Protein AF-0000000072475816 (afdb_homodimer)

Foldseek 3Di:
DPPPLPPDFDFDPPPDDCLCVVPLQHDAAETETEDDDADQADDQWEWQWKDFQRYIYHHDDDQPCVVVLLVVLLLLLVLLLLLLVVLQLALDPVSVLLSLLLNLLSLVLNVLLLVCCQTTNRNHPVVVVLSVLLSVLSVQQSVLSVCCQPDLVSVCSNLVSSLCSLLVSLVVLCVSLVSYVLLNVLSNQLSVLSVVLSVLSVVLSPDHPVVNSVSSVVSSVSNVVSVLCSQACNVCVVVVHSMHRDGPPVSVVVSLLSSLLSLLVLQLCLLPVLVLQDDDDDLLVLLSVLSVLLSVLLNVLLVCQLLADRWNALCRPHSVSVVLLSVLSSLQSSLSNSLSSLSSQLSQFRWFFLDQPDWTQRDPPPDDPDDDPVCVVCVVVCVVPVPPVRSTGNSLSSLLSNQVSSLSNLVSSLSRNVSIDHPDDPQFWPDDSCVLSVLSNVLSVVSNCLSVVRDGSSVNSVVNSVSSVVSSVSNVVGSHTPVVVPPPDDDDPVVVVVVVVVVVVVVCVCPPVVVVVVVVVVVVVPPPPPDD/DPPPLPPDFDFDPPPDDCLCVVPLQHDAAETETEDDDADQADDQWEWQWKDFQRYIYHHDDDQPCVVVLLVVLLLLLVLLLLLLVVLQLALDPVSVLLSLLLNLLSLVLNVLLLVCCQTTNRNHPVVVVLSVLLSVLSVQQSVLSVCCQPDLVSVCSNLVSSLCSLLVSLVVLCVSLVSYVLLNVLSNQLSVLSVVLSVLSVVLSPDHPVVNSVSSVVSSVSNVVSVLCSQACVVCVVVVHSMHRDGPPVSVVVSLLSSLLSLLVLQLCLLPVLVLQDDDDDLLVLLSVLSVLLSVLLNVLLVCQLLADRWNALCRPHSVLVVLLSVLSSLQSSLSNSLSSLSSVLSQFRWFFLDQPDWTQRDPPPDDPDDDPVCVPCVVVCVPPVPPVRSTGNSLSSLLSNQVSSLSNLVSSLSRNVSIDHPDPDQQWPDDSCVLSVLSNVLSVVSNCLSVVRDGSSVNSVVNSVSSVVSSVSNVVGSHTPVVVPPPDDDDPVVVVVVVVVVVVVVCVCPPVVVVVVVVVVVVVPPPPPDD

Secondary structure (DSSP, 8-state):
----------EE---STTHHHHHTT----EEEEPPPP--SS------SEEEETTEEEEE-S---THHHHHHHHHHHHHHHHHHHHHHHHT-SHHHHHHHHHHHHHHHHHHHHHHHHHHHH----HHHHHHHHHHHHHHHHHHHHGGGTTT-HHHHHHHHHHHHHHHHHHHHHHHHHHTT-GGGHHHHHHHHHHHHHHHHHHHHHHHS-HHHHHHHHHHHHHHHHHHHHHHHSHHHHHHHT-SEEE---HHHHHHHHHHHHHHHHTHHHHHHHHT-TT-SSS-HHHHHHHHHHHHHHHHHHHHHHTT--SSEE-HHHH-HHHHHHHHHHHHHHHHHHHHHHHHHHHHHHBSS-B-STT-EEEB---------SGGGTTHHHHHHHH------EEEHHHHHHHHHHHHHHHHHHHHHHHHTSEE-S-TTSBSS-HHHHSTTHHHHHHHHHHGGGG--BHHHHHHHHHHHHHHHHHHHHHHTSBHHHHHTTS---HHHHHHHHHHHHHHHHHHHSHHHHHHHHHHHHHTS-----/----------EE---STTHHHHHTT----EEEEPPPP--SS------SEEEETTEEEEE-S---THHHHHHHHHHHHHHHHHHHHHHHHT-SHHHHHHHHHHHHHHHHHHHHHHHHHHHH----HHHHHHHHHHHHHHHHHHHHGGGTTT-HHHHHHHHHHHHHHHHHHHHHHHHHHTT-GGGHHHHHHHHHHHHHHHHHHHHHHHS-HHHHHHHHHHHHHHHHHHHHHHHSHHHHHHHT-SEEE---HHHHHHHHHHHHHHHHTHHHHHHHHT-TT-SSS-HHHHHHHHHHHHHHHHHHHHHHTT--SSEE-HHHH-HHHHHHHHHHHHHHHHHHHHHHHHHHHHHHBSS-B--TT-EEEB---------SGGGTTHHHHHHHH------EEEHHHHHHHHHHHHHHHHHHHHHHHHTSEE---TTSSSS-HHHHSTTHHHHHHHHHHGGGG--BHHHHHHHHHHHHHHHHHHHHHHTS-HHHHHTTS---HHHHHHHHHHHHHHHHHHHSHHHHHHHHHHHHHTS-----

pLDDT: mean 78.07, std 21.47, range [21.38, 98.62]

InterPro domains:
  IPR010640 Low temperature requirement A [PF06772] (65-416)
  IPR010640 Low temperature requirement A [PTHR36840] (36-526)

Structure (mmCIF, N/CA/C/O backbone):
data_AF-0000000072475816-model_v1
#
loop_
_entity.id
_entity.type
_entity.pdbx_description
1 polymer 'Uncharacterized protein'
#
loop_
_atom_site.group_PDB
_atom_site.id
_atom_site.type_symbol
_atom_site.label_atom_id
_atom_site.label_alt_id
_atom_site.label_comp_id
_atom_site.label_asym_id
_atom_site.label_entity_id
_atom_site.label_seq_id
_atom_site.pdbx_PDB_ins_code
_atom_site.Cartn_x
_atom_site.Cartn_y
_atom_site.Cartn_z
_atom_site.occupancy
_atom_site.B_iso_or_equiv
_atom_site.auth_seq_id
_atom_site.auth_comp_id
_atom_site.auth_asym_id
_atom_site.auth_atom_id
_atom_site.pdbx_PDB_model_num
ATOM 1 N N . MET A 1 1 ? -29.766 -13.719 -36.469 1 21.38 1 MET A N 1
ATOM 2 C CA . MET A 1 1 ? -29.203 -14.93 -35.875 1 21.38 1 MET A CA 1
ATOM 3 C C . MET A 1 1 ? -29.125 -14.836 -34.375 1 21.38 1 MET A C 1
ATOM 5 O O . MET A 1 1 ? -28.734 -13.797 -33.812 1 21.38 1 MET A O 1
ATOM 9 N N . PRO A 1 2 ? -29.828 -15.609 -33.594 1 24.77 2 PRO A N 1
ATOM 10 C CA . PRO A 1 2 ? -29.844 -15.555 -32.125 1 24.77 2 PRO A CA 1
ATOM 11 C C . PRO A 1 2 ? -28.453 -15.609 -31.516 1 24.77 2 PRO A C 1
ATOM 13 O O . PRO A 1 2 ? -27.578 -16.328 -32 1 24.77 2 PRO A O 1
ATOM 16 N N . ILE A 1 3 ? -27.891 -14.5 -31.047 1 31.73 3 ILE A N 1
ATOM 17 C CA . ILE A 1 3 ? -26.641 -14.43 -30.297 1 31.73 3 ILE A CA 1
ATOM 18 C C . ILE A 1 3 ? -26.562 -15.609 -29.328 1 31.73 3 ILE A C 1
ATOM 20 O O . ILE A 1 3 ? -27.422 -15.766 -28.453 1 31.73 3 ILE A O 1
ATOM 24 N N . ASN A 1 4 ? -26.203 -16.734 -29.766 1 32.12 4 ASN A N 1
ATOM 25 C CA . ASN A 1 4 ? -26 -17.922 -28.938 1 32.12 4 ASN A CA 1
ATOM 26 C C . ASN A 1 4 ? -25.25 -17.578 -27.656 1 32.12 4 ASN A C 1
ATOM 28 O O . ASN A 1 4 ? -24.047 -17.281 -27.688 1 32.12 4 ASN A O 1
ATOM 32 N N . TRP A 1 5 ? -25.906 -17.016 -26.766 1 37.91 5 TRP A N 1
ATOM 33 C CA . TRP A 1 5 ? -25.562 -16.516 -25.438 1 37.91 5 TRP A CA 1
ATOM 34 C C . TRP A 1 5 ? -24.938 -17.609 -24.594 1 37.91 5 TRP A C 1
ATOM 36 O O . TRP A 1 5 ? -24.547 -17.375 -23.438 1 37.91 5 TRP A O 1
ATOM 46 N N . ASP A 1 6 ? -25.141 -18.891 -25 1 37.47 6 ASP A N 1
ATOM 47 C CA . ASP A 1 6 ? -24.766 -19.953 -24.062 1 37.47 6 ASP A CA 1
ATOM 48 C C . ASP A 1 6 ? -23.266 -20.234 -24.125 1 37.47 6 ASP A C 1
ATOM 50 O O . ASP A 1 6 ? -22.812 -20.984 -25 1 37.47 6 ASP A O 1
ATOM 54 N N . TYR A 1 7 ? -22.484 -19.359 -23.906 1 42.66 7 TYR A N 1
ATOM 55 C CA . TYR A 1 7 ? -21.078 -19.75 -23.797 1 42.66 7 TYR A CA 1
ATOM 56 C C . TYR A 1 7 ? -20.875 -20.719 -22.641 1 42.66 7 TYR A C 1
ATOM 58 O O . TYR A 1 7 ? -21.109 -20.375 -21.484 1 42.66 7 TYR A O 1
ATOM 66 N N . GLU A 1 8 ? -20.938 -22 -22.938 1 46.19 8 GLU A N 1
ATOM 67 C CA . GLU A 1 8 ? -20.5 -22.969 -21.922 1 46.19 8 GLU A CA 1
ATOM 68 C C . GLU A 1 8 ? -18.984 -23.016 -21.812 1 46.19 8 GLU A C 1
ATOM 70 O O . GLU A 1 8 ? -18.297 -23.266 -22.812 1 46.19 8 GLU A O 1
ATOM 75 N N . PRO A 1 9 ? -18.469 -22.547 -20.75 1 49.25 9 PRO A N 1
ATOM 76 C CA . PRO A 1 9 ? -17.016 -22.625 -20.625 1 49.25 9 PRO A CA 1
ATOM 77 C C . PRO A 1 9 ? -16.484 -24.047 -20.797 1 49.25 9 PRO A C 1
ATOM 79 O O . PRO A 1 9 ? -17.141 -25 -20.375 1 49.25 9 PRO A O 1
ATOM 82 N N . GLU A 1 10 ? -15.539 -24.266 -21.672 1 47.66 10 GLU A N 1
ATOM 83 C CA . GLU A 1 10 ? -14.922 -25.562 -21.906 1 47.66 10 GLU A CA 1
ATOM 84 C C . GLU A 1 10 ? -14.078 -25.984 -20.703 1 47.66 10 GLU A C 1
ATOM 86 O O . GLU A 1 10 ? -13.312 -25.188 -20.156 1 47.66 10 GLU A O 1
ATOM 91 N N . VAL A 1 11 ? -14.469 -27.094 -20.031 1 50.66 11 VAL A N 1
ATOM 92 C CA . VAL A 1 11 ? -13.703 -27.719 -18.953 1 50.66 11 VAL A CA 1
ATOM 93 C C . VAL A 1 11 ? -12.367 -28.219 -19.484 1 50.66 11 VAL A C 1
ATOM 95 O O . VAL A 1 11 ? -12.32 -28.938 -20.469 1 50.66 11 VAL A O 1
ATOM 98 N N . ILE A 1 12 ? -11.234 -27.578 -19.141 1 48.47 12 ILE A N 1
ATOM 99 C CA . ILE A 1 12 ? -9.891 -28 -19.531 1 48.47 12 ILE A CA 1
ATOM 100 C C . ILE A 1 12 ? -9.367 -29.047 -18.547 1 48.47 12 ILE A C 1
ATOM 102 O O . ILE A 1 12 ? -9.422 -28.844 -17.328 1 48.47 12 ILE A O 1
ATOM 106 N N . ASP A 1 13 ? -9.344 -30.344 -18.688 1 41.03 13 ASP A N 1
ATOM 107 C CA . ASP A 1 13 ? -8.852 -31.422 -17.844 1 41.03 13 ASP A CA 1
ATOM 108 C C . ASP A 1 13 ? -7.391 -31.203 -17.453 1 41.03 13 ASP A C 1
ATOM 110 O O . ASP A 1 13 ? -6.488 -31.844 -18 1 41.03 13 ASP A O 1
ATOM 114 N N . SER A 1 14 ? -6.852 -30.141 -17.438 1 43.16 14 SER A N 1
ATOM 115 C CA . SER A 1 14 ? -5.438 -30.141 -17.078 1 43.16 14 SER A CA 1
ATOM 116 C C . SER A 1 14 ? -5.242 -30.297 -15.57 1 43.16 14 SER A C 1
ATOM 118 O O . SER A 1 14 ? -5.523 -29.375 -14.805 1 43.16 14 SER A O 1
ATOM 120 N N . GLN A 1 15 ? -5.367 -31.484 -14.938 1 40.16 15 GLN A N 1
ATOM 121 C CA . GLN A 1 15 ? -5.418 -31.953 -13.562 1 40.16 15 GLN A CA 1
ATOM 122 C C . GLN A 1 15 ? -4.219 -31.453 -12.766 1 40.16 15 GLN A C 1
ATOM 124 O O . GLN A 1 15 ? -4.332 -31.188 -11.562 1 40.16 15 GLN A O 1
ATOM 129 N N . ARG A 1 16 ? -2.91 -31.547 -13.07 1 41.72 16 ARG A N 1
ATOM 130 C CA . ARG A 1 16 ? -1.861 -31.906 -12.125 1 41.72 16 ARG A CA 1
ATOM 131 C C . ARG A 1 16 ? -1.341 -30.688 -11.383 1 41.72 16 ARG A C 1
ATOM 133 O O . ARG A 1 16 ? -1.101 -30.75 -10.172 1 41.72 16 ARG A O 1
ATOM 140 N N . ASP A 1 17 ? -0.82 -29.641 -11.984 1 41 17 ASP A N 1
ATOM 141 C CA . ASP A 1 17 ? 0.211 -28.75 -11.469 1 41 17 ASP A CA 1
ATOM 142 C C . ASP A 1 17 ? -0.371 -27.766 -10.461 1 41 17 ASP A C 1
ATOM 144 O O . ASP A 1 17 ? 0.282 -27.422 -9.469 1 41 17 ASP A O 1
ATOM 148 N N . ASP A 1 18 ? -1.573 -27.203 -10.625 1 46.81 18 ASP A N 1
ATOM 149 C CA . ASP A 1 18 ? -2.205 -26.156 -9.828 1 46.81 18 ASP A CA 1
ATOM 150 C C . ASP A 1 18 ? -2.918 -26.75 -8.609 1 46.81 18 ASP A C 1
ATOM 152 O O . ASP A 1 18 ? -3.578 -26.031 -7.859 1 46.81 18 ASP A O 1
ATOM 156 N N . ASP A 1 19 ? -2.686 -27.875 -8.453 1 48.22 19 ASP A N 1
ATOM 157 C CA . ASP A 1 19 ? -3.447 -28.594 -7.434 1 48.22 19 ASP A CA 1
ATOM 158 C C . ASP A 1 19 ? -2.949 -28.25 -6.031 1 48.22 19 ASP A C 1
ATOM 160 O O . ASP A 1 19 ? -3.744 -28.141 -5.098 1 48.22 19 ASP A O 1
ATOM 164 N N . SER A 1 20 ? -1.594 -28.047 -5.973 1 47.44 20 SER A N 1
ATOM 165 C CA . SER A 1 20 ? -1.069 -27.859 -4.625 1 47.44 20 SER A CA 1
ATOM 166 C C . SER A 1 20 ? -1.511 -26.516 -4.051 1 47.44 20 SER A C 1
ATOM 168 O O . SER A 1 20 ? -1.736 -26.391 -2.846 1 47.44 20 SER A O 1
ATOM 170 N N . LEU A 1 21 ? -1.735 -25.594 -4.945 1 50.78 21 LEU A N 1
ATOM 171 C CA . LEU A 1 21 ? -2.129 -24.281 -4.457 1 50.78 21 LEU A CA 1
ATOM 172 C C . LEU A 1 21 ? -3.566 -24.297 -3.945 1 50.78 21 LEU A C 1
ATOM 174 O O . LEU A 1 21 ? -3.877 -23.672 -2.932 1 50.78 21 LEU A O 1
ATOM 178 N N . VAL A 1 22 ? -4.34 -25.047 -4.629 1 49.78 22 VAL A N 1
ATOM 179 C CA . VAL A 1 22 ? -5.75 -25.141 -4.262 1 49.78 22 VAL A CA 1
ATOM 180 C C . VAL A 1 22 ? -5.91 -26.016 -3.023 1 49.78 22 VAL A C 1
ATOM 182 O O . VAL A 1 22 ? -6.727 -25.719 -2.146 1 49.78 22 VAL A O 1
ATOM 185 N N . GLN A 1 23 ? -4.98 -26.969 -2.84 1 49.06 23 GLN A N 1
ATOM 186 C CA . GLN A 1 23 ? -5.148 -27.953 -1.774 1 49.06 23 GLN A CA 1
ATOM 187 C C . GLN A 1 23 ? -4.504 -27.469 -0.478 1 49.06 23 GLN A C 1
ATOM 189 O O . GLN A 1 23 ? -4.754 -28.031 0.591 1 49.06 23 GLN A O 1
ATOM 194 N N . LYS A 1 24 ? -3.705 -26.469 -0.652 1 53.28 24 LYS A N 1
ATOM 195 C CA . LYS A 1 24 ? -3.025 -25.938 0.526 1 53.28 24 LYS A CA 1
ATOM 196 C C . LYS A 1 24 ? -4.027 -25.531 1.603 1 53.28 24 LYS A C 1
ATOM 198 O O . LYS A 1 24 ? -3.725 -25.594 2.795 1 53.28 24 LYS A O 1
ATOM 203 N N . HIS A 1 25 ? -5.18 -25.203 1.149 1 48.88 25 HIS A N 1
ATOM 204 C CA . HIS A 1 25 ? -6.145 -24.688 2.115 1 48.88 25 HIS A CA 1
ATOM 205 C C . HIS A 1 25 ? -7.23 -25.719 2.408 1 48.88 25 HIS A C 1
ATOM 207 O O . HIS A 1 25 ? -8.297 -25.375 2.914 1 48.88 25 HIS A O 1
ATOM 213 N N . GLY A 1 26 ? -7.102 -26.906 1.898 1 48.97 26 GLY A N 1
ATOM 214 C CA . GLY A 1 26 ? -8.039 -27.984 2.111 1 48.97 26 GLY A CA 1
ATOM 215 C C . GLY A 1 26 ? -8.297 -28.812 0.861 1 48.97 26 GLY A C 1
ATOM 216 O O . GLY A 1 26 ? -8.242 -28.281 -0.253 1 48.97 26 GLY A O 1
ATOM 217 N N . LYS A 1 27 ? -8.531 -30.047 1.038 1 52.88 27 LYS A N 1
ATOM 218 C CA . LYS A 1 27 ? -8.781 -30.969 -0.071 1 52.88 27 LYS A CA 1
ATOM 219 C C . LYS A 1 27 ? -10.109 -30.656 -0.751 1 52.88 27 LYS A C 1
ATOM 221 O O . LYS A 1 27 ? -11.125 -30.453 -0.08 1 52.88 27 LYS A O 1
ATOM 226 N N . ILE A 1 28 ? -10.148 -30.234 -2.035 1 52.12 28 ILE A N 1
ATOM 227 C CA . ILE A 1 28 ? -11.367 -29.969 -2.799 1 52.12 28 ILE A CA 1
ATOM 228 C C . ILE A 1 28 ? -11.188 -30.469 -4.234 1 52.12 28 ILE A C 1
ATOM 230 O O . ILE A 1 28 ? -10.086 -30.391 -4.789 1 52.12 28 ILE A O 1
ATOM 234 N N . SER A 1 29 ? -12.234 -31.109 -4.785 1 56.09 29 SER A N 1
ATOM 235 C CA . SER A 1 29 ? -12.211 -31.484 -6.199 1 56.09 29 SER A CA 1
ATOM 236 C C . SER A 1 29 ? -12.438 -30.266 -7.09 1 56.09 29 SER A C 1
ATOM 238 O O . SER A 1 29 ? -13.359 -29.484 -6.852 1 56.09 29 SER A O 1
ATOM 240 N N . PHE A 1 30 ? -11.539 -30.016 -7.961 1 60.03 30 PHE A N 1
ATOM 241 C CA . PHE A 1 30 ? -11.727 -28.828 -8.789 1 60.03 30 PHE A CA 1
ATOM 242 C C . PHE A 1 30 ? -11.375 -29.125 -10.242 1 60.03 30 PHE A C 1
ATOM 244 O O . PHE A 1 30 ? -10.703 -30.109 -10.539 1 60.03 30 PHE A O 1
ATOM 251 N N . ARG A 1 31 ? -12.156 -28.422 -11.266 1 62.22 31 ARG A N 1
ATOM 252 C CA . ARG A 1 31 ? -11.898 -28.438 -12.695 1 62.22 31 ARG A CA 1
ATOM 253 C C . ARG A 1 31 ? -11.594 -27.047 -13.227 1 62.22 31 ARG A C 1
ATOM 255 O O . ARG A 1 31 ? -12.094 -26.047 -12.695 1 62.22 31 ARG A O 1
ATOM 262 N N . TYR A 1 32 ? -10.766 -26.922 -14.25 1 60.62 32 TYR A N 1
ATOM 263 C CA . TYR A 1 32 ? -10.414 -25.625 -14.82 1 60.62 32 TYR A CA 1
ATOM 264 C C . TYR A 1 32 ? -11.305 -25.297 -16.016 1 60.62 32 TYR A C 1
ATOM 266 O O . TYR A 1 32 ? -11.68 -26.188 -16.781 1 60.62 32 TYR A O 1
ATOM 274 N N . ILE A 1 33 ? -11.773 -24.078 -16.094 1 62.22 33 ILE A N 1
ATOM 275 C CA . ILE A 1 33 ? -12.57 -23.594 -17.219 1 62.22 33 ILE A CA 1
ATOM 276 C C . ILE A 1 33 ? -11.781 -22.562 -18.016 1 62.22 33 ILE A C 1
ATOM 278 O O . ILE A 1 33 ? -10.922 -21.859 -17.453 1 62.22 33 ILE A O 1
ATOM 282 N N . SER A 1 34 ? -11.984 -22.5 -19.359 1 60.19 34 SER A N 1
ATOM 283 C CA . SER A 1 34 ? -11.297 -21.562 -20.25 1 60.19 34 SER A CA 1
ATOM 284 C C . SER A 1 34 ? -11.891 -20.172 -20.156 1 60.19 34 SER A C 1
ATOM 286 O O . SER A 1 34 ? -13.086 -20.016 -19.875 1 60.19 34 SER A O 1
ATOM 288 N N . ARG A 1 35 ? -11.062 -19.172 -20.359 1 61.53 35 ARG A N 1
ATOM 289 C CA . ARG A 1 35 ? -11.5 -17.781 -20.359 1 61.53 35 ARG A CA 1
ATOM 290 C C . ARG A 1 35 ? -12.07 -17.391 -21.719 1 61.53 35 ARG A C 1
ATOM 292 O O . ARG A 1 35 ? -11.617 -17.891 -22.75 1 61.53 35 ARG A O 1
ATOM 299 N N . PRO A 1 36 ? -13.109 -16.516 -21.641 1 61.41 36 PRO A N 1
ATOM 300 C CA . PRO A 1 36 ? -13.594 -15.969 -22.906 1 61.41 36 PRO A CA 1
ATOM 301 C C . PRO A 1 36 ? -12.539 -15.125 -23.625 1 61.41 36 PRO A C 1
ATOM 303 O O . PRO A 1 36 ? -11.547 -14.719 -23.016 1 61.41 36 PRO A O 1
ATOM 306 N N . PRO A 1 37 ? -12.742 -14.961 -24.906 1 59.66 37 PRO A N 1
ATOM 307 C CA . PRO A 1 37 ? -11.781 -14.141 -25.656 1 59.66 37 PRO A CA 1
ATOM 308 C C . PRO A 1 37 ? -11.633 -12.734 -25.078 1 59.66 37 PRO A C 1
ATOM 310 O O . PRO A 1 37 ? -12.609 -12.148 -24.609 1 59.66 37 PRO A O 1
ATOM 313 N N . GLN A 1 38 ? -10.484 -12.297 -25.078 1 63.88 38 GLN A N 1
ATOM 314 C CA . GLN A 1 38 ? -10.133 -11.031 -24.422 1 63.88 38 GLN A CA 1
ATOM 315 C C . GLN A 1 38 ? -10.406 -9.852 -25.344 1 63.88 38 GLN A C 1
ATOM 317 O O . GLN A 1 38 ? -10.156 -9.93 -26.562 1 63.88 38 GLN A O 1
ATOM 322 N N . ASN A 1 39 ? -11.352 -8.984 -24.969 1 67.56 39 ASN A N 1
ATOM 323 C CA . ASN A 1 39 ? -11.633 -7.695 -25.594 1 67.56 39 ASN A CA 1
ATOM 324 C C . ASN A 1 39 ? -11.375 -6.539 -24.625 1 67.56 39 ASN A C 1
ATOM 326 O O . ASN A 1 39 ? -11.633 -6.656 -23.422 1 67.56 39 ASN A O 1
ATOM 330 N N . PHE A 1 40 ? -10.734 -5.551 -25.203 1 66.81 40 PHE A N 1
ATOM 331 C CA . PHE A 1 40 ? -10.383 -4.41 -24.375 1 66.81 40 PHE A CA 1
ATOM 332 C C . PHE A 1 40 ? -11.625 -3.668 -23.906 1 66.81 40 PHE A C 1
ATOM 334 O O . PHE A 1 40 ? -11.695 -3.209 -22.766 1 66.81 40 PHE A O 1
ATOM 341 N N . TRP A 1 41 ? -12.594 -3.584 -24.688 1 69.12 41 TRP A N 1
ATOM 342 C CA . TRP A 1 41 ? -13.734 -2.707 -24.453 1 69.12 41 TRP A CA 1
ATOM 343 C C . TRP A 1 41 ? -14.781 -3.4 -23.578 1 69.12 41 TRP A C 1
ATOM 345 O O . TRP A 1 41 ? -15.227 -2.848 -22.578 1 69.12 41 TRP A O 1
ATOM 355 N N . PHE A 1 42 ? -15.219 -4.559 -23.984 1 73 42 PHE A N 1
ATOM 356 C CA . PHE A 1 42 ? -16.266 -5.254 -23.234 1 73 42 PHE A CA 1
ATOM 357 C C . PHE A 1 42 ? -16.109 -6.766 -23.375 1 73 42 PHE A C 1
ATOM 359 O O . PHE A 1 42 ? -16 -7.285 -24.484 1 73 42 PHE A O 1
ATOM 366 N N . ILE A 1 43 ? -15.883 -7.328 -22.281 1 73.88 43 ILE A N 1
ATOM 367 C CA . ILE A 1 43 ? -15.875 -8.789 -22.219 1 73.88 43 ILE A CA 1
ATOM 368 C C . ILE A 1 43 ? -17.156 -9.289 -21.562 1 73.88 43 ILE A C 1
ATOM 370 O O . ILE A 1 43 ? -17.547 -8.805 -20.5 1 73.88 43 ILE A O 1
ATOM 374 N N . ARG A 1 44 ? -17.766 -10.141 -22.203 1 72.5 44 ARG A N 1
ATOM 375 C CA . ARG A 1 44 ? -18.984 -10.695 -21.641 1 72.5 44 ARG A CA 1
ATOM 376 C C . ARG A 1 44 ? -18.75 -11.211 -20.234 1 72.5 44 ARG A C 1
ATOM 378 O O . ARG A 1 44 ? -17.797 -11.945 -19.984 1 72.5 44 ARG A O 1
ATOM 385 N N . PRO A 1 45 ? -19.656 -10.766 -19.406 1 72.94 45 PRO A N 1
ATOM 386 C CA . PRO A 1 45 ? -19.5 -11.203 -18.016 1 72.94 45 PRO A CA 1
ATOM 387 C C . PRO A 1 45 ? -19.594 -12.719 -17.859 1 72.94 45 PRO A C 1
ATOM 389 O O . PRO A 1 45 ? -20.406 -13.359 -18.531 1 72.94 45 PRO A O 1
ATOM 392 N N . HIS A 1 46 ? -18.688 -13.195 -17.156 1 71.44 46 HIS A N 1
ATOM 393 C CA . HIS A 1 46 ? -18.656 -14.633 -16.891 1 71.44 46 HIS A CA 1
ATOM 394 C C . HIS A 1 46 ? -18.188 -14.922 -15.469 1 71.44 46 HIS A C 1
ATOM 396 O O . HIS A 1 46 ? -17.484 -14.109 -14.867 1 71.44 46 HIS A O 1
ATOM 402 N N . ALA A 1 47 ? -18.672 -16.016 -14.898 1 68.56 47 ALA A N 1
ATOM 403 C CA . ALA A 1 47 ? -18.266 -16.422 -13.555 1 68.56 47 ALA A CA 1
ATOM 404 C C . ALA A 1 47 ? -16.859 -17 -13.57 1 68.56 47 ALA A C 1
ATOM 406 O O . ALA A 1 47 ? -16.531 -17.828 -14.422 1 68.56 47 ALA A O 1
ATOM 407 N N . LEU A 1 48 ? -16.094 -16.562 -12.727 1 70.44 48 LEU A N 1
ATOM 408 C CA . LEU A 1 48 ? -14.727 -17.078 -12.672 1 70.44 48 LEU A CA 1
ATOM 409 C C . LEU A 1 48 ? -14.68 -18.438 -11.977 1 70.44 48 LEU A C 1
ATOM 411 O O . LEU A 1 48 ? -13.867 -19.297 -12.328 1 70.44 48 LEU A O 1
ATOM 415 N N . ASN A 1 49 ? -15.469 -18.5 -10.891 1 70.56 49 ASN A N 1
ATOM 416 C CA . ASN A 1 49 ? -15.562 -19.75 -10.133 1 70.56 49 ASN A CA 1
ATOM 417 C C . ASN A 1 49 ? -17.016 -20.094 -9.789 1 70.56 49 ASN A C 1
ATOM 419 O O . ASN A 1 49 ? -17.812 -19.203 -9.508 1 70.56 49 ASN A O 1
ATOM 423 N N . TYR A 1 50 ? -17.344 -21.312 -9.961 1 68.69 50 TYR A N 1
ATOM 424 C CA . TYR A 1 50 ? -18.672 -21.734 -9.531 1 68.69 50 TYR A CA 1
ATOM 425 C C . TYR A 1 50 ? -18.672 -23.203 -9.133 1 68.69 50 TYR A C 1
ATOM 427 O O . TYR A 1 50 ? -17.797 -23.969 -9.539 1 68.69 50 TYR A O 1
ATOM 435 N N . PHE A 1 51 ? -19.516 -23.469 -8.188 1 66.25 51 PHE A N 1
ATOM 436 C CA . PHE A 1 51 ? -19.734 -24.859 -7.793 1 66.25 51 PHE A CA 1
ATOM 437 C C . PHE A 1 51 ? -20.828 -25.5 -8.633 1 66.25 51 PHE A C 1
ATOM 439 O O . PHE A 1 51 ? -21.906 -24.906 -8.828 1 66.25 51 PHE A O 1
ATOM 446 N N . LYS A 1 52 ? -20.422 -26.5 -9.266 1 64.5 52 LYS A N 1
ATOM 447 C CA . LYS A 1 52 ? -21.422 -27.312 -9.945 1 64.5 52 LYS A CA 1
ATOM 448 C C . LYS A 1 52 ? -21.438 -28.734 -9.391 1 64.5 52 LYS A C 1
ATOM 450 O O . LYS A 1 52 ? -20.453 -29.469 -9.523 1 64.5 52 LYS A O 1
ATOM 455 N N . ASP A 1 53 ? -22.562 -29.078 -8.758 1 62.78 53 ASP A N 1
ATOM 456 C CA . ASP A 1 53 ? -22.75 -30.422 -8.211 1 62.78 53 ASP A CA 1
ATOM 457 C C . ASP A 1 53 ? -21.609 -30.797 -7.262 1 62.78 53 ASP A C 1
ATOM 459 O O . ASP A 1 53 ? -21.047 -31.891 -7.348 1 62.78 53 ASP A O 1
ATOM 463 N N . GLY A 1 54 ? -21.125 -29.797 -6.504 1 61.03 54 GLY A N 1
ATOM 464 C CA . GLY A 1 54 ? -20.109 -30.047 -5.48 1 61.03 54 GLY A CA 1
ATOM 465 C C . GLY A 1 54 ? -18.688 -29.922 -5.996 1 61.03 54 GLY A C 1
ATOM 466 O O . GLY A 1 54 ? -17.734 -30.047 -5.234 1 61.03 54 GLY A O 1
ATOM 467 N N . VAL A 1 55 ? -18.578 -29.75 -7.359 1 66.12 55 VAL A N 1
ATOM 468 C CA . VAL A 1 55 ? -17.266 -29.625 -7.969 1 66.12 55 VAL A CA 1
ATOM 469 C C . VAL A 1 55 ? -16.953 -28.156 -8.258 1 66.12 55 VAL A C 1
ATOM 471 O O . VAL A 1 55 ? -17.812 -27.422 -8.766 1 66.12 55 VAL A O 1
ATOM 474 N N . LEU A 1 56 ? -15.805 -27.797 -7.895 1 68.25 56 LEU A N 1
ATOM 475 C CA . LEU A 1 56 ? -15.383 -26.422 -8.094 1 68.25 56 LEU A CA 1
ATOM 476 C C . LEU A 1 56 ? -14.828 -26.219 -9.5 1 68.25 56 LEU A C 1
ATOM 478 O O . LEU A 1 56 ? -13.914 -26.922 -9.922 1 68.25 56 LEU A O 1
ATOM 482 N N . HIS A 1 57 ? -15.469 -25.406 -10.258 1 67.62 57 HIS A N 1
ATOM 483 C CA . HIS A 1 57 ? -14.977 -24.984 -11.562 1 67.62 57 HIS A CA 1
ATOM 484 C C . HIS A 1 57 ? -14.234 -23.656 -11.477 1 67.62 57 HIS A C 1
ATOM 486 O O . HIS A 1 57 ? -14.812 -22.641 -11.086 1 67.62 57 HIS A O 1
ATOM 492 N N . ARG A 1 58 ? -12.945 -23.703 -11.781 1 68.56 58 ARG A N 1
ATOM 493 C CA . ARG A 1 58 ? -12.117 -22.516 -11.625 1 68.56 58 ARG A CA 1
ATOM 494 C C . ARG A 1 58 ? -11.461 -22.125 -12.953 1 68.56 58 ARG A C 1
ATOM 496 O O . ARG A 1 58 ? -11.086 -22.984 -13.742 1 68.56 58 ARG A O 1
ATOM 503 N N . THR A 1 59 ? -11.469 -20.875 -13.227 1 64.12 59 THR A N 1
ATOM 504 C CA . THR A 1 59 ? -10.797 -20.359 -14.414 1 64.12 59 THR A CA 1
ATOM 505 C C . THR A 1 59 ? -9.281 -20.375 -14.227 1 64.12 59 THR A C 1
ATOM 507 O O . THR A 1 59 ? -8.781 -19.984 -13.164 1 64.12 59 THR A O 1
ATOM 510 N N . LYS A 1 60 ? -8.57 -20.891 -15.297 1 58.59 60 LYS A N 1
ATOM 511 C CA . LYS A 1 60 ? -7.113 -20.984 -15.266 1 58.59 60 LYS A CA 1
ATOM 512 C C . LYS A 1 60 ? -6.477 -19.625 -15.508 1 58.59 60 LYS A C 1
ATOM 514 O O . LYS A 1 60 ? -7.027 -18.797 -16.234 1 58.59 60 LYS A O 1
ATOM 519 N N . GLY A 1 61 ? -5.48 -19.266 -14.828 1 55.81 61 GLY A N 1
ATOM 520 C CA . GLY A 1 61 ? -4.676 -18.094 -15.156 1 55.81 61 GLY A CA 1
ATOM 521 C C . GLY A 1 61 ? -4.512 -17.141 -13.992 1 55.81 61 GLY A C 1
ATOM 522 O O . GLY A 1 61 ? -5.254 -17.219 -13.008 1 55.81 61 GLY A O 1
ATOM 523 N N . GLU A 1 62 ? -3.285 -16.531 -14.031 1 54.12 62 GLU A N 1
ATOM 524 C CA . GLU A 1 62 ? -2.895 -15.57 -13 1 54.12 62 GLU A CA 1
ATOM 525 C C . GLU A 1 62 ? -3.803 -14.344 -13.008 1 54.12 62 GLU A C 1
ATOM 527 O O . GLU A 1 62 ? -4.152 -13.828 -14.07 1 54.12 62 GLU A O 1
ATOM 532 N N . ARG A 1 63 ? -4.598 -14.227 -11.883 1 56.28 63 ARG A N 1
ATOM 533 C CA . ARG A 1 63 ? -5.438 -13.039 -11.734 1 56.28 63 ARG A CA 1
ATOM 534 C C . ARG A 1 63 ? -4.594 -11.773 -11.672 1 56.28 63 ARG A C 1
ATOM 536 O O . ARG A 1 63 ? -3.629 -11.703 -10.906 1 56.28 63 ARG A O 1
ATOM 543 N N . SER A 1 64 ? -4.555 -10.781 -12.742 1 62.5 64 SER A N 1
ATOM 544 C CA . SER A 1 64 ? -3.828 -9.523 -12.891 1 62.5 64 SER A CA 1
ATOM 545 C C . SER A 1 64 ? -4.441 -8.43 -12.023 1 62.5 64 SER A C 1
ATOM 547 O O . SER A 1 64 ? -3.943 -7.297 -11.992 1 62.5 64 SER A O 1
ATOM 549 N N . SER A 1 65 ? -5.355 -8.789 -11.094 1 70.69 65 SER A N 1
ATOM 550 C CA . SER A 1 65 ? -6.117 -7.734 -10.43 1 70.69 65 SER A CA 1
ATOM 551 C C . SER A 1 65 ? -5.41 -7.25 -9.172 1 70.69 65 SER A C 1
ATOM 553 O O . SER A 1 65 ? -5.781 -6.223 -8.594 1 70.69 65 SER A O 1
ATOM 555 N N . SER A 1 66 ? -4.324 -7.762 -8.828 1 77.81 66 SER A N 1
ATOM 556 C CA . SER A 1 66 ? -3.727 -7.52 -7.523 1 77.81 66 SER A CA 1
ATOM 557 C C . SER A 1 66 ? -3.227 -6.082 -7.402 1 77.81 66 SER A C 1
ATOM 559 O O . SER A 1 66 ? -3.426 -5.438 -6.371 1 77.81 66 SER A O 1
ATOM 561 N N . THR A 1 67 ? -2.719 -5.586 -8.461 1 86.06 67 THR A N 1
ATOM 562 C CA . THR A 1 67 ? -2.166 -4.238 -8.375 1 86.06 67 THR A CA 1
ATOM 563 C C . THR A 1 67 ? -3.281 -3.199 -8.312 1 86.06 67 THR A C 1
ATOM 565 O O . THR A 1 67 ? -3.164 -2.199 -7.598 1 86.06 67 THR A O 1
ATOM 568 N N . LEU A 1 68 ? -4.355 -3.469 -9.023 1 89.19 68 LEU A N 1
ATOM 569 C CA . LEU A 1 68 ? -5.484 -2.547 -8.977 1 89.19 68 LEU A CA 1
ATOM 570 C C . LEU A 1 68 ? -6.105 -2.527 -7.582 1 89.19 68 LEU A C 1
ATOM 572 O O . LEU A 1 68 ? -6.414 -1.458 -7.051 1 89.19 68 LEU A O 1
ATOM 576 N N . GLU A 1 69 ? -6.246 -3.693 -7.082 1 92.38 69 GLU A N 1
ATOM 577 C CA . GLU A 1 69 ? -6.832 -3.797 -5.75 1 92.38 69 GLU A CA 1
ATOM 578 C C . GLU A 1 69 ? -5.941 -3.141 -4.699 1 92.38 69 GLU A C 1
ATOM 580 O O . GLU A 1 69 ? -6.434 -2.516 -3.76 1 92.38 69 GLU A O 1
ATOM 585 N N . LEU A 1 70 ? -4.672 -3.244 -4.891 1 91.5 70 LEU A N 1
ATOM 586 C CA . LEU A 1 70 ? -3.74 -2.566 -4 1 91.5 70 LEU A CA 1
ATOM 587 C C . LEU A 1 70 ? -3.887 -1.053 -4.109 1 91.5 70 LEU A C 1
ATOM 589 O O . LEU A 1 70 ? -3.873 -0.348 -3.098 1 91.5 70 LEU A O 1
ATOM 593 N N . PHE A 1 71 ? -4.027 -0.575 -5.336 1 94.56 71 PHE A N 1
ATOM 594 C CA . PHE A 1 71 ? -4.246 0.845 -5.586 1 94.56 71 PHE A CA 1
ATOM 595 C C . PHE A 1 71 ? -5.496 1.334 -4.867 1 94.56 71 PHE A C 1
ATOM 597 O O . PHE A 1 71 ? -5.477 2.385 -4.219 1 94.56 71 PHE A O 1
ATOM 604 N N . VAL A 1 72 ? -6.492 0.557 -4.883 1 95 72 VAL A N 1
ATOM 605 C CA . VAL A 1 72 ? -7.762 0.913 -4.258 1 95 72 VAL A CA 1
ATOM 606 C C . VAL A 1 72 ? -7.629 0.853 -2.738 1 95 72 VAL A C 1
ATOM 608 O O . VAL A 1 72 ? -8.172 1.7 -2.027 1 95 72 VAL A O 1
ATOM 611 N N . ASP A 1 73 ? -6.891 -0.101 -2.252 1 95.62 73 ASP A N 1
ATOM 612 C CA . ASP A 1 73 ? -6.684 -0.235 -0.812 1 95.62 73 ASP A CA 1
ATOM 613 C C . ASP A 1 73 ? -5.996 1.002 -0.24 1 95.62 73 ASP A C 1
ATOM 615 O O . ASP A 1 73 ? -6.266 1.399 0.896 1 95.62 73 ASP A O 1
ATOM 619 N N . LEU A 1 74 ? -5.113 1.567 -1.01 1 94.19 74 LEU A N 1
ATOM 620 C CA . LEU A 1 74 ? -4.418 2.77 -0.559 1 94.19 74 LEU A CA 1
ATOM 621 C C . LEU A 1 74 ? -5.391 3.936 -0.41 1 94.19 74 LEU A C 1
ATOM 623 O O . LEU A 1 74 ? -5.285 4.719 0.536 1 94.19 74 LEU A O 1
ATOM 627 N N . LEU A 1 75 ? -6.305 4.039 -1.297 1 95.06 75 LEU A N 1
ATOM 628 C CA . LEU A 1 75 ? -7.363 5.031 -1.156 1 95.06 75 LEU A CA 1
ATOM 629 C C . LEU A 1 75 ? -8.195 4.758 0.091 1 95.06 75 LEU A C 1
ATOM 631 O O . LEU A 1 75 ? -8.508 5.68 0.85 1 95.06 75 LEU A O 1
ATOM 635 N N . TYR A 1 76 ? -8.516 3.516 0.306 1 97.12 76 TYR A N 1
ATOM 636 C CA . TYR A 1 76 ? -9.375 3.137 1.417 1 97.12 76 TYR A CA 1
ATOM 637 C C . TYR A 1 76 ? -8.719 3.447 2.754 1 97.12 76 TYR A C 1
ATOM 639 O O . TYR A 1 76 ? -9.375 3.932 3.68 1 97.12 76 TYR A O 1
ATOM 647 N N . VAL A 1 77 ? -7.48 3.184 2.844 1 95.5 77 VAL A N 1
ATOM 648 C CA . VAL A 1 77 ? -6.805 3.482 4.102 1 95.5 77 VAL A CA 1
ATOM 649 C C . VAL A 1 77 ? -6.766 4.992 4.32 1 95.5 77 VAL A C 1
ATOM 651 O O . VAL A 1 77 ? -6.895 5.465 5.453 1 95.5 77 VAL A O 1
ATOM 654 N N . GLY A 1 78 ? -6.629 5.77 3.24 1 95.62 78 GLY A N 1
ATOM 655 C CA . GLY A 1 78 ? -6.738 7.215 3.336 1 95.62 78 GLY A CA 1
ATOM 656 C C . GLY A 1 78 ? -8.102 7.68 3.824 1 95.62 78 GLY A C 1
ATOM 657 O O . GLY A 1 78 ? -8.195 8.625 4.613 1 95.62 78 GLY A O 1
ATOM 658 N N . LEU A 1 79 ? -9.125 7 3.371 1 97.19 79 LEU A N 1
ATOM 659 C CA . LEU A 1 79 ? -10.484 7.312 3.801 1 97.19 79 LEU A CA 1
ATOM 660 C C . LEU A 1 79 ? -10.648 7.086 5.301 1 97.19 79 LEU A C 1
ATOM 662 O O . LEU A 1 79 ? -11.188 7.938 6.008 1 97.19 79 LEU A O 1
ATOM 666 N N . ILE A 1 80 ? -10.133 5.988 5.77 1 97.5 80 ILE A N 1
ATOM 667 C CA . ILE A 1 80 ? -10.273 5.621 7.176 1 97.5 80 ILE A CA 1
ATOM 668 C C . ILE A 1 80 ? -9.43 6.559 8.039 1 97.5 80 ILE A C 1
ATOM 670 O O . ILE A 1 80 ? -9.844 6.934 9.141 1 97.5 80 ILE A O 1
ATOM 674 N N . THR A 1 81 ? -8.312 6.891 7.52 1 95.94 81 THR A N 1
ATOM 675 C CA . THR A 1 81 ? -7.453 7.832 8.227 1 95.94 81 THR A CA 1
ATOM 676 C C . THR A 1 81 ? -8.156 9.18 8.406 1 95.94 81 THR A C 1
ATOM 678 O O . THR A 1 81 ? -8.016 9.82 9.445 1 95.94 81 THR A O 1
ATOM 681 N N . ASN A 1 82 ? -8.836 9.602 7.383 1 95.75 82 ASN A N 1
ATOM 682 C CA . ASN A 1 82 ? -9.633 10.82 7.453 1 95.75 82 ASN A CA 1
ATOM 683 C C . ASN A 1 82 ? -10.664 10.758 8.578 1 95.75 82 ASN A C 1
ATOM 685 O O . ASN A 1 82 ? -10.773 11.68 9.383 1 95.75 82 ASN A O 1
ATOM 689 N N . LEU A 1 83 ? -11.352 9.672 8.664 1 96.56 83 LEU A N 1
ATOM 690 C CA . LEU A 1 83 ? -12.336 9.469 9.719 1 96.56 83 LEU A CA 1
ATOM 691 C C . LEU A 1 83 ? -11.68 9.469 11.086 1 96.56 83 LEU A C 1
ATOM 693 O O . LEU A 1 83 ? -12.203 10.062 12.031 1 96.56 83 LEU A O 1
ATOM 697 N N . ALA A 1 84 ? -10.523 8.805 11.195 1 96.06 84 ALA A N 1
ATOM 698 C CA . ALA A 1 84 ? -9.797 8.719 12.461 1 96.06 84 ALA A CA 1
ATOM 699 C C . ALA A 1 84 ? -9.297 10.094 12.898 1 96.06 84 ALA A C 1
ATOM 701 O O . ALA A 1 84 ? -9.352 10.43 14.086 1 96.06 84 ALA A O 1
ATOM 702 N N . GLY A 1 85 ? -8.828 10.828 11.977 1 93.38 85 GLY A N 1
ATOM 703 C CA . GLY A 1 85 ? -8.375 12.18 12.281 1 93.38 85 GLY A CA 1
ATOM 704 C C . GLY A 1 85 ? -9.477 13.07 12.82 1 93.38 85 GLY A C 1
ATOM 705 O O . GLY A 1 85 ? -9.25 13.836 13.766 1 93.38 85 GLY A O 1
ATOM 706 N N . GLU A 1 86 ? -10.609 12.938 12.234 1 92.44 86 GLU A N 1
ATOM 707 C CA . GLU A 1 86 ? -11.75 13.711 12.711 1 92.44 86 GLU A CA 1
ATOM 708 C C . GLU A 1 86 ? -12.164 13.273 14.109 1 92.44 86 GLU A C 1
ATOM 710 O O . GLU A 1 86 ? -12.492 14.117 14.953 1 92.44 86 GLU A O 1
ATOM 715 N N . ALA A 1 87 ? -12.117 12.039 14.344 1 93.81 87 ALA A N 1
ATOM 716 C CA . ALA A 1 87 ? -12.461 11.523 15.664 1 93.81 87 ALA A CA 1
ATOM 717 C C . ALA A 1 87 ? -11.445 11.977 16.719 1 93.81 87 ALA A C 1
ATOM 719 O O . ALA A 1 87 ? -11.805 12.203 17.875 1 93.81 87 ALA A O 1
ATOM 720 N N . ALA A 1 88 ? -10.227 12.117 16.359 1 91.44 88 ALA A N 1
ATOM 721 C CA . ALA A 1 88 ? -9.141 12.461 17.281 1 91.44 88 ALA A CA 1
ATOM 722 C C . ALA A 1 88 ? -9.242 13.914 17.719 1 91.44 88 ALA A C 1
ATOM 724 O O . ALA A 1 88 ? -8.68 14.297 18.766 1 91.44 88 ALA A O 1
ATOM 725 N N . LYS A 1 89 ? -9.891 14.734 16.938 1 86.5 89 LYS A N 1
ATOM 726 C CA . LYS A 1 89 ? -10.078 16.125 17.328 1 86.5 89 LYS A CA 1
ATOM 727 C C . LYS A 1 89 ? -10.812 16.234 18.672 1 86.5 89 LYS A C 1
ATOM 729 O O . LYS A 1 89 ? -10.469 17.062 19.516 1 86.5 89 LYS A O 1
ATOM 734 N N . GLU A 1 90 ? -11.797 15.43 18.797 1 88.81 90 GLU A N 1
ATOM 735 C CA . GLU A 1 90 ? -12.5 15.242 20.062 1 88.81 90 GLU A CA 1
ATOM 736 C C . GLU A 1 90 ? -12.547 13.766 20.453 1 88.81 90 GLU A C 1
ATOM 738 O O . GLU A 1 90 ? -13.523 13.07 20.156 1 88.81 90 GLU A O 1
ATOM 743 N N . SER A 1 91 ? -11.5 13.391 21.109 1 89.56 91 SER A N 1
ATOM 744 C CA . SER A 1 91 ? -11.328 11.969 21.406 1 89.56 91 SER A CA 1
ATOM 745 C C . SER A 1 91 ? -12.266 11.523 22.531 1 89.56 91 SER A C 1
ATOM 747 O O . SER A 1 91 ? -11.82 11.25 23.641 1 89.56 91 SER A O 1
ATOM 749 N N . THR A 1 92 ? -13.594 11.367 22.219 1 91.38 92 THR A N 1
ATOM 750 C CA . THR A 1 92 ? -14.625 10.93 23.141 1 91.38 92 THR A CA 1
ATOM 751 C C . THR A 1 92 ? -15.258 9.625 22.672 1 91.38 92 THR A C 1
ATOM 753 O O . THR A 1 92 ? -14.945 9.133 21.578 1 91.38 92 THR A O 1
ATOM 756 N N . GLY A 1 93 ? -15.992 9.008 23.516 1 92.88 93 GLY A N 1
ATOM 757 C CA . GLY A 1 93 ? -16.75 7.824 23.141 1 92.88 93 GLY A CA 1
ATOM 758 C C . GLY A 1 93 ? -17.719 8.07 22 1 92.88 93 GLY A C 1
ATOM 759 O O . GLY A 1 93 ? -17.891 7.211 21.125 1 92.88 93 GLY A O 1
ATOM 760 N N . LEU A 1 94 ? -18.297 9.25 22.047 1 92.06 94 LEU A N 1
ATOM 761 C CA . LEU A 1 94 ? -19.219 9.617 20.969 1 92.06 94 LEU A CA 1
ATOM 762 C C . LEU A 1 94 ? -18.5 9.719 19.641 1 92.06 94 LEU A C 1
ATOM 764 O O . LEU A 1 94 ? -19 9.258 18.609 1 92.06 94 LEU A O 1
ATOM 768 N N . SER A 1 95 ? -17.328 10.344 19.688 1 94.94 95 SER A N 1
ATOM 769 C CA . SER A 1 95 ? -16.531 10.438 18.484 1 94.94 95 SER A CA 1
ATOM 770 C C . SER A 1 95 ? -16.125 9.062 17.969 1 94.94 95 SER A C 1
ATOM 772 O O . SER A 1 95 ? -16.047 8.836 16.766 1 94.94 95 SER A O 1
ATOM 774 N N . LEU A 1 96 ? -15.875 8.172 18.875 1 96.06 96 LEU A N 1
ATOM 775 C CA . LEU A 1 96 ? -15.547 6.801 18.516 1 96.06 96 LEU A CA 1
ATOM 776 C C . LEU A 1 96 ? -16.734 6.125 17.828 1 96.06 96 LEU A C 1
ATOM 778 O O . LEU A 1 96 ? -16.562 5.422 16.828 1 96.06 96 LEU A O 1
ATOM 782 N N . LEU A 1 97 ? -17.891 6.344 18.375 1 95.38 97 LEU A N 1
ATOM 783 C CA . LEU A 1 97 ? -19.109 5.785 17.766 1 95.38 97 LEU A CA 1
ATOM 784 C C . LEU A 1 97 ? -19.312 6.324 16.359 1 95.38 97 LEU A C 1
ATOM 786 O O . LEU A 1 97 ? -19.609 5.562 15.438 1 95.38 97 LEU A O 1
ATOM 790 N N . LYS A 1 98 ? -19.141 7.633 16.203 1 95.19 98 LYS A N 1
ATOM 791 C CA . LYS A 1 98 ? -19.25 8.242 14.875 1 95.19 98 LYS A CA 1
ATOM 792 C C . LYS A 1 98 ? -18.234 7.66 13.914 1 95.19 98 LYS A C 1
ATOM 794 O O . LYS A 1 98 ? -18.547 7.383 12.758 1 95.19 98 LYS A O 1
ATOM 799 N N . TYR A 1 99 ? -17.016 7.484 14.445 1 96.88 99 TYR A N 1
ATOM 800 C CA . TYR A 1 99 ? -15.945 6.891 13.656 1 96.88 99 TYR A CA 1
ATOM 801 C C . TYR A 1 99 ? -16.359 5.527 13.109 1 96.88 99 TYR A C 1
ATOM 803 O O . TYR A 1 99 ? -16.219 5.258 11.914 1 96.88 99 TYR A O 1
ATOM 811 N N . PHE A 1 100 ? -16.938 4.734 13.945 1 96.88 100 PHE A N 1
ATOM 812 C CA . PHE A 1 100 ? -17.312 3.377 13.555 1 96.88 100 PHE A CA 1
ATOM 813 C C . PHE A 1 100 ? -18.469 3.398 12.578 1 96.88 100 PHE A C 1
ATOM 815 O O . PHE A 1 100 ? -18.484 2.643 11.602 1 96.88 100 PHE A O 1
ATOM 822 N N . LEU A 1 101 ? -19.406 4.293 12.781 1 96.12 101 LEU A N 1
ATOM 823 C CA . LEU A 1 101 ? -20.594 4.375 11.922 1 96.12 101 LEU A CA 1
ATOM 824 C C . LEU A 1 101 ? -20.203 4.855 10.523 1 96.12 101 LEU A C 1
ATOM 826 O O . LEU A 1 101 ? -20.766 4.398 9.531 1 96.12 101 LEU A O 1
ATOM 830 N N . TYR A 1 102 ? -19.25 5.797 10.469 1 96.94 102 TYR A N 1
ATOM 831 C CA . TYR A 1 102 ? -18.797 6.293 9.172 1 96.94 102 TYR A CA 1
ATOM 832 C C . TYR A 1 102 ? -17.875 5.289 8.492 1 96.94 102 TYR A C 1
ATOM 834 O O . TYR A 1 102 ? -17.766 5.281 7.262 1 96.94 102 TYR A O 1
ATOM 842 N N . PHE A 1 103 ? -17.266 4.449 9.281 1 97.75 103 PHE A N 1
ATOM 843 C CA . PHE A 1 103 ? -16.359 3.439 8.75 1 97.75 103 PHE A CA 1
ATOM 844 C C . PHE A 1 103 ? -17.125 2.316 8.078 1 97.75 103 PHE A C 1
ATOM 846 O O . PHE A 1 103 ? -16.656 1.739 7.09 1 97.75 103 PHE A O 1
ATOM 853 N N . MET A 1 104 ? -18.312 2.006 8.461 1 97.12 104 MET A N 1
ATOM 854 C CA . MET A 1 104 ? -19.078 0.85 8.023 1 97.12 104 MET A CA 1
ATOM 855 C C . MET A 1 104 ? -19.391 0.939 6.535 1 97.12 104 MET A C 1
ATOM 857 O O . MET A 1 104 ? -19.219 -0.032 5.797 1 97.12 104 MET A O 1
ATOM 861 N N . PRO A 1 105 ? -19.812 2.117 6.059 1 96.81 105 PRO A N 1
ATOM 862 C CA . PRO A 1 105 ? -20.062 2.207 4.617 1 96.81 105 PRO A CA 1
ATOM 863 C C . PRO A 1 105 ? -18.797 2.006 3.785 1 96.81 105 PRO A C 1
ATOM 865 O O . PRO A 1 105 ? -18.844 1.404 2.711 1 96.81 105 PRO A O 1
ATOM 868 N N . ILE A 1 106 ? -17.703 2.529 4.281 1 97.38 106 ILE A N 1
ATOM 869 C CA . ILE A 1 106 ? -16.438 2.367 3.578 1 97.38 106 ILE A CA 1
ATOM 870 C C . ILE A 1 106 ? -16.078 0.886 3.502 1 97.38 106 ILE A C 1
ATOM 872 O O . ILE A 1 106 ? -15.711 0.384 2.436 1 97.38 106 ILE A O 1
ATOM 876 N N . TRP A 1 107 ? -16.234 0.219 4.609 1 96.94 107 TRP A N 1
ATOM 877 C CA . TRP A 1 107 ? -15.977 -1.214 4.684 1 96.94 107 TRP A CA 1
ATOM 878 C C . TRP A 1 107 ? -16.891 -1.988 3.744 1 96.94 107 TRP A C 1
ATOM 880 O O . TRP A 1 107 ? -16.453 -2.889 3.029 1 96.94 107 TRP A O 1
ATOM 890 N N . GLN A 1 108 ? -18.141 -1.6 3.709 1 96.81 108 GLN A N 1
ATOM 891 C CA . GLN A 1 108 ? -19.125 -2.291 2.879 1 96.81 108 GLN A CA 1
ATOM 892 C C . GLN A 1 108 ? -18.781 -2.162 1.397 1 96.81 108 GLN A C 1
ATOM 894 O O . GLN A 1 108 ? -18.828 -3.146 0.657 1 96.81 108 GLN A O 1
ATOM 899 N N . VAL A 1 109 ? -18.469 -1.005 1.02 1 97.12 109 VAL A N 1
ATOM 900 C CA . VAL A 1 109 ? -18.156 -0.781 -0.389 1 97.12 109 VAL A CA 1
ATOM 901 C C . VAL A 1 109 ? -16.859 -1.505 -0.756 1 97.12 109 VAL A C 1
ATOM 903 O O . VAL A 1 109 ? -16.734 -2.021 -1.868 1 97.12 109 VAL A O 1
ATOM 906 N N . TRP A 1 110 ? -15.891 -1.521 0.158 1 96.75 110 TRP A N 1
ATOM 907 C CA . TRP A 1 110 ? -14.664 -2.277 -0.075 1 96.75 110 TRP A CA 1
ATOM 908 C C . TRP A 1 110 ? -14.977 -3.752 -0.305 1 96.75 110 TRP A C 1
ATOM 910 O O . TRP A 1 110 ? -14.422 -4.371 -1.221 1 96.75 110 TRP A O 1
ATOM 920 N N . CYS A 1 111 ? -15.852 -4.316 0.504 1 95.31 111 CYS A N 1
ATOM 921 C CA . CYS A 1 111 ? -16.234 -5.719 0.372 1 95.31 111 CYS A CA 1
ATOM 922 C C . CYS A 1 111 ? -16.922 -5.973 -0.966 1 95.31 111 CYS A C 1
ATOM 924 O O . CYS A 1 111 ? -16.719 -7.02 -1.582 1 95.31 111 CYS A O 1
ATOM 926 N N . ASP A 1 112 ? -17.672 -4.98 -1.38 1 94.62 112 ASP A N 1
ATOM 927 C CA . ASP A 1 112 ? -18.375 -5.117 -2.652 1 94.62 112 ASP A CA 1
ATOM 928 C C . ASP A 1 112 ? -17.391 -5.219 -3.814 1 94.62 112 ASP A C 1
ATOM 930 O O . ASP A 1 112 ? -17.547 -6.07 -4.691 1 94.62 112 ASP A O 1
ATOM 934 N N . ILE A 1 113 ? -16.453 -4.363 -3.777 1 93.12 113 ILE A N 1
ATOM 935 C CA . ILE A 1 113 ? -15.461 -4.359 -4.848 1 93.12 113 ILE A CA 1
ATOM 936 C C . ILE A 1 113 ? -14.648 -5.652 -4.805 1 93.12 113 ILE A C 1
ATOM 938 O O . ILE A 1 113 ? -14.422 -6.281 -5.84 1 93.12 113 ILE A O 1
ATOM 942 N N . LYS A 1 114 ? -14.234 -6 -3.615 1 91.69 114 LYS A N 1
ATOM 943 C CA . LYS A 1 114 ? -13.461 -7.223 -3.436 1 91.69 114 LYS A CA 1
ATOM 944 C C . LYS A 1 114 ? -14.211 -8.438 -3.969 1 91.69 114 LYS A C 1
ATOM 946 O O . LYS A 1 114 ? -13.648 -9.242 -4.715 1 91.69 114 LYS A O 1
ATOM 951 N N . ASP A 1 115 ? -15.477 -8.531 -3.643 1 90.25 115 ASP A N 1
ATOM 952 C CA . ASP A 1 115 ? -16.297 -9.656 -4.082 1 90.25 115 ASP A CA 1
ATOM 953 C C . ASP A 1 115 ? -16.531 -9.609 -5.59 1 90.25 115 ASP A C 1
ATOM 955 O O . ASP A 1 115 ? -16.484 -10.641 -6.266 1 90.25 115 ASP A O 1
ATOM 959 N N . GLY A 1 116 ? -16.812 -8.43 -6.082 1 86.81 116 GLY A N 1
ATOM 960 C CA . GLY A 1 116 ? -17 -8.289 -7.52 1 86.81 116 GLY A CA 1
ATOM 961 C C . GLY A 1 116 ? -15.789 -8.742 -8.32 1 86.81 116 GLY A C 1
ATOM 962 O O . GLY A 1 116 ? -15.938 -9.406 -9.344 1 86.81 116 GLY A O 1
ATOM 963 N N . VAL A 1 117 ? -14.68 -8.398 -7.84 1 84.44 117 VAL A N 1
ATOM 964 C CA . VAL A 1 117 ? -13.445 -8.773 -8.516 1 84.44 117 VAL A CA 1
ATOM 965 C C . VAL A 1 117 ? -13.219 -10.273 -8.383 1 84.44 117 VAL A C 1
ATOM 967 O O . VAL A 1 117 ? -12.742 -10.922 -9.32 1 84.44 117 VAL A O 1
ATOM 970 N N . ASN A 1 118 ? -13.586 -10.797 -7.266 1 83.25 118 ASN A N 1
ATOM 971 C CA . ASN A 1 118 ? -13.398 -12.219 -7.023 1 83.25 118 ASN A CA 1
ATOM 972 C C . ASN A 1 118 ? -14.305 -13.07 -7.918 1 83.25 118 ASN A C 1
ATOM 974 O O . ASN A 1 118 ? -13.883 -14.109 -8.422 1 83.25 118 ASN A O 1
ATOM 978 N N . TYR A 1 119 ? -15.453 -12.586 -8.195 1 81.31 119 TYR A N 1
ATOM 979 C CA . TYR A 1 119 ? -16.438 -13.398 -8.906 1 81.31 119 TYR A CA 1
ATOM 980 C C . TYR A 1 119 ? -16.406 -13.109 -10.398 1 81.31 119 TYR A C 1
ATOM 982 O O . TYR A 1 119 ? -16.562 -14.016 -11.219 1 81.31 119 TYR A O 1
ATOM 990 N N . TYR A 1 120 ? -16.109 -11.883 -10.781 1 80.94 120 TYR A N 1
ATOM 991 C CA . TYR A 1 120 ? -16.438 -11.531 -12.164 1 80.94 120 TYR A CA 1
ATOM 992 C C . TYR A 1 120 ? -15.336 -10.688 -12.781 1 80.94 120 TYR A C 1
ATOM 994 O O . TYR A 1 120 ? -15.547 -10.047 -13.82 1 80.94 120 TYR A O 1
ATOM 1002 N N . TYR A 1 121 ? -14.242 -10.641 -12.305 1 77.38 121 TYR A N 1
ATOM 1003 C CA . TYR A 1 121 ? -13.211 -9.734 -12.797 1 77.38 121 TYR A CA 1
ATOM 1004 C C . TYR A 1 121 ? -12.773 -10.125 -14.203 1 77.38 121 TYR A C 1
ATOM 1006 O O . TYR A 1 121 ? -12.484 -11.289 -14.469 1 77.38 121 TYR A O 1
ATOM 1014 N N . ASN A 1 122 ? -12.773 -9.258 -15.195 1 76.12 122 ASN A N 1
ATOM 1015 C CA . ASN A 1 122 ? -12.281 -9.508 -16.547 1 76.12 122 ASN A CA 1
ATOM 1016 C C . ASN A 1 122 ? -11.43 -8.344 -17.062 1 76.12 122 ASN A C 1
ATOM 1018 O O . ASN A 1 122 ? -10.938 -8.383 -18.188 1 76.12 122 ASN A O 1
ATOM 1022 N N . GLU A 1 123 ? -11.133 -7.293 -16.344 1 74.88 123 GLU A N 1
ATOM 1023 C CA . GLU A 1 123 ? -10.273 -6.152 -16.641 1 74.88 123 GLU A CA 1
ATOM 1024 C C . GLU A 1 123 ? -10.75 -5.402 -17.875 1 74.88 123 GLU A C 1
ATOM 1026 O O . GLU A 1 123 ? -9.938 -4.914 -18.672 1 74.88 123 GLU A O 1
ATOM 1031 N N . ASP A 1 124 ? -11.922 -5.492 -18.25 1 81.81 124 ASP A N 1
ATOM 1032 C CA . ASP A 1 124 ? -12.43 -4.727 -19.375 1 81.81 124 ASP A CA 1
ATOM 1033 C C . ASP A 1 124 ? -12.609 -3.254 -19.016 1 81.81 124 ASP A C 1
ATOM 1035 O O . ASP A 1 124 ? -12.445 -2.875 -17.844 1 81.81 124 ASP A O 1
ATOM 1039 N N . PHE A 1 125 ? -12.852 -2.51 -20 1 85.38 125 PHE A N 1
ATOM 1040 C CA . PHE A 1 125 ? -12.93 -1.064 -19.812 1 85.38 125 PHE A CA 1
ATOM 1041 C C . PHE A 1 125 ? -14.109 -0.69 -18.922 1 85.38 125 PHE A C 1
ATOM 1043 O O . PHE A 1 125 ? -14.016 0.233 -18.109 1 85.38 125 PHE A O 1
ATOM 1050 N N . THR A 1 126 ? -15.203 -1.356 -19.031 1 87.38 126 THR A N 1
ATOM 1051 C CA . THR A 1 126 ? -16.391 -1.05 -18.25 1 87.38 126 THR A CA 1
ATOM 1052 C C . THR A 1 126 ? -16.109 -1.229 -16.766 1 87.38 126 THR A C 1
ATOM 1054 O O . THR A 1 126 ? -16.547 -0.419 -15.938 1 87.38 126 THR A O 1
ATOM 1057 N N . GLN A 1 127 ? -15.422 -2.195 -16.438 1 88.62 127 GLN A N 1
ATOM 1058 C CA . GLN A 1 127 ? -15.102 -2.428 -15.023 1 88.62 127 GLN A CA 1
ATOM 1059 C C . GLN A 1 127 ? -14.094 -1.396 -14.516 1 88.62 127 GLN A C 1
ATOM 1061 O O . GLN A 1 127 ? -14.156 -0.982 -13.359 1 88.62 127 GLN A O 1
ATOM 1066 N N . LYS A 1 128 ? -13.211 -1.004 -15.391 1 89.69 128 LYS A N 1
ATOM 1067 C CA . LYS A 1 128 ? -12.273 0.051 -15.023 1 89.69 128 LYS A CA 1
ATOM 1068 C C . LYS A 1 128 ? -13 1.359 -14.734 1 89.69 128 LYS A C 1
ATOM 1070 O O . LYS A 1 128 ? -12.695 2.041 -13.75 1 89.69 128 LYS A O 1
ATOM 1075 N N . LEU A 1 129 ? -13.898 1.607 -15.547 1 92.62 129 LEU A N 1
ATOM 1076 C CA . LEU A 1 129 ? -14.688 2.822 -15.367 1 92.62 129 LEU A CA 1
ATOM 1077 C C . LEU A 1 129 ? -15.531 2.738 -14.094 1 92.62 129 LEU A C 1
ATOM 1079 O O . LEU A 1 129 ? -15.688 3.73 -13.383 1 92.62 129 LEU A O 1
ATOM 1083 N N . TYR A 1 130 ? -16.047 1.592 -13.82 1 94.25 130 TYR A N 1
ATOM 1084 C CA . TYR A 1 130 ? -16.875 1.392 -12.633 1 94.25 130 TYR A CA 1
ATOM 1085 C C . TYR A 1 130 ? -16.047 1.619 -11.367 1 94.25 130 TYR A C 1
ATOM 1087 O O . TYR A 1 130 ? -16.5 2.299 -10.445 1 94.25 130 TYR A O 1
ATOM 1095 N N . VAL A 1 131 ? -14.875 1.048 -11.359 1 94.62 131 VAL A N 1
ATOM 1096 C CA . VAL A 1 131 ? -14.016 1.211 -10.195 1 94.62 131 VAL A CA 1
ATOM 1097 C C . VAL A 1 131 ? -13.672 2.688 -10.008 1 94.62 131 VAL A C 1
ATOM 1099 O O . VAL A 1 131 ? -13.695 3.201 -8.883 1 94.62 131 VAL A O 1
ATOM 1102 N N . PHE A 1 132 ? -13.336 3.365 -11.109 1 96.12 132 PHE A N 1
ATOM 1103 C CA . PHE A 1 132 ? -13.047 4.793 -11.031 1 96.12 132 PHE A CA 1
ATOM 1104 C C . PHE A 1 132 ? -14.242 5.559 -10.492 1 96.12 132 PHE A C 1
ATOM 1106 O O . PHE A 1 132 ? -14.086 6.461 -9.664 1 96.12 132 PHE A O 1
ATOM 1113 N N . PHE A 1 133 ? -15.461 5.207 -10.93 1 97.06 133 PHE A N 1
ATOM 1114 C CA . PHE A 1 133 ? -16.703 5.828 -10.477 1 97.06 133 PHE A CA 1
ATOM 1115 C C . PHE A 1 133 ? -16.875 5.672 -8.969 1 97.06 133 PHE A C 1
ATOM 1117 O O . PHE A 1 133 ? -17.203 6.633 -8.273 1 97.06 133 PHE A O 1
ATOM 1124 N N . ILE A 1 134 ? -16.562 4.539 -8.461 1 97.06 134 ILE A N 1
ATOM 1125 C CA . ILE A 1 134 ? -16.719 4.254 -7.035 1 97.06 134 ILE A CA 1
ATOM 1126 C C . ILE A 1 134 ? -15.688 5.059 -6.242 1 97.06 134 ILE A C 1
ATOM 1128 O O . ILE A 1 134 ? -16 5.602 -5.18 1 97.06 134 ILE A O 1
ATOM 1132 N N . ILE A 1 135 ? -14.461 5.168 -6.781 1 95.94 135 ILE A N 1
ATOM 1133 C CA . ILE A 1 135 ? -13.398 5.918 -6.121 1 95.94 135 ILE A CA 1
ATOM 1134 C C . ILE A 1 135 ? -13.812 7.379 -5.977 1 95.94 135 ILE A C 1
ATOM 1136 O O . ILE A 1 135 ? -13.586 7.992 -4.93 1 95.94 135 ILE A O 1
ATOM 1140 N N . VAL A 1 136 ? -14.398 7.902 -6.949 1 96.44 136 VAL A N 1
ATOM 1141 C CA . VAL A 1 136 ? -14.844 9.297 -6.934 1 96.44 136 VAL A CA 1
ATOM 1142 C C . VAL A 1 136 ? -15.945 9.477 -5.891 1 96.44 136 VAL A C 1
ATOM 1144 O O . VAL A 1 136 ? -15.93 10.438 -5.121 1 96.44 136 VAL A O 1
ATOM 1147 N N . LEU A 1 137 ? -16.875 8.555 -5.828 1 96.69 137 LEU A N 1
ATOM 1148 C CA . LEU A 1 137 ? -17.969 8.617 -4.859 1 96.69 137 LEU A CA 1
ATOM 1149 C C . LEU A 1 137 ? -17.422 8.555 -3.434 1 96.69 137 LEU A C 1
ATOM 1151 O O . LEU A 1 137 ? -17.891 9.281 -2.555 1 96.69 137 LEU A O 1
ATOM 1155 N N . LEU A 1 138 ? -16.469 7.715 -3.268 1 96.62 138 LEU A N 1
ATOM 1156 C CA . LEU A 1 138 ? -15.883 7.551 -1.938 1 96.62 138 LEU A CA 1
ATOM 1157 C C . LEU A 1 138 ? -15.117 8.805 -1.522 1 96.62 138 LEU A C 1
ATOM 1159 O O . LEU A 1 138 ? -15.109 9.172 -0.344 1 96.62 138 LEU A O 1
ATOM 1163 N N . MET A 1 139 ? -14.43 9.398 -2.488 1 95.31 139 MET A N 1
ATOM 1164 C CA . MET A 1 139 ? -13.773 10.672 -2.188 1 95.31 139 MET A CA 1
ATOM 1165 C C . MET A 1 139 ? -14.789 11.719 -1.734 1 95.31 139 MET A C 1
ATOM 1167 O O . MET A 1 139 ? -14.547 12.438 -0.764 1 95.31 139 MET A O 1
ATOM 1171 N N . PHE A 1 140 ? -15.891 11.727 -2.418 1 94 140 PHE A N 1
ATOM 1172 C CA . PHE A 1 140 ? -16.969 12.641 -2.059 1 94 140 PHE A CA 1
ATOM 1173 C C . PHE A 1 140 ? -17.5 12.344 -0.663 1 94 140 PHE A C 1
ATOM 1175 O O . PHE A 1 140 ? -17.672 13.25 0.149 1 94 140 PHE A O 1
ATOM 1182 N N . TYR A 1 141 ? -17.688 11.125 -0.348 1 95.19 141 TYR A N 1
ATOM 1183 C CA . TYR A 1 141 ? -18.172 10.656 0.943 1 95.19 141 TYR A CA 1
ATOM 1184 C C . TYR A 1 141 ? -17.25 11.102 2.07 1 95.19 141 TYR A C 1
ATOM 1186 O O . TYR A 1 141 ? -17.703 11.664 3.068 1 95.19 141 TYR A O 1
ATOM 1194 N N . ALA A 1 142 ? -16 10.906 1.889 1 91.12 142 ALA A N 1
ATOM 1195 C CA . ALA A 1 142 ? -15.023 11.148 2.947 1 91.12 142 ALA A CA 1
ATOM 1196 C C . ALA A 1 142 ? -14.867 12.648 3.213 1 91.12 142 ALA A C 1
ATOM 1198 O O . ALA A 1 142 ? -14.609 13.055 4.348 1 91.12 142 ALA A O 1
ATOM 1199 N N . ASN A 1 143 ? -15.031 13.438 2.215 1 90.75 143 ASN A N 1
ATOM 1200 C CA . ASN A 1 143 ? -14.844 14.875 2.383 1 90.75 143 ASN A CA 1
ATOM 1201 C C . ASN A 1 143 ? -16.109 15.547 2.924 1 90.75 143 ASN A C 1
ATOM 1203 O O . ASN A 1 143 ? -16.062 16.688 3.377 1 90.75 143 ASN A O 1
ATOM 1207 N N . SER A 1 144 ? -17.234 14.82 3.004 1 92.25 144 SER A N 1
ATOM 1208 C CA . SER A 1 144 ? -18.5 15.43 3.424 1 92.25 144 SER A CA 1
ATOM 1209 C C . SER A 1 144 ? -18.969 14.875 4.766 1 92.25 144 SER A C 1
ATOM 1211 O O . SER A 1 144 ? -19.875 15.422 5.387 1 92.25 144 SER A O 1
ATOM 1213 N N . HIS A 1 145 ? -18.359 13.875 5.32 1 91.38 145 HIS A N 1
ATOM 1214 C CA . HIS A 1 145 ? -18.891 13.133 6.457 1 91.38 145 HIS A CA 1
ATOM 1215 C C . HIS A 1 145 ? -18.984 14.016 7.699 1 91.38 145 HIS A C 1
ATOM 1217 O O . HIS A 1 145 ? -19.844 13.805 8.555 1 91.38 145 HIS A O 1
ATOM 1223 N N . SER A 1 146 ? -18.141 14.969 7.836 1 87.75 146 SER A N 1
ATOM 1224 C CA . SER A 1 146 ? -18.109 15.805 9.031 1 87.75 146 SER A CA 1
ATOM 1225 C C . SER A 1 146 ? -19.359 16.672 9.141 1 87.75 146 SER A C 1
ATOM 1227 O O . SER A 1 146 ? -19.719 17.109 10.234 1 87.75 146 SER A O 1
ATOM 1229 N N . LYS A 1 147 ? -20.078 16.844 8.102 1 90.06 147 LYS A N 1
ATOM 1230 C CA . LYS A 1 147 ? -21.25 17.719 8.086 1 90.06 147 LYS A CA 1
ATOM 1231 C C . LYS A 1 147 ? -22.531 16.906 8.273 1 90.06 147 LYS A C 1
ATOM 1233 O O . LYS A 1 147 ? -23.609 17.469 8.391 1 90.06 147 LYS A O 1
ATOM 1238 N N . ALA A 1 148 ? -22.438 15.648 8.391 1 90.44 148 ALA A N 1
ATOM 1239 C CA . ALA A 1 148 ? -23.594 14.766 8.43 1 90.44 148 ALA A CA 1
ATOM 1240 C C . ALA A 1 148 ? -24.484 15.078 9.633 1 90.44 148 ALA A C 1
ATOM 1242 O O . ALA A 1 148 ? -25.703 15.102 9.516 1 90.44 148 ALA A O 1
ATOM 1243 N N . PRO A 1 149 ? -23.891 15.398 10.812 1 90.5 149 PRO A N 1
ATOM 1244 C CA . PRO A 1 149 ? -24.75 15.68 11.961 1 90.5 149 PRO A CA 1
ATOM 1245 C C . PRO A 1 149 ? -25.25 17.125 12 1 90.5 149 PRO A C 1
ATOM 1247 O O . PRO A 1 149 ? -26.141 17.453 12.773 1 90.5 149 PRO A O 1
ATOM 1250 N N . GLU A 1 150 ? -24.75 17.953 11.164 1 89.31 150 GLU A N 1
ATOM 1251 C CA . GLU A 1 150 ? -24.969 19.391 11.289 1 89.31 150 GLU A CA 1
ATOM 1252 C C . GLU A 1 150 ? -26.281 19.797 10.633 1 89.31 150 GLU A C 1
ATOM 1254 O O . GLU A 1 150 ? -26.984 20.703 11.117 1 89.31 150 GLU A O 1
ATOM 1259 N N . SER A 1 151 ? -26.562 19.25 9.477 1 90.75 151 SER A N 1
ATOM 1260 C CA . SER A 1 151 ? -27.75 19.656 8.727 1 90.75 151 SER A CA 1
ATOM 1261 C C . SER A 1 151 ? -28.281 18.531 7.863 1 90.75 151 SER A C 1
ATOM 1263 O O . SER A 1 151 ? -27.625 17.5 7.711 1 90.75 151 SER A O 1
ATOM 1265 N N . LEU A 1 152 ? -29.422 18.75 7.41 1 91.69 152 LEU A N 1
ATOM 1266 C CA . LEU A 1 152 ? -30.031 17.812 6.473 1 91.69 152 LEU A CA 1
ATOM 1267 C C . LEU A 1 152 ? -29.203 17.688 5.199 1 91.69 152 LEU A C 1
ATOM 1269 O O . LEU A 1 152 ? -29.031 16.594 4.664 1 91.69 152 LEU A O 1
ATOM 1273 N N . GLN A 1 153 ? -28.734 18.75 4.789 1 90.81 153 GLN A N 1
ATOM 1274 C CA . GLN A 1 153 ? -27.891 18.75 3.594 1 90.81 153 GLN A CA 1
ATOM 1275 C C . GLN A 1 153 ? -26.594 18 3.83 1 90.81 153 GLN A C 1
ATOM 1277 O O . GLN A 1 153 ? -26.125 17.266 2.955 1 90.81 153 GLN A O 1
ATOM 1282 N N . GLY A 1 154 ? -26.031 18.234 5.004 1 92.25 154 GLY A N 1
ATOM 1283 C CA . GLY A 1 154 ? -24.828 17.516 5.352 1 92.25 154 GLY A CA 1
ATOM 1284 C C . GLY A 1 154 ? -25.031 16 5.391 1 92.25 154 GLY A C 1
ATOM 1285 O O . GLY A 1 154 ? -24.172 15.25 4.938 1 92.25 154 GLY A O 1
ATOM 1286 N N . ALA A 1 155 ? -26.156 15.633 5.91 1 94.56 155 ALA A N 1
ATOM 1287 C CA . ALA A 1 155 ? -26.484 14.211 5.965 1 94.56 155 ALA A CA 1
ATOM 1288 C C . ALA A 1 155 ? -26.656 13.633 4.562 1 94.56 155 ALA A C 1
ATOM 1290 O O . ALA A 1 155 ? -26.156 12.539 4.266 1 94.56 155 ALA A O 1
ATOM 1291 N N . ALA A 1 156 ? -27.328 14.352 3.699 1 95 156 ALA A N 1
ATOM 1292 C CA . ALA A 1 156 ? -27.562 13.906 2.328 1 95 156 ALA A CA 1
ATOM 1293 C C . ALA A 1 156 ? -26.25 13.781 1.562 1 95 156 ALA A C 1
ATOM 1295 O O . ALA A 1 156 ? -26.047 12.828 0.812 1 95 156 ALA A O 1
ATOM 1296 N N . LEU A 1 157 ? -25.344 14.742 1.783 1 93.56 157 LEU A N 1
ATOM 1297 C CA . LEU A 1 157 ? -24.062 14.75 1.087 1 93.56 157 LEU A CA 1
ATOM 1298 C C . LEU A 1 157 ? -23.219 13.555 1.499 1 93.56 157 LEU A C 1
ATOM 1300 O O . LEU A 1 157 ? -22.328 13.125 0.748 1 93.56 157 LEU A O 1
ATOM 1304 N N . THR A 1 158 ? -23.484 13.047 2.645 1 94.75 158 THR A N 1
ATOM 1305 C CA . THR A 1 158 ? -22.703 11.914 3.154 1 94.75 158 THR A CA 1
ATOM 1306 C C . THR A 1 158 ? -23.375 10.594 2.789 1 94.75 158 THR A C 1
ATOM 1308 O O . THR A 1 158 ? -22.719 9.664 2.314 1 94.75 158 THR A O 1
ATOM 1311 N N . ILE A 1 159 ? -24.688 10.484 2.877 1 96.81 159 ILE A N 1
ATOM 1312 C CA . ILE A 1 159 ? -25.406 9.219 2.762 1 96.81 159 ILE A CA 1
ATOM 1313 C C . ILE A 1 159 ? -25.688 8.922 1.293 1 96.81 159 ILE A C 1
ATOM 1315 O O . ILE A 1 159 ? -25.641 7.762 0.867 1 96.81 159 ILE A O 1
ATOM 1319 N N . VAL A 1 160 ? -25.906 9.922 0.481 1 96.88 160 VAL A N 1
ATOM 1320 C CA . VAL A 1 160 ? -26.328 9.727 -0.901 1 96.88 160 VAL A CA 1
ATOM 1321 C C . VAL A 1 160 ? -25.203 9.086 -1.707 1 96.88 160 VAL A C 1
ATOM 1323 O O . VAL A 1 160 ? -25.438 8.148 -2.473 1 96.88 160 VAL A O 1
ATOM 1326 N N . PRO A 1 161 ? -23.984 9.57 -1.565 1 96.81 161 PRO A N 1
ATOM 1327 C CA . PRO A 1 161 ? -22.906 8.867 -2.287 1 96.81 161 PRO A CA 1
ATOM 1328 C C . PRO A 1 161 ? -22.828 7.387 -1.929 1 96.81 161 PRO A C 1
ATOM 1330 O O . PRO A 1 161 ? -22.547 6.555 -2.793 1 96.81 161 PRO A O 1
ATOM 1333 N N . TYR A 1 162 ? -23.062 7.047 -0.697 1 97.31 162 TYR A N 1
ATOM 1334 C CA . TYR A 1 162 ? -23.094 5.645 -0.292 1 97.31 162 TYR A CA 1
ATOM 1335 C C . TYR A 1 162 ? -24.219 4.895 -0.978 1 97.31 162 TYR A C 1
ATOM 1337 O O . TYR A 1 162 ? -24.031 3.797 -1.503 1 97.31 162 TYR A O 1
ATOM 1345 N N . MET A 1 163 ? -25.344 5.52 -1.063 1 97.81 163 MET A N 1
ATOM 1346 C CA . MET A 1 163 ? -26.516 4.918 -1.714 1 97.81 163 MET A CA 1
ATOM 1347 C C . MET A 1 163 ? -26.25 4.688 -3.197 1 97.81 163 MET A C 1
ATOM 1349 O O . MET A 1 163 ? -26.578 3.629 -3.734 1 97.81 163 MET A O 1
ATOM 1353 N N . ILE A 1 164 ? -25.641 5.648 -3.797 1 98 164 ILE A N 1
ATOM 1354 C CA . ILE A 1 164 ? -25.359 5.547 -5.223 1 98 164 ILE A CA 1
ATOM 1355 C C . ILE A 1 164 ? -24.375 4.406 -5.473 1 98 164 ILE A C 1
ATOM 1357 O O . ILE A 1 164 ? -24.516 3.656 -6.445 1 98 164 ILE A O 1
ATOM 1361 N N . ALA A 1 165 ? -23.406 4.27 -4.609 1 97.88 165 ALA A N 1
ATOM 1362 C CA . ALA A 1 165 ? -22.453 3.182 -4.742 1 97.88 165 ALA A CA 1
ATOM 1363 C C . ALA A 1 165 ? -23.141 1.824 -4.625 1 97.88 165 ALA A C 1
ATOM 1365 O O . ALA A 1 165 ? -22.875 0.921 -5.426 1 97.88 165 ALA A O 1
ATOM 1366 N N . ARG A 1 166 ? -24.047 1.727 -3.688 1 97.75 166 ARG A N 1
ATOM 1367 C CA . ARG A 1 166 ? -24.766 0.473 -3.461 1 97.75 166 ARG A CA 1
ATOM 1368 C C . ARG A 1 166 ? -25.719 0.173 -4.605 1 97.75 166 ARG A C 1
ATOM 1370 O O . ARG A 1 166 ? -25.766 -0.95 -5.113 1 97.75 166 ARG A O 1
ATOM 1377 N N . VAL A 1 167 ? -26.422 1.15 -5.051 1 97.62 167 VAL A N 1
ATOM 1378 C CA . VAL A 1 167 ? -27.406 0.979 -6.109 1 97.62 167 VAL A CA 1
ATOM 1379 C C . VAL A 1 167 ? -26.703 0.657 -7.426 1 97.62 167 VAL A C 1
ATOM 1381 O O . VAL A 1 167 ? -27.188 -0.147 -8.219 1 97.62 167 VAL A O 1
ATOM 1384 N N . SER A 1 168 ? -25.609 1.313 -7.617 1 97.44 168 SER A N 1
ATOM 1385 C CA . SER A 1 168 ? -24.859 1.01 -8.828 1 97.44 168 SER A CA 1
ATOM 1386 C C . SER A 1 168 ? -24.406 -0.447 -8.852 1 97.44 168 SER A C 1
ATOM 1388 O O . SER A 1 168 ? -24.406 -1.087 -9.898 1 97.44 168 SER A O 1
ATOM 1390 N N . LEU A 1 169 ? -24.031 -0.979 -7.734 1 95.88 169 LEU A N 1
ATOM 1391 C CA . LEU A 1 169 ? -23.672 -2.389 -7.641 1 95.88 169 LEU A CA 1
ATOM 1392 C C . LEU A 1 169 ? -24.859 -3.281 -7.953 1 95.88 169 LEU A C 1
ATOM 1394 O O . LEU A 1 169 ? -24.75 -4.246 -8.711 1 95.88 169 LEU A O 1
ATOM 1398 N N . ALA A 1 170 ? -25.969 -2.955 -7.371 1 96.25 170 ALA A N 1
ATOM 1399 C CA . ALA A 1 170 ? -27.188 -3.725 -7.609 1 96.25 170 ALA A CA 1
ATOM 1400 C C . ALA A 1 170 ? -27.531 -3.756 -9.094 1 96.25 170 ALA A C 1
ATOM 1402 O O . ALA A 1 170 ? -27.875 -4.809 -9.633 1 96.25 170 ALA A O 1
ATOM 1403 N N . THR A 1 171 ? -27.391 -2.646 -9.695 1 96.06 171 THR A N 1
ATOM 1404 C CA . THR A 1 171 ? -27.688 -2.545 -11.125 1 96.06 171 THR A CA 1
ATOM 1405 C C . THR A 1 171 ? -26.703 -3.367 -11.945 1 96.06 171 THR A C 1
ATOM 1407 O O . THR A 1 171 ? -27.094 -4.023 -12.914 1 96.06 171 THR A O 1
ATOM 1410 N N . LEU A 1 172 ? -25.5 -3.287 -11.531 1 93.19 172 LEU A N 1
ATOM 1411 C CA . LEU A 1 172 ? -24.469 -4.078 -12.203 1 93.19 172 LEU A CA 1
ATOM 1412 C C . LEU A 1 172 ? -24.766 -5.57 -12.078 1 93.19 172 LEU A C 1
ATOM 1414 O O . LEU A 1 172 ? -24.641 -6.316 -13.047 1 93.19 172 LEU A O 1
ATOM 1418 N N . TYR A 1 173 ? -25.156 -6.02 -10.898 1 92.06 173 TYR A N 1
ATOM 1419 C CA . TYR A 1 173 ? -25.469 -7.43 -10.672 1 92.06 173 TYR A CA 1
ATOM 1420 C C . TYR A 1 173 ? -26.688 -7.855 -11.492 1 92.06 173 TYR A C 1
ATOM 1422 O O . TYR A 1 173 ? -26.719 -8.969 -12.023 1 92.06 173 TYR A O 1
ATOM 1430 N N . LEU A 1 174 ? -27.625 -7.008 -11.57 1 92.62 174 LEU A N 1
ATOM 1431 C CA . LEU A 1 174 ? -28.781 -7.309 -12.406 1 92.62 174 LEU A CA 1
ATOM 1432 C C . LEU A 1 174 ? -28.375 -7.441 -13.875 1 92.62 174 LEU A C 1
ATOM 1434 O O . LEU A 1 174 ? -28.844 -8.344 -14.57 1 92.62 174 LEU A O 1
ATOM 1438 N N . PHE A 1 175 ? -27.547 -6.539 -14.219 1 90.94 175 PHE A N 1
ATOM 1439 C CA . PHE A 1 175 ? -27.031 -6.578 -15.586 1 90.94 175 PHE A CA 1
ATOM 1440 C C . PHE A 1 175 ? -26.266 -7.863 -15.836 1 90.94 175 PHE A C 1
ATOM 1442 O O . PHE A 1 175 ? -26.453 -8.523 -16.859 1 90.94 175 PHE A O 1
ATOM 1449 N N . TYR A 1 176 ? -25.359 -8.273 -14.969 1 88.62 176 TYR A N 1
ATOM 1450 C CA . TYR A 1 176 ? -24.547 -9.484 -15.102 1 88.62 176 TYR A CA 1
ATOM 1451 C C . TYR A 1 176 ? -25.422 -10.727 -15.047 1 88.62 176 TYR A C 1
ATOM 1453 O O . TYR A 1 176 ? -25.109 -11.742 -15.672 1 88.62 176 TYR A O 1
ATOM 1461 N N . SER A 1 177 ? -26.516 -10.695 -14.281 1 88.44 177 SER A N 1
ATOM 1462 C CA . SER A 1 177 ? -27.375 -11.852 -14.086 1 88.44 177 SER A CA 1
ATOM 1463 C C . SER A 1 177 ? -28.031 -12.281 -15.398 1 88.44 177 SER A C 1
ATOM 1465 O O . SER A 1 177 ? -28.438 -13.438 -15.555 1 88.44 177 SER A O 1
ATOM 1467 N N . CYS A 1 178 ? -28.047 -11.398 -16.281 1 87.19 178 CYS A N 1
ATOM 1468 C CA . CYS A 1 178 ? -28.625 -11.719 -17.594 1 87.19 178 CYS A CA 1
ATOM 1469 C C . CYS A 1 178 ? -27.703 -12.641 -18.375 1 87.19 178 CYS A C 1
ATOM 1471 O O . CYS A 1 178 ? -28.156 -13.391 -19.25 1 87.19 178 CYS A O 1
ATOM 1473 N N . TRP A 1 179 ? -26.438 -12.617 -18 1 81.06 179 TRP A N 1
ATOM 1474 C CA . TRP A 1 179 ? -25.484 -13.375 -18.781 1 81.06 179 TRP A CA 1
ATOM 1475 C C . TRP A 1 179 ? -24.938 -14.562 -18 1 81.06 179 TRP A C 1
ATOM 1477 O O . TRP A 1 179 ? -24.328 -15.469 -18.562 1 81.06 179 TRP A O 1
ATOM 1487 N N . ILE A 1 180 ? -25.156 -14.586 -16.734 1 80.06 180 ILE A N 1
ATOM 1488 C CA . ILE A 1 180 ? -24.578 -15.625 -15.891 1 80.06 180 ILE A CA 1
ATOM 1489 C C . ILE A 1 180 ? -25.672 -16.438 -15.227 1 80.06 180 ILE A C 1
ATOM 1491 O O . ILE A 1 180 ? -26.094 -16.141 -14.102 1 80.06 180 ILE A O 1
ATOM 1495 N N . PRO A 1 181 ? -26.016 -17.438 -15.836 1 76.5 181 PRO A N 1
ATOM 1496 C CA . PRO A 1 181 ? -27.109 -18.234 -15.281 1 76.5 181 PRO A CA 1
ATOM 1497 C C . PRO A 1 181 ? -26.703 -18.984 -14.016 1 76.5 181 PRO A C 1
ATOM 1499 O O . PRO A 1 181 ? -27.547 -19.281 -13.164 1 76.5 181 PRO A O 1
ATOM 1502 N N . GLN A 1 182 ? -25.5 -19.25 -13.883 1 73.06 182 GLN A N 1
ATOM 1503 C CA . GLN A 1 182 ? -25.016 -20.031 -12.75 1 73.06 182 GLN A CA 1
ATOM 1504 C C . GLN A 1 182 ? -25.266 -19.297 -11.438 1 73.06 182 GLN A C 1
ATOM 1506 O O . GLN A 1 182 ? -25.484 -19.938 -10.398 1 73.06 182 GLN A O 1
ATOM 1511 N N . HIS A 1 183 ? -25.203 -18 -11.492 1 78.19 183 HIS A N 1
ATOM 1512 C CA . HIS A 1 183 ? -25.328 -17.188 -10.281 1 78.19 183 HIS A CA 1
ATOM 1513 C C . HIS A 1 183 ? -26.578 -16.312 -10.336 1 78.19 183 HIS A C 1
ATOM 1515 O O . HIS A 1 183 ? -26.703 -15.359 -9.562 1 78.19 183 HIS A O 1
ATOM 1521 N N . ARG A 1 184 ? -27.5 -16.547 -11.117 1 81.75 184 ARG A N 1
ATOM 1522 C CA . ARG A 1 184 ? -28.578 -15.641 -11.461 1 81.75 184 ARG A CA 1
ATOM 1523 C C . ARG A 1 184 ? -29.453 -15.352 -10.25 1 81.75 184 ARG A C 1
ATOM 1525 O O . ARG A 1 184 ? -29.688 -14.195 -9.898 1 81.75 184 ARG A O 1
ATOM 1532 N N . LEU A 1 185 ? -29.938 -16.359 -9.656 1 82.25 185 LEU A N 1
ATOM 1533 C CA . LEU A 1 185 ? -30.875 -16.172 -8.555 1 82.25 185 LEU A CA 1
ATOM 1534 C C . LEU A 1 185 ? -30.188 -15.445 -7.391 1 82.25 185 LEU A C 1
ATOM 1536 O O . LEU A 1 185 ? -30.781 -14.555 -6.777 1 82.25 185 LEU A O 1
ATOM 1540 N N . GLN A 1 186 ? -29.031 -15.836 -7.098 1 84.81 186 GLN A N 1
ATOM 1541 C CA . GLN A 1 186 ? -28.312 -15.203 -6.004 1 84.81 186 GLN A CA 1
ATOM 1542 C C . GLN A 1 186 ? -28.031 -13.727 -6.301 1 84.81 186 GLN A C 1
ATOM 1544 O O . GLN A 1 186 ? -28.203 -12.875 -5.43 1 84.81 186 GLN A O 1
ATOM 1549 N N . MET A 1 187 ? -27.688 -13.461 -7.5 1 88.38 187 MET A N 1
ATOM 1550 C CA . MET A 1 187 ? -27.406 -12.094 -7.906 1 88.38 187 MET A CA 1
ATOM 1551 C C . MET A 1 187 ? -28.656 -11.227 -7.855 1 88.38 187 MET A C 1
ATOM 1553 O O . MET A 1 187 ? -28.625 -10.094 -7.367 1 88.38 187 MET A O 1
ATOM 1557 N N . ARG A 1 188 ? -29.703 -11.766 -8.305 1 91.62 188 ARG A N 1
ATOM 1558 C CA . ARG A 1 188 ? -30.938 -10.992 -8.352 1 91.62 188 ARG A CA 1
ATOM 1559 C C . ARG A 1 188 ? -31.5 -10.781 -6.949 1 91.62 188 ARG A C 1
ATOM 1561 O O . ARG A 1 188 ? -32.031 -9.703 -6.637 1 91.62 188 ARG A O 1
ATOM 1568 N N . PHE A 1 189 ? -31.438 -11.766 -6.156 1 90.56 189 PHE A N 1
ATOM 1569 C CA . PHE A 1 189 ? -31.891 -11.625 -4.777 1 90.56 189 PHE A CA 1
ATOM 1570 C C . PHE A 1 189 ? -31.062 -10.57 -4.043 1 90.56 189 PHE A C 1
ATOM 1572 O O . PHE A 1 189 ? -31.625 -9.703 -3.363 1 90.56 189 PHE A O 1
ATOM 1579 N N . TYR A 1 190 ? -29.812 -10.68 -4.172 1 91.94 190 TYR A N 1
ATOM 1580 C CA . TYR A 1 190 ? -28.938 -9.727 -3.498 1 91.94 190 TYR A CA 1
ATOM 1581 C C . TYR A 1 190 ? -29.141 -8.32 -4.039 1 91.94 190 TYR A C 1
ATOM 1583 O O . TYR A 1 190 ? -29.172 -7.352 -3.275 1 91.94 190 TYR A O 1
ATOM 1591 N N . ALA A 1 191 ? -29.297 -8.188 -5.32 1 95.5 191 ALA A N 1
ATOM 1592 C CA . ALA A 1 191 ? -29.547 -6.891 -5.934 1 95.5 191 ALA A CA 1
ATOM 1593 C C . ALA A 1 191 ? -30.844 -6.273 -5.391 1 95.5 191 ALA A C 1
ATOM 1595 O O . ALA A 1 191 ? -30.875 -5.09 -5.051 1 95.5 191 ALA A O 1
ATOM 1596 N N . LEU A 1 192 ? -31.812 -7.066 -5.281 1 95.44 192 LEU A N 1
ATOM 1597 C CA . LEU A 1 192 ? -33.094 -6.582 -4.766 1 95.44 192 LEU A CA 1
ATOM 1598 C C . LEU A 1 192 ? -32.969 -6.148 -3.309 1 95.44 192 LEU A C 1
ATOM 1600 O O . LEU A 1 192 ? -33.531 -5.137 -2.904 1 95.44 192 LEU A O 1
ATOM 1604 N N . SER A 1 193 ? -32.281 -6.941 -2.586 1 95.88 193 SER A N 1
ATOM 1605 C CA . SER A 1 193 ? -32.062 -6.586 -1.188 1 95.88 193 SER A CA 1
ATOM 1606 C C . SER A 1 193 ? -31.359 -5.246 -1.064 1 95.88 193 SER A C 1
ATOM 1608 O O . SER A 1 193 ? -31.656 -4.457 -0.165 1 95.88 193 SER A O 1
ATOM 1610 N N . ILE A 1 194 ? -30.422 -4.945 -1.938 1 97.19 194 ILE A N 1
ATOM 1611 C CA . ILE A 1 194 ? -29.672 -3.693 -1.922 1 97.19 194 ILE A CA 1
ATOM 1612 C C . ILE A 1 194 ? -30.609 -2.531 -2.25 1 97.19 194 ILE A C 1
ATOM 1614 O O . ILE A 1 194 ? -30.531 -1.469 -1.631 1 97.19 194 ILE A O 1
ATOM 1618 N N . TYR A 1 195 ? -31.484 -2.76 -3.197 1 97.12 195 TYR A N 1
ATOM 1619 C CA . TYR A 1 195 ? -32.438 -1.718 -3.533 1 97.12 195 TYR A CA 1
ATOM 1620 C C . TYR A 1 195 ? -33.344 -1.385 -2.336 1 97.12 195 TYR A C 1
ATOM 1622 O O . TYR A 1 195 ? -33.562 -0.212 -2.033 1 97.12 195 TYR A O 1
ATOM 1630 N N . VAL A 1 196 ? -33.75 -2.354 -1.643 1 96.94 196 VAL A N 1
ATOM 1631 C CA . VAL A 1 196 ? -34.625 -2.172 -0.498 1 96.94 196 VAL A CA 1
ATOM 1632 C C . VAL A 1 196 ? -33.875 -1.446 0.621 1 96.94 196 VAL A C 1
ATOM 1634 O O . VAL A 1 196 ? -34.375 -0.469 1.18 1 96.94 196 VAL A O 1
ATOM 1637 N N . THR A 1 197 ? -32.688 -1.928 0.936 1 96.81 197 THR A N 1
ATOM 1638 C CA . THR A 1 197 ? -31.938 -1.316 2.02 1 96.81 197 THR A CA 1
ATOM 1639 C C . THR A 1 197 ? -31.531 0.11 1.658 1 96.81 197 THR A C 1
ATOM 1641 O O . THR A 1 197 ? -31.453 0.978 2.531 1 96.81 197 THR A O 1
ATOM 1644 N N . SER A 1 198 ? -31.25 0.363 0.386 1 97.12 198 SER A N 1
ATOM 1645 C CA . SER A 1 198 ? -30.922 1.717 -0.04 1 97.12 198 SER A CA 1
ATOM 1646 C C . SER A 1 198 ? -32.094 2.67 0.152 1 97.12 198 SER A C 1
ATOM 1648 O O . SER A 1 198 ? -31.906 3.842 0.479 1 97.12 198 SER A O 1
ATOM 1650 N N . CYS A 1 199 ? -33.25 2.205 0.014 1 96.75 199 CYS A N 1
ATOM 1651 C CA . CYS A 1 199 ? -34.438 3.014 0.262 1 96.75 199 CYS A CA 1
ATOM 1652 C C . CYS A 1 199 ? -34.594 3.344 1.743 1 96.75 199 CYS A C 1
ATOM 1654 O O . CYS A 1 199 ? -35.031 4.434 2.104 1 96.75 199 CYS A O 1
ATOM 1656 N N . LEU A 1 200 ? -34.219 2.459 2.555 1 96.88 200 LEU A N 1
ATOM 1657 C CA . LEU A 1 200 ? -34.281 2.686 3.994 1 96.88 200 LEU A CA 1
ATOM 1658 C C . LEU A 1 200 ? -33.312 3.777 4.418 1 96.88 200 LEU A C 1
ATOM 1660 O O . LEU A 1 200 ? -33.562 4.496 5.391 1 96.88 200 LEU A O 1
ATOM 1664 N N . TRP A 1 201 ? -32.219 3.916 3.697 1 97.19 201 TRP A N 1
ATOM 1665 C CA . TRP A 1 201 ? -31.219 4.938 4.02 1 97.19 201 TRP A CA 1
ATOM 1666 C C . TRP A 1 201 ? -31.781 6.336 3.799 1 97.19 201 TRP A C 1
ATOM 1668 O O . TRP A 1 201 ? -31.312 7.305 4.391 1 97.19 201 TRP A O 1
ATOM 1678 N N . ILE A 1 202 ? -32.781 6.449 2.945 1 96.62 202 ILE A N 1
ATOM 1679 C CA . ILE A 1 202 ? -33.438 7.738 2.723 1 96.62 202 ILE A CA 1
ATOM 1680 C C . ILE A 1 202 ? -34.062 8.234 4.027 1 96.62 202 ILE A C 1
ATOM 1682 O O . ILE A 1 202 ? -34 9.43 4.324 1 96.62 202 ILE A O 1
ATOM 1686 N N . ILE A 1 203 ? -34.5 7.34 4.859 1 95.31 203 ILE A N 1
ATOM 1687 C CA . ILE A 1 203 ? -35.125 7.676 6.141 1 95.31 203 ILE A CA 1
ATOM 1688 C C . ILE A 1 203 ? -34.062 8.281 7.07 1 95.31 203 ILE A C 1
ATOM 1690 O O . ILE A 1 203 ? -34.344 9.219 7.816 1 95.31 203 ILE A O 1
ATOM 1694 N N . VAL A 1 204 ? -32.875 7.832 7.016 1 95.75 204 VAL A N 1
ATOM 1695 C CA . VAL A 1 204 ? -31.781 8.266 7.902 1 95.75 204 VAL A CA 1
ATOM 1696 C C . VAL A 1 204 ? -31.469 9.742 7.645 1 95.75 204 VAL A C 1
ATOM 1698 O O . VAL A 1 204 ? -31.078 10.461 8.562 1 95.75 204 VAL A O 1
ATOM 1701 N N . ILE A 1 205 ? -31.672 10.234 6.438 1 95.5 205 ILE A N 1
ATOM 1702 C CA . ILE A 1 205 ? -31.359 11.609 6.059 1 95.5 205 ILE A CA 1
ATOM 1703 C C . ILE A 1 205 ? -32.312 12.562 6.789 1 95.5 205 ILE A C 1
ATOM 1705 O O . ILE A 1 205 ? -31.922 13.664 7.168 1 95.5 205 ILE A O 1
ATOM 1709 N N . PHE A 1 206 ? -33.5 12.109 7.125 1 95.25 206 PHE A N 1
ATOM 1710 C CA . PHE A 1 206 ? -34.531 13.039 7.578 1 95.25 206 PHE A CA 1
ATOM 1711 C C . PHE A 1 206 ? -34.781 12.906 9.078 1 95.25 206 PHE A C 1
ATOM 1713 O O . PHE A 1 206 ? -35.531 13.664 9.664 1 95.25 206 PHE A O 1
ATOM 1720 N N . VAL A 1 207 ? -34.156 12.055 9.727 1 94.12 207 VAL A N 1
ATOM 1721 C CA . VAL A 1 207 ? -34.406 11.844 11.148 1 94.12 207 VAL A CA 1
ATOM 1722 C C . VAL A 1 207 ? -33.375 12.586 11.977 1 94.12 207 VAL A C 1
ATOM 1724 O O . VAL A 1 207 ? -32.375 13.078 11.438 1 94.12 207 VAL A O 1
ATOM 1727 N N . GLY A 1 208 ? -33.594 12.695 13.273 1 92.94 208 GLY A N 1
ATOM 1728 C CA . GLY A 1 208 ? -32.688 13.367 14.18 1 92.94 208 GLY A CA 1
ATOM 1729 C C . GLY A 1 208 ? -31.406 12.578 14.438 1 92.94 208 GLY A C 1
ATOM 1730 O O . GLY A 1 208 ? -31.328 11.398 14.07 1 92.94 208 GLY A O 1
ATOM 1731 N N . ASN A 1 209 ? -30.438 13.164 14.992 1 92.62 209 ASN A N 1
ATOM 1732 C CA . ASN A 1 209 ? -29.109 12.594 15.133 1 92.62 209 ASN A CA 1
ATOM 1733 C C . ASN A 1 209 ? -29.125 11.328 15.977 1 92.62 209 ASN A C 1
ATOM 1735 O O . ASN A 1 209 ? -28.453 10.344 15.656 1 92.62 209 ASN A O 1
ATOM 1739 N N . ARG A 1 210 ? -29.859 11.32 17.047 1 93 210 ARG A N 1
ATOM 1740 C CA . ARG A 1 210 ? -29.938 10.125 17.891 1 93 210 ARG A CA 1
ATOM 1741 C C . ARG A 1 210 ? -30.578 8.977 17.125 1 93 210 ARG A C 1
ATOM 1743 O O . ARG A 1 210 ? -30.125 7.832 17.203 1 93 210 ARG A O 1
ATOM 1750 N N . ALA A 1 211 ? -31.594 9.281 16.406 1 94.44 211 ALA A N 1
ATOM 1751 C CA . ALA A 1 211 ? -32.281 8.273 15.602 1 94.44 211 ALA A CA 1
ATOM 1752 C C . ALA A 1 211 ? -31.375 7.793 14.461 1 94.44 211 ALA A C 1
ATOM 1754 O O . ALA A 1 211 ? -31.453 6.633 14.047 1 94.44 211 ALA A O 1
ATOM 1755 N N . LYS A 1 212 ? -30.578 8.711 13.977 1 94.69 212 LYS A N 1
ATOM 1756 C CA . LYS A 1 212 ? -29.656 8.344 12.906 1 94.69 212 LYS A CA 1
ATOM 1757 C C . LYS A 1 212 ? -28.766 7.184 13.328 1 94.69 212 LYS A C 1
ATOM 1759 O O . LYS A 1 212 ? -28.5 6.273 12.531 1 94.69 212 LYS A O 1
ATOM 1764 N N . VAL A 1 213 ? -28.328 7.23 14.523 1 95 213 VAL A N 1
ATOM 1765 C CA . VAL A 1 213 ? -27.422 6.207 15.031 1 95 213 VAL A CA 1
ATOM 1766 C C . VAL A 1 213 ? -28.125 4.855 15.062 1 95 213 VAL A C 1
ATOM 1768 O O . VAL A 1 213 ? -27.641 3.879 14.484 1 95 213 VAL A O 1
ATOM 1771 N N . GLY A 1 214 ? -29.328 4.809 15.633 1 95.25 214 GLY A N 1
ATOM 1772 C CA . GLY A 1 214 ? -30.062 3.562 15.766 1 95.25 214 GLY A CA 1
ATOM 1773 C C . GLY A 1 214 ? -30.5 2.986 14.43 1 95.25 214 GLY A C 1
ATOM 1774 O O . GLY A 1 214 ? -30.344 1.79 14.18 1 95.25 214 GLY A O 1
ATOM 1775 N N . VAL A 1 215 ? -31.047 3.803 13.609 1 96.31 215 VAL A N 1
ATOM 1776 C CA . VAL A 1 215 ? -31.547 3.354 12.32 1 96.31 215 VAL A CA 1
ATOM 1777 C C . VAL A 1 215 ? -30.391 2.883 11.445 1 96.31 215 VAL A C 1
ATOM 1779 O O . VAL A 1 215 ? -30.516 1.89 10.719 1 96.31 215 VAL A O 1
ATOM 1782 N N . SER A 1 216 ? -29.281 3.627 11.5 1 96.69 216 SER A N 1
ATOM 1783 C CA . SER A 1 216 ? -28.125 3.227 10.711 1 96.69 216 SER A CA 1
ATOM 1784 C C . SER A 1 216 ? -27.625 1.848 11.125 1 96.69 216 SER A C 1
ATOM 1786 O O . SER A 1 216 ? -27.312 1.014 10.273 1 96.69 216 SER A O 1
ATOM 1788 N N . ILE A 1 217 ? -27.531 1.567 12.383 1 96.5 217 ILE A N 1
ATOM 1789 C CA . ILE A 1 217 ? -27.078 0.276 12.883 1 96.5 217 ILE A CA 1
ATOM 1790 C C . ILE A 1 217 ? -28.016 -0.824 12.422 1 96.5 217 ILE A C 1
ATOM 1792 O O . ILE A 1 217 ? -27.578 -1.896 12 1 96.5 217 ILE A O 1
ATOM 1796 N N . ALA A 1 218 ? -29.281 -0.517 12.461 1 97 218 ALA A N 1
ATOM 1797 C CA . ALA A 1 218 ? -30.297 -1.485 12.039 1 97 218 ALA A CA 1
ATOM 1798 C C . ALA A 1 218 ? -30.156 -1.795 10.547 1 97 218 ALA A C 1
ATOM 1800 O O . ALA A 1 218 ? -30.25 -2.955 10.141 1 97 218 ALA A O 1
ATOM 1801 N N . ILE A 1 219 ? -29.984 -0.784 9.805 1 97.25 219 ILE A N 1
ATOM 1802 C CA . ILE A 1 219 ? -29.875 -0.974 8.359 1 97.25 219 ILE A CA 1
ATOM 1803 C C . ILE A 1 219 ? -28.609 -1.756 8.039 1 97.25 219 ILE A C 1
ATOM 1805 O O . ILE A 1 219 ? -28.625 -2.658 7.199 1 97.25 219 ILE A O 1
ATOM 1809 N N . PHE A 1 220 ? -27.5 -1.439 8.672 1 96.75 220 PHE A N 1
ATOM 1810 C CA . PHE A 1 220 ? -26.25 -2.176 8.461 1 96.75 220 PHE A CA 1
ATOM 1811 C C . PHE A 1 220 ? -26.438 -3.648 8.812 1 96.75 220 PHE A C 1
ATOM 1813 O O . PHE A 1 220 ? -25.938 -4.527 8.109 1 96.75 220 PHE A O 1
ATOM 1820 N N . ALA A 1 221 ? -27.094 -3.898 9.891 1 96.12 221 ALA A N 1
ATOM 1821 C CA . ALA A 1 221 ? -27.375 -5.277 10.281 1 96.12 221 ALA A CA 1
ATOM 1822 C C . ALA A 1 221 ? -28.203 -5.992 9.219 1 96.12 221 ALA A C 1
ATOM 1824 O O . ALA A 1 221 ? -27.938 -7.148 8.883 1 96.12 221 ALA A O 1
ATOM 1825 N N . LEU A 1 222 ? -29.156 -5.289 8.711 1 96.12 222 LEU A N 1
ATOM 1826 C CA . LEU A 1 222 ? -30.016 -5.859 7.672 1 96.12 222 LEU A CA 1
ATOM 1827 C C . LEU A 1 222 ? -29.219 -6.117 6.395 1 96.12 222 LEU A C 1
ATOM 1829 O O . LEU A 1 222 ? -29.391 -7.156 5.754 1 96.12 222 LEU A O 1
ATOM 1833 N N . GLU A 1 223 ? -28.391 -5.176 6.062 1 96.06 223 GLU A N 1
ATOM 1834 C CA . GLU A 1 223 ? -27.562 -5.32 4.867 1 96.06 223 GLU A CA 1
ATOM 1835 C C . GLU A 1 223 ? -26.641 -6.527 4.98 1 96.06 223 GLU A C 1
ATOM 1837 O O . GLU A 1 223 ? -26.516 -7.32 4.043 1 96.06 223 GLU A O 1
ATOM 1842 N N . ASN A 1 224 ? -26.031 -6.676 6.086 1 94.31 224 ASN A N 1
ATOM 1843 C CA . ASN A 1 224 ? -25.094 -7.785 6.273 1 94.31 224 ASN A CA 1
ATOM 1844 C C . ASN A 1 224 ? -25.828 -9.109 6.441 1 94.31 224 ASN A C 1
ATOM 1846 O O . ASN A 1 224 ? -25.359 -10.148 5.984 1 94.31 224 ASN A O 1
ATOM 1850 N N . ALA A 1 225 ? -26.984 -9.094 7.035 1 93.38 225 ALA A N 1
ATOM 1851 C CA . ALA A 1 225 ? -27.812 -10.297 7.129 1 93.38 225 ALA A CA 1
ATOM 1852 C C . ALA A 1 225 ? -28.25 -10.766 5.742 1 93.38 225 ALA A C 1
ATOM 1854 O O . ALA A 1 225 ? -28.234 -11.969 5.461 1 93.38 225 ALA A O 1
ATOM 1855 N N . SER A 1 226 ? -28.609 -9.812 4.949 1 92.56 226 SER A N 1
ATOM 1856 C CA . SER A 1 226 ? -29.016 -10.141 3.588 1 92.56 226 SER A CA 1
ATOM 1857 C C . SER A 1 226 ? -27.859 -10.727 2.791 1 92.56 226 SER A C 1
ATOM 1859 O O . SER A 1 226 ? -28.047 -11.656 2.004 1 92.56 226 SER A O 1
ATOM 1861 N N . PHE A 1 227 ? -26.703 -10.156 2.977 1 90.75 227 PHE A N 1
ATOM 1862 C CA . PHE A 1 227 ? -25.531 -10.664 2.293 1 90.75 227 PHE A CA 1
ATOM 1863 C C . PHE A 1 227 ? -25.234 -12.094 2.729 1 90.75 227 PHE A C 1
ATOM 1865 O O . PHE A 1 227 ? -25 -12.969 1.892 1 90.75 227 PHE A O 1
ATOM 1872 N N . ILE A 1 228 ? -25.266 -12.375 4.02 1 89.31 228 ILE A N 1
ATOM 1873 C CA . ILE A 1 228 ? -24.984 -13.695 4.566 1 89.31 228 ILE A CA 1
ATOM 1874 C C . ILE A 1 228 ? -26.031 -14.695 4.059 1 89.31 228 ILE A C 1
ATOM 1876 O O . ILE A 1 228 ? -25.688 -15.828 3.705 1 89.31 228 ILE A O 1
ATOM 1880 N N . TYR A 1 229 ? -27.188 -14.266 3.963 1 87.5 229 TYR A N 1
ATOM 1881 C CA . TYR A 1 229 ? -28.25 -15.133 3.482 1 87.5 229 TYR A CA 1
ATOM 1882 C C . TYR A 1 229 ? -28.078 -15.445 2.002 1 87.5 229 TYR A C 1
ATOM 1884 O O . TYR A 1 229 ? -28.25 -16.594 1.578 1 87.5 229 TYR A O 1
ATOM 1892 N N . ALA A 1 230 ? -27.75 -14.453 1.265 1 84.5 230 ALA A N 1
ATOM 1893 C CA . ALA A 1 230 ? -27.625 -14.602 -0.183 1 84.5 230 ALA A CA 1
ATOM 1894 C C . ALA A 1 230 ? -26.469 -15.516 -0.542 1 84.5 230 ALA A C 1
ATOM 1896 O O . ALA A 1 230 ? -26.531 -16.266 -1.521 1 84.5 230 ALA A O 1
ATOM 1897 N N . TYR A 1 231 ? -25.406 -15.523 0.192 1 80.5 231 TYR A N 1
ATOM 1898 C CA . TYR A 1 231 ? -24.219 -16.266 -0.199 1 80.5 231 TYR A CA 1
ATOM 1899 C C . TYR A 1 231 ? -23.938 -17.406 0.769 1 80.5 231 TYR A C 1
ATOM 1901 O O . TYR A 1 231 ? -22.875 -18.016 0.738 1 80.5 231 TYR A O 1
ATOM 1909 N N . SER A 1 232 ? -24.875 -17.703 1.591 1 77.69 232 SER A N 1
ATOM 1910 C CA . SER A 1 232 ? -24.797 -18.859 2.477 1 77.69 232 SER A CA 1
ATOM 1911 C C . SER A 1 232 ? -25.484 -20.078 1.868 1 77.69 232 SER A C 1
ATOM 1913 O O . SER A 1 232 ? -26.25 -19.938 0.915 1 77.69 232 SER A O 1
ATOM 1915 N N . PRO A 1 233 ? -25.094 -21.203 2.379 1 73.44 233 PRO A N 1
ATOM 1916 C CA . PRO A 1 233 ? -25.766 -22.422 1.883 1 73.44 233 PRO A CA 1
ATOM 1917 C C . PRO A 1 233 ? -27.266 -22.422 2.166 1 73.44 233 PRO A C 1
ATOM 1919 O O . PRO A 1 233 ? -28 -23.203 1.572 1 73.44 233 PRO A O 1
ATOM 1922 N N . MET A 1 234 ? -27.734 -21.484 2.906 1 73.31 234 MET A N 1
ATOM 1923 C CA . MET A 1 234 ? -29.141 -21.422 3.244 1 73.31 234 MET A CA 1
ATOM 1924 C C . MET A 1 234 ? -29.984 -21.125 2.006 1 73.31 234 MET A C 1
ATOM 1926 O O . MET A 1 234 ? -31.078 -21.688 1.844 1 73.31 234 MET A O 1
ATOM 1930 N N . ILE A 1 235 ? -29.453 -20.234 1.168 1 71.31 235 ILE A N 1
ATOM 1931 C CA . ILE A 1 235 ? -30.203 -19.891 -0.033 1 71.31 235 ILE A CA 1
ATOM 1932 C C . ILE A 1 235 ? -30.266 -21.094 -0.979 1 71.31 235 ILE A C 1
ATOM 1934 O O . ILE A 1 235 ? -31.25 -21.297 -1.673 1 71.31 235 ILE A O 1
ATOM 1938 N N . LYS A 1 236 ? -29.156 -21.844 -0.975 1 71.44 236 LYS A N 1
ATOM 1939 C CA . LYS A 1 236 ? -29.141 -23.047 -1.801 1 71.44 236 LYS A CA 1
ATOM 1940 C C . LYS A 1 236 ? -30.219 -24.031 -1.358 1 71.44 236 LYS A C 1
ATOM 1942 O O . LYS A 1 236 ? -30.875 -24.656 -2.193 1 71.44 236 LYS A O 1
ATOM 1947 N N . ARG A 1 237 ? -30.344 -24.094 -0.101 1 71.81 237 ARG A N 1
ATOM 1948 C CA . ARG A 1 237 ? -31.344 -25 0.457 1 71.81 237 ARG A CA 1
ATOM 1949 C C . ARG A 1 237 ? -32.75 -24.5 0.177 1 71.81 237 ARG A C 1
ATOM 1951 O O . ARG A 1 237 ? -33.656 -25.281 -0.146 1 71.81 237 ARG A O 1
ATOM 1958 N N . THR A 1 238 ? -32.844 -23.219 0.26 1 71.62 238 THR A N 1
ATOM 1959 C CA . THR A 1 238 ? -34.156 -22.609 0.119 1 71.62 238 THR A CA 1
ATOM 1960 C C . THR A 1 238 ? -34.625 -22.672 -1.332 1 71.62 238 THR A C 1
ATOM 1962 O O . THR A 1 238 ? -35.781 -22.984 -1.601 1 71.62 238 THR A O 1
ATOM 1965 N N . PHE A 1 239 ? -33.656 -22.484 -2.26 1 71.12 239 PHE A N 1
ATOM 1966 C CA . PHE A 1 239 ? -34.062 -22.406 -3.66 1 71.12 239 PHE A CA 1
ATOM 1967 C C . PHE A 1 239 ? -33.562 -23.625 -4.441 1 71.12 239 PHE A C 1
ATOM 1969 O O . PHE A 1 239 ? -33.719 -23.672 -5.664 1 71.12 239 PHE A O 1
ATOM 1976 N N . LYS A 1 240 ? -33 -24.688 -3.758 1 66.06 240 LYS A N 1
ATOM 1977 C CA . LYS A 1 240 ? -32.531 -25.938 -4.355 1 66.06 240 LYS A CA 1
ATOM 1978 C C . LYS A 1 240 ? -31.625 -25.672 -5.543 1 66.06 240 LYS A C 1
ATOM 1980 O O . LYS A 1 240 ? -31.828 -26.219 -6.625 1 66.06 240 LYS A O 1
ATOM 1985 N N . LEU A 1 241 ? -30.688 -24.875 -5.246 1 69.56 241 LEU A N 1
ATOM 1986 C CA . LEU A 1 241 ? -29.812 -24.469 -6.34 1 69.56 241 LEU A CA 1
ATOM 1987 C C . LEU A 1 241 ? -28.75 -25.531 -6.598 1 69.56 241 LEU A C 1
ATOM 1989 O O . LEU A 1 241 ? -28.219 -26.141 -5.656 1 69.56 241 LEU A O 1
ATOM 1993 N N . THR A 1 242 ? -28.469 -25.797 -7.809 1 60.97 242 THR A N 1
ATOM 1994 C CA . THR A 1 242 ? -27.453 -26.766 -8.188 1 60.97 242 THR A CA 1
ATOM 1995 C C . THR A 1 242 ? -26.094 -26.078 -8.367 1 60.97 242 THR A C 1
ATOM 1997 O O . THR A 1 242 ? -25.047 -26.703 -8.227 1 60.97 242 THR A O 1
ATOM 2000 N N . MET A 1 243 ? -26.188 -24.812 -8.711 1 65.94 243 MET A N 1
ATOM 2001 C CA . MET A 1 243 ? -24.953 -24.047 -8.914 1 65.94 243 MET A CA 1
ATOM 2002 C C . MET A 1 243 ? -24.875 -22.875 -7.949 1 65.94 243 MET A C 1
ATOM 2004 O O . MET A 1 243 ? -25.891 -22.297 -7.582 1 65.94 243 MET A O 1
ATOM 2008 N N . SER A 1 244 ? -23.688 -22.812 -7.363 1 68.38 244 SER A N 1
ATOM 2009 C CA . SER A 1 244 ? -23.547 -21.688 -6.434 1 68.38 244 SER A CA 1
ATOM 2010 C C . SER A 1 244 ? -22.219 -20.969 -6.621 1 68.38 244 SER A C 1
ATOM 2012 O O . SER A 1 244 ? -21.328 -21.469 -7.301 1 68.38 244 SER A O 1
ATOM 2014 N N . THR A 1 245 ? -22.234 -19.812 -6.16 1 70.62 245 THR A N 1
ATOM 2015 C CA . THR A 1 245 ? -21.031 -18.969 -6.254 1 70.62 245 THR A CA 1
ATOM 2016 C C . THR A 1 245 ? -19.891 -19.578 -5.453 1 70.62 245 THR A C 1
ATOM 2018 O O . THR A 1 245 ? -20.094 -20.094 -4.355 1 70.62 245 THR A O 1
ATOM 2021 N N . ALA A 1 246 ? -18.734 -19.656 -6.16 1 68.38 246 ALA A N 1
ATOM 2022 C CA . ALA A 1 246 ? -17.547 -20.172 -5.492 1 68.38 246 ALA A CA 1
ATOM 2023 C C . ALA A 1 246 ? -16.484 -19.078 -5.328 1 68.38 246 ALA A C 1
ATOM 2025 O O . ALA A 1 246 ? -16.203 -18.344 -6.27 1 68.38 246 ALA A O 1
ATOM 2026 N N . LEU A 1 247 ? -16.109 -19 -4.152 1 71.25 247 LEU A N 1
ATOM 2027 C CA . LEU A 1 247 ? -15.109 -18.016 -3.77 1 71.25 247 LEU A CA 1
ATOM 2028 C C . LEU A 1 247 ? -13.703 -18.531 -4.078 1 71.25 247 LEU A C 1
ATOM 2030 O O . LEU A 1 247 ? -13.406 -19.719 -3.846 1 71.25 247 LEU A O 1
ATOM 2034 N N . ASN A 1 248 ? -12.93 -17.766 -4.797 1 74.25 248 ASN A N 1
ATOM 2035 C CA . ASN A 1 248 ? -11.5 -18.047 -4.812 1 74.25 248 ASN A CA 1
ATOM 2036 C C . ASN A 1 248 ? -10.852 -17.719 -3.469 1 74.25 248 ASN A C 1
ATOM 2038 O O . ASN A 1 248 ? -10.57 -16.562 -3.17 1 74.25 248 ASN A O 1
ATOM 2042 N N . LEU A 1 249 ? -10.633 -18.781 -2.764 1 76.56 249 LEU A N 1
ATOM 2043 C CA . LEU A 1 249 ? -10.195 -18.656 -1.379 1 76.56 249 LEU A CA 1
ATOM 2044 C C . LEU A 1 249 ? -8.828 -17.984 -1.299 1 76.56 249 LEU A C 1
ATOM 2046 O O . LEU A 1 249 ? -8.602 -17.125 -0.443 1 76.56 249 LEU A O 1
ATOM 2050 N N . GLU A 1 250 ? -7.922 -18.328 -2.131 1 76.62 250 GLU A N 1
ATOM 2051 C CA . GLU A 1 250 ? -6.574 -17.766 -2.117 1 76.62 250 GLU A CA 1
ATOM 2052 C C . GLU A 1 250 ? -6.598 -16.266 -2.348 1 76.62 250 GLU A C 1
ATOM 2054 O O . GLU A 1 250 ? -5.895 -15.516 -1.667 1 76.62 250 GLU A O 1
ATOM 2059 N N . HIS A 1 251 ? -7.422 -15.938 -3.246 1 81.25 251 HIS A N 1
ATOM 2060 C CA . HIS A 1 251 ? -7.539 -14.523 -3.553 1 81.25 251 HIS A CA 1
ATOM 2061 C C . HIS A 1 251 ? -8.156 -13.75 -2.387 1 81.25 251 HIS A C 1
ATOM 2063 O O . HIS A 1 251 ? -7.73 -12.633 -2.082 1 81.25 251 HIS A O 1
ATOM 2069 N N . GLU A 1 252 ? -9.094 -14.344 -1.776 1 85.75 252 GLU A N 1
ATOM 2070 C CA . GLU A 1 252 ? -9.742 -13.695 -0.639 1 85.75 252 GLU A CA 1
ATOM 2071 C C . GLU A 1 252 ? -8.758 -13.477 0.507 1 85.75 252 GLU A C 1
ATOM 2073 O O . GLU A 1 252 ? -8.719 -12.398 1.099 1 85.75 252 GLU A O 1
ATOM 2078 N N . ILE A 1 253 ? -8.008 -14.477 0.762 1 85.69 253 ILE A N 1
ATOM 2079 C CA . ILE A 1 253 ? -7.023 -14.414 1.838 1 85.69 253 ILE A CA 1
ATOM 2080 C C . ILE A 1 253 ? -5.977 -13.344 1.517 1 85.69 253 ILE A C 1
ATOM 2082 O O . ILE A 1 253 ? -5.602 -12.555 2.385 1 85.69 253 ILE A O 1
ATOM 2086 N N . GLU A 1 254 ? -5.574 -13.344 0.337 1 85.44 254 GLU A N 1
ATOM 2087 C CA . GLU A 1 254 ? -4.586 -12.367 -0.101 1 85.44 254 GLU A CA 1
ATOM 2088 C C . GLU A 1 254 ? -5.125 -10.945 0.012 1 85.44 254 GLU A C 1
ATOM 2090 O O . GLU A 1 254 ? -4.391 -10.016 0.372 1 85.44 254 GLU A O 1
ATOM 2095 N N . ARG A 1 255 ? -6.363 -10.711 -0.223 1 91.44 255 ARG A N 1
ATOM 2096 C CA . ARG A 1 255 ? -6.965 -9.383 -0.176 1 91.44 255 ARG A CA 1
ATOM 2097 C C . ARG A 1 255 ? -7.039 -8.859 1.257 1 91.44 255 ARG A C 1
ATOM 2099 O O . ARG A 1 255 ? -6.727 -7.699 1.521 1 91.44 255 ARG A O 1
ATOM 2106 N N . PHE A 1 256 ? -7.438 -9.719 2.072 1 93.06 256 PHE A N 1
ATOM 2107 C CA . PHE A 1 256 ? -7.504 -9.305 3.471 1 93.06 256 PHE A CA 1
ATOM 2108 C C . PHE A 1 256 ? -6.109 -9.039 4.023 1 93.06 256 PHE A C 1
ATOM 2110 O O . PHE A 1 256 ? -5.895 -8.062 4.738 1 93.06 256 PHE A O 1
ATOM 2117 N N . SER A 1 257 ? -5.234 -9.906 3.656 1 92.38 257 SER A N 1
ATOM 2118 C CA . SER A 1 257 ? -3.861 -9.734 4.117 1 92.38 257 SER A CA 1
ATOM 2119 C C . SER A 1 257 ? -3.266 -8.43 3.594 1 92.38 257 SER A C 1
ATOM 2121 O O . SER A 1 257 ? -2.613 -7.699 4.34 1 92.38 257 SER A O 1
ATOM 2123 N N . ALA A 1 258 ? -3.521 -8.164 2.346 1 92.94 258 ALA A N 1
ATOM 2124 C CA . ALA A 1 258 ? -3.018 -6.93 1.754 1 92.94 258 ALA A CA 1
ATOM 2125 C C . ALA A 1 258 ? -3.643 -5.707 2.422 1 92.94 258 ALA A C 1
ATOM 2127 O O . ALA A 1 258 ? -2.947 -4.738 2.729 1 92.94 258 ALA A O 1
ATOM 2128 N N . PHE A 1 259 ? -4.883 -5.77 2.641 1 95.94 259 PHE A N 1
ATOM 2129 C CA . PHE A 1 259 ? -5.59 -4.641 3.23 1 95.94 259 PHE A CA 1
ATOM 2130 C C . PHE A 1 259 ? -5.109 -4.383 4.656 1 95.94 259 PHE A C 1
ATOM 2132 O O . PHE A 1 259 ? -4.867 -3.238 5.035 1 95.94 259 PHE A O 1
ATOM 2139 N N . VAL A 1 260 ? -4.93 -5.391 5.449 1 96.94 260 VAL A N 1
ATOM 2140 C CA . VAL A 1 260 ? -4.445 -5.258 6.816 1 96.94 260 VAL A CA 1
ATOM 2141 C C . VAL A 1 260 ? -3.016 -4.723 6.809 1 96.94 260 VAL A C 1
ATOM 2143 O O . VAL A 1 260 ? -2.66 -3.871 7.629 1 96.94 260 VAL A O 1
ATOM 2146 N N . THR A 1 261 ? -2.262 -5.211 5.863 1 96.06 261 THR A N 1
ATOM 2147 C CA . THR A 1 261 ? -0.879 -4.758 5.758 1 96.06 261 THR A CA 1
ATOM 2148 C C . THR A 1 261 ? -0.825 -3.264 5.445 1 96.06 261 THR A C 1
ATOM 2150 O O . THR A 1 261 ? -0.049 -2.525 6.059 1 96.06 261 THR A O 1
ATOM 2153 N N . VAL A 1 262 ? -1.643 -2.834 4.551 1 96.5 262 VAL A N 1
ATOM 2154 C CA . VAL A 1 262 ? -1.692 -1.417 4.211 1 96.5 262 VAL A CA 1
ATOM 2155 C C . VAL A 1 262 ? -2.184 -0.612 5.41 1 96.5 262 VAL A C 1
ATOM 2157 O O . VAL A 1 262 ? -1.678 0.48 5.68 1 96.5 262 VAL A O 1
ATOM 2160 N N . ALA A 1 263 ? -3.1 -1.164 6.105 1 97.75 263 ALA A N 1
ATOM 2161 C CA . ALA A 1 263 ? -3.609 -0.496 7.301 1 97.75 263 ALA A CA 1
ATOM 2162 C C . ALA A 1 263 ? -2.518 -0.353 8.359 1 97.75 263 ALA A C 1
ATOM 2164 O O . ALA A 1 263 ? -2.348 0.719 8.945 1 97.75 263 ALA A O 1
ATOM 2165 N N . ILE A 1 264 ? -1.775 -1.392 8.602 1 98 264 ILE A N 1
ATOM 2166 C CA . ILE A 1 264 ? -0.689 -1.349 9.578 1 98 264 ILE A CA 1
ATOM 2167 C C . ILE A 1 264 ? 0.391 -0.379 9.102 1 98 264 ILE A C 1
ATOM 2169 O O . ILE A 1 264 ? 1.046 0.277 9.914 1 98 264 ILE A O 1
ATOM 2173 N N . GLY A 1 265 ? 0.496 -0.264 7.816 1 96.62 265 GLY A N 1
ATOM 2174 C CA . GLY A 1 265 ? 1.472 0.638 7.223 1 96.62 265 GLY A CA 1
ATOM 2175 C C . GLY A 1 265 ? 1.222 2.096 7.566 1 96.62 265 GLY A C 1
ATOM 2176 O O . GLY A 1 265 ? 2.107 2.938 7.402 1 96.62 265 GLY A O 1
ATOM 2177 N N . GLU A 1 266 ? 0.056 2.342 8.086 1 96.38 266 GLU A N 1
ATOM 2178 C CA . GLU A 1 266 ? -0.263 3.707 8.492 1 96.38 266 GLU A CA 1
ATOM 2179 C C . GLU A 1 266 ? 0.613 4.156 9.656 1 96.38 266 GLU A C 1
ATOM 2181 O O . GLU A 1 266 ? 0.922 5.344 9.789 1 96.38 266 GLU A O 1
ATOM 2186 N N . TYR A 1 267 ? 1.103 3.201 10.516 1 97.12 267 TYR A N 1
ATOM 2187 C CA . TYR A 1 267 ? 1.979 3.531 11.633 1 97.12 267 TYR A CA 1
ATOM 2188 C C . TYR A 1 267 ? 3.283 4.145 11.141 1 97.12 267 TYR A C 1
ATOM 2190 O O . TYR A 1 267 ? 3.572 5.312 11.422 1 97.12 267 TYR A O 1
ATOM 2198 N N . PRO A 1 268 ? 4.008 3.357 10.359 1 95.69 268 PRO A N 1
ATOM 2199 C CA . PRO A 1 268 ? 5.27 3.938 9.898 1 95.69 268 PRO A CA 1
ATOM 2200 C C . PRO A 1 268 ? 5.07 5.133 8.969 1 95.69 268 PRO A C 1
ATOM 2202 O O . PRO A 1 268 ? 5.891 6.051 8.953 1 95.69 268 PRO A O 1
ATOM 2205 N N . TYR A 1 269 ? 3.992 5.156 8.227 1 94.44 269 TYR A N 1
ATOM 2206 C CA . TYR A 1 269 ? 3.719 6.301 7.367 1 94.44 269 TYR A CA 1
ATOM 2207 C C . TYR A 1 269 ? 3.598 7.582 8.18 1 94.44 269 TYR A C 1
ATOM 2209 O O . TYR A 1 269 ? 4.234 8.586 7.871 1 94.44 269 TYR A O 1
ATOM 2217 N N . LYS A 1 270 ? 2.846 7.551 9.227 1 93.5 270 LYS A N 1
ATOM 2218 C CA . LYS A 1 270 ? 2.611 8.727 10.062 1 93.5 270 LYS A CA 1
ATOM 2219 C C . LYS A 1 270 ? 3.869 9.109 10.844 1 93.5 270 LYS A C 1
ATOM 2221 O O . LYS A 1 270 ? 4.062 10.281 11.18 1 93.5 270 LYS A O 1
ATOM 2226 N N . ALA A 1 271 ? 4.738 8.172 11.07 1 93.56 271 ALA A N 1
ATOM 2227 C CA . ALA A 1 271 ? 5.965 8.406 11.828 1 93.56 271 ALA A CA 1
ATOM 2228 C C . ALA A 1 271 ? 6.961 9.227 11.023 1 93.56 271 ALA A C 1
ATOM 2230 O O . ALA A 1 271 ? 7.848 9.875 11.586 1 93.56 271 ALA A O 1
ATOM 2231 N N . VAL A 1 272 ? 6.773 9.195 9.664 1 92.56 272 VAL A N 1
ATOM 2232 C CA . VAL A 1 272 ? 7.863 9.781 8.891 1 92.56 272 VAL A CA 1
ATOM 2233 C C . VAL A 1 272 ? 7.312 10.859 7.957 1 92.56 272 VAL A C 1
ATOM 2235 O O . VAL A 1 272 ? 8.031 11.781 7.57 1 92.56 272 VAL A O 1
ATOM 2238 N N . ALA A 1 273 ? 6.09 10.781 7.531 1 88.81 273 ALA A N 1
ATOM 2239 C CA . ALA A 1 273 ? 5.574 11.586 6.43 1 88.81 273 ALA A CA 1
ATOM 2240 C C . ALA A 1 273 ? 5.59 13.07 6.785 1 88.81 273 ALA A C 1
ATOM 2242 O O . ALA A 1 273 ? 5.887 13.914 5.934 1 88.81 273 ALA A O 1
ATOM 2243 N N . THR A 1 274 ? 5.266 13.414 8.062 1 78.06 274 THR A N 1
ATOM 2244 C CA . THR A 1 274 ? 5.215 14.82 8.445 1 78.06 274 THR A CA 1
ATOM 2245 C C . THR A 1 274 ? 6.383 15.172 9.367 1 78.06 274 THR A C 1
ATOM 2247 O O . THR A 1 274 ? 6.406 16.25 9.961 1 78.06 274 THR A O 1
ATOM 2250 N N . ALA A 1 275 ? 7.371 14.281 9.516 1 76.12 275 ALA A N 1
ATOM 2251 C CA . ALA A 1 275 ? 8.562 14.453 10.336 1 76.12 275 ALA A CA 1
ATOM 2252 C C . ALA A 1 275 ? 8.195 14.922 11.742 1 76.12 275 ALA A C 1
ATOM 2254 O O . ALA A 1 275 ? 8.758 15.898 12.25 1 76.12 275 ALA A O 1
ATOM 2255 N N . PRO A 1 276 ? 7.367 14.25 12.375 1 77.88 276 PRO A N 1
ATOM 2256 C CA . PRO A 1 276 ? 6.906 14.727 13.68 1 77.88 276 PRO A CA 1
ATOM 2257 C C . PRO A 1 276 ? 7.992 14.648 14.75 1 77.88 276 PRO A C 1
ATOM 2259 O O . PRO A 1 276 ? 7.902 15.32 15.781 1 77.88 276 PRO A O 1
ATOM 2262 N N . ILE A 1 277 ? 9.016 13.875 14.516 1 81.75 277 ILE A N 1
ATOM 2263 C CA . ILE A 1 277 ? 10.016 13.531 15.523 1 81.75 277 ILE A CA 1
ATOM 2264 C C . ILE A 1 277 ? 11.07 14.641 15.602 1 81.75 277 ILE A C 1
ATOM 2266 O O . ILE A 1 277 ? 11.633 14.891 16.672 1 81.75 277 ILE A O 1
ATOM 2270 N N . GLY A 1 278 ? 11.227 15.367 14.562 1 79.69 278 GLY A N 1
ATOM 2271 C CA . GLY A 1 278 ? 12.281 16.375 14.539 1 79.69 278 GLY A CA 1
ATOM 2272 C C . GLY A 1 278 ? 13.672 15.773 14.422 1 79.69 278 GLY A C 1
ATOM 2273 O O . GLY A 1 278 ? 13.828 14.555 14.359 1 79.69 278 GLY A O 1
ATOM 2274 N N . ALA A 1 279 ? 14.68 16.609 14.469 1 83.25 279 ALA A N 1
ATOM 2275 C CA . ALA A 1 279 ? 16.062 16.156 14.25 1 83.25 279 ALA A CA 1
ATOM 2276 C C . ALA A 1 279 ? 16.734 15.828 15.57 1 83.25 279 ALA A C 1
ATOM 2278 O O . ALA A 1 279 ? 16.469 16.453 16.594 1 83.25 279 ALA A O 1
ATOM 2279 N N . GLY A 1 280 ? 17.531 14.695 15.578 1 81.56 280 GLY A N 1
ATOM 2280 C CA . GLY A 1 280 ? 18.375 14.398 16.719 1 81.56 280 GLY A CA 1
ATOM 2281 C C . GLY A 1 280 ? 17.766 13.398 17.688 1 81.56 280 GLY A C 1
ATOM 2282 O O . GLY A 1 280 ? 16.797 12.711 17.328 1 81.56 280 GLY A O 1
ATOM 2283 N N . PHE A 1 281 ? 18.469 13.242 18.797 1 84.5 281 PHE A N 1
ATOM 2284 C CA . PHE A 1 281 ? 18.078 12.289 19.828 1 84.5 281 PHE A CA 1
ATOM 2285 C C . PHE A 1 281 ? 17.188 12.969 20.875 1 84.5 281 PHE A C 1
ATOM 2287 O O . PHE A 1 281 ? 17.672 13.797 21.656 1 84.5 281 PHE A O 1
ATOM 2294 N N . ASN A 1 282 ? 15.938 12.805 20.781 1 87.38 282 ASN A N 1
ATOM 2295 C CA . ASN A 1 282 ? 14.953 13.352 21.703 1 87.38 282 ASN A CA 1
ATOM 2296 C C . ASN A 1 282 ? 13.922 12.305 22.109 1 87.38 282 ASN A C 1
ATOM 2298 O O . ASN A 1 282 ? 13.992 11.156 21.672 1 87.38 282 ASN A O 1
ATOM 2302 N N . ILE A 1 283 ? 13.117 12.672 23 1 89.12 283 ILE A N 1
ATOM 2303 C CA . ILE A 1 283 ? 12.133 11.75 23.562 1 89.12 283 ILE A CA 1
ATOM 2304 C C . ILE A 1 283 ? 11.148 11.32 22.469 1 89.12 283 ILE A C 1
ATOM 2306 O O . ILE A 1 283 ? 10.625 10.211 22.5 1 89.12 283 ILE A O 1
ATOM 2310 N N . ARG A 1 284 ? 10.93 12.148 21.469 1 91.81 284 ARG A N 1
ATOM 2311 C CA . ARG A 1 284 ? 10.023 11.82 20.359 1 91.81 284 ARG A CA 1
ATOM 2312 C C . ARG A 1 284 ? 10.594 10.695 19.516 1 91.81 284 ARG A C 1
ATOM 2314 O O . ARG A 1 284 ? 9.844 9.898 18.953 1 91.81 284 ARG A O 1
ATOM 2321 N N . LEU A 1 285 ? 11.898 10.633 19.469 1 92.06 285 LEU A N 1
ATOM 2322 C CA . LEU A 1 285 ? 12.539 9.547 18.75 1 92.06 285 LEU A CA 1
ATOM 2323 C C . LEU A 1 285 ? 12.219 8.195 19.391 1 92.06 285 LEU A C 1
ATOM 2325 O O . LEU A 1 285 ? 11.914 7.23 18.688 1 92.06 285 LEU A O 1
ATOM 2329 N N . ALA A 1 286 ? 12.305 8.141 20.656 1 93.62 286 ALA A N 1
ATOM 2330 C CA . ALA A 1 286 ? 11.969 6.902 21.359 1 93.62 286 ALA A CA 1
ATOM 2331 C C . ALA A 1 286 ? 10.531 6.484 21.094 1 93.62 286 ALA A C 1
ATOM 2333 O O . ALA A 1 286 ? 10.25 5.309 20.844 1 93.62 286 ALA A O 1
ATOM 2334 N N . ARG A 1 287 ? 9.68 7.465 21.156 1 95.38 287 ARG A N 1
ATOM 2335 C CA . ARG A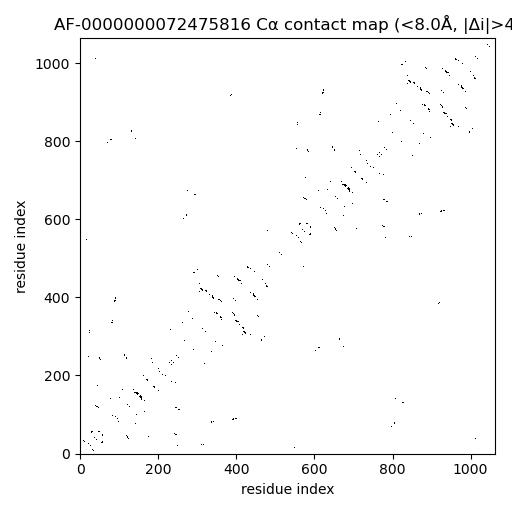 1 287 ? 8.273 7.188 20.891 1 95.38 287 ARG A CA 1
ATOM 2336 C C . ARG A 1 287 ? 8.086 6.695 19.453 1 95.38 287 ARG A C 1
ATOM 2338 O O . ARG A 1 287 ? 7.273 5.797 19.203 1 95.38 287 ARG A O 1
ATOM 2345 N N . GLY A 1 288 ? 8.836 7.312 18.547 1 95.75 288 GLY A N 1
ATOM 2346 C CA . GLY A 1 288 ? 8.797 6.844 17.172 1 95.75 288 GLY A CA 1
ATOM 2347 C C . GLY A 1 288 ? 9.25 5.406 17.016 1 95.75 288 GLY A C 1
ATOM 2348 O O . GLY A 1 288 ? 8.648 4.633 16.266 1 95.75 288 GLY A O 1
ATOM 2349 N N . VAL A 1 289 ? 10.25 5.012 17.703 1 96.62 289 VAL A N 1
ATOM 2350 C CA . VAL A 1 289 ? 10.766 3.65 17.656 1 96.62 289 VAL A CA 1
ATOM 2351 C C . VAL A 1 289 ? 9.734 2.68 18.219 1 96.62 289 VAL A C 1
ATOM 2353 O O . VAL A 1 289 ? 9.523 1.599 17.672 1 96.62 289 VAL A O 1
ATOM 2356 N N . PHE A 1 290 ? 9.094 3.105 19.297 1 97.56 290 PHE A N 1
ATOM 2357 C CA . PHE A 1 290 ? 8.039 2.27 19.875 1 97.56 290 PHE A CA 1
ATOM 2358 C C . PHE A 1 290 ? 6.902 2.076 18.875 1 97.56 290 PHE A C 1
ATOM 2360 O O . PHE A 1 290 ? 6.383 0.967 18.734 1 97.56 290 PHE A O 1
ATOM 2367 N N . MET A 1 291 ? 6.578 3.148 18.266 1 97.12 291 MET A N 1
ATOM 2368 C CA . MET A 1 291 ? 5.504 3.088 17.266 1 97.12 291 MET A CA 1
ATOM 2369 C C . MET A 1 291 ? 5.848 2.109 16.156 1 97.12 291 MET A C 1
ATOM 2371 O O . MET A 1 291 ? 5.004 1.306 15.75 1 97.12 291 MET A O 1
ATOM 2375 N N . LEU A 1 292 ? 7.059 2.139 15.672 1 97.5 292 LEU A N 1
ATOM 2376 C CA . LEU A 1 292 ? 7.492 1.228 14.617 1 97.5 292 LEU A CA 1
ATOM 2377 C C . LEU A 1 292 ? 7.512 -0.213 15.117 1 97.5 292 LEU A C 1
ATOM 2379 O O . LEU A 1 292 ? 7.145 -1.134 14.383 1 97.5 292 LEU A O 1
ATOM 2383 N N . LEU A 1 293 ? 7.938 -0.356 16.312 1 97.81 293 LEU A N 1
ATOM 2384 C CA . LEU A 1 293 ? 7.988 -1.691 16.891 1 97.81 293 LEU A CA 1
ATOM 2385 C C . LEU A 1 293 ? 6.586 -2.279 17.016 1 97.81 293 LEU A C 1
ATOM 2387 O O . LEU A 1 293 ? 6.367 -3.449 16.703 1 97.81 293 LEU A O 1
ATOM 2391 N N . ILE A 1 294 ? 5.688 -1.493 17.484 1 98.31 294 ILE A N 1
ATOM 2392 C CA . ILE A 1 294 ? 4.301 -1.921 17.609 1 98.31 294 ILE A CA 1
ATOM 2393 C C . ILE A 1 294 ? 3.752 -2.346 16.25 1 98.31 294 ILE A C 1
ATOM 2395 O O . ILE A 1 294 ? 3.189 -3.434 16.125 1 98.31 294 ILE A O 1
ATOM 2399 N N . ALA A 1 295 ? 3.955 -1.485 15.289 1 98 295 ALA A N 1
ATOM 2400 C CA . ALA A 1 295 ? 3.482 -1.781 13.938 1 98 295 ALA A CA 1
ATOM 2401 C C . ALA A 1 295 ? 4.094 -3.08 13.414 1 98 295 ALA A C 1
ATOM 2403 O O . ALA A 1 295 ? 3.389 -3.924 12.852 1 98 295 ALA A O 1
ATOM 2404 N N . TYR A 1 296 ? 5.34 -3.258 13.633 1 97.31 296 TYR A N 1
ATOM 2405 C CA . TYR A 1 296 ? 6.078 -4.41 13.125 1 97.31 296 TYR A CA 1
ATOM 2406 C C . TYR A 1 296 ? 5.613 -5.695 13.797 1 97.31 296 TYR A C 1
ATOM 2408 O O . TYR A 1 296 ? 5.465 -6.73 13.141 1 97.31 296 TYR A O 1
ATOM 2416 N N . ILE A 1 297 ? 5.348 -5.609 15.07 1 97.06 297 ILE A N 1
ATOM 2417 C CA . ILE A 1 297 ? 4.898 -6.777 15.82 1 97.06 297 ILE A CA 1
ATOM 2418 C C . ILE A 1 297 ? 3.48 -7.148 15.398 1 97.06 297 ILE A C 1
ATOM 2420 O O . ILE A 1 297 ? 3.184 -8.328 15.172 1 97.06 297 ILE A O 1
ATOM 2424 N N . LEU A 1 298 ? 2.609 -6.191 15.305 1 97.62 298 LEU A N 1
ATOM 2425 C CA . LEU A 1 298 ? 1.251 -6.465 14.844 1 97.62 298 LEU A CA 1
ATOM 2426 C C . LEU A 1 298 ? 1.259 -7.113 13.469 1 97.62 298 LEU A C 1
ATOM 2428 O O . LEU A 1 298 ? 0.468 -8.016 13.195 1 97.62 298 LEU A O 1
ATOM 2432 N N . PHE A 1 299 ? 2.15 -6.637 12.656 1 96.19 299 PHE A N 1
ATOM 2433 C CA . PHE A 1 299 ? 2.291 -7.18 11.312 1 96.19 299 PHE A CA 1
ATOM 2434 C C . PHE A 1 299 ? 2.625 -8.664 11.359 1 96.19 299 PHE A C 1
ATOM 2436 O O . PHE A 1 299 ? 1.991 -9.477 10.68 1 96.19 299 PHE A O 1
ATOM 2443 N N . TRP A 1 300 ? 3.559 -9.031 12.148 1 93.5 300 TRP A N 1
ATOM 2444 C CA . TRP A 1 300 ? 3.996 -10.422 12.195 1 93.5 300 TRP A CA 1
ATOM 2445 C C . TRP A 1 300 ? 2.955 -11.297 12.891 1 93.5 300 TRP A C 1
ATOM 2447 O O . TRP A 1 300 ? 2.742 -12.445 12.5 1 93.5 300 TRP A O 1
ATOM 2457 N N . ILE A 1 301 ? 2.346 -10.797 13.891 1 93.94 301 ILE A N 1
ATOM 2458 C CA . ILE A 1 301 ? 1.313 -11.57 14.57 1 93.94 301 ILE A CA 1
ATOM 2459 C C . ILE A 1 301 ? 0.191 -11.906 13.594 1 93.94 301 ILE A C 1
ATOM 2461 O O . ILE A 1 301 ? -0.32 -13.031 13.586 1 93.94 301 ILE A O 1
ATOM 2465 N N . TYR A 1 302 ? -0.151 -10.969 12.797 1 94.44 302 TYR A N 1
ATOM 2466 C CA . TYR A 1 302 ? -1.207 -11.211 11.82 1 94.44 302 TYR A CA 1
ATOM 2467 C C . TYR A 1 302 ? -0.777 -12.25 10.789 1 94.44 302 TYR A C 1
ATOM 2469 O O . TYR A 1 302 ? -1.552 -13.141 10.438 1 94.44 302 TYR A O 1
ATOM 2477 N N . ASN A 1 303 ? 0.429 -12.188 10.305 1 87.12 303 ASN A N 1
ATOM 2478 C CA . ASN A 1 303 ? 0.895 -13.078 9.25 1 87.12 303 ASN A CA 1
ATOM 2479 C C . ASN A 1 303 ? 1.14 -14.492 9.773 1 87.12 303 ASN A C 1
ATOM 2481 O O . ASN A 1 303 ? 1.004 -15.469 9.023 1 87.12 303 ASN A O 1
ATOM 2485 N N . TYR A 1 304 ? 1.557 -14.586 10.992 1 78.5 304 TYR A N 1
ATOM 2486 C CA . TYR A 1 304 ? 1.759 -15.906 11.578 1 78.5 304 TYR A CA 1
ATOM 2487 C C . TYR A 1 304 ? 0.429 -16.625 11.773 1 78.5 304 TYR A C 1
ATOM 2489 O O . TYR A 1 304 ? 0.383 -17.859 11.789 1 78.5 304 TYR A O 1
ATOM 2497 N N . GLY A 1 305 ? -0.583 -15.82 11.766 1 70.25 305 GLY A N 1
ATOM 2498 C CA . GLY A 1 305 ? -1.913 -16.406 11.836 1 70.25 305 GLY A CA 1
ATOM 2499 C C . GLY A 1 305 ? -2.107 -17.297 13.047 1 70.25 305 GLY A C 1
ATOM 2500 O O . GLY A 1 305 ? -1.992 -16.844 14.188 1 70.25 305 GLY A O 1
ATOM 2501 N N . SER A 1 306 ? -2.283 -18.688 12.797 1 68.69 306 SER A N 1
ATOM 2502 C CA . SER A 1 306 ? -2.623 -19.625 13.859 1 68.69 306 SER A CA 1
ATOM 2503 C C . SER A 1 306 ? -1.433 -20.516 14.211 1 68.69 306 SER A C 1
ATOM 2505 O O . SER A 1 306 ? -1.542 -21.406 15.055 1 68.69 306 SER A O 1
ATOM 2507 N N . THR A 1 307 ? -0.249 -20.203 13.781 1 68.12 307 THR A N 1
ATOM 2508 C CA . THR A 1 307 ? 0.968 -20.953 14.094 1 68.12 307 THR A CA 1
ATOM 2509 C C . THR A 1 307 ? 0.802 -22.422 13.75 1 68.12 307 THR A C 1
ATOM 2511 O O . THR A 1 307 ? 1.405 -23.281 14.398 1 68.12 307 THR A O 1
ATOM 2514 N N . ILE A 1 308 ? -0.23 -22.688 12.875 1 65.88 308 ILE A N 1
ATOM 2515 C CA . ILE A 1 308 ? -0.482 -24.062 12.469 1 65.88 308 ILE A CA 1
ATOM 2516 C C . ILE A 1 308 ? 0.231 -24.359 11.148 1 65.88 308 ILE A C 1
ATOM 2518 O O . ILE A 1 308 ? 0.278 -23.5 10.266 1 65.88 308 ILE A O 1
ATOM 2522 N N . GLN A 1 309 ? 0.841 -25.406 11.07 1 65 309 GLN A N 1
ATOM 2523 C CA . GLN A 1 309 ? 1.524 -25.781 9.836 1 65 309 GLN A CA 1
ATOM 2524 C C . GLN A 1 309 ? 0.535 -26.281 8.789 1 65 309 GLN A C 1
ATOM 2526 O O . GLN A 1 309 ? 0.514 -25.781 7.656 1 65 309 GLN A O 1
ATOM 2531 N N . ARG A 1 310 ? -0.254 -27.281 9.117 1 65.19 310 ARG A N 1
ATOM 2532 C CA . ARG A 1 310 ? -1.307 -27.812 8.25 1 65.19 310 ARG A CA 1
ATOM 2533 C C . ARG A 1 310 ? -2.682 -27.344 8.719 1 65.19 310 ARG A C 1
ATOM 2535 O O . ARG A 1 310 ? -3.164 -27.766 9.766 1 65.19 310 ARG A O 1
ATOM 2542 N N . ARG A 1 311 ? -3.176 -26.422 7.945 1 68.38 311 ARG A N 1
ATOM 2543 C CA . ARG A 1 311 ? -4.402 -25.797 8.438 1 68.38 311 ARG A CA 1
ATOM 2544 C C . ARG A 1 311 ? -5.484 -25.797 7.363 1 68.38 311 ARG A C 1
ATOM 2546 O O . ARG A 1 311 ? -5.18 -25.812 6.168 1 68.38 311 ARG A O 1
ATOM 2553 N N . VAL A 1 312 ? -6.66 -26.047 7.867 1 72.38 312 VAL A N 1
ATOM 2554 C CA . VAL A 1 312 ? -7.824 -25.75 7.035 1 72.38 312 VAL A CA 1
ATOM 2555 C C . VAL A 1 312 ? -8.273 -24.312 7.258 1 72.38 312 VAL A C 1
ATOM 2557 O O . VAL A 1 312 ? -8.555 -23.906 8.391 1 72.38 312 VAL A O 1
ATOM 2560 N N . HIS A 1 313 ? -8.258 -23.594 6.23 1 78.75 313 HIS A N 1
ATOM 2561 C CA . HIS A 1 313 ? -8.641 -22.188 6.336 1 78.75 313 HIS A CA 1
ATOM 2562 C C . HIS A 1 313 ? -10.109 -22.047 6.691 1 78.75 313 HIS A C 1
ATOM 2564 O O . HIS A 1 313 ? -10.953 -22.797 6.203 1 78.75 313 HIS A O 1
ATOM 2570 N N . PRO A 1 314 ? -10.438 -21.125 7.551 1 79.31 314 PRO A N 1
ATOM 2571 C CA . PRO A 1 314 ? -11.812 -20.922 8.008 1 79.31 314 PRO A CA 1
ATOM 2572 C C . PRO A 1 314 ? -12.797 -20.75 6.852 1 79.31 314 PRO A C 1
ATOM 2574 O O . PRO A 1 314 ? -13.969 -21.109 6.973 1 79.31 314 PRO A O 1
ATOM 2577 N N . LEU A 1 315 ? -12.391 -20.297 5.773 1 75.56 315 LEU A N 1
ATOM 2578 C CA . LEU A 1 315 ? -13.25 -20.062 4.625 1 75.56 315 LEU A CA 1
ATOM 2579 C C . LEU A 1 315 ? -13.711 -21.375 4 1 75.56 315 LEU A C 1
ATOM 2581 O O . LEU A 1 315 ? -14.703 -21.406 3.262 1 75.56 315 LEU A O 1
ATOM 2585 N N . ARG A 1 316 ? -12.977 -22.375 4.285 1 76.81 316 ARG A N 1
ATOM 2586 C CA . ARG A 1 316 ? -13.281 -23.672 3.703 1 76.81 316 ARG A CA 1
ATOM 2587 C C . ARG A 1 316 ? -13.977 -24.578 4.715 1 76.81 316 ARG A C 1
ATOM 2589 O O . ARG A 1 316 ? -14.578 -25.594 4.344 1 76.81 316 ARG A O 1
ATOM 2596 N N . ARG A 1 317 ? -13.984 -24.219 5.91 1 78.88 317 ARG A N 1
ATOM 2597 C CA . ARG A 1 317 ? -14.5 -25.062 6.977 1 78.88 317 ARG A CA 1
ATOM 2598 C C . ARG A 1 317 ? -16.031 -25.047 6.992 1 78.88 317 ARG A C 1
ATOM 2600 O O . ARG A 1 317 ? -16.656 -26.094 6.836 1 78.88 317 ARG A O 1
ATOM 2607 N N . SER A 1 318 ? -16.547 -23.922 7.285 1 82.25 318 SER A N 1
ATOM 2608 C CA . SER A 1 318 ? -17.984 -23.766 7.363 1 82.25 318 SER A CA 1
ATOM 2609 C C . SER A 1 318 ? -18.406 -22.328 7.047 1 82.25 318 SER A C 1
ATOM 2611 O O . SER A 1 318 ? -17.562 -21.438 6.98 1 82.25 318 SER A O 1
ATOM 2613 N N . ALA A 1 319 ? -19.672 -22.172 6.789 1 82.25 319 ALA A N 1
ATOM 2614 C CA . ALA A 1 319 ? -20.203 -20.828 6.527 1 82.25 319 ALA A CA 1
ATOM 2615 C C . ALA A 1 319 ? -20.047 -19.938 7.746 1 82.25 319 ALA A C 1
ATOM 2617 O O . ALA A 1 319 ? -19.781 -18.734 7.609 1 82.25 319 ALA A O 1
ATOM 2618 N N . THR A 1 320 ? -20.188 -20.516 8.883 1 86.62 320 THR A N 1
ATOM 2619 C CA . THR A 1 320 ? -20.078 -19.75 10.117 1 86.62 320 THR A CA 1
ATOM 2620 C C . THR A 1 320 ? -18.641 -19.25 10.32 1 86.62 320 THR A C 1
ATOM 2622 O O . THR A 1 320 ? -18.422 -18.078 10.641 1 86.62 320 THR A O 1
ATOM 2625 N N . THR A 1 321 ? -17.688 -20.109 10.125 1 89.56 321 THR A N 1
ATOM 2626 C CA . THR A 1 321 ? -16.297 -19.719 10.297 1 89.56 321 THR A CA 1
ATOM 2627 C C . THR A 1 321 ? -15.875 -18.719 9.219 1 89.56 321 THR A C 1
ATOM 2629 O O . THR A 1 321 ? -15.047 -17.844 9.469 1 89.56 321 THR A O 1
ATOM 2632 N N . ALA A 1 322 ? -16.469 -18.891 8.078 1 88.56 322 ALA A N 1
ATOM 2633 C CA . ALA A 1 322 ? -16.188 -17.953 7 1 88.56 322 ALA A CA 1
ATOM 2634 C C . ALA A 1 322 ? -16.688 -16.547 7.348 1 88.56 322 ALA A C 1
ATOM 2636 O O . ALA A 1 322 ? -15.961 -15.562 7.172 1 88.56 322 ALA A O 1
ATOM 2637 N N . CYS A 1 323 ? -17.859 -16.5 7.844 1 90.56 323 CYS A N 1
ATOM 2638 C CA . CYS A 1 323 ? -18.453 -15.234 8.242 1 90.56 323 CYS A CA 1
ATOM 2639 C C . CYS A 1 323 ? -17.641 -14.594 9.375 1 90.56 323 CYS A C 1
ATOM 2641 O O . CYS A 1 323 ? -17.359 -13.398 9.344 1 90.56 323 CYS A O 1
ATOM 2643 N N . LEU A 1 324 ? -17.281 -15.375 10.281 1 92.31 324 LEU A N 1
ATOM 2644 C CA . LEU A 1 324 ? -16.5 -14.852 11.398 1 92.31 324 LEU A CA 1
ATOM 2645 C C . LEU A 1 324 ? -15.141 -14.344 10.93 1 92.31 324 LEU A C 1
ATOM 2647 O O . LEU A 1 324 ? -14.633 -13.352 11.445 1 92.31 324 LEU A O 1
ATOM 2651 N N . PHE A 1 325 ? -14.57 -15.055 10.008 1 93.06 325 PHE A N 1
ATOM 2652 C CA . PHE A 1 325 ? -13.297 -14.633 9.445 1 93.06 325 PHE A CA 1
ATOM 2653 C C . PHE A 1 325 ? -13.414 -13.266 8.781 1 93.06 325 PHE A C 1
ATOM 2655 O O . PHE A 1 325 ? -12.625 -12.359 9.047 1 93.06 325 PHE A O 1
ATOM 2662 N N . ILE A 1 326 ? -14.438 -13.117 8.039 1 93.62 326 ILE A N 1
ATOM 2663 C CA . ILE A 1 326 ? -14.641 -11.898 7.266 1 93.62 326 ILE A CA 1
ATOM 2664 C C . ILE A 1 326 ? -14.969 -10.742 8.211 1 93.62 326 ILE A C 1
ATOM 2666 O O . ILE A 1 326 ? -14.336 -9.688 8.164 1 93.62 326 ILE A O 1
ATOM 2670 N N . TYR A 1 327 ? -15.828 -10.93 9.102 1 95.31 327 TYR A N 1
ATOM 2671 C CA . TYR A 1 327 ? -16.344 -9.844 9.93 1 95.31 327 TYR A CA 1
ATOM 2672 C C . TYR A 1 327 ? -15.391 -9.531 11.078 1 95.31 327 TYR A C 1
ATOM 2674 O O . TYR A 1 327 ? -15.469 -8.461 11.68 1 95.31 327 TYR A O 1
ATOM 2682 N N . SER A 1 328 ? -14.5 -10.438 11.391 1 96.31 328 SER A N 1
ATOM 2683 C CA . SER A 1 328 ? -13.477 -10.133 12.391 1 96.31 328 SER A CA 1
ATOM 2684 C C . SER A 1 328 ? -12.477 -9.102 11.867 1 96.31 328 SER A C 1
ATOM 2686 O O . SER A 1 328 ? -11.844 -8.391 12.648 1 96.31 328 SER A O 1
ATOM 2688 N N . HIS A 1 329 ? -12.422 -8.992 10.586 1 97.5 329 HIS A N 1
ATOM 2689 C CA . HIS A 1 329 ? -11.5 -8.023 10.008 1 97.5 329 HIS A CA 1
ATOM 2690 C C . HIS A 1 329 ? -12.062 -6.609 10.086 1 97.5 329 HIS A C 1
ATOM 2692 O O . HIS A 1 329 ? -11.32 -5.637 9.945 1 97.5 329 HIS A O 1
ATOM 2698 N N . LEU A 1 330 ? -13.336 -6.52 10.32 1 97.31 330 LEU A N 1
ATOM 2699 C CA . LEU A 1 330 ? -13.977 -5.215 10.422 1 97.31 330 LEU A CA 1
ATOM 2700 C C . LEU A 1 330 ? -13.445 -4.438 11.617 1 97.31 330 LEU A C 1
ATOM 2702 O O . LEU A 1 330 ? -12.844 -3.369 11.453 1 97.31 330 LEU A O 1
ATOM 2706 N N . PRO A 1 331 ? -13.586 -4.957 12.812 1 97.69 331 PRO A N 1
ATOM 2707 C CA . PRO A 1 331 ? -13.016 -4.23 13.945 1 97.69 331 PRO A CA 1
ATOM 2708 C C . PRO A 1 331 ? -11.492 -4.16 13.906 1 97.69 331 PRO A C 1
ATOM 2710 O O . PRO A 1 331 ? -10.898 -3.201 14.406 1 97.69 331 PRO A O 1
ATOM 2713 N N . LEU A 1 332 ? -10.812 -5.141 13.297 1 98.31 332 LEU A N 1
ATOM 2714 C CA . LEU A 1 332 ? -9.359 -5.168 13.211 1 98.31 332 LEU A CA 1
ATOM 2715 C C . LEU A 1 332 ? -8.844 -3.965 12.422 1 98.31 332 LEU A C 1
ATOM 2717 O O . LEU A 1 332 ? -8.016 -3.199 12.93 1 98.31 332 LEU A O 1
ATOM 2721 N N . ILE A 1 333 ? -9.398 -3.768 11.273 1 98.38 333 ILE A N 1
ATOM 2722 C CA . ILE A 1 333 ? -8.93 -2.705 10.391 1 98.38 333 ILE A CA 1
ATOM 2723 C C . ILE A 1 333 ? -9.297 -1.346 10.984 1 98.38 333 ILE A C 1
ATOM 2725 O O . ILE A 1 333 ? -8.477 -0.425 10.992 1 98.38 333 ILE A O 1
ATOM 2729 N N . ALA A 1 334 ? -10.492 -1.239 11.469 1 98.19 334 ALA A N 1
ATOM 2730 C CA . ALA A 1 334 ? -10.922 0.008 12.102 1 98.19 334 ALA A CA 1
ATOM 2731 C C . ALA A 1 334 ? -10.008 0.371 13.273 1 98.19 334 ALA A C 1
ATOM 2733 O O . ALA A 1 334 ? -9.594 1.523 13.406 1 98.19 334 ALA A O 1
ATOM 2734 N N . ALA A 1 335 ? -9.672 -0.632 14.023 1 98.5 335 ALA A N 1
ATOM 2735 C CA . ALA A 1 335 ? -8.875 -0.414 15.227 1 98.5 335 ALA A CA 1
ATOM 2736 C C . ALA A 1 335 ? -7.434 -0.062 14.875 1 98.5 335 ALA A C 1
ATOM 2738 O O . ALA A 1 335 ? -6.832 0.821 15.484 1 98.5 335 ALA A O 1
ATOM 2739 N N . ILE A 1 336 ? -6.887 -0.693 13.914 1 98.5 336 ILE A N 1
ATOM 2740 C CA . ILE A 1 336 ? -5.5 -0.479 13.508 1 98.5 336 ILE A CA 1
ATOM 2741 C C . ILE A 1 336 ? -5.32 0.959 13.031 1 98.5 336 ILE A C 1
ATOM 2743 O O . ILE A 1 336 ? -4.41 1.661 13.484 1 98.5 336 ILE A O 1
ATOM 2747 N N . VAL A 1 337 ? -6.191 1.379 12.188 1 98.06 337 VAL A N 1
ATOM 2748 C CA . VAL A 1 337 ? -6.023 2.701 11.594 1 98.06 337 VAL A CA 1
ATOM 2749 C C . VAL A 1 337 ? -6.289 3.777 12.648 1 98.06 337 VAL A C 1
ATOM 2751 O O . VAL A 1 337 ? -5.598 4.797 12.688 1 98.06 337 VAL A O 1
ATOM 2754 N N . LEU A 1 338 ? -7.285 3.529 13.516 1 98 338 LEU A N 1
ATOM 2755 C CA . LEU A 1 338 ? -7.562 4.461 14.602 1 98 338 LEU A CA 1
ATOM 2756 C C . LEU A 1 338 ? -6.355 4.605 15.516 1 98 338 LEU A C 1
ATOM 2758 O O . LEU A 1 338 ? -5.965 5.723 15.867 1 98 338 LEU A O 1
ATOM 2762 N N . SER A 1 339 ? -5.785 3.508 15.883 1 98.25 339 SER A N 1
ATOM 2763 C CA . SER A 1 339 ? -4.613 3.508 16.766 1 98.25 339 SER A CA 1
ATOM 2764 C C . SER A 1 339 ? -3.414 4.156 16.078 1 98.25 339 SER A C 1
ATOM 2766 O O . SER A 1 339 ? -2.641 4.871 16.719 1 98.25 339 SER A O 1
ATOM 2768 N N . ALA A 1 340 ? -3.246 3.875 14.82 1 97.62 340 ALA A N 1
ATOM 2769 C CA . ALA A 1 340 ? -2.145 4.477 14.07 1 97.62 340 ALA A CA 1
ATOM 2770 C C . ALA A 1 340 ? -2.273 5.996 14.031 1 97.62 340 ALA A C 1
ATOM 2772 O O . ALA A 1 340 ? -1.284 6.711 14.203 1 97.62 340 ALA A O 1
ATOM 2773 N N . ASP A 1 341 ? -3.457 6.449 13.797 1 96.06 341 ASP A N 1
ATOM 2774 C CA . ASP A 1 341 ? -3.701 7.891 13.758 1 96.06 341 ASP A CA 1
ATOM 2775 C C . ASP A 1 341 ? -3.43 8.523 15.117 1 96.06 341 ASP A C 1
ATOM 2777 O O . ASP A 1 341 ? -2.758 9.555 15.203 1 96.06 341 ASP A O 1
ATOM 2781 N N . ALA A 1 342 ? -3.938 7.902 16.125 1 96.31 342 ALA A N 1
ATOM 2782 C CA . ALA A 1 342 ? -3.727 8.398 17.469 1 96.31 342 ALA A CA 1
ATOM 2783 C C . ALA A 1 342 ? -2.242 8.391 17.828 1 96.31 342 ALA A C 1
ATOM 2785 O O . ALA A 1 342 ? -1.754 9.32 18.484 1 96.31 342 ALA A O 1
ATOM 2786 N N . SER A 1 343 ? -1.53 7.375 17.438 1 96 343 SER A N 1
ATOM 2787 C CA . SER A 1 343 ? -0.095 7.285 17.688 1 96 343 SER A CA 1
ATOM 2788 C C . SER A 1 343 ? 0.655 8.438 17.031 1 96 343 SER A C 1
ATOM 2790 O O . SER A 1 343 ? 1.614 8.969 17.594 1 96 343 SER A O 1
ATOM 2792 N N . GLY A 1 344 ? 0.255 8.773 15.875 1 93.44 344 GLY A N 1
ATOM 2793 C CA . GLY A 1 344 ? 0.868 9.898 15.195 1 93.44 344 GLY A CA 1
ATOM 2794 C C . GLY A 1 344 ? 0.751 11.203 15.961 1 93.44 344 GLY A C 1
ATOM 2795 O O . GLY A 1 344 ? 1.693 12 15.992 1 93.44 344 GLY A O 1
ATOM 2796 N N . ASP A 1 345 ? -0.361 11.383 16.594 1 92.31 345 ASP A N 1
ATOM 2797 C CA . ASP A 1 345 ? -0.585 12.594 17.375 1 92.31 345 ASP A CA 1
ATOM 2798 C C . ASP A 1 345 ? 0.187 12.539 18.703 1 92.31 345 ASP A C 1
ATOM 2800 O O . ASP A 1 345 ? 0.676 13.562 19.172 1 92.31 345 ASP A O 1
ATOM 2804 N N . LEU A 1 346 ? 0.319 11.383 19.219 1 93 346 LEU A N 1
ATOM 2805 C CA . LEU A 1 346 ? 0.999 11.203 20.5 1 93 346 LEU A CA 1
ATOM 2806 C C . LEU A 1 346 ? 2.494 11.469 20.359 1 93 346 LEU A C 1
ATOM 2808 O O . LEU A 1 346 ? 3.121 12.008 21.281 1 93 346 LEU A O 1
ATOM 2812 N N . ILE A 1 347 ? 3.068 11.141 19.25 1 92.5 347 ILE A N 1
ATOM 2813 C CA . ILE A 1 347 ? 4.512 11.281 19.094 1 92.5 347 ILE A CA 1
ATOM 2814 C C . ILE A 1 347 ? 4.875 12.75 18.922 1 92.5 347 ILE A C 1
ATOM 2816 O O . ILE A 1 347 ? 5.996 13.164 19.219 1 92.5 347 ILE A O 1
ATOM 2820 N N . LYS A 1 348 ? 3.898 13.594 18.516 1 87.69 348 LYS A N 1
ATOM 2821 C CA . LYS A 1 348 ? 4.137 15.008 18.234 1 87.69 348 LYS A CA 1
ATOM 2822 C C . LYS A 1 348 ? 4.176 15.828 19.516 1 87.69 348 LYS A C 1
ATOM 2824 O O . LYS A 1 348 ? 4.707 16.938 19.531 1 87.69 348 LYS A O 1
ATOM 2829 N N . VAL A 1 349 ? 3.65 15.25 20.516 1 85.38 349 VAL A N 1
ATOM 2830 C CA . VAL A 1 349 ? 3.467 16.031 21.734 1 85.38 349 VAL A CA 1
ATOM 2831 C C . VAL A 1 349 ? 4.797 16.156 22.469 1 85.38 349 VAL A C 1
ATOM 2833 O O . VAL A 1 349 ? 5.566 15.195 22.547 1 85.38 349 VAL A O 1
ATOM 2836 N N . GLU A 1 350 ? 5.172 17.234 22.922 1 76.62 350 GLU A N 1
ATOM 2837 C CA . GLU A 1 350 ? 6.418 17.469 23.641 1 76.62 350 GLU A CA 1
ATOM 2838 C C . GLU A 1 350 ? 6.316 16.984 25.094 1 76.62 350 GLU A C 1
ATOM 2840 O O . GLU A 1 350 ? 7.168 16.234 25.562 1 76.62 350 GLU A O 1
ATOM 2845 N N . ASN A 1 351 ? 5.395 17.5 25.891 1 68.69 351 ASN A N 1
ATOM 2846 C CA . ASN A 1 351 ? 5.191 17.094 27.266 1 68.69 351 ASN A CA 1
ATOM 2847 C C . ASN A 1 351 ? 3.893 16.312 27.438 1 68.69 351 ASN A C 1
ATOM 2849 O O . ASN A 1 351 ? 2.805 16.891 27.406 1 68.69 351 ASN A O 1
ATOM 2853 N N . GLY A 1 352 ? 4.117 14.977 27.359 1 73.12 352 GLY A N 1
ATOM 2854 C CA . GLY A 1 352 ? 2.867 14.281 27.109 1 73.12 352 GLY A CA 1
ATOM 2855 C C . GLY A 1 352 ? 2.285 13.625 28.344 1 73.12 352 GLY A C 1
ATOM 2856 O O . GLY A 1 352 ? 2.592 12.469 28.641 1 73.12 352 GLY A O 1
ATOM 2857 N N . SER A 1 353 ? 1.675 14.398 29.203 1 79.5 353 SER A N 1
ATOM 2858 C CA . SER A 1 353 ? 0.865 13.781 30.25 1 79.5 353 SER A CA 1
ATOM 2859 C C . SER A 1 353 ? -0.488 13.328 29.719 1 79.5 353 SER A C 1
ATOM 2861 O O . SER A 1 353 ? -1.081 14.008 28.875 1 79.5 353 SER A O 1
ATOM 2863 N N . THR A 1 354 ? -0.824 12.133 30.047 1 78.88 354 THR A N 1
ATOM 2864 C CA . THR A 1 354 ? -2.117 11.617 29.609 1 78.88 354 THR A CA 1
ATOM 2865 C C . THR A 1 354 ? -3.137 11.695 30.734 1 78.88 354 THR A C 1
ATOM 2867 O O . THR A 1 354 ? -4.121 10.953 30.75 1 78.88 354 THR A O 1
ATOM 2870 N N . LYS A 1 355 ? -2.844 12.547 31.703 1 79.44 355 LYS A N 1
ATOM 2871 C CA . LYS A 1 355 ? -3.785 12.703 32.812 1 79.44 355 LYS A CA 1
ATOM 2872 C C . LYS A 1 355 ? -5.098 13.32 32.312 1 79.44 355 LYS A C 1
ATOM 2874 O O . LYS A 1 355 ? -5.137 13.984 31.281 1 79.44 355 LYS A O 1
ATOM 2879 N N . ARG A 1 356 ? -6.105 12.953 33.156 1 77.81 356 ARG A N 1
ATOM 2880 C CA . ARG A 1 356 ? -7.422 13.5 32.844 1 77.81 356 ARG A CA 1
ATOM 2881 C C . ARG A 1 356 ? -7.387 15.023 32.781 1 77.81 356 ARG A C 1
ATOM 2883 O O . ARG A 1 356 ? -6.836 15.664 33.688 1 77.81 356 ARG A O 1
ATOM 2890 N N . GLY A 1 357 ? -7.852 15.609 31.719 1 71.81 357 GLY A N 1
ATOM 2891 C CA . GLY A 1 357 ? -7.863 17.062 31.578 1 71.81 357 GLY A CA 1
ATOM 2892 C C . GLY A 1 357 ? -6.613 17.609 30.922 1 71.81 357 GLY A C 1
ATOM 2893 O O . GLY A 1 357 ? -6.555 18.781 30.578 1 71.81 357 GLY A O 1
ATOM 2894 N N . ALA A 1 358 ? -5.57 16.75 30.719 1 72.31 358 ALA A N 1
ATOM 2895 C CA . ALA A 1 358 ? -4.328 17.203 30.109 1 72.31 358 ALA A CA 1
ATOM 2896 C C . ALA A 1 358 ? -4.527 17.484 28.625 1 72.31 358 ALA A C 1
ATOM 2898 O O . ALA A 1 358 ? -5.227 16.75 27.922 1 72.31 358 ALA A O 1
ATOM 2899 N N . THR A 1 359 ? -4.102 18.688 28.219 1 71.56 359 THR A N 1
ATOM 2900 C CA . THR A 1 359 ? -4.129 19.062 26.812 1 71.56 359 THR A CA 1
ATOM 2901 C C . THR A 1 359 ? -2.719 19.062 26.234 1 71.56 359 THR A C 1
ATOM 2903 O O . THR A 1 359 ? -1.768 19.5 26.875 1 71.56 359 THR A O 1
ATOM 2906 N N . GLY A 1 360 ? -2.457 18.234 25.344 1 67 360 GLY A N 1
ATOM 2907 C CA . GLY A 1 360 ? -1.162 18.188 24.688 1 67 360 GLY A CA 1
ATOM 2908 C C . GLY A 1 360 ? -1.042 19.188 23.547 1 67 360 GLY A C 1
ATOM 2909 O O . GLY A 1 360 ? -1.95 19.297 22.719 1 67 360 GLY A O 1
ATOM 2910 N N . LEU A 1 361 ? 0.015 20.172 23.719 1 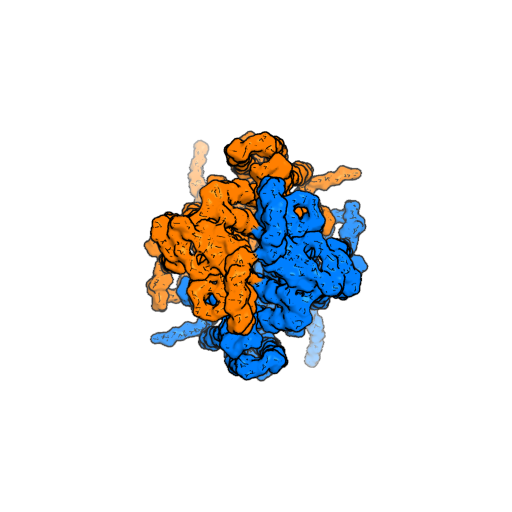58 361 LEU A N 1
ATOM 2911 C CA . LEU A 1 361 ? 0.297 21.125 22.641 1 58 361 LEU A CA 1
ATOM 2912 C C . LEU A 1 361 ? 1.196 20.5 21.594 1 58 361 LEU A C 1
ATOM 2914 O O . LEU A 1 361 ? 2.184 19.828 21.922 1 58 361 LEU A O 1
ATOM 2918 N N . THR A 1 362 ? 0.663 20.266 20.516 1 58.84 362 THR A N 1
ATOM 2919 C CA . THR A 1 362 ? 1.487 19.781 19.422 1 58.84 362 THR A CA 1
ATOM 2920 C C . THR A 1 362 ? 2.176 20.938 18.703 1 58.84 362 THR A C 1
ATOM 2922 O O . THR A 1 362 ? 1.556 21.969 18.453 1 58.84 362 THR A O 1
ATOM 2925 N N . HIS A 1 363 ? 3.574 21.281 18.906 1 45.81 363 HIS A N 1
ATOM 2926 C CA . HIS A 1 363 ? 4.324 22.297 18.188 1 45.81 363 HIS A CA 1
ATOM 2927 C C . HIS A 1 363 ? 4.719 21.812 16.797 1 45.81 363 HIS A C 1
ATOM 2929 O O . HIS A 1 363 ? 5.254 20.703 16.641 1 45.81 363 HIS A O 1
ATOM 2935 N N . ASP A 1 364 ? 4.145 22.203 15.812 1 44.59 364 ASP A N 1
ATOM 2936 C CA . ASP A 1 364 ? 4.777 22.016 14.508 1 44.59 364 ASP A CA 1
ATOM 2937 C C . ASP A 1 364 ? 6.039 22.875 14.383 1 44.59 364 ASP A C 1
ATOM 2939 O O . ASP A 1 364 ? 5.977 24.109 14.484 1 44.59 364 ASP A O 1
ATOM 2943 N N . GLU A 1 365 ? 7.137 22.609 14.938 1 40.66 365 GLU A N 1
ATOM 2944 C CA . GLU A 1 365 ? 8.422 23.297 15.039 1 40.66 365 GLU A CA 1
ATOM 2945 C C . GLU A 1 365 ? 8.828 23.906 13.703 1 40.66 365 GLU A C 1
ATOM 2947 O O . GLU A 1 365 ? 9.984 24.281 13.508 1 40.66 365 GLU A O 1
ATOM 2952 N N . HIS A 1 366 ? 8.078 24.281 12.781 1 37.22 366 HIS A N 1
ATOM 2953 C CA . HIS A 1 366 ? 8.82 24.938 11.711 1 37.22 366 HIS A CA 1
ATOM 2954 C C . HIS A 1 366 ? 9.445 26.234 12.188 1 37.22 366 HIS A C 1
ATOM 2956 O O . HIS A 1 366 ? 9.852 27.078 11.375 1 37.22 366 HIS A O 1
ATOM 2962 N N . GLN A 1 367 ? 9.414 26.859 13.414 1 32.19 367 GLN A N 1
ATOM 2963 C CA . GLN A 1 367 ? 9.891 28.219 13.672 1 32.19 367 GLN A CA 1
ATOM 2964 C C . GLN A 1 367 ? 11.414 28.281 13.656 1 32.19 367 GLN A C 1
ATOM 2966 O O . GLN A 1 367 ? 12.078 27.547 14.391 1 32.19 367 GLN A O 1
ATOM 2971 N N . SER A 1 368 ? 12.102 28.938 12.648 1 31.14 368 SER A N 1
ATOM 2972 C CA . SER A 1 368 ? 13.477 29.391 12.469 1 31.14 368 SER A CA 1
ATOM 2973 C C . SER A 1 368 ? 13.945 30.219 13.664 1 31.14 368 SER A C 1
ATOM 2975 O O . SER A 1 368 ? 13.172 31.016 14.219 1 31.14 368 SER A O 1
ATOM 2977 N N . ALA A 1 369 ? 15.102 29.984 14.336 1 32.78 369 ALA A N 1
ATOM 2978 C CA . ALA A 1 369 ? 15.961 30.625 15.336 1 32.78 369 ALA A CA 1
ATOM 2979 C C . ALA A 1 369 ? 16.281 32.062 14.945 1 32.78 369 ALA A C 1
ATOM 2981 O O . ALA A 1 369 ? 17.281 32.312 14.258 1 32.78 369 ALA A O 1
ATOM 2982 N N . GLY A 1 370 ? 15.562 33 14.438 1 28.56 370 GLY A N 1
ATOM 2983 C CA . GLY A 1 370 ? 16.141 34.344 14.344 1 28.56 370 GLY A CA 1
ATOM 2984 C C . GLY A 1 370 ? 16.656 34.875 15.672 1 28.56 370 GLY A C 1
ATOM 2985 O O . GLY A 1 370 ? 16.344 34.312 16.734 1 28.56 370 GLY A O 1
ATOM 2986 N N . SER A 1 371 ? 17.562 36.156 15.664 1 29.17 371 SER A N 1
ATOM 2987 C CA . SER A 1 371 ? 18.406 36.906 16.578 1 29.17 371 SER A CA 1
ATOM 2988 C C . SER A 1 371 ? 17.672 37.281 17.844 1 29.17 371 SER A C 1
ATOM 2990 O O . SER A 1 371 ? 16.438 37.375 17.859 1 29.17 371 SER A O 1
ATOM 2992 N N . GLU A 1 372 ? 18.422 37.375 19.062 1 30.61 372 GLU A N 1
ATOM 2993 C CA . GLU A 1 372 ? 18.188 37.656 20.469 1 30.61 372 GLU A CA 1
ATOM 2994 C C . GLU A 1 372 ? 17.359 38.938 20.625 1 30.61 372 GLU A C 1
ATOM 2996 O O . GLU A 1 372 ? 16.516 39.031 21.531 1 30.61 372 GLU A O 1
ATOM 3001 N N . ALA A 1 373 ? 17.891 40.031 20 1 30.67 373 ALA A N 1
ATOM 3002 C CA . ALA A 1 373 ? 17.547 41.406 20.359 1 30.67 373 ALA A CA 1
ATOM 3003 C C . ALA A 1 373 ? 16.062 41.688 20.172 1 30.67 373 ALA A C 1
ATOM 3005 O O . ALA A 1 373 ? 15.438 42.375 20.984 1 30.67 373 ALA A O 1
ATOM 3006 N N . LEU A 1 374 ? 15.664 41.469 18.938 1 28.58 374 LEU A N 1
ATOM 3007 C CA . LEU A 1 374 ? 14.305 41.906 18.672 1 28.58 374 LEU A CA 1
ATOM 3008 C C . LEU A 1 374 ? 13.289 41.031 19.391 1 28.58 374 LEU A C 1
ATOM 3010 O O . LEU A 1 374 ? 12.078 41.219 19.266 1 28.58 374 LEU A O 1
ATOM 3014 N N . VAL A 1 375 ? 13.773 40.062 20.172 1 32 375 VAL A N 1
ATOM 3015 C CA . VAL A 1 375 ? 13 39.125 20.969 1 32 375 VAL A CA 1
ATOM 3016 C C . VAL A 1 375 ? 12.344 39.875 22.141 1 32 375 VAL A C 1
ATOM 3018 O O . VAL A 1 375 ? 11.344 39.406 22.688 1 32 375 VAL A O 1
ATOM 3021 N N . LEU A 1 376 ? 12.938 40.875 22.625 1 29.55 376 LEU A N 1
ATOM 3022 C CA . LEU A 1 376 ? 12.414 41.562 23.797 1 29.55 376 LEU A CA 1
ATOM 3023 C C . LEU A 1 376 ? 11.062 42.219 23.484 1 29.55 376 LEU A C 1
ATOM 3025 O O . LEU A 1 376 ? 10.141 42.156 24.312 1 29.55 376 LEU A O 1
ATOM 3029 N N . LEU A 1 377 ? 11.125 43.125 22.438 1 29.61 377 LEU A N 1
ATOM 3030 C CA . LEU A 1 377 ? 9.93 43.938 22.203 1 29.61 377 LEU A CA 1
ATOM 3031 C C . LEU A 1 377 ? 8.766 43.031 21.75 1 29.61 377 LEU A C 1
ATOM 3033 O O . LEU A 1 377 ? 7.621 43.281 22.156 1 29.61 377 LEU A O 1
ATOM 3037 N N . LYS A 1 378 ? 9.039 42.062 20.781 1 33.97 378 LYS A N 1
ATOM 3038 C CA . LYS A 1 378 ? 7.941 41.312 20.188 1 33.97 378 LYS A CA 1
ATOM 3039 C C . LYS A 1 378 ? 7.41 40.25 21.156 1 33.97 378 LYS A C 1
ATOM 3041 O O . LYS A 1 378 ? 6.555 39.438 20.797 1 33.97 378 LYS A O 1
ATOM 3046 N N . ARG A 1 379 ? 7.809 40 22.375 1 33.34 379 ARG A N 1
ATOM 3047 C CA . ARG A 1 379 ? 7.316 39.188 23.484 1 33.34 379 ARG A CA 1
ATOM 3048 C C . ARG A 1 379 ? 5.871 39.531 23.828 1 33.34 379 ARG A C 1
ATOM 3050 O O . ARG A 1 379 ? 5.074 38.656 24.156 1 33.34 379 ARG A O 1
ATOM 3057 N N . SER A 1 380 ? 5.582 40.844 24.094 1 30.44 380 SER A N 1
ATOM 3058 C CA . SER A 1 380 ? 4.285 41.312 24.578 1 30.44 380 SER A CA 1
ATOM 3059 C C . SER A 1 380 ? 3.188 41.062 23.547 1 30.44 380 SER A C 1
ATOM 3061 O O . SER A 1 380 ? 2.072 40.656 23.906 1 30.44 380 SER A O 1
ATOM 3063 N N . VAL A 1 381 ? 3.406 41.5 22.25 1 28.73 381 VAL A N 1
ATOM 3064 C CA . VAL A 1 381 ? 2.377 41.406 21.219 1 28.73 381 VAL A CA 1
ATOM 3065 C C . VAL A 1 381 ? 2.293 39.969 20.688 1 28.73 381 VAL A C 1
ATOM 3067 O O . VAL A 1 381 ? 1.226 39.531 20.266 1 28.73 381 VAL A O 1
ATOM 3070 N N . VAL A 1 382 ? 3.395 39.219 20.547 1 31.72 382 VAL A N 1
ATOM 3071 C CA . VAL A 1 382 ? 3.488 37.844 20.031 1 31.72 382 VAL A CA 1
ATOM 3072 C C . VAL A 1 382 ? 2.887 36.875 21.047 1 31.72 382 VAL A C 1
ATOM 3074 O O . VAL A 1 382 ? 2.609 35.719 20.734 1 31.72 382 VAL A O 1
ATOM 3077 N N . GLN A 1 383 ? 2.842 37 22.359 1 32.59 383 GLN A N 1
ATOM 3078 C CA . GLN A 1 383 ? 2.072 36.188 23.312 1 32.59 383 GLN A CA 1
ATOM 3079 C C . GLN A 1 383 ? 0.619 36.062 22.859 1 32.59 383 GLN A C 1
ATOM 3081 O O . GLN A 1 383 ? -0.03 35.031 23.141 1 32.59 383 GLN A O 1
ATOM 3086 N N . ALA A 1 384 ? -0.143 37.094 22.484 1 32.47 384 ALA A N 1
ATOM 3087 C CA . ALA A 1 384 ? -1.545 37.156 22.094 1 32.47 384 ALA A CA 1
ATOM 3088 C C . ALA A 1 384 ? -1.747 36.531 20.703 1 32.47 384 ALA A C 1
ATOM 3090 O O . ALA A 1 384 ? -2.748 35.844 20.469 1 32.47 384 ALA A O 1
ATOM 3091 N N . ALA A 1 385 ? -1.068 36.812 19.594 1 33.53 385 ALA A N 1
ATOM 3092 C CA . ALA A 1 385 ? -1.257 36.5 18.172 1 33.53 385 ALA A CA 1
ATOM 3093 C C . ALA A 1 385 ? -0.667 35.156 17.812 1 33.53 385 ALA A C 1
ATOM 3095 O O . ALA A 1 385 ? -0.978 34.594 16.766 1 33.53 385 ALA A O 1
ATOM 3096 N N . SER A 1 386 ? 0.414 34.688 18.266 1 33.34 386 SER A N 1
ATOM 3097 C CA . SER A 1 386 ? 1.072 33.406 17.922 1 33.34 386 SER A CA 1
ATOM 3098 C C . SER A 1 386 ? 0.242 32.219 18.375 1 33.34 386 SER A C 1
ATOM 3100 O O . SER A 1 386 ? 0.784 31.141 18.625 1 33.34 386 SER A O 1
ATOM 3102 N N . ALA A 1 387 ? -0.824 32.438 18.875 1 33.56 387 ALA A N 1
ATOM 3103 C CA . ALA A 1 387 ? -1.808 31.391 19.125 1 33.56 387 ALA A CA 1
ATOM 3104 C C . ALA A 1 387 ? -1.974 30.484 17.906 1 33.56 387 ALA A C 1
ATOM 3106 O O . ALA A 1 387 ? -2.855 30.703 17.078 1 33.56 387 ALA A O 1
ATOM 3107 N N . GLY A 1 388 ? -1.004 30.281 17.094 1 34.78 388 GLY A N 1
ATOM 3108 C CA . GLY A 1 388 ? -1.115 29.188 16.156 1 34.78 388 GLY A CA 1
ATOM 3109 C C . GLY A 1 388 ? -1.961 28.031 16.672 1 34.78 388 GLY A C 1
ATOM 3110 O O . GLY A 1 388 ? -1.893 27.688 17.859 1 34.78 388 GLY A O 1
ATOM 3111 N N . GLU A 1 389 ? -3.17 27.906 16.172 1 35.75 389 GLU A N 1
ATOM 3112 C CA . GLU A 1 389 ? -4.168 27 16.75 1 35.75 389 GLU A CA 1
ATOM 3113 C C . GLU A 1 389 ? -3.525 25.719 17.266 1 35.75 389 GLU A C 1
ATOM 3115 O O . GLU A 1 389 ? -3.043 24.906 16.484 1 35.75 389 GLU A O 1
ATOM 3120 N N . GLU A 1 390 ? -2.631 25.656 18.156 1 44.75 390 GLU A N 1
ATOM 3121 C CA . GLU A 1 390 ? -2.32 24.531 19.031 1 44.75 390 GLU A CA 1
ATOM 3122 C C . GLU A 1 390 ? -3.529 23.609 19.203 1 44.75 390 GLU A C 1
ATOM 3124 O O . GLU A 1 390 ? -4.582 24.047 19.672 1 44.75 390 GLU A O 1
ATOM 3129 N N . GLU A 1 391 ? -3.76 22.781 18.094 1 55.38 391 GLU A N 1
ATOM 3130 C CA . GLU A 1 391 ? -4.824 21.812 18.344 1 55.38 391 GLU A CA 1
ATOM 3131 C C . GLU A 1 391 ? -4.617 21.109 19.688 1 55.38 391 GLU A C 1
ATOM 3133 O O . GLU A 1 391 ? -3.559 20.531 19.938 1 55.38 391 GLU A O 1
ATOM 3138 N N . SER A 1 392 ? -5.305 21.562 20.641 1 66.69 392 SER A N 1
ATOM 3139 C CA . SER A 1 392 ? -5.285 20.922 21.953 1 66.69 392 SER A CA 1
ATOM 3140 C C . SER A 1 392 ? -6.051 19.594 21.938 1 66.69 392 SER A C 1
ATOM 3142 O O . SER A 1 392 ? -7.188 19.547 21.453 1 66.69 392 SER A O 1
ATOM 3144 N N . HIS A 1 393 ? -5.289 18.547 21.891 1 76.19 393 HIS A N 1
ATOM 3145 C CA . HIS A 1 393 ? -5.902 17.234 21.953 1 76.19 393 HIS A CA 1
ATOM 3146 C C . HIS A 1 393 ? -6.148 16.797 23.406 1 76.19 393 HIS A C 1
ATOM 3148 O O . HIS A 1 393 ? -5.363 17.141 24.297 1 76.19 393 HIS A O 1
ATOM 3154 N N . ASN A 1 394 ? -7.383 16.25 23.641 1 85.56 394 ASN A N 1
ATOM 3155 C CA . ASN A 1 394 ? -7.598 15.5 24.875 1 85.56 394 ASN A CA 1
ATOM 3156 C C . ASN A 1 394 ? -6.691 14.281 24.953 1 85.56 394 ASN A C 1
ATOM 3158 O O . ASN A 1 394 ? -6.957 13.258 24.312 1 85.56 394 ASN A O 1
ATOM 3162 N N . MET A 1 395 ? -5.703 14.406 25.734 1 89.12 395 MET A N 1
ATOM 3163 C CA . MET A 1 395 ? -4.664 13.383 25.766 1 89.12 395 MET A CA 1
ATOM 3164 C C . MET A 1 395 ? -5.188 12.102 26.406 1 89.12 395 MET A C 1
ATOM 3166 O O . MET A 1 395 ? -4.754 11.008 26.031 1 89.12 395 MET A O 1
ATOM 3170 N N . PHE A 1 396 ? -6.094 12.242 27.281 1 90.62 396 PHE A N 1
ATOM 3171 C CA . PHE A 1 396 ? -6.684 11.07 27.906 1 90.62 396 PHE A CA 1
ATOM 3172 C C . PHE A 1 396 ? -7.484 10.25 26.906 1 90.62 396 PHE A C 1
ATOM 3174 O O . PHE A 1 396 ? -7.305 9.039 26.797 1 90.62 396 PHE A O 1
ATOM 3181 N N . GLY A 1 397 ? -8.32 10.898 26.188 1 92.62 397 GLY A N 1
ATOM 3182 C CA . GLY A 1 397 ? -9.086 10.227 25.141 1 92.62 397 GLY A CA 1
ATOM 3183 C C . GLY A 1 397 ? -8.219 9.648 24.047 1 92.62 397 GLY A C 1
ATOM 3184 O O . GLY A 1 397 ? -8.484 8.547 23.562 1 92.62 397 GLY A O 1
ATOM 3185 N N . LEU A 1 398 ? -7.238 10.375 23.766 1 93.94 398 LEU A N 1
ATOM 3186 C CA . LEU A 1 398 ? -6.324 9.93 22.719 1 93.94 398 LEU A CA 1
ATOM 3187 C C . LEU A 1 398 ? -5.582 8.672 23.141 1 93.94 398 LEU A C 1
ATOM 3189 O O . LEU A 1 398 ? -5.32 7.789 22.312 1 93.94 398 LEU A O 1
ATOM 3193 N N . SER A 1 399 ? -5.23 8.562 24.406 1 95.44 399 SER A N 1
ATOM 3194 C CA . SER A 1 399 ? -4.559 7.371 24.922 1 95.44 399 SER A CA 1
ATOM 3195 C C . SER A 1 399 ? -5.449 6.137 24.812 1 95.44 399 SER A C 1
ATOM 3197 O O . SER A 1 399 ? -4.957 5.031 24.562 1 95.44 399 SER A O 1
ATOM 3199 N N . PHE A 1 400 ? -6.75 6.336 24.875 1 95.75 400 PHE A N 1
ATOM 3200 C CA . PHE A 1 400 ? -7.68 5.223 24.734 1 95.75 400 PHE A CA 1
ATOM 3201 C C . PHE A 1 400 ? -7.785 4.793 23.266 1 95.75 400 PHE A C 1
ATOM 3203 O O . PHE A 1 400 ? -7.957 3.607 22.984 1 95.75 400 PHE A O 1
ATOM 3210 N N . TYR A 1 401 ? -7.754 5.785 22.391 1 97.19 401 TYR A N 1
ATOM 3211 C CA . TYR A 1 401 ? -7.758 5.441 20.969 1 97.19 401 TYR A CA 1
ATOM 3212 C C . TYR A 1 401 ? -6.512 4.645 20.594 1 97.19 401 TYR A C 1
ATOM 3214 O O . TYR A 1 401 ? -6.59 3.674 19.844 1 97.19 401 TYR A O 1
ATOM 3222 N N . PHE A 1 402 ? -5.359 5.031 21.188 1 97.69 402 PHE A N 1
ATOM 3223 C CA . PHE A 1 402 ? -4.094 4.363 20.922 1 97.69 402 PHE A CA 1
ATOM 3224 C C . PHE A 1 402 ? -4.086 2.961 21.516 1 97.69 402 PHE A C 1
ATOM 3226 O O . PHE A 1 402 ? -4.02 1.968 20.797 1 97.69 402 PHE A O 1
ATOM 3233 N N . ALA A 1 403 ? -4.289 2.834 22.781 1 98.12 403 ALA A N 1
ATOM 3234 C CA . ALA A 1 403 ? -4.172 1.566 23.5 1 98.12 403 ALA A CA 1
ATOM 3235 C C . ALA A 1 403 ? -5.391 0.68 23.25 1 98.12 403 ALA A C 1
ATOM 3237 O O . ALA A 1 403 ? -5.258 -0.535 23.078 1 98.12 403 ALA A O 1
ATOM 3238 N N . GLY A 1 404 ? -6.543 1.299 23.281 1 97.56 404 GLY A N 1
ATOM 3239 C CA . GLY A 1 404 ? -7.746 0.538 22.984 1 97.56 404 GLY A CA 1
ATOM 3240 C C . GLY A 1 404 ? -7.75 -0.053 21.594 1 97.56 404 GLY A C 1
ATOM 3241 O O . GLY A 1 404 ? -8.211 -1.179 21.391 1 97.56 404 GLY A O 1
ATOM 3242 N N . GLY A 1 405 ? -7.293 0.752 20.625 1 98.19 405 GLY A N 1
ATOM 3243 C CA . GLY A 1 405 ? -7.184 0.236 19.266 1 98.19 405 GLY A CA 1
ATOM 3244 C C . GLY A 1 405 ? -6.266 -0.967 19.156 1 98.19 405 GLY A C 1
ATOM 3245 O O . GLY A 1 405 ? -6.59 -1.946 18.484 1 98.19 405 GLY A O 1
ATOM 3246 N N . ILE A 1 406 ? -5.133 -0.957 19.828 1 98.62 406 ILE A N 1
ATOM 3247 C CA . ILE A 1 406 ? -4.184 -2.066 19.812 1 98.62 406 ILE A CA 1
ATOM 3248 C C . ILE A 1 406 ? -4.797 -3.277 20.516 1 98.62 406 ILE A C 1
ATOM 3250 O O . ILE A 1 406 ? -4.645 -4.41 20.047 1 98.62 406 ILE A O 1
ATOM 3254 N N . GLY A 1 407 ? -5.469 -2.992 21.594 1 98.38 407 GLY A N 1
ATOM 3255 C CA . GLY A 1 407 ? -6.145 -4.074 22.281 1 98.38 407 GLY A CA 1
ATOM 3256 C C . GLY A 1 407 ? -7.176 -4.781 21.438 1 98.38 407 GLY A C 1
ATOM 3257 O O . GLY A 1 407 ? -7.191 -6.012 21.359 1 98.38 407 GLY A O 1
ATOM 3258 N N . VAL A 1 408 ? -8.008 -4 20.75 1 98 408 VAL A N 1
ATOM 3259 C CA . VAL A 1 408 ? -9.031 -4.57 19.891 1 98 408 VAL A CA 1
ATOM 3260 C C . VAL A 1 408 ? -8.375 -5.32 18.734 1 98 408 VAL A C 1
ATOM 3262 O O . VAL A 1 408 ? -8.867 -6.367 18.297 1 98 408 VAL A O 1
ATOM 3265 N N . SER A 1 409 ? -7.289 -4.785 18.25 1 98.25 409 SER A N 1
ATOM 3266 C CA . SER A 1 409 ? -6.57 -5.457 17.172 1 98.25 409 SER A CA 1
ATOM 3267 C C . SER A 1 409 ? -6.062 -6.824 17.609 1 98.25 409 SER A C 1
ATOM 3269 O O . SER A 1 409 ? -6.223 -7.812 16.891 1 98.25 409 SER A O 1
ATOM 3271 N N . LEU A 1 410 ? -5.488 -6.879 18.766 1 97.69 410 LEU A N 1
ATOM 3272 C CA . LEU A 1 410 ? -4.961 -8.141 19.281 1 97.69 410 LEU A CA 1
ATOM 3273 C C . LEU A 1 410 ? -6.086 -9.141 19.531 1 97.69 410 LEU A C 1
ATOM 3275 O O . LEU A 1 410 ? -5.938 -10.328 19.25 1 97.69 410 LEU A O 1
ATOM 3279 N N . LEU A 1 411 ? -7.191 -8.68 20.016 1 97.19 411 LEU A N 1
ATOM 3280 C CA . LEU A 1 411 ? -8.344 -9.547 20.266 1 97.19 411 LEU A CA 1
ATOM 3281 C C . LEU A 1 411 ? -8.898 -10.078 18.953 1 97.19 411 LEU A C 1
ATOM 3283 O O . LEU A 1 411 ? -9.25 -11.258 18.844 1 97.19 411 LEU A O 1
ATOM 3287 N N . SER A 1 412 ? -8.977 -9.195 18 1 97.62 412 SER A N 1
ATOM 3288 C CA . SER A 1 412 ? -9.445 -9.633 16.703 1 97.62 412 SER A CA 1
ATOM 3289 C C . SER A 1 412 ? -8.508 -10.688 16.094 1 97.62 412 SER A C 1
ATOM 3291 O O . SER A 1 412 ? -8.969 -11.664 15.508 1 97.62 412 SER A O 1
ATOM 3293 N N . MET A 1 413 ? -7.234 -10.5 16.266 1 96.56 413 MET A N 1
ATOM 3294 C CA . MET A 1 413 ? -6.273 -11.461 15.742 1 96.56 413 MET A CA 1
ATOM 3295 C C . MET A 1 413 ? -6.336 -12.781 16.516 1 96.56 413 MET A C 1
ATOM 3297 O O . MET A 1 413 ? -6.035 -13.844 15.961 1 96.56 413 MET A O 1
ATOM 3301 N N . TRP A 1 414 ? -6.691 -12.664 17.766 1 95.5 414 TRP A N 1
ATOM 3302 C CA . TRP A 1 414 ? -6.91 -13.875 18.547 1 95.5 414 TRP A CA 1
ATOM 3303 C C . TRP A 1 414 ? -8.094 -14.672 18 1 95.5 414 TRP A C 1
ATOM 3305 O O . TRP A 1 414 ? -8 -15.891 17.828 1 95.5 414 TRP A O 1
ATOM 3315 N N . VAL A 1 415 ? -9.18 -13.992 17.688 1 94.81 415 VAL A N 1
ATOM 3316 C CA . VAL A 1 415 ? -10.352 -14.648 17.125 1 94.81 415 VAL A CA 1
ATOM 3317 C C . VAL A 1 415 ? -10 -15.289 15.789 1 94.81 415 VAL A C 1
ATOM 3319 O O . VAL A 1 415 ? -10.352 -16.438 15.539 1 94.81 415 VAL A O 1
ATOM 3322 N N . LEU A 1 416 ? -9.305 -14.578 14.992 1 94.06 416 LEU A N 1
ATOM 3323 C CA . LEU A 1 416 ? -8.906 -15.086 13.688 1 94.06 416 LEU A CA 1
ATOM 3324 C C . LEU A 1 416 ? -8.047 -16.344 13.828 1 94.06 416 LEU A C 1
ATOM 3326 O O . LEU A 1 416 ? -8.219 -17.312 13.086 1 94.06 416 LEU A O 1
ATOM 3330 N N . GLY A 1 417 ? -7.156 -16.328 14.781 1 90.56 417 GLY A N 1
ATOM 3331 C CA . GLY A 1 417 ? -6.305 -17.484 15.016 1 90.56 417 GLY A CA 1
ATOM 3332 C C . GLY A 1 417 ? -7.07 -18.703 15.5 1 90.56 417 GLY A C 1
ATOM 3333 O O . GLY A 1 417 ? -6.727 -19.828 15.156 1 90.56 417 GLY A O 1
ATOM 3334 N N . MET A 1 418 ? -8.117 -18.469 16.188 1 90.12 418 MET A N 1
ATOM 3335 C CA . MET A 1 418 ? -8.891 -19.562 16.766 1 90.12 418 MET A CA 1
ATOM 3336 C C . MET A 1 418 ? -9.844 -20.172 15.742 1 90.12 418 MET A C 1
ATOM 3338 O O . MET A 1 418 ? -10.359 -21.266 15.945 1 90.12 418 MET A O 1
ATOM 3342 N N . LEU A 1 419 ? -10.016 -19.516 14.664 1 89.88 419 LEU A N 1
ATOM 3343 C CA . LEU A 1 419 ? -10.961 -19.984 13.664 1 89.88 419 LEU A CA 1
ATOM 3344 C C . LEU A 1 419 ? -10.352 -21.078 12.805 1 89.88 419 LEU A C 1
ATOM 3346 O O . LEU A 1 419 ? -11.078 -21.844 12.156 1 89.88 419 LEU A O 1
ATOM 3350 N N . PHE A 1 420 ? -9.055 -21.203 12.82 1 84.69 420 PHE A N 1
ATOM 3351 C CA . PHE A 1 420 ? -8.398 -22.219 12 1 84.69 420 PHE A CA 1
ATOM 3352 C C . PHE A 1 420 ? -8.562 -23.609 12.617 1 84.69 420 PHE A C 1
ATOM 3354 O O . PHE A 1 420 ? -8.586 -23.75 13.836 1 84.69 420 PHE A O 1
ATOM 3361 N N . LYS A 1 421 ? -8.758 -24.484 11.734 1 80.75 421 LYS A N 1
ATOM 3362 C CA . LYS A 1 421 ? -8.797 -25.875 12.195 1 80.75 421 LYS A CA 1
ATOM 3363 C C . LYS A 1 421 ? -7.414 -26.516 12.156 1 80.75 421 LYS A C 1
ATOM 3365 O O . LYS A 1 421 ? -6.727 -26.438 11.133 1 80.75 421 LYS A O 1
ATOM 3370 N N . ASP A 1 422 ? -7.07 -27 13.289 1 78.44 422 ASP A N 1
ATOM 3371 C CA . ASP A 1 422 ? -5.75 -27.594 13.453 1 78.44 422 ASP A CA 1
ATOM 3372 C C . ASP A 1 422 ? -5.738 -29.031 12.961 1 78.44 422 ASP A C 1
ATOM 3374 O O . ASP A 1 422 ? -6.477 -29.875 13.469 1 78.44 422 ASP A O 1
ATOM 3378 N N . GLU A 1 423 ? -5.031 -29.219 11.922 1 74.31 423 GLU A N 1
ATOM 3379 C CA . GLU A 1 423 ? -4.887 -30.578 11.422 1 74.31 423 GLU A CA 1
ATOM 3380 C C . GLU A 1 423 ? -3.467 -31.109 11.625 1 74.31 423 GLU A C 1
ATOM 3382 O O . GLU A 1 423 ? -3.049 -32.062 10.977 1 74.31 423 GLU A O 1
ATOM 3387 N N . ASP A 1 424 ? -2.824 -30.375 12.5 1 70.44 424 ASP A N 1
ATOM 3388 C CA . ASP A 1 424 ? -1.469 -30.844 12.781 1 70.44 424 ASP A CA 1
ATOM 3389 C C . ASP A 1 424 ? -1.489 -32.094 13.648 1 70.44 424 ASP A C 1
ATOM 3391 O O . ASP A 1 424 ? -2.436 -32.312 14.406 1 70.44 424 ASP A O 1
ATOM 3395 N N . GLU A 1 425 ? -0.435 -32.781 13.398 1 69.62 425 GLU A N 1
ATOM 3396 C CA . GLU A 1 425 ? -0.277 -33.938 14.266 1 69.62 425 GLU A CA 1
ATOM 3397 C C . GLU A 1 425 ? -0.053 -33.531 15.711 1 69.62 425 GLU A C 1
ATOM 3399 O O . GLU A 1 425 ? 0.522 -32.469 15.984 1 69.62 425 GLU A O 1
ATOM 3404 N N . LYS A 1 426 ? -0.685 -34.062 16.828 1 66.19 426 LYS A N 1
ATOM 3405 C CA . LYS A 1 426 ? -0.748 -33.719 18.234 1 66.19 426 LYS A CA 1
ATOM 3406 C C . LYS A 1 426 ? 0.642 -33.406 18.797 1 66.19 426 LYS A C 1
ATOM 3408 O O . LYS A 1 426 ? 0.797 -32.562 19.656 1 66.19 426 LYS A O 1
ATOM 3413 N N . CYS A 1 427 ? 1.753 -33.844 18.047 1 66.12 427 CYS A N 1
ATOM 3414 C CA . CYS A 1 427 ? 3.057 -33.688 18.688 1 66.12 427 CYS A CA 1
ATOM 3415 C C . CYS A 1 427 ? 3.99 -32.844 17.812 1 66.12 427 CYS A C 1
ATOM 3417 O O . CYS A 1 427 ? 5.211 -32.906 17.969 1 66.12 427 CYS A O 1
ATOM 3419 N N . THR A 1 428 ? 3.369 -32.125 17.25 1 74.88 428 THR A N 1
ATOM 3420 C CA . THR A 1 428 ? 4.246 -31.328 16.375 1 74.88 428 THR A CA 1
ATOM 3421 C C . THR A 1 428 ? 4.809 -30.125 17.125 1 74.88 428 THR A C 1
ATOM 3423 O O . THR A 1 428 ? 5.977 -29.781 16.938 1 74.88 428 THR A O 1
ATOM 3426 N N . PHE A 1 429 ? 3.924 -29.688 18.078 1 80.62 429 PHE A N 1
ATOM 3427 C CA . PHE A 1 429 ? 4.367 -28.516 18.828 1 80.62 429 PHE A CA 1
ATOM 3428 C C . PHE A 1 429 ? 4.367 -28.812 20.328 1 80.62 429 PHE A C 1
ATOM 3430 O O . PHE A 1 429 ? 3.668 -29.719 20.797 1 80.62 429 PHE A O 1
ATOM 3437 N N . VAL A 1 430 ? 5.125 -28.078 21.062 1 80.56 430 VAL A N 1
ATOM 3438 C CA . VAL A 1 430 ? 5.285 -28.297 22.484 1 80.56 430 VAL A CA 1
ATOM 3439 C C . VAL A 1 430 ? 3.984 -27.953 23.219 1 80.56 430 VAL A C 1
ATOM 3441 O O . VAL A 1 430 ? 3.57 -28.656 24.125 1 80.56 430 VAL A O 1
ATOM 3444 N N . LEU A 1 431 ? 3.336 -26.969 22.734 1 85.69 431 LEU A N 1
ATOM 3445 C CA . LEU A 1 431 ? 2.1 -26.516 23.359 1 85.69 431 LEU A CA 1
ATOM 3446 C C . LEU A 1 431 ? 0.93 -26.609 22.391 1 85.69 431 LEU A C 1
ATOM 3448 O O . LEU A 1 431 ? 1.113 -26.469 21.188 1 85.69 431 LEU A O 1
ATOM 3452 N N . PRO A 1 432 ? -0.15 -26.859 23.031 1 85.62 432 PRO A N 1
ATOM 3453 C CA . PRO A 1 432 ? -1.327 -26.828 22.156 1 85.62 432 PRO A CA 1
ATOM 3454 C C . PRO A 1 432 ? -1.619 -25.438 21.609 1 85.62 432 PRO A C 1
ATOM 3456 O O . PRO A 1 432 ? -1.092 -24.438 22.125 1 85.62 432 PRO A O 1
ATOM 3459 N N . ARG A 1 433 ? -2.363 -25.375 20.594 1 84.81 433 ARG A N 1
ATOM 3460 C CA . ARG A 1 433 ? -2.617 -24.125 19.875 1 84.81 433 ARG A CA 1
ATOM 3461 C C . ARG A 1 433 ? -3.182 -23.062 20.812 1 84.81 433 ARG A C 1
ATOM 3463 O O . ARG A 1 433 ? -2.766 -21.906 20.75 1 84.81 433 ARG A O 1
ATOM 3470 N N . TRP A 1 434 ? -4.188 -23.406 21.641 1 84.94 434 TRP A N 1
ATOM 3471 C CA . TRP A 1 434 ? -4.848 -22.422 22.5 1 84.94 434 TRP A CA 1
ATOM 3472 C C . TRP A 1 434 ? -3.852 -21.797 23.469 1 84.94 434 TRP A C 1
ATOM 3474 O O . TRP A 1 434 ? -3.998 -20.641 23.844 1 84.94 434 TRP A O 1
ATOM 3484 N N . ALA A 1 435 ? -2.811 -22.469 23.766 1 88.12 435 ALA A N 1
ATOM 3485 C CA . ALA A 1 435 ? -1.798 -21.953 24.688 1 88.12 435 ALA A CA 1
ATOM 3486 C C . ALA A 1 435 ? -0.777 -21.094 23.953 1 88.12 435 ALA A C 1
ATOM 3488 O O . ALA A 1 435 ? -0.199 -20.172 24.531 1 88.12 435 ALA A O 1
ATOM 3489 N N . ARG A 1 436 ? -0.641 -21.484 22.766 1 88.56 436 ARG A N 1
ATOM 3490 C CA . ARG A 1 436 ? 0.339 -20.734 21.984 1 88.56 436 ARG A CA 1
ATOM 3491 C C . ARG A 1 436 ? -0.169 -19.328 21.672 1 88.56 436 ARG A C 1
ATOM 3493 O O . ARG A 1 436 ? 0.568 -18.359 21.812 1 88.56 436 ARG A O 1
ATOM 3500 N N . ILE A 1 437 ? -1.477 -19.234 21.297 1 91.5 437 ILE A N 1
ATOM 3501 C CA . ILE A 1 437 ? -1.995 -17.922 20.922 1 91.5 437 ILE A CA 1
ATOM 3502 C C . ILE A 1 437 ? -2.875 -17.375 22.047 1 91.5 437 ILE A C 1
ATOM 3504 O O . ILE A 1 437 ? -3.492 -16.328 21.906 1 91.5 437 ILE A O 1
ATOM 3508 N N . GLY A 1 438 ? -2.887 -17.938 23.234 1 92.44 438 GLY A N 1
ATOM 3509 C CA . GLY A 1 438 ? -3.779 -17.594 24.328 1 92.44 438 GLY A CA 1
ATOM 3510 C C . GLY A 1 438 ? -3.439 -16.266 24.984 1 92.44 438 GLY A C 1
ATOM 3511 O O . GLY A 1 438 ? -4.324 -15.586 25.5 1 92.44 438 GLY A O 1
ATOM 3512 N N . TRP A 1 439 ? -2.209 -15.859 24.891 1 94.69 439 TRP A N 1
ATOM 3513 C CA . TRP A 1 439 ? -1.773 -14.648 25.562 1 94.69 439 TRP A CA 1
ATOM 3514 C C . TRP A 1 439 ? -2.289 -13.406 24.859 1 94.69 439 TRP A C 1
ATOM 3516 O O . TRP A 1 439 ? -2.273 -12.305 25.406 1 94.69 439 TRP A O 1
ATOM 3526 N N . ARG A 1 440 ? -2.781 -13.531 23.688 1 96.38 440 ARG A N 1
ATOM 3527 C CA . ARG A 1 440 ? -3.314 -12.383 22.953 1 96.38 440 ARG A CA 1
ATOM 3528 C C . ARG A 1 440 ? -4.512 -11.781 23.688 1 96.38 440 ARG A C 1
ATOM 3530 O O . ARG A 1 440 ? -4.707 -10.562 23.672 1 96.38 440 ARG A O 1
ATOM 3537 N N . LEU A 1 441 ? -5.242 -12.609 24.375 1 95.94 441 LEU A N 1
ATOM 3538 C CA . LEU A 1 441 ? -6.465 -12.156 25.031 1 95.94 441 LEU A CA 1
ATOM 3539 C C . LEU A 1 441 ? -6.137 -11.344 26.297 1 95.94 441 LEU A C 1
ATOM 3541 O O . LEU A 1 441 ? -6.48 -10.164 26.375 1 95.94 441 LEU A O 1
ATOM 3545 N N . PRO A 1 442 ? -5.406 -11.93 27.234 1 96.75 442 PRO A N 1
ATOM 3546 C CA . PRO A 1 442 ? -5.133 -11.141 28.438 1 96.75 442 PRO A CA 1
ATOM 3547 C C . PRO A 1 442 ? -4.238 -9.938 28.172 1 96.75 442 PRO A C 1
ATOM 3549 O O . PRO A 1 442 ? -4.41 -8.883 28.781 1 96.75 442 PRO A O 1
ATOM 3552 N N . VAL A 1 443 ? -3.291 -10.055 27.297 1 97.81 443 VAL A N 1
ATOM 3553 C CA . VAL A 1 443 ? -2.418 -8.93 26.984 1 97.81 443 VAL A CA 1
ATOM 3554 C C . VAL A 1 443 ? -3.215 -7.848 26.25 1 97.81 443 VAL A C 1
ATOM 3556 O O . VAL A 1 443 ? -3.016 -6.652 26.484 1 97.81 443 VAL A O 1
ATOM 3559 N N . GLY A 1 444 ? -4.094 -8.25 25.328 1 97.88 444 GLY A N 1
ATOM 3560 C CA . GLY A 1 444 ? -4.949 -7.281 24.656 1 97.88 444 GLY A CA 1
ATOM 3561 C C . GLY A 1 444 ? -5.809 -6.48 25.625 1 97.88 444 GLY A C 1
ATOM 3562 O O . GLY A 1 444 ? -5.898 -5.258 25.5 1 97.88 444 GLY A O 1
ATOM 3563 N N . VAL A 1 445 ? -6.383 -7.145 26.562 1 97.62 445 VAL A N 1
ATOM 3564 C CA . VAL A 1 445 ? -7.203 -6.48 27.578 1 97.62 445 VAL A CA 1
ATOM 3565 C C . VAL A 1 445 ? -6.32 -5.598 28.453 1 97.62 445 VAL A C 1
ATOM 3567 O O . VAL A 1 445 ? -6.691 -4.469 28.781 1 97.62 445 VAL A O 1
ATOM 3570 N N . GLY A 1 446 ? -5.152 -6.117 28.828 1 97.88 446 GLY A N 1
ATOM 3571 C CA . GLY A 1 446 ? -4.215 -5.344 29.625 1 97.88 446 GLY A CA 1
ATOM 3572 C C . GLY A 1 446 ? -3.783 -4.055 28.953 1 97.88 446 GLY A C 1
ATOM 3573 O O . GLY A 1 446 ? -3.715 -3.004 29.594 1 97.88 446 GLY A O 1
ATOM 3574 N N . ILE A 1 447 ? -3.545 -4.105 27.672 1 98.19 447 ILE A N 1
ATOM 3575 C CA . ILE A 1 447 ? -3.133 -2.928 26.906 1 98.19 447 ILE A CA 1
ATOM 3576 C C . ILE A 1 447 ? -4.281 -1.926 26.844 1 98.19 447 ILE A C 1
ATOM 3578 O O . ILE A 1 447 ? -4.078 -0.724 27.031 1 98.19 447 ILE A O 1
ATOM 3582 N N . ALA A 1 448 ? -5.473 -2.387 26.656 1 97.25 448 ALA A N 1
ATOM 3583 C CA . ALA A 1 448 ? -6.641 -1.515 26.562 1 97.25 448 ALA A CA 1
ATOM 3584 C C . ALA A 1 448 ? -6.898 -0.8 27.891 1 97.25 448 ALA A C 1
ATOM 3586 O O . ALA A 1 448 ? -7.48 0.287 27.906 1 97.25 448 ALA A O 1
ATOM 3587 N N . MET A 1 449 ? -6.398 -1.339 28.969 1 97.12 449 MET A N 1
ATOM 3588 C CA . MET A 1 449 ? -6.668 -0.786 30.297 1 97.12 449 MET A CA 1
ATOM 3589 C C . MET A 1 449 ? -5.512 0.092 30.766 1 97.12 449 MET A C 1
ATOM 3591 O O . MET A 1 449 ? -5.621 0.777 31.781 1 97.12 449 MET A O 1
ATOM 3595 N N . LEU A 1 450 ? -4.484 0.195 30.047 1 96.19 450 LEU A N 1
ATOM 3596 C CA . LEU A 1 450 ? -3.295 0.939 30.453 1 96.19 450 LEU A CA 1
ATOM 3597 C C . LEU A 1 450 ? -3.613 2.42 30.625 1 96.19 450 LEU A C 1
ATOM 3599 O O . LEU A 1 450 ? -3.096 3.068 31.531 1 96.19 450 LEU A O 1
ATOM 3603 N N . PRO A 1 451 ? -4.477 2.994 29.766 1 95.19 451 PRO A N 1
ATOM 3604 C CA . PRO A 1 451 ? -4.73 4.434 29.875 1 95.19 451 PRO A CA 1
ATOM 3605 C C . PRO A 1 451 ? -5.348 4.824 31.219 1 95.19 451 PRO A C 1
ATOM 3607 O O . PRO A 1 451 ? -5.238 5.98 31.641 1 95.19 451 PRO A O 1
ATOM 3610 N N . PHE A 1 452 ? -5.98 3.9 31.891 1 94.44 452 PHE A N 1
ATOM 3611 C CA . PHE A 1 452 ? -6.582 4.199 33.188 1 94.44 452 PHE A CA 1
ATOM 3612 C C . PHE A 1 452 ? -5.508 4.516 34.219 1 94.44 452 PHE A C 1
ATOM 3614 O O . PHE A 1 452 ? -5.789 5.137 35.25 1 94.44 452 PHE A O 1
ATOM 3621 N N . ALA A 1 453 ? -4.246 4.188 33.938 1 93.19 453 ALA A N 1
ATOM 3622 C CA . ALA A 1 453 ? -3.137 4.465 34.844 1 93.19 453 ALA A CA 1
ATOM 3623 C C . ALA A 1 453 ? -2.617 5.887 34.656 1 93.19 453 ALA A C 1
ATOM 3625 O O . ALA A 1 453 ? -1.797 6.363 35.438 1 93.19 453 ALA A O 1
ATOM 3626 N N . GLU A 1 454 ? -3.037 6.637 33.688 1 92.12 454 GLU A N 1
ATOM 3627 C CA . GLU A 1 454 ? -2.703 8.031 33.406 1 92.12 454 GLU A CA 1
ATOM 3628 C C . GLU A 1 454 ? -1.193 8.25 33.406 1 92.12 454 GLU A C 1
ATOM 3630 O O . GLU A 1 454 ? -0.694 9.164 34.062 1 92.12 454 GLU A O 1
ATOM 3635 N N . MET A 1 455 ? -0.561 7.418 32.719 1 91.06 455 MET A N 1
ATOM 3636 C CA . MET A 1 455 ? 0.896 7.508 32.656 1 91.06 455 MET A CA 1
ATOM 3637 C C . MET A 1 455 ? 1.34 8.43 31.531 1 91.06 455 MET A C 1
ATOM 3639 O O . MET A 1 455 ? 0.523 8.852 30.703 1 91.06 455 MET A O 1
ATOM 3643 N N . ASP A 1 456 ? 2.6 8.742 31.609 1 93.19 456 ASP A N 1
ATOM 3644 C CA . ASP A 1 456 ? 3.197 9.555 30.547 1 93.19 456 ASP A CA 1
ATOM 3645 C C . ASP A 1 456 ? 3.139 8.836 29.203 1 93.19 456 ASP A C 1
ATOM 3647 O O . ASP A 1 456 ? 3.158 7.605 29.156 1 93.19 456 ASP A O 1
ATOM 3651 N N . VAL A 1 457 ? 3.09 9.617 28.141 1 93.75 457 VAL A N 1
ATOM 3652 C CA . VAL A 1 457 ? 2.92 9.094 26.781 1 93.75 457 VAL A CA 1
ATOM 3653 C C . VAL A 1 457 ? 4.066 8.133 26.453 1 93.75 457 VAL A C 1
ATOM 3655 O O . VAL A 1 457 ? 3.846 7.07 25.875 1 93.75 457 VAL A O 1
ATOM 3658 N N . THR A 1 458 ? 5.262 8.453 26.797 1 94.5 458 THR A N 1
ATOM 3659 C CA . THR A 1 458 ? 6.426 7.621 26.516 1 94.5 458 THR A CA 1
ATOM 3660 C C . THR A 1 458 ? 6.34 6.293 27.25 1 94.5 458 THR A C 1
ATOM 3662 O O . THR A 1 458 ? 6.609 5.234 26.672 1 94.5 458 THR A O 1
ATOM 3665 N N . LEU A 1 459 ? 5.941 6.363 28.453 1 95.31 459 LEU A N 1
ATOM 3666 C CA . LEU A 1 459 ? 5.797 5.145 29.25 1 95.31 459 LEU A CA 1
ATOM 3667 C C . LEU A 1 459 ? 4.648 4.289 28.719 1 95.31 459 LEU A C 1
ATOM 3669 O O . LEU A 1 459 ? 4.754 3.059 28.688 1 95.31 459 LEU A O 1
ATOM 3673 N N . LEU A 1 460 ? 3.596 4.934 28.375 1 96.31 460 LEU A N 1
ATOM 3674 C CA . LEU A 1 460 ? 2.451 4.223 27.828 1 96.31 460 LEU A CA 1
ATOM 3675 C C . LEU A 1 460 ? 2.846 3.453 26.562 1 96.31 460 LEU A C 1
ATOM 3677 O O . LEU A 1 460 ? 2.564 2.258 26.453 1 96.31 460 LEU A O 1
ATOM 3681 N N . MET A 1 461 ? 3.529 4.113 25.656 1 96.88 461 MET A N 1
ATOM 3682 C CA . MET A 1 461 ? 3.939 3.484 24.406 1 96.88 461 MET A CA 1
ATOM 3683 C C . MET A 1 461 ? 5.008 2.426 24.656 1 96.88 461 MET A C 1
ATOM 3685 O O . MET A 1 461 ? 5.012 1.377 24 1 96.88 461 MET A O 1
ATOM 3689 N N . GLY A 1 462 ? 5.859 2.672 25.578 1 97.25 462 GLY A N 1
ATOM 3690 C CA . GLY A 1 462 ? 6.883 1.701 25.922 1 97.25 462 GLY A CA 1
ATOM 3691 C C . GLY A 1 462 ? 6.316 0.434 26.547 1 97.25 462 GLY A C 1
ATOM 3692 O O . GLY A 1 462 ? 6.691 -0.673 26.156 1 97.25 462 GLY A O 1
ATOM 3693 N N . MET A 1 463 ? 5.406 0.603 27.453 1 97.62 463 MET A N 1
ATOM 3694 C CA . MET A 1 463 ? 4.781 -0.553 28.094 1 97.62 463 MET A CA 1
ATOM 3695 C C . MET A 1 463 ? 3.975 -1.364 27.094 1 97.62 463 MET A C 1
ATOM 3697 O O . MET A 1 463 ? 3.986 -2.596 27.125 1 97.62 463 MET A O 1
ATOM 3701 N N . THR A 1 464 ? 3.268 -0.634 26.281 1 98.12 464 THR A N 1
ATOM 3702 C CA . THR A 1 464 ? 2.521 -1.315 25.234 1 98.12 464 THR A CA 1
ATOM 3703 C C . THR A 1 464 ? 3.457 -2.141 24.359 1 98.12 464 THR A C 1
ATOM 3705 O O . THR A 1 464 ? 3.158 -3.293 24.031 1 98.12 464 THR A O 1
ATOM 3708 N N . SER A 1 465 ? 4.59 -1.59 24 1 97.94 465 SER A N 1
ATOM 3709 C CA . SER A 1 465 ? 5.562 -2.279 23.156 1 97.94 465 SER A CA 1
ATOM 3710 C C . SER A 1 465 ? 6.133 -3.506 23.859 1 97.94 465 SER A C 1
ATOM 3712 O O . SER A 1 465 ? 6.312 -4.555 23.234 1 97.94 465 SER A O 1
ATOM 3714 N N . VAL A 1 466 ? 6.359 -3.414 25.094 1 97.62 466 VAL A N 1
ATOM 3715 C CA . VAL A 1 466 ? 6.922 -4.52 25.859 1 97.62 466 VAL A CA 1
ATOM 3716 C C . VAL A 1 466 ? 5.902 -5.656 25.953 1 97.62 466 VAL A C 1
ATOM 3718 O O . VAL A 1 466 ? 6.254 -6.828 25.766 1 97.62 466 VAL A O 1
ATOM 3721 N N . MET A 1 467 ? 4.711 -5.301 26.203 1 98.25 467 MET A N 1
ATOM 3722 C CA . MET A 1 467 ? 3.662 -6.312 26.297 1 98.25 467 MET A CA 1
ATOM 3723 C C . MET A 1 467 ? 3.463 -7.02 24.953 1 98.25 467 MET A C 1
ATOM 3725 O O . MET A 1 467 ? 3.346 -8.242 24.906 1 98.25 467 MET A O 1
ATOM 3729 N N . LEU A 1 468 ? 3.43 -6.289 23.906 1 97.88 468 LEU A N 1
ATOM 3730 C CA . LEU A 1 468 ? 3.32 -6.887 22.578 1 97.88 468 LEU A CA 1
ATOM 3731 C C . LEU A 1 468 ? 4.547 -7.738 22.266 1 97.88 468 LEU A C 1
ATOM 3733 O O . LEU A 1 468 ? 4.434 -8.797 21.656 1 97.88 468 LEU A O 1
ATOM 3737 N N . GLY A 1 469 ? 5.734 -7.199 22.688 1 96.75 469 GLY A N 1
ATOM 3738 C CA . GLY A 1 469 ? 6.961 -7.957 22.516 1 96.75 469 GLY A CA 1
ATOM 3739 C C . GLY A 1 469 ? 6.938 -9.312 23.188 1 96.75 469 GLY A C 1
ATOM 3740 O O . GLY A 1 469 ? 7.418 -10.297 22.641 1 96.75 469 GLY A O 1
ATOM 3741 N N . PHE A 1 470 ? 6.32 -9.312 24.281 1 96.44 470 PHE A N 1
ATOM 3742 C CA . PHE A 1 470 ? 6.172 -10.562 25.016 1 96.44 470 PHE A CA 1
ATOM 3743 C C . PHE A 1 470 ? 5.336 -11.562 24.219 1 96.44 470 PHE A C 1
ATOM 3745 O O . PHE A 1 470 ? 5.719 -12.727 24.078 1 96.44 470 PHE A O 1
ATOM 3752 N N . VAL A 1 471 ? 4.207 -11.133 23.75 1 96 471 VAL A N 1
ATOM 3753 C CA . VAL A 1 471 ? 3.336 -12.008 22.984 1 96 471 VAL A CA 1
ATOM 3754 C C . VAL A 1 471 ? 4.078 -12.516 21.75 1 96 471 VAL A C 1
ATOM 3756 O O . VAL A 1 471 ? 4.023 -13.703 21.422 1 96 471 VAL A O 1
ATOM 3759 N N . PHE A 1 472 ? 4.766 -11.609 21.094 1 94.12 472 PHE A N 1
ATOM 3760 C CA . PHE A 1 472 ? 5.469 -11.945 19.859 1 94.12 472 PHE A CA 1
ATOM 3761 C C . PHE A 1 472 ? 6.547 -12.992 20.125 1 94.12 472 PHE A C 1
ATOM 3763 O O . PHE A 1 472 ? 6.66 -13.969 19.375 1 94.12 472 PHE A O 1
ATOM 3770 N N . ILE A 1 473 ? 7.355 -12.828 21.109 1 91.81 473 ILE A N 1
ATOM 3771 C CA . ILE A 1 473 ? 8.43 -13.75 21.438 1 91.81 473 ILE A CA 1
ATOM 3772 C C . ILE A 1 473 ? 7.848 -15.094 21.875 1 91.81 473 ILE A C 1
ATOM 3774 O O . ILE A 1 473 ? 8.328 -16.156 21.453 1 91.81 473 ILE A O 1
ATOM 3778 N N . TRP A 1 474 ? 6.797 -15.055 22.688 1 92.38 474 TRP A N 1
ATOM 3779 C CA . TRP A 1 474 ? 6.129 -16.266 23.141 1 92.38 474 TRP A CA 1
ATOM 3780 C C . TRP A 1 474 ? 5.645 -17.094 21.953 1 92.38 474 TRP A C 1
ATOM 3782 O O . TRP A 1 474 ? 5.941 -18.297 21.859 1 92.38 474 TRP A O 1
ATOM 3792 N N . GLU A 1 475 ? 4.957 -16.453 21.062 1 90.75 475 GLU A N 1
ATOM 3793 C CA . GLU A 1 475 ? 4.406 -17.172 19.906 1 90.75 475 GLU A CA 1
ATOM 3794 C C . GLU A 1 475 ? 5.512 -17.656 18.984 1 90.75 475 GLU A C 1
ATOM 3796 O O . GLU A 1 475 ? 5.406 -18.734 18.391 1 90.75 475 GLU A O 1
ATOM 3801 N N . SER A 1 476 ? 6.543 -16.922 18.844 1 86.69 476 SER A N 1
ATOM 3802 C CA . SER A 1 476 ? 7.645 -17.312 17.969 1 86.69 476 SER A CA 1
ATOM 3803 C C . SER A 1 476 ? 8.383 -18.516 18.516 1 86.69 476 SER A C 1
ATOM 3805 O O . SER A 1 476 ? 8.805 -19.391 17.75 1 86.69 476 SER A O 1
ATOM 3807 N N . VAL A 1 477 ? 8.523 -18.562 19.766 1 85.12 477 VAL A N 1
ATOM 3808 C CA . VAL A 1 477 ? 9.242 -19.656 20.391 1 85.12 477 VAL A CA 1
ATOM 3809 C C . VAL A 1 477 ? 8.398 -20.938 20.312 1 85.12 477 VAL A C 1
ATOM 3811 O O . VAL A 1 477 ? 8.898 -21.984 19.922 1 85.12 477 VAL A O 1
ATOM 3814 N N . PHE A 1 478 ? 7.188 -20.797 20.5 1 86 478 PHE A N 1
ATOM 3815 C CA . PHE A 1 478 ? 6.375 -22 20.641 1 86 478 PHE A CA 1
ATOM 3816 C C . PHE A 1 478 ? 5.758 -22.406 19.297 1 86 478 PHE A C 1
ATOM 3818 O O . PHE A 1 478 ? 5.082 -23.422 19.203 1 86 478 PHE A O 1
ATOM 3825 N N . GLN A 1 479 ? 5.996 -21.578 18.312 1 82.44 479 GLN A N 1
ATOM 3826 C CA . GLN A 1 479 ? 5.605 -22 16.969 1 82.44 479 GLN A CA 1
ATOM 3827 C C . GLN A 1 479 ? 6.66 -22.906 16.344 1 82.44 479 GLN A C 1
ATOM 3829 O O . GLN A 1 479 ? 6.414 -23.547 15.312 1 82.44 479 GLN A O 1
ATOM 3834 N N . THR A 1 480 ? 7.754 -23.031 16.969 1 78.69 480 THR A N 1
ATOM 3835 C CA . THR A 1 480 ? 8.812 -23.922 16.484 1 78.69 480 THR A CA 1
ATOM 3836 C C . THR A 1 480 ? 8.5 -25.375 16.828 1 78.69 480 THR A C 1
ATOM 3838 O O . THR A 1 480 ? 8.156 -25.688 17.984 1 78.69 480 THR A O 1
ATOM 3841 N N . PRO A 1 481 ? 8.578 -26.094 15.805 1 77.19 481 PRO A N 1
ATOM 3842 C CA . PRO A 1 481 ? 8.281 -27.5 16.047 1 77.19 481 PRO A CA 1
ATOM 3843 C C . PRO A 1 481 ? 9.234 -28.141 17.062 1 77.19 481 PRO A C 1
ATOM 3845 O O . PRO A 1 481 ? 10.398 -27.75 17.141 1 77.19 481 PRO A O 1
ATOM 3848 N N . THR A 1 482 ? 8.648 -29.016 17.797 1 73.94 482 THR A N 1
ATOM 3849 C CA . THR A 1 482 ? 9.391 -29.703 18.859 1 73.94 482 THR A CA 1
ATOM 3850 C C . THR A 1 482 ? 10.641 -30.359 18.297 1 73.94 482 THR A C 1
ATOM 3852 O O . THR A 1 482 ? 11.672 -30.422 18.969 1 73.94 482 THR A O 1
ATOM 3855 N N . ALA A 1 483 ? 10.555 -30.812 17.047 1 65.75 483 ALA A N 1
ATOM 3856 C CA . ALA A 1 483 ? 11.664 -31.516 16.422 1 65.75 483 ALA A CA 1
ATOM 3857 C C . ALA A 1 483 ? 12.875 -30.609 16.25 1 65.75 483 ALA A C 1
ATOM 3859 O O . ALA A 1 483 ? 14.016 -31.062 16.234 1 65.75 483 ALA A O 1
ATOM 3860 N N . THR A 1 484 ? 12.625 -29.344 16.219 1 67.5 484 THR A N 1
ATOM 3861 C CA . THR A 1 484 ? 13.695 -28.391 15.953 1 67.5 484 THR A CA 1
ATOM 3862 C C . THR A 1 484 ? 14.32 -27.891 17.25 1 67.5 484 THR A C 1
ATOM 3864 O O . THR A 1 484 ? 15.391 -27.297 17.234 1 67.5 484 THR A O 1
ATOM 3867 N N . TRP A 1 485 ? 13.508 -28 18.328 1 62.34 485 TRP A N 1
ATOM 3868 C CA . TRP A 1 485 ? 14.031 -27.531 19.609 1 62.34 485 TRP A CA 1
ATOM 3869 C C . TRP A 1 485 ? 15.258 -28.344 20.016 1 62.34 485 TRP A C 1
ATOM 3871 O O . TRP A 1 485 ? 16.203 -27.797 20.578 1 62.34 485 TRP A O 1
ATOM 3881 N N . PHE A 1 486 ? 15.133 -29.766 19.859 1 52.25 486 PHE A N 1
ATOM 3882 C CA . PHE A 1 486 ? 16.156 -30.672 20.375 1 52.25 486 PHE A CA 1
ATOM 3883 C C . PHE A 1 486 ? 17.141 -31.047 19.281 1 52.25 486 PHE A C 1
ATOM 3885 O O . PHE A 1 486 ? 18.156 -31.703 19.547 1 52.25 486 PHE A O 1
ATOM 3892 N N . LYS A 1 487 ? 16.812 -30.938 18.047 1 47.66 487 LYS A N 1
ATOM 3893 C CA . LYS A 1 487 ? 17.797 -31.359 17.047 1 47.66 487 LYS A CA 1
ATOM 3894 C C . LYS A 1 487 ? 18.891 -30.328 16.891 1 47.66 487 LYS A C 1
ATOM 3896 O O . LYS A 1 487 ? 18.891 -29.547 15.93 1 47.66 487 LYS A O 1
ATOM 3901 N N . PHE A 1 488 ? 19.328 -29.641 17.734 1 39.62 488 PHE A N 1
ATOM 3902 C CA . PHE A 1 488 ? 20.641 -29.109 17.359 1 39.62 488 PHE A CA 1
ATOM 3903 C C . PHE A 1 488 ? 21.438 -30.156 16.594 1 39.62 488 PHE A C 1
ATOM 3905 O O . PHE A 1 488 ? 22.266 -29.812 15.742 1 39.62 488 PHE A O 1
ATOM 3912 N N . ASN A 1 489 ? 21.859 -31.422 17.125 1 34.56 489 ASN A N 1
ATOM 3913 C CA . ASN A 1 489 ? 22.859 -32.375 16.641 1 34.56 489 ASN A CA 1
ATOM 3914 C C . ASN A 1 489 ? 22.375 -33.094 15.391 1 34.56 489 ASN A C 1
ATOM 3916 O O . ASN A 1 489 ? 23.109 -33.219 14.406 1 34.56 489 ASN A O 1
ATOM 3920 N N . LEU A 1 490 ? 21.641 -34.438 15.406 1 31.86 490 LEU A N 1
ATOM 3921 C CA . LEU A 1 490 ? 21.812 -35.688 14.711 1 31.86 490 LEU A CA 1
ATOM 3922 C C . LEU A 1 490 ? 20.922 -35.75 13.469 1 31.86 490 LEU A C 1
ATOM 3924 O O . LEU A 1 490 ? 21 -36.719 12.703 1 31.86 490 LEU A O 1
ATOM 3928 N N . VAL A 1 491 ? 19.641 -35.344 13.484 1 35.31 491 VAL A N 1
ATOM 3929 C CA . VAL A 1 491 ? 18.797 -36.094 12.555 1 35.31 491 VAL A CA 1
ATOM 3930 C C . VAL A 1 491 ? 19.016 -35.562 11.133 1 35.31 491 VAL A C 1
ATOM 3932 O O . VAL A 1 491 ? 18.984 -34.344 10.891 1 35.31 491 VAL A O 1
ATOM 3935 N N . GLU A 1 492 ? 19.625 -36.312 10.32 1 35.34 492 GLU A N 1
ATOM 3936 C CA . GLU A 1 492 ? 19.953 -36.219 8.898 1 35.34 492 GLU A CA 1
ATOM 3937 C C . GLU A 1 492 ? 18.734 -35.781 8.07 1 35.34 492 GLU A C 1
ATOM 3939 O O . GLU A 1 492 ? 17.688 -36.406 8.141 1 35.34 492 GLU A O 1
ATOM 3944 N N . PRO A 1 493 ? 18.656 -34.625 7.707 1 37.5 493 PRO A N 1
ATOM 3945 C CA . PRO A 1 493 ? 17.594 -34.125 6.84 1 37.5 493 PRO A CA 1
ATOM 3946 C C . PRO A 1 493 ? 17.172 -35.125 5.777 1 37.5 493 PRO A C 1
ATOM 3948 O O . PRO A 1 493 ? 16.141 -34.938 5.125 1 37.5 493 PRO A O 1
ATOM 3951 N N . ALA A 1 494 ? 17.953 -36.156 5.473 1 39.03 494 ALA A N 1
ATOM 3952 C CA . ALA A 1 494 ? 17.719 -37.188 4.488 1 39.03 494 ALA A CA 1
ATOM 3953 C C . ALA A 1 494 ? 16.547 -38.094 4.91 1 39.03 494 ALA A C 1
ATOM 3955 O O . ALA A 1 494 ? 15.812 -38.594 4.066 1 39.03 494 ALA A O 1
ATOM 3956 N N . ALA A 1 495 ? 16.312 -38.281 6.219 1 42.31 495 ALA A N 1
ATOM 3957 C CA . ALA A 1 495 ? 15.297 -39.25 6.629 1 42.31 495 ALA A CA 1
ATOM 3958 C C . ALA A 1 495 ? 13.898 -38.656 6.496 1 42.31 495 ALA A C 1
ATOM 3960 O O . ALA A 1 495 ? 12.953 -39.344 6.105 1 42.31 495 ALA A O 1
ATOM 3961 N N . ILE A 1 496 ? 13.742 -37.344 6.773 1 42.69 496 ILE A N 1
ATOM 3962 C CA . ILE A 1 496 ? 12.406 -36.75 6.66 1 42.69 496 ILE A CA 1
ATOM 3963 C C . ILE A 1 496 ? 12.047 -36.594 5.188 1 42.69 496 ILE A C 1
ATOM 3965 O O . ILE A 1 496 ? 10.906 -36.844 4.789 1 42.69 496 ILE A O 1
ATOM 3969 N N . ALA A 1 497 ? 12.961 -36.281 4.254 1 44.66 497 ALA A N 1
ATOM 3970 C CA . ALA A 1 497 ? 12.719 -36.25 2.814 1 44.66 497 ALA A CA 1
ATOM 3971 C C . ALA A 1 497 ? 12.383 -37.625 2.273 1 44.66 497 ALA A C 1
ATOM 3973 O O . ALA A 1 497 ? 11.508 -37.781 1.415 1 44.66 497 ALA A O 1
ATOM 3974 N N . ARG A 1 498 ? 13 -38.656 2.84 1 44.75 498 ARG A N 1
ATOM 3975 C CA . ARG A 1 498 ? 12.68 -40.031 2.471 1 44.75 498 ARG A CA 1
ATOM 3976 C C . ARG A 1 498 ? 11.289 -40.406 2.945 1 44.75 498 ARG A C 1
ATOM 3978 O O . ARG A 1 498 ? 10.547 -41.094 2.234 1 44.75 498 ARG A O 1
ATOM 3985 N N . GLU A 1 499 ? 10.906 -39.906 4.133 1 46.03 499 GLU A N 1
ATOM 3986 C CA . GLU A 1 499 ? 9.578 -40.25 4.637 1 46.03 499 GLU A CA 1
ATOM 3987 C C . GLU A 1 499 ? 8.492 -39.5 3.879 1 46.03 499 GLU A C 1
ATOM 3989 O O . GLU A 1 499 ? 7.445 -40.062 3.557 1 46.03 499 GLU A O 1
ATOM 3994 N N . GLU A 1 500 ? 8.695 -38.25 3.541 1 47.19 500 GLU A N 1
ATOM 3995 C CA . GLU A 1 500 ? 7.715 -37.531 2.738 1 47.19 500 GLU A CA 1
ATOM 3996 C C . GLU A 1 500 ? 7.676 -38.062 1.307 1 47.19 500 GLU A C 1
ATOM 3998 O O . GLU A 1 500 ? 6.602 -38.156 0.711 1 47.19 500 GLU A O 1
ATOM 4003 N N . GLU A 1 501 ? 8.844 -38.406 0.654 1 49.56 501 GLU A N 1
ATOM 4004 C CA . GLU A 1 501 ? 8.867 -39.094 -0.622 1 49.56 501 GLU A CA 1
ATOM 4005 C C . GLU A 1 501 ? 8.219 -40.469 -0.497 1 49.56 501 GLU A C 1
ATOM 4007 O O . GLU A 1 501 ? 7.5 -40.906 -1.398 1 49.56 501 GLU A O 1
ATOM 4012 N N . GLU A 1 502 ? 8.492 -41.156 0.605 1 49.47 502 GLU A N 1
ATOM 4013 C CA . GLU A 1 502 ? 7.863 -42.469 0.822 1 49.47 502 GLU A CA 1
ATOM 4014 C C . GLU A 1 502 ? 6.363 -42.312 1.056 1 49.47 502 GLU A C 1
ATOM 4016 O O . GLU A 1 502 ? 5.57 -43.125 0.549 1 49.47 502 GLU A O 1
ATOM 4021 N N . GLU A 1 503 ? 6.004 -41.312 1.768 1 50.06 503 GLU A N 1
ATOM 4022 C CA . GLU A 1 503 ? 4.578 -41.062 1.973 1 50.06 503 GLU A CA 1
ATOM 4023 C C . GLU A 1 503 ? 3.912 -40.562 0.69 1 50.06 503 GLU A C 1
ATOM 4025 O O . GLU A 1 503 ? 2.801 -41 0.364 1 50.06 503 GLU A O 1
ATOM 4030 N N . ASN A 1 504 ? 4.562 -39.719 -0.096 1 49.53 504 ASN A N 1
ATOM 4031 C CA . ASN A 1 504 ? 4.086 -39.312 -1.417 1 49.53 504 ASN A CA 1
ATOM 4032 C C . ASN A 1 504 ? 4.113 -40.5 -2.395 1 49.53 504 ASN A C 1
ATOM 4034 O O . ASN A 1 504 ? 3.203 -40.656 -3.213 1 49.53 504 ASN A O 1
ATOM 4038 N N . ARG A 1 505 ? 5.156 -41.312 -2.406 1 50.91 505 ARG A N 1
ATOM 4039 C CA . ARG A 1 505 ? 5.191 -42.562 -3.172 1 50.91 505 ARG A CA 1
ATOM 4040 C C . ARG A 1 505 ? 4.105 -43.531 -2.703 1 50.91 505 ARG A C 1
ATOM 4042 O O . ARG A 1 505 ? 3.445 -44.156 -3.521 1 50.91 505 ARG A O 1
ATOM 4049 N N . ALA A 1 506 ? 3.916 -43.688 -1.379 1 51.69 506 ALA A N 1
ATOM 4050 C CA . ALA A 1 506 ? 2.854 -44.531 -0.844 1 51.69 506 ALA A CA 1
ATOM 4051 C C . ALA A 1 506 ? 1.478 -43.969 -1.2 1 51.69 506 ALA A C 1
ATOM 4053 O O . ALA A 1 506 ? 0.563 -44.719 -1.535 1 51.69 506 ALA A O 1
ATOM 4054 N N . HIS A 1 507 ? 1.296 -42.719 -1.115 1 48.31 507 HIS A N 1
ATOM 4055 C CA . HIS A 1 507 ? 0.036 -42.094 -1.5 1 48.31 507 HIS A CA 1
ATOM 4056 C C . HIS A 1 507 ? -0.185 -42.188 -3.006 1 48.31 507 HIS A C 1
ATOM 4058 O O . HIS A 1 507 ? -1.309 -42.406 -3.461 1 48.31 507 HIS A O 1
ATOM 4064 N N . ARG A 1 508 ? 0.837 -42 -3.879 1 46.75 508 ARG A N 1
ATOM 4065 C CA . ARG A 1 508 ? 0.768 -42.25 -5.316 1 46.75 508 ARG A CA 1
ATOM 4066 C C . ARG A 1 508 ? 0.482 -43.719 -5.605 1 46.75 508 ARG A C 1
ATOM 4068 O O . ARG A 1 508 ? -0.248 -44.062 -6.547 1 46.75 508 ARG A O 1
ATOM 4075 N N . HIS A 1 509 ? 1.119 -44.562 -4.852 1 48.19 509 HIS A N 1
ATOM 4076 C CA . HIS A 1 509 ? 0.831 -45.969 -5.016 1 48.19 509 HIS A CA 1
ATOM 4077 C C . HIS A 1 509 ? -0.613 -46.312 -4.641 1 48.19 509 HIS A C 1
ATOM 4079 O O . HIS A 1 509 ? -1.242 -47.156 -5.254 1 48.19 509 HIS A O 1
ATOM 4085 N N . ARG A 1 510 ? -1.163 -45.656 -3.645 1 48.94 510 ARG A N 1
ATOM 4086 C CA . ARG A 1 510 ? -2.549 -45.875 -3.252 1 48.94 510 ARG A CA 1
ATOM 4087 C C . ARG A 1 510 ? -3.514 -45.25 -4.258 1 48.94 510 ARG A C 1
ATOM 4089 O O . ARG A 1 510 ? -4.629 -45.75 -4.441 1 48.94 510 ARG A O 1
ATOM 4096 N N . GLN A 1 511 ? -3.145 -44.188 -4.93 1 40.16 511 GLN A N 1
ATOM 4097 C CA . GLN A 1 511 ? -4.027 -43.531 -5.902 1 40.16 511 GLN A CA 1
ATOM 4098 C C . GLN A 1 511 ? -3.793 -44.094 -7.301 1 40.16 511 GLN A C 1
ATOM 4100 O O . GLN A 1 511 ? -4.445 -43.688 -8.258 1 40.16 511 GLN A O 1
ATOM 4105 N N . SER A 1 512 ? -2.73 -44.844 -7.574 1 37.16 512 SER A N 1
ATOM 4106 C CA . SER A 1 512 ? -2.625 -45.562 -8.852 1 37.16 512 SER A CA 1
ATOM 4107 C C . SER A 1 512 ? -3.809 -46.5 -9.078 1 37.16 512 SER A C 1
ATOM 4109 O O . SER A 1 512 ? -4.234 -47.188 -8.156 1 37.16 512 SER A O 1
ATOM 4111 N N . PRO A 1 513 ? -4.559 -46.156 -10.125 1 43.59 513 PRO A N 1
ATOM 4112 C CA . PRO A 1 513 ? -5.707 -47 -10.445 1 43.59 513 PRO A CA 1
ATOM 4113 C C . PRO A 1 513 ? -5.398 -48.5 -10.273 1 43.59 513 PRO A C 1
ATOM 4115 O O . PRO A 1 513 ? -6.316 -49.312 -10.094 1 43.59 513 PRO A O 1
ATOM 4118 N N . ARG A 1 514 ? -4.164 -48.906 -10.539 1 44.94 514 ARG A N 1
ATOM 4119 C CA . ARG A 1 514 ? -3.939 -50.344 -10.484 1 44.94 514 ARG A CA 1
ATOM 4120 C C . ARG A 1 514 ? -4.09 -50.875 -9.062 1 44.94 514 ARG A C 1
ATOM 4122 O O . ARG A 1 514 ? -4.57 -52 -8.852 1 44.94 514 ARG A O 1
ATOM 4129 N N . ALA A 1 515 ? -3.779 -50.031 -8.062 1 42.84 515 ALA A N 1
ATOM 4130 C CA . ALA A 1 515 ? -3.959 -50.531 -6.699 1 42.84 515 ALA A CA 1
ATOM 4131 C C . ALA A 1 515 ? -5.418 -50.438 -6.27 1 42.84 515 ALA A C 1
ATOM 4133 O O . ALA A 1 515 ? -5.902 -51.312 -5.512 1 42.84 515 ALA A O 1
ATOM 4134 N N . SER A 1 516 ? -6.223 -49.5 -6.781 1 40 516 SER A N 1
ATOM 4135 C CA . SER A 1 516 ? -7.668 -49.531 -6.566 1 40 516 SER A CA 1
ATOM 4136 C C . SER A 1 516 ? -8.289 -50.75 -7.281 1 40 516 SER A C 1
ATOM 4138 O O . SER A 1 516 ? -9.25 -51.344 -6.785 1 40 516 SER A O 1
ATOM 4140 N N . GLN A 1 517 ? -7.816 -51.062 -8.469 1 40.25 517 GLN A N 1
ATOM 4141 C CA . GLN A 1 517 ? -8.32 -52.281 -9.125 1 40.25 517 GLN A CA 1
ATOM 4142 C C . GLN A 1 517 ? -7.922 -53.531 -8.359 1 40.25 517 GLN A C 1
ATOM 4144 O O . GLN A 1 517 ? -8.719 -54.469 -8.219 1 40.25 517 GLN A O 1
ATOM 4149 N N . GLU A 1 518 ? -6.742 -53.594 -7.82 1 43.34 518 GLU A N 1
ATOM 4150 C CA . GLU A 1 518 ? -6.363 -54.781 -7.086 1 43.34 518 GLU A CA 1
ATOM 4151 C C . GLU A 1 518 ? -7.125 -54.906 -5.77 1 43.34 518 GLU A C 1
ATOM 4153 O O . GLU A 1 518 ? -7.5 -56 -5.352 1 43.34 518 GLU A O 1
ATOM 4158 N N . TYR A 1 519 ? -7.453 -53.75 -5.141 1 41.62 519 TYR A N 1
ATOM 4159 C CA . TYR A 1 519 ? -8.273 -53.781 -3.938 1 41.62 519 TYR A CA 1
ATOM 4160 C C . TYR A 1 519 ? -9.727 -54.094 -4.281 1 41.62 519 TYR A C 1
ATOM 4162 O O . TYR A 1 519 ? -10.383 -54.875 -3.578 1 41.62 519 TYR A O 1
ATOM 4170 N N . GLU A 1 520 ? -10.266 -53.531 -5.398 1 42.38 520 GLU A N 1
ATOM 4171 C CA . GLU A 1 520 ? -11.602 -53.938 -5.84 1 42.38 520 GLU A CA 1
ATOM 4172 C C . GLU A 1 520 ? -11.625 -55.375 -6.316 1 42.38 520 GLU A C 1
ATOM 4174 O O . GLU A 1 520 ? -12.586 -56.094 -6.055 1 42.38 520 GLU A O 1
ATOM 4179 N N . ASP A 1 521 ? -10.578 -55.781 -6.98 1 42.84 521 ASP A N 1
ATOM 4180 C CA . ASP A 1 521 ? -10.547 -57.188 -7.406 1 42.84 521 ASP A CA 1
ATOM 4181 C C . ASP A 1 521 ? -10.445 -58.125 -6.211 1 42.84 521 ASP A C 1
ATOM 4183 O O . ASP A 1 521 ? -11.023 -59.219 -6.215 1 42.84 521 ASP A O 1
ATOM 4187 N N . THR A 1 522 ? -9.75 -57.688 -5.133 1 42.78 522 THR A N 1
ATOM 4188 C CA . THR A 1 522 ? -9.68 -58.562 -3.973 1 42.78 522 THR A CA 1
ATOM 4189 C C . THR A 1 522 ? -11.008 -58.562 -3.223 1 42.78 522 THR A C 1
ATOM 4191 O O . THR A 1 522 ? -11.344 -59.562 -2.559 1 42.78 522 THR A O 1
ATOM 4194 N N . ILE A 1 523 ? -11.758 -57.406 -3.248 1 42.16 523 ILE A N 1
ATOM 4195 C CA . ILE A 1 523 ? -13.062 -57.438 -2.588 1 42.16 523 ILE A CA 1
ATOM 4196 C C . ILE A 1 523 ? -14.047 -58.25 -3.42 1 42.16 523 ILE A C 1
ATOM 4198 O O . ILE A 1 523 ? -14.938 -58.906 -2.873 1 42.16 523 ILE A O 1
ATOM 4202 N N . GLU A 1 524 ? -13.953 -58.125 -4.77 1 38.59 524 GLU A N 1
ATOM 4203 C CA . GLU A 1 524 ? -14.883 -58.906 -5.586 1 38.59 524 GLU A CA 1
ATOM 4204 C C . GLU A 1 524 ? -14.641 -60.406 -5.43 1 38.59 524 GLU A C 1
ATOM 4206 O O . GLU A 1 524 ? -15.562 -61.219 -5.594 1 38.59 524 GLU A O 1
ATOM 4211 N N . GLU A 1 525 ? -13.383 -60.812 -5.285 1 41.19 525 GLU A N 1
ATOM 4212 C CA . GLU A 1 525 ? -13.156 -62.25 -5.184 1 41.19 525 GLU A CA 1
ATOM 4213 C C . GLU A 1 525 ? -13.711 -62.812 -3.871 1 41.19 525 GLU A C 1
ATOM 4215 O O . GLU A 1 525 ? -13.805 -64 -3.697 1 41.19 525 GLU A O 1
ATOM 4220 N N . ARG A 1 526 ? -13.82 -61.938 -2.811 1 39.31 526 ARG A N 1
ATOM 4221 C CA . ARG A 1 526 ? -14.297 -62.531 -1.566 1 39.31 526 ARG A CA 1
ATOM 4222 C C . ARG A 1 526 ? -15.82 -62.594 -1.536 1 39.31 526 ARG A C 1
ATOM 4224 O O . ARG A 1 526 ? -16.422 -62.5 -0.468 1 39.31 526 ARG A O 1
ATOM 4231 N N . LYS A 1 527 ? -16.484 -62.25 -2.723 1 41.31 527 LYS A N 1
ATOM 4232 C CA . LYS A 1 527 ? -17.922 -62.5 -2.611 1 41.31 527 LYS A CA 1
ATOM 4233 C C . LYS A 1 527 ? -18.203 -64 -2.439 1 41.31 527 LYS A C 1
ATOM 4235 O O . LYS A 1 527 ? -17.703 -64.812 -3.209 1 41.31 527 LYS A O 1
ATOM 4240 N N . PRO A 1 528 ? -18.562 -64.5 -1.264 1 35.88 528 PRO A N 1
ATOM 4241 C CA . PRO A 1 528 ? -18.953 -65.875 -1.045 1 35.88 528 PRO A CA 1
ATOM 4242 C C . PRO A 1 528 ? -19.984 -66.375 -2.072 1 35.88 528 PRO A C 1
ATOM 4244 O O . PRO A 1 528 ? -20.75 -65.562 -2.617 1 35.88 528 PRO A O 1
ATOM 4247 N N . SER A 1 529 ? -19.641 -67.438 -2.961 1 33.44 529 SER A N 1
ATOM 4248 C CA . SER A 1 529 ? -20.453 -68.188 -3.877 1 33.44 529 SER A CA 1
ATOM 4249 C C . SER A 1 529 ? -21.75 -68.688 -3.205 1 33.44 529 SER A C 1
ATOM 4251 O O . SER A 1 529 ? -21.703 -69.5 -2.303 1 33.44 529 SER A O 1
ATOM 4253 N N . VAL A 1 530 ? -22.703 -67.875 -2.816 1 31.19 530 VAL A N 1
ATOM 4254 C CA . VAL A 1 530 ? -23.984 -68.375 -2.369 1 31.19 530 VAL A CA 1
ATOM 4255 C C . VAL A 1 530 ? -24.594 -69.25 -3.471 1 31.19 530 VAL A C 1
ATOM 4257 O O . VAL A 1 530 ? -24.719 -68.812 -4.617 1 31.19 530 VAL A O 1
ATOM 4260 N N . SER A 1 531 ? -24.375 -70.625 -3.488 1 31.91 531 SER A N 1
ATOM 4261 C CA . SER A 1 531 ? -24.953 -71.75 -4.25 1 31.91 531 SER A CA 1
ATOM 4262 C C . SER A 1 531 ? -26.469 -71.562 -4.398 1 31.91 531 SER A C 1
ATOM 4264 O O . SER A 1 531 ? -27.156 -71.188 -3.441 1 31.91 531 SER A O 1
ATOM 4266 N N . PRO A 1 532 ? -26.922 -71.688 -5.742 1 29.89 532 PRO A N 1
ATOM 4267 C CA . PRO A 1 532 ? -28.359 -71.875 -5.82 1 29.89 532 PRO A CA 1
ATOM 4268 C C . PRO A 1 532 ? -28.797 -73.188 -5.109 1 29.89 532 PRO A C 1
ATOM 4270 O O . PRO A 1 532 ? -28.016 -74.125 -5.016 1 29.89 532 PRO A O 1
ATOM 4273 N N . MET B 1 1 ? 33.469 -32.781 15.32 1 21.58 1 MET B N 1
ATOM 4274 C CA . MET B 1 1 ? 32.969 -33.219 14.023 1 21.58 1 MET B CA 1
ATOM 4275 C C . MET B 1 1 ? 32.781 -32.031 13.086 1 21.58 1 MET B C 1
ATOM 4277 O O . MET B 1 1 ? 32.281 -30.984 13.484 1 21.58 1 MET B O 1
ATOM 4281 N N . PRO B 1 2 ? 33.531 -31.891 12.031 1 24.72 2 PRO B N 1
ATOM 4282 C CA . PRO B 1 2 ? 33.5 -30.766 11.094 1 24.72 2 PRO B CA 1
ATOM 4283 C C . PRO B 1 2 ? 32.094 -30.469 10.562 1 24.72 2 PRO B C 1
ATOM 4285 O O . PRO B 1 2 ? 31.344 -31.406 10.297 1 24.72 2 PRO B O 1
ATOM 4288 N N . ILE B 1 3 ? 31.422 -29.453 11.023 1 31.88 3 ILE B N 1
ATOM 4289 C CA . ILE B 1 3 ? 30.156 -28.953 10.508 1 31.88 3 ILE B CA 1
ATOM 4290 C C . ILE B 1 3 ? 30.156 -29.016 8.984 1 31.88 3 ILE B C 1
ATOM 4292 O O . ILE B 1 3 ? 30.984 -28.391 8.328 1 31.88 3 ILE B O 1
ATOM 4296 N N . ASN B 1 4 ? 29.922 -30.109 8.406 1 32.09 4 ASN B N 1
ATOM 4297 C CA . ASN B 1 4 ? 29.812 -30.297 6.965 1 32.09 4 ASN B CA 1
ATOM 4298 C C . ASN B 1 4 ? 29 -29.172 6.328 1 32.09 4 ASN B C 1
ATOM 4300 O O . ASN B 1 4 ? 27.781 -29.109 6.508 1 32.09 4 ASN B O 1
ATOM 4304 N N . TRP B 1 5 ? 29.562 -28.078 6.191 1 38.03 5 TRP B N 1
ATOM 4305 C CA . TRP B 1 5 ? 29.125 -26.797 5.668 1 38.03 5 TRP B CA 1
ATOM 4306 C C . TRP B 1 5 ? 28.578 -26.938 4.254 1 38.03 5 TRP B C 1
ATOM 4308 O O . TRP B 1 5 ? 28.125 -25.969 3.654 1 38.03 5 TRP B O 1
ATOM 4318 N N . ASP B 1 6 ? 28.938 -28.062 3.562 1 37.81 6 ASP B N 1
ATOM 4319 C CA . ASP B 1 6 ? 28.656 -28.078 2.133 1 37.81 6 ASP B CA 1
ATOM 4320 C C . ASP B 1 6 ? 27.203 -28.5 1.874 1 37.81 6 ASP B C 1
ATOM 4322 O O . ASP B 1 6 ? 26.891 -29.688 1.862 1 37.81 6 ASP B O 1
ATOM 4326 N N . TYR B 1 7 ? 26.297 -27.875 2.354 1 42.16 7 TYR B N 1
ATOM 4327 C CA . TYR B 1 7 ? 24.953 -28.219 1.914 1 42.16 7 TYR B CA 1
ATOM 4328 C C . TYR B 1 7 ? 24.797 -28 0.413 1 42.16 7 TYR B C 1
ATOM 4330 O O . TYR B 1 7 ? 24.922 -26.875 -0.074 1 42.16 7 TYR B O 1
ATOM 4338 N N . GLU B 1 8 ? 25.016 -29.031 -0.37 1 46.19 8 GLU B N 1
ATOM 4339 C CA . GLU B 1 8 ? 24.656 -28.969 -1.781 1 46.19 8 GLU B CA 1
ATOM 4340 C C . GLU B 1 8 ? 23.141 -29.094 -1.966 1 46.19 8 GLU B C 1
ATOM 4342 O O . GLU B 1 8 ? 22.547 -30.078 -1.535 1 46.19 8 GLU B O 1
ATOM 4347 N N . PRO B 1 9 ? 22.531 -28.047 -2.334 1 49.28 9 PRO B N 1
ATOM 4348 C CA . PRO B 1 9 ? 21.094 -28.172 -2.555 1 49.28 9 PRO B CA 1
ATOM 4349 C C . PRO B 1 9 ? 20.734 -29.281 -3.541 1 49.28 9 PRO B C 1
ATOM 4351 O O . PRO B 1 9 ? 21.469 -29.516 -4.508 1 49.28 9 PRO B O 1
ATOM 4354 N N . GLU B 1 10 ? 19.891 -30.188 -3.168 1 47.81 10 GLU B N 1
ATOM 4355 C CA . GLU B 1 10 ? 19.438 -31.281 -4.027 1 47.81 10 GLU B CA 1
ATOM 4356 C C . GLU B 1 10 ? 18.578 -30.766 -5.176 1 47.81 10 GLU B C 1
ATOM 4358 O O . GLU B 1 10 ? 17.688 -29.938 -4.965 1 47.81 10 GLU B O 1
ATOM 4363 N N . VAL B 1 11 ? 19.047 -30.922 -6.438 1 50.66 11 VAL B N 1
ATOM 4364 C CA . VAL B 1 11 ? 18.297 -30.594 -7.645 1 50.66 11 VAL B CA 1
ATOM 4365 C C . VAL B 1 11 ? 17.062 -31.484 -7.738 1 50.66 11 VAL B C 1
ATOM 4367 O O . VAL B 1 11 ? 17.156 -32.719 -7.609 1 50.66 11 VAL B O 1
ATOM 4370 N N . ILE B 1 12 ? 15.844 -30.938 -7.543 1 48.81 12 ILE B N 1
ATOM 4371 C CA . ILE B 1 12 ? 14.586 -31.672 -7.664 1 48.81 12 ILE B CA 1
ATOM 4372 C C . ILE B 1 12 ? 14.133 -31.672 -9.125 1 48.81 12 ILE B C 1
ATOM 4374 O O . ILE B 1 12 ? 14.102 -30.625 -9.773 1 48.81 12 ILE B O 1
ATOM 4378 N N . ASP B 1 13 ? 14.266 -32.625 -10.016 1 41 13 ASP B N 1
ATOM 4379 C CA . ASP B 1 13 ? 13.852 -32.75 -11.406 1 41 13 ASP B CA 1
ATOM 4380 C C . ASP B 1 13 ? 12.359 -32.469 -11.57 1 41 13 ASP B C 1
ATOM 4382 O O . ASP B 1 13 ? 11.633 -33.281 -12.164 1 41 13 ASP B O 1
ATOM 4386 N N . SER B 1 14 ? 11.703 -31.828 -10.812 1 43.03 14 SER B N 1
ATOM 4387 C CA . SER B 1 14 ? 10.281 -31.734 -11.125 1 43.03 14 SER B CA 1
ATOM 4388 C C . SER B 1 14 ? 10.023 -30.734 -12.25 1 43.03 14 SER B C 1
ATOM 4390 O O . SER B 1 14 ? 10.156 -29.531 -12.055 1 43.03 14 SER B O 1
ATOM 4392 N N . GLN B 1 15 ? 10.258 -31.031 -13.555 1 40.38 15 GLN B N 1
ATOM 4393 C CA . GLN B 1 15 ? 10.273 -30.312 -14.82 1 40.38 15 GLN B CA 1
ATOM 4394 C C . GLN B 1 15 ? 8.984 -29.531 -15.023 1 40.38 15 GLN B C 1
ATOM 4396 O O . GLN B 1 15 ? 8.992 -28.438 -15.617 1 40.38 15 GLN B O 1
ATOM 4401 N N . ARG B 1 16 ? 7.719 -29.984 -14.961 1 41.62 16 ARG B N 1
ATOM 4402 C CA . ARG B 1 16 ? 6.664 -29.641 -15.914 1 41.62 16 ARG B CA 1
ATOM 4403 C C . ARG B 1 16 ? 5.957 -28.359 -15.523 1 41.62 16 ARG B C 1
ATOM 4405 O O . ARG B 1 16 ? 5.648 -27.516 -16.375 1 41.62 16 ARG B O 1
ATOM 4412 N N . ASP B 1 17 ? 5.367 -28.172 -14.359 1 40.78 17 ASP B N 1
ATOM 4413 C CA . ASP B 1 17 ? 4.203 -27.344 -14.078 1 40.78 17 ASP B CA 1
ATOM 4414 C C . ASP B 1 17 ? 4.59 -25.875 -13.977 1 40.78 17 ASP B C 1
ATOM 4416 O O . ASP B 1 17 ? 3.84 -25 -14.414 1 40.78 17 ASP B O 1
ATOM 4420 N N . ASP B 1 18 ? 5.727 -25.469 -13.383 1 46.69 18 ASP B N 1
ATOM 4421 C CA . ASP B 1 18 ? 6.156 -24.109 -13.094 1 46.69 18 ASP B CA 1
ATOM 4422 C C . ASP B 1 18 ? 6.879 -23.484 -14.281 1 46.69 18 ASP B C 1
ATOM 4424 O O . ASP B 1 18 ? 7.418 -22.375 -14.188 1 46.69 18 ASP B O 1
ATOM 4428 N N . ASP B 1 19 ? 6.785 -24.125 -15.25 1 48.16 19 ASP B N 1
ATOM 4429 C CA . ASP B 1 19 ? 7.582 -23.734 -16.406 1 48.16 19 ASP B CA 1
ATOM 4430 C C . ASP B 1 19 ? 6.984 -22.5 -17.094 1 48.16 19 ASP B C 1
ATOM 4432 O O . ASP B 1 19 ? 7.719 -21.641 -17.578 1 48.16 19 ASP B O 1
ATOM 4436 N N . SER B 1 20 ? 5.621 -22.469 -17.062 1 47.28 20 SER B N 1
ATOM 4437 C CA . SER B 1 20 ? 5.02 -21.375 -17.828 1 47.28 20 SER B CA 1
ATOM 4438 C C . SER B 1 20 ? 5.273 -20.031 -17.156 1 47.28 20 SER B C 1
ATOM 4440 O O . SER B 1 20 ? 5.426 -19.016 -17.844 1 47.28 20 SER B O 1
ATOM 4442 N N . LEU B 1 21 ? 5.43 -20.078 -15.875 1 50.81 21 LEU B N 1
ATOM 4443 C CA . LEU B 1 21 ? 5.645 -18.828 -15.18 1 50.81 21 LEU B CA 1
ATOM 4444 C C . LEU B 1 21 ? 7.047 -18.281 -15.453 1 50.81 21 LEU B C 1
ATOM 4446 O O . LEU B 1 21 ? 7.234 -17.078 -15.617 1 50.81 21 LEU B O 1
ATOM 4450 N N . VAL B 1 22 ? 7.941 -19.203 -15.531 1 49.53 22 VAL B N 1
ATOM 4451 C CA . VAL B 1 22 ? 9.328 -18.828 -15.758 1 49.53 22 VAL B CA 1
ATOM 4452 C C . VAL B 1 22 ? 9.531 -18.438 -17.219 1 49.53 22 VAL B C 1
ATOM 4454 O O . VAL B 1 22 ? 10.266 -17.5 -17.531 1 49.53 22 VAL B O 1
ATOM 4457 N N . GLN B 1 23 ? 8.711 -19.031 -18.109 1 48.72 23 GLN B N 1
ATOM 4458 C CA . GLN B 1 23 ? 8.938 -18.844 -19.547 1 48.72 23 GLN B CA 1
ATOM 4459 C C . GLN B 1 23 ? 8.18 -17.625 -20.078 1 48.72 23 GLN B C 1
ATOM 4461 O O . GLN B 1 23 ? 8.445 -17.156 -21.172 1 48.72 23 GLN B O 1
ATOM 4466 N N . LYS B 1 24 ? 7.273 -17.188 -19.25 1 52.75 24 LYS B N 1
ATOM 4467 C CA . LYS B 1 24 ? 6.477 -16.047 -19.656 1 52.75 24 LYS B CA 1
ATOM 4468 C C . LYS B 1 24 ? 7.363 -14.852 -20.016 1 52.75 24 LYS B C 1
ATOM 4470 O O . LYS B 1 24 ? 7.008 -14.031 -20.859 1 52.75 24 LYS B O 1
ATOM 4475 N N . HIS B 1 25 ? 8.492 -14.859 -19.406 1 48.94 25 HIS B N 1
ATOM 4476 C CA . HIS B 1 25 ? 9.344 -13.688 -19.609 1 48.94 25 HIS B CA 1
ATOM 4477 C C . HIS B 1 25 ? 10.523 -14.016 -20.516 1 48.94 25 HIS B C 1
ATOM 4479 O O . HIS B 1 25 ? 11.523 -13.297 -20.516 1 48.94 25 HIS B O 1
ATOM 4485 N N . GLY B 1 26 ? 10.547 -15.172 -21.078 1 49.28 26 GLY B N 1
ATOM 4486 C CA . GLY B 1 26 ? 11.602 -15.609 -22 1 49.28 26 GLY B CA 1
ATOM 4487 C C . GLY B 1 26 ? 12.016 -17.047 -21.781 1 49.28 26 GLY B C 1
ATOM 4488 O O . GLY B 1 26 ? 11.961 -17.547 -20.656 1 49.28 26 GLY B O 1
ATOM 4489 N N . LYS B 1 27 ? 12.367 -17.688 -22.812 1 53.09 27 LYS B N 1
ATOM 4490 C CA . LYS B 1 27 ? 12.781 -19.094 -22.75 1 53.09 27 LYS B CA 1
ATOM 4491 C C . LYS B 1 27 ? 14.102 -19.25 -22 1 53.09 27 LYS B C 1
ATOM 4493 O O . LYS B 1 27 ? 15.047 -18.5 -22.25 1 53.09 27 LYS B O 1
ATOM 4498 N N . ILE B 1 28 ? 14.148 -19.938 -20.844 1 52.16 28 ILE B N 1
ATOM 4499 C CA . ILE B 1 28 ? 15.375 -20.203 -20.094 1 52.16 28 ILE B CA 1
ATOM 4500 C C . ILE B 1 28 ? 15.328 -21.625 -19.531 1 52.16 28 ILE B C 1
ATOM 4502 O O . ILE B 1 28 ? 14.266 -22.125 -19.172 1 52.16 28 ILE B O 1
ATOM 4506 N N . SER B 1 29 ? 16.469 -22.328 -19.609 1 56.06 29 SER B N 1
ATOM 4507 C CA . SER B 1 29 ? 16.578 -23.641 -18.953 1 56.06 29 SER B CA 1
ATOM 4508 C C . SER B 1 29 ? 16.703 -23.5 -17.453 1 56.06 29 SER B C 1
ATOM 4510 O O . SER B 1 29 ? 17.516 -22.703 -16.953 1 56.06 29 SER B O 1
ATOM 4512 N N . PHE B 1 30 ? 15.812 -24.062 -16.734 1 59.53 30 PHE B N 1
ATOM 4513 C CA . PHE B 1 30 ? 15.906 -23.906 -15.289 1 59.53 30 PHE B CA 1
ATOM 4514 C C . PHE B 1 30 ? 15.672 -25.234 -14.578 1 59.53 30 PHE B C 1
ATOM 4516 O O . PHE B 1 30 ? 15.133 -26.172 -15.164 1 59.53 30 PHE B O 1
ATOM 4523 N N . ARG B 1 31 ? 16.422 -25.453 -13.32 1 61.97 31 ARG B N 1
ATOM 4524 C CA . ARG B 1 31 ? 16.25 -26.578 -12.414 1 61.97 31 ARG B CA 1
ATOM 4525 C C . ARG B 1 31 ? 15.812 -26.109 -11.031 1 61.97 31 ARG B C 1
ATOM 4527 O O . ARG B 1 31 ? 16.172 -25 -10.602 1 61.97 31 ARG B O 1
ATOM 4534 N N . TYR B 1 32 ? 15.023 -26.875 -10.305 1 60.28 32 TYR B N 1
ATOM 4535 C CA . TYR B 1 32 ? 14.562 -26.516 -8.969 1 60.28 32 TYR B CA 1
ATOM 4536 C C . TYR B 1 32 ? 15.477 -27.109 -7.898 1 60.28 32 TYR B C 1
ATOM 4538 O O . TYR B 1 32 ? 15.984 -28.219 -8.055 1 60.28 32 TYR B O 1
ATOM 4546 N N . ILE B 1 33 ? 15.812 -26.312 -6.898 1 61.75 33 ILE B N 1
ATOM 4547 C CA . ILE B 1 33 ? 16.609 -26.766 -5.766 1 61.75 33 ILE B CA 1
ATOM 4548 C C . ILE B 1 33 ? 15.758 -26.781 -4.504 1 61.75 33 ILE B C 1
ATOM 4550 O O . ILE B 1 33 ? 14.797 -26.016 -4.383 1 61.75 33 ILE B O 1
ATOM 4554 N N . SER B 1 34 ? 16.016 -27.734 -3.564 1 60.06 34 SER B N 1
ATOM 4555 C CA . SER B 1 34 ? 15.273 -27.875 -2.316 1 60.06 34 SER B CA 1
ATOM 4556 C C . SER B 1 34 ? 15.695 -26.828 -1.297 1 60.06 34 SER B C 1
ATOM 4558 O O . SER B 1 34 ? 16.844 -26.391 -1.291 1 60.06 34 SER B O 1
ATOM 4560 N N . ARG B 1 35 ? 14.773 -26.438 -0.463 1 61 35 ARG B N 1
ATOM 4561 C CA . ARG B 1 35 ? 15.047 -25.484 0.608 1 61 35 ARG B CA 1
ATOM 4562 C C . ARG B 1 35 ? 15.633 -26.188 1.831 1 61 35 ARG B C 1
ATOM 4564 O O . ARG B 1 35 ? 15.289 -27.328 2.117 1 61 35 ARG B O 1
ATOM 4571 N N . PRO B 1 36 ? 16.562 -25.453 2.49 1 61.06 36 PRO B N 1
ATOM 4572 C CA . PRO B 1 36 ? 17.031 -26 3.766 1 61.06 36 PRO B CA 1
ATOM 4573 C C . PRO B 1 36 ? 15.922 -26.094 4.809 1 61.06 36 PRO B C 1
ATOM 4575 O O . PRO B 1 36 ? 14.867 -25.484 4.656 1 61.06 36 PRO B O 1
ATOM 4578 N N . PRO B 1 37 ? 16.172 -26.922 5.797 1 59.09 37 PRO B N 1
ATOM 4579 C CA . PRO B 1 37 ? 15.156 -27.062 6.848 1 59.09 37 PRO B CA 1
ATOM 4580 C C . PRO B 1 37 ? 14.82 -25.734 7.516 1 59.09 37 PRO B C 1
ATOM 4582 O O . PRO B 1 37 ? 15.703 -24.891 7.703 1 59.09 37 PRO B O 1
ATOM 4585 N N . GLN B 1 38 ? 13.617 -25.578 7.766 1 63.34 38 GLN B N 1
ATOM 4586 C CA . GLN B 1 38 ? 13.086 -24.312 8.273 1 63.34 38 GLN B CA 1
ATOM 4587 C C . GLN B 1 38 ? 13.266 -24.203 9.781 1 63.34 38 GLN B C 1
ATOM 4589 O O . GLN B 1 38 ? 13.094 -25.188 10.508 1 63.34 38 GLN B O 1
ATOM 4594 N N . ASN B 1 39 ? 14.102 -23.25 10.234 1 67.19 39 ASN B N 1
ATOM 4595 C CA . ASN B 1 39 ? 14.258 -22.859 11.625 1 67.19 39 ASN B CA 1
ATOM 4596 C C . ASN B 1 39 ? 13.812 -21.406 11.852 1 67.19 39 ASN B C 1
ATOM 4598 O O . ASN B 1 39 ? 14.008 -20.562 10.984 1 67.19 39 ASN B O 1
ATOM 4602 N N . PHE B 1 40 ? 13.086 -21.281 12.945 1 66.5 40 PHE B N 1
ATOM 4603 C CA . PHE B 1 40 ? 12.547 -19.969 13.227 1 66.5 40 PHE B CA 1
ATOM 4604 C C . PHE B 1 40 ? 13.672 -18.984 13.562 1 66.5 40 PHE B C 1
ATOM 4606 O O . PHE B 1 40 ? 13.625 -17.812 13.164 1 66.5 40 PHE B O 1
ATOM 4613 N N . TRP B 1 41 ? 14.664 -19.406 14.188 1 68.69 41 TRP B N 1
ATOM 4614 C CA . TRP B 1 41 ? 15.672 -18.516 14.758 1 68.69 41 TRP B CA 1
ATOM 4615 C C . TRP B 1 41 ? 16.75 -18.203 13.727 1 68.69 41 TRP B C 1
ATOM 4617 O O . TRP B 1 41 ? 17.078 -17.031 13.508 1 68.69 41 TRP B O 1
ATOM 4627 N N . PHE B 1 42 ? 17.359 -19.203 13.148 1 72.25 42 PHE B N 1
ATOM 4628 C CA . PHE B 1 42 ? 18.422 -18.969 12.188 1 72.25 42 PHE B CA 1
ATOM 4629 C C . PHE B 1 42 ? 18.469 -20.062 11.133 1 72.25 42 PHE B C 1
ATOM 4631 O O . PHE B 1 42 ? 18.469 -21.25 11.469 1 72.25 42 PHE B O 1
ATOM 4638 N N . ILE B 1 43 ? 18.25 -19.641 9.969 1 73.25 43 ILE B N 1
ATOM 4639 C CA . ILE B 1 43 ? 18.406 -20.547 8.836 1 73.25 43 ILE B CA 1
ATOM 4640 C C . ILE B 1 43 ? 19.703 -20.219 8.094 1 73.25 43 ILE B C 1
ATOM 4642 O O . ILE B 1 43 ? 19.969 -19.062 7.781 1 73.25 43 ILE B O 1
ATOM 4646 N N . ARG B 1 44 ? 20.422 -21.188 7.91 1 71.81 44 ARG B N 1
ATOM 4647 C CA . ARG B 1 44 ? 21.688 -20.984 7.188 1 71.81 44 ARG B CA 1
ATOM 4648 C C . ARG B 1 44 ? 21.438 -20.281 5.859 1 71.81 44 ARG B C 1
ATOM 4650 O O . ARG B 1 44 ? 20.562 -20.688 5.086 1 71.81 44 ARG B O 1
ATOM 4657 N N . PRO B 1 45 ? 22.234 -19.266 5.707 1 72.25 45 PRO B N 1
ATOM 4658 C CA . PRO B 1 45 ? 22.062 -18.516 4.457 1 72.25 45 PRO B CA 1
ATOM 4659 C C . PRO B 1 45 ? 22.328 -19.375 3.219 1 72.25 45 PRO B C 1
ATOM 4661 O O . PRO B 1 45 ? 23.234 -20.203 3.219 1 72.25 45 PRO B O 1
ATOM 4664 N N . HIS B 1 46 ? 21.438 -19.266 2.348 1 70.94 46 HIS B N 1
ATOM 4665 C CA . HIS B 1 46 ? 21.562 -20 1.092 1 70.94 46 HIS B CA 1
ATOM 4666 C C . HIS B 1 46 ? 21.062 -19.172 -0.084 1 70.94 46 HIS B C 1
ATOM 4668 O O . HIS B 1 46 ? 20.234 -18.281 0.092 1 70.94 46 HIS B O 1
ATOM 4674 N N . ALA B 1 47 ? 21.656 -19.391 -1.247 1 68 47 ALA B N 1
ATOM 4675 C CA . ALA B 1 47 ? 21.219 -18.688 -2.457 1 68 47 ALA B CA 1
ATOM 4676 C C . ALA B 1 47 ? 19.875 -19.234 -2.955 1 68 47 ALA B C 1
ATOM 4678 O O . ALA B 1 47 ? 19.688 -20.453 -3.035 1 68 47 ALA B O 1
ATOM 4679 N N . LEU B 1 48 ? 19.031 -18.422 -3.238 1 70.31 48 LEU B N 1
ATOM 4680 C CA . LEU B 1 48 ? 17.734 -18.875 -3.732 1 70.31 48 LEU B CA 1
ATOM 4681 C C . LEU B 1 48 ? 17.812 -19.234 -5.211 1 70.31 48 LEU B C 1
ATOM 4683 O O . LEU B 1 48 ? 17.109 -20.156 -5.664 1 70.31 48 LEU B O 1
ATOM 4687 N N . ASN B 1 49 ? 18.531 -18.359 -5.926 1 70.12 49 ASN B N 1
ATOM 4688 C CA . ASN B 1 49 ? 18.734 -18.578 -7.355 1 70.12 49 ASN B CA 1
ATOM 4689 C C . ASN B 1 49 ? 20.188 -18.375 -7.766 1 70.12 49 ASN B C 1
ATOM 4691 O O . ASN B 1 49 ? 20.859 -17.5 -7.234 1 70.12 49 ASN B O 1
ATOM 4695 N N . TYR B 1 50 ? 20.672 -19.25 -8.547 1 68.06 50 TYR B N 1
ATOM 4696 C CA . TYR B 1 50 ? 22.016 -19.047 -9.086 1 68.06 50 TYR B CA 1
ATOM 4697 C C . TYR B 1 50 ? 22.172 -19.703 -10.453 1 68.06 50 TYR B C 1
ATOM 4699 O O . TYR B 1 50 ? 21.406 -20.594 -10.805 1 68.06 50 TYR B O 1
ATOM 4707 N N . PHE B 1 51 ? 22.969 -19.062 -11.227 1 65.44 51 PHE B N 1
ATOM 4708 C CA . PHE B 1 51 ? 23.328 -19.641 -12.516 1 65.44 51 PHE B CA 1
ATOM 4709 C C . PHE B 1 51 ? 24.531 -20.547 -12.391 1 65.44 51 PHE B C 1
ATOM 4711 O O . PHE B 1 51 ? 25.531 -20.188 -11.758 1 65.44 51 PHE B O 1
ATOM 4718 N N . LYS B 1 52 ? 24.297 -21.734 -12.75 1 63.88 52 LYS B N 1
ATOM 4719 C CA . LYS B 1 52 ? 25.422 -22.656 -12.867 1 63.88 52 LYS B CA 1
ATOM 4720 C C . LYS B 1 52 ? 25.562 -23.172 -14.297 1 63.88 52 LYS B C 1
ATOM 4722 O O . LYS B 1 52 ? 24.688 -23.859 -14.812 1 63.88 52 LYS B O 1
ATOM 4727 N N . ASP B 1 53 ? 26.672 -22.781 -14.914 1 62.12 53 ASP B N 1
ATOM 4728 C CA . ASP B 1 53 ? 26.984 -23.219 -16.266 1 62.12 53 ASP B CA 1
ATOM 4729 C C . ASP B 1 53 ? 25.844 -22.891 -17.234 1 62.12 53 ASP B C 1
ATOM 4731 O O . ASP B 1 53 ? 25.422 -23.734 -18.031 1 62.12 53 ASP B O 1
ATOM 4735 N N . GLY B 1 54 ? 25.203 -21.734 -17.016 1 60.72 54 GLY B N 1
ATOM 4736 C CA . GLY B 1 54 ? 24.188 -21.234 -17.922 1 60.72 54 GLY B CA 1
ATOM 4737 C C . GLY B 1 54 ? 22.797 -21.703 -17.562 1 60.72 54 GLY B C 1
ATOM 4738 O O . GLY B 1 54 ? 21.812 -21.328 -18.219 1 60.72 54 GLY B O 1
ATOM 4739 N N . VAL B 1 55 ? 22.734 -22.641 -16.531 1 65.81 55 VAL B N 1
ATOM 4740 C CA . VAL B 1 55 ? 21.438 -23.172 -16.125 1 65.81 55 VAL B CA 1
ATOM 4741 C C . VAL B 1 55 ? 20.984 -22.469 -14.844 1 65.81 55 VAL B C 1
ATOM 4743 O O . VAL B 1 55 ? 21.781 -22.266 -13.914 1 65.81 55 VAL B O 1
ATOM 4746 N N . LEU B 1 56 ? 19.781 -22.094 -14.875 1 67.75 56 LEU B N 1
ATOM 4747 C CA . LEU B 1 56 ? 19.219 -21.391 -13.727 1 67.75 56 LEU B CA 1
ATOM 4748 C C . LEU B 1 56 ? 18.719 -22.375 -12.68 1 67.75 56 LEU B C 1
ATOM 4750 O O . LEU B 1 56 ? 17.906 -23.266 -12.984 1 67.75 56 LEU B O 1
ATOM 4754 N N . HIS B 1 57 ? 19.297 -22.359 -11.539 1 67.12 57 HIS B N 1
ATOM 4755 C CA . HIS B 1 57 ? 18.828 -23.125 -10.391 1 67.12 57 HIS B CA 1
ATOM 4756 C C . HIS B 1 57 ? 17.938 -22.281 -9.492 1 67.12 57 HIS B C 1
ATOM 4758 O O . HIS B 1 57 ? 18.375 -21.266 -8.945 1 67.12 57 HIS B O 1
ATOM 4764 N N . ARG B 1 58 ? 16.688 -22.703 -9.391 1 68.12 58 ARG B N 1
ATOM 4765 C CA . ARG B 1 58 ? 15.719 -21.906 -8.633 1 68.12 58 ARG B CA 1
ATOM 4766 C C . ARG B 1 58 ? 15.094 -22.719 -7.508 1 68.12 58 ARG B C 1
ATOM 4768 O O . ARG B 1 58 ? 14.875 -23.922 -7.66 1 68.12 58 ARG B O 1
ATOM 4775 N N . THR B 1 59 ? 14.961 -22.125 -6.383 1 63.22 59 THR B N 1
ATOM 4776 C CA . THR B 1 59 ? 14.305 -22.766 -5.254 1 63.22 59 THR B CA 1
ATOM 4777 C C . THR B 1 59 ? 12.789 -22.797 -5.457 1 63.22 59 THR B C 1
ATOM 4779 O O . THR B 1 59 ? 12.195 -21.812 -5.891 1 63.22 59 THR B O 1
ATOM 4782 N N . LYS B 1 60 ? 12.188 -24.031 -5.207 1 58.31 60 LYS B N 1
ATOM 4783 C CA . LYS B 1 60 ? 10.75 -24.219 -5.367 1 58.31 60 LYS B CA 1
ATOM 4784 C C . LYS B 1 60 ? 9.977 -23.594 -4.211 1 58.31 60 LYS B C 1
ATOM 4786 O O . LYS B 1 60 ? 10.469 -23.547 -3.084 1 58.31 60 LYS B O 1
ATOM 4791 N N . GLY B 1 61 ? 8.922 -22.969 -4.422 1 55.59 61 GLY B N 1
ATOM 4792 C CA . GLY B 1 61 ? 8.016 -22.547 -3.373 1 55.59 61 GLY B CA 1
ATOM 4793 C C . GLY B 1 61 ? 7.676 -21.062 -3.432 1 55.59 61 GLY B C 1
ATOM 4794 O O . GLY B 1 61 ? 8.367 -20.297 -4.098 1 55.59 61 GLY B O 1
ATOM 4795 N N . GLU B 1 62 ? 6.387 -20.844 -3.018 1 53.78 62 GLU B N 1
ATOM 4796 C CA . GLU B 1 62 ? 5.84 -19.484 -3.002 1 53.78 62 GLU B CA 1
ATOM 4797 C C . GLU B 1 62 ? 6.598 -18.609 -2.02 1 53.78 62 GLU B C 1
ATOM 4799 O O . GLU B 1 62 ? 6.926 -19.031 -0.913 1 53.78 62 GLU B O 1
ATOM 4804 N N . ARG B 1 63 ? 7.328 -17.609 -2.609 1 56.31 63 ARG B N 1
ATOM 4805 C CA . ARG B 1 63 ? 8.016 -16.641 -1.765 1 56.31 63 ARG B CA 1
ATOM 4806 C C . ARG B 1 63 ? 7.027 -15.859 -0.907 1 56.31 63 ARG B C 1
ATOM 4808 O O . ARG B 1 63 ? 6.031 -15.336 -1.416 1 56.31 63 ARG B O 1
ATOM 4815 N N . SER B 1 64 ? 6.91 -16.016 0.537 1 62.19 64 SER B N 1
ATOM 4816 C CA . SER B 1 64 ? 6.047 -15.391 1.533 1 62.19 64 SER B CA 1
ATOM 4817 C C . SER B 1 64 ? 6.484 -13.961 1.818 1 62.19 64 SER B C 1
ATOM 4819 O O . SER B 1 64 ? 5.863 -13.266 2.629 1 62.19 64 SER B O 1
ATOM 4821 N N . SER B 1 65 ? 7.387 -13.391 0.975 1 70.5 65 SER B N 1
ATOM 4822 C CA . SER B 1 65 ? 7.984 -12.117 1.372 1 70.5 65 SER B CA 1
ATOM 4823 C C . SER B 1 65 ? 7.16 -10.938 0.868 1 70.5 65 SER B C 1
ATOM 4825 O O . SER B 1 65 ? 7.383 -9.797 1.277 1 70.5 65 SER B O 1
ATOM 4827 N N . SER B 1 66 ? 6.117 -11.156 0.209 1 77.75 66 SER B N 1
ATOM 4828 C CA . SER B 1 66 ? 5.426 -10.078 -0.5 1 77.75 66 SER B CA 1
ATOM 4829 C C . SER B 1 66 ? 4.762 -9.109 0.473 1 77.75 66 SER B C 1
ATOM 4831 O O . SER B 1 66 ? 4.832 -7.895 0.291 1 77.75 66 SER B O 1
ATOM 4833 N N . THR B 1 67 ? 4.266 -9.641 1.526 1 86.12 67 THR B N 1
ATOM 4834 C CA . THR B 1 67 ? 3.561 -8.758 2.449 1 86.12 67 THR B CA 1
ATOM 4835 C C . THR B 1 67 ? 4.543 -7.906 3.246 1 86.12 67 THR B C 1
ATOM 4837 O O . THR B 1 67 ? 4.273 -6.734 3.523 1 86.12 67 THR B O 1
ATOM 4840 N N . LEU B 1 68 ? 5.676 -8.492 3.568 1 89.12 68 LEU B N 1
ATOM 4841 C CA . LEU B 1 68 ? 6.688 -7.723 4.285 1 89.12 68 LEU B CA 1
ATOM 4842 C C . LEU B 1 68 ? 7.23 -6.594 3.414 1 89.12 68 LEU B C 1
ATOM 4844 O O . LEU B 1 68 ? 7.387 -5.465 3.885 1 89.12 68 LEU B O 1
ATOM 4848 N N . GLU B 1 69 ? 7.473 -6.961 2.215 1 92.31 69 GLU B N 1
ATOM 4849 C CA . GLU B 1 69 ? 7.992 -5.957 1.289 1 92.31 69 GLU B CA 1
ATOM 4850 C C . GLU B 1 69 ? 6.973 -4.848 1.049 1 92.31 69 GLU B C 1
ATOM 4852 O O . GLU B 1 69 ? 7.344 -3.678 0.924 1 92.31 69 GLU B O 1
ATOM 4857 N N . LEU B 1 70 ? 5.738 -5.211 1.027 1 91.5 70 LEU B N 1
ATOM 4858 C CA . LEU B 1 70 ? 4.684 -4.207 0.903 1 91.5 70 LEU B CA 1
ATOM 4859 C C . LEU B 1 70 ? 4.66 -3.291 2.121 1 91.5 70 LEU B C 1
ATOM 4861 O O . LEU B 1 70 ? 4.512 -2.074 1.983 1 91.5 70 LEU B O 1
ATOM 4865 N N . PHE B 1 71 ? 4.816 -3.885 3.295 1 94.56 71 PHE B N 1
ATOM 4866 C CA . PHE B 1 71 ? 4.883 -3.123 4.535 1 94.56 71 PHE B CA 1
ATOM 4867 C C . PHE B 1 71 ? 6.027 -2.117 4.496 1 94.56 71 PHE B C 1
ATOM 4869 O O . PHE B 1 71 ? 5.852 -0.953 4.855 1 94.56 71 PHE B O 1
ATOM 4876 N N . VAL B 1 72 ? 7.102 -2.51 3.975 1 95 72 VAL B N 1
ATOM 4877 C CA . VAL B 1 72 ? 8.289 -1.665 3.898 1 95 72 VAL B CA 1
ATOM 4878 C C . VAL B 1 72 ? 8.078 -0.578 2.846 1 95 72 VAL B C 1
ATOM 4880 O O . VAL B 1 72 ? 8.484 0.57 3.043 1 95 72 VAL B O 1
ATOM 4883 N N . ASP B 1 73 ? 7.438 -0.924 1.771 1 95.62 73 ASP B N 1
ATOM 4884 C CA . ASP B 1 73 ? 7.172 0.045 0.712 1 95.62 73 ASP B CA 1
ATOM 4885 C C . ASP B 1 73 ? 6.316 1.2 1.228 1 95.62 73 ASP B C 1
ATOM 4887 O O . ASP B 1 73 ? 6.48 2.342 0.795 1 95.62 73 ASP B O 1
ATOM 4891 N N . LEU B 1 74 ? 5.414 0.887 2.111 1 94.19 74 LEU B N 1
ATOM 4892 C CA . LEU B 1 74 ? 4.566 1.926 2.682 1 94.19 74 LEU B CA 1
ATOM 4893 C C . LEU B 1 74 ? 5.387 2.906 3.512 1 94.19 74 LEU B C 1
ATOM 4895 O O . LEU B 1 74 ? 5.141 4.113 3.477 1 94.19 74 LEU B O 1
ATOM 4899 N N . LEU B 1 75 ? 6.328 2.408 4.219 1 95.12 75 LEU B N 1
ATOM 4900 C CA . LEU B 1 75 ? 7.258 3.279 4.926 1 95.12 75 LEU B CA 1
ATOM 4901 C C . LEU B 1 75 ? 8.047 4.141 3.949 1 95.12 75 LEU B C 1
ATOM 4903 O O . LEU B 1 75 ? 8.203 5.344 4.16 1 95.12 75 LEU B O 1
ATOM 4907 N N . TYR B 1 76 ? 8.492 3.533 2.889 1 97.12 76 TYR B N 1
ATOM 4908 C CA . TYR B 1 76 ? 9.336 4.227 1.921 1 97.12 76 TYR B CA 1
ATOM 4909 C C . TYR B 1 76 ? 8.57 5.355 1.241 1 97.12 76 TYR B C 1
ATOM 4911 O O . TYR B 1 76 ? 9.117 6.441 1.03 1 97.12 76 TYR B O 1
ATOM 4919 N N . VAL B 1 77 ? 7.371 5.102 0.917 1 95.44 77 VAL B N 1
ATOM 4920 C CA . VAL B 1 77 ? 6.598 6.164 0.281 1 95.44 77 VAL B CA 1
ATOM 4921 C C . VAL B 1 77 ? 6.375 7.305 1.272 1 95.44 77 VAL B C 1
ATOM 4923 O O . VAL B 1 77 ? 6.387 8.477 0.891 1 95.44 77 VAL B O 1
ATOM 4926 N N . GLY B 1 78 ? 6.207 6.98 2.566 1 95.69 78 GLY B N 1
ATOM 4927 C CA . GLY B 1 78 ? 6.145 8.008 3.598 1 95.69 78 GLY B CA 1
ATOM 4928 C C . GLY B 1 78 ? 7.41 8.836 3.695 1 95.69 78 GLY B C 1
ATOM 4929 O O . GLY B 1 78 ? 7.352 10.047 3.891 1 95.69 78 GLY B O 1
ATOM 4930 N N . LEU B 1 79 ? 8.531 8.172 3.535 1 97.19 79 LEU B N 1
ATOM 4931 C CA . LEU B 1 79 ? 9.82 8.859 3.561 1 97.19 79 LEU B CA 1
ATOM 4932 C C . LEU B 1 79 ? 9.922 9.859 2.412 1 97.19 79 LEU B C 1
ATOM 4934 O O . LEU B 1 79 ? 10.328 11.008 2.617 1 97.19 79 LEU B O 1
ATOM 4938 N N . ILE B 1 80 ? 9.516 9.445 1.25 1 97.5 80 ILE B N 1
ATOM 4939 C CA . ILE B 1 80 ? 9.625 10.281 0.06 1 97.5 80 ILE B CA 1
ATOM 4940 C C . ILE B 1 80 ? 8.633 11.438 0.152 1 97.5 80 ILE B C 1
ATOM 4942 O O . ILE B 1 80 ? 8.938 12.555 -0.263 1 97.5 80 ILE B O 1
ATOM 4946 N N . THR B 1 81 ? 7.516 11.125 0.678 1 96 81 THR B N 1
ATOM 4947 C CA . THR B 1 81 ? 6.512 12.164 0.879 1 96 81 THR B CA 1
ATOM 4948 C C . THR B 1 81 ? 7.039 13.25 1.812 1 96 81 THR B C 1
ATOM 4950 O O . THR B 1 81 ? 6.773 14.438 1.603 1 96 81 THR B O 1
ATOM 4953 N N . ASN B 1 82 ? 7.723 12.844 2.834 1 95.81 82 ASN B N 1
ATOM 4954 C CA . ASN B 1 82 ? 8.367 13.781 3.75 1 95.81 82 ASN B CA 1
ATOM 4955 C C . ASN B 1 82 ? 9.336 14.703 3.018 1 95.81 82 ASN B C 1
ATOM 4957 O O . ASN B 1 82 ? 9.289 15.922 3.188 1 95.81 82 ASN B O 1
ATOM 4961 N N . LEU B 1 83 ? 10.133 14.148 2.186 1 96.56 83 LEU B N 1
ATOM 4962 C CA . LEU B 1 83 ? 11.086 14.922 1.396 1 96.56 83 LEU B CA 1
ATOM 4963 C C . LEU B 1 83 ? 10.352 15.883 0.459 1 96.56 83 LEU B C 1
ATOM 4965 O O . LEU B 1 83 ? 10.75 17.047 0.312 1 96.56 83 LEU B O 1
ATOM 4969 N N . ALA B 1 84 ? 9.281 15.391 -0.168 1 96.06 84 ALA B N 1
ATOM 4970 C CA . ALA B 1 84 ? 8.508 16.203 -1.101 1 96.06 84 ALA B CA 1
ATOM 4971 C C . ALA B 1 84 ? 7.828 17.375 -0.383 1 96.06 84 ALA B C 1
ATOM 4973 O O . ALA B 1 84 ? 7.773 18.484 -0.91 1 96.06 84 ALA B O 1
ATOM 4974 N N . GLY B 1 85 ? 7.32 17.094 0.743 1 93.31 85 GLY B N 1
ATOM 4975 C CA . GLY B 1 85 ? 6.699 18.141 1.533 1 93.31 85 GLY B CA 1
ATOM 4976 C C . GLY B 1 85 ? 7.656 19.25 1.904 1 93.31 85 GLY B C 1
ATOM 4977 O O . GLY B 1 85 ? 7.297 20.438 1.856 1 93.31 85 GLY B O 1
ATOM 4978 N N . GLU B 1 86 ? 8.828 18.859 2.262 1 92.44 86 GLU B N 1
ATOM 4979 C CA . GLU B 1 86 ? 9.844 19.859 2.59 1 92.44 86 GLU B CA 1
ATOM 4980 C C . GLU B 1 86 ? 10.227 20.688 1.363 1 92.44 86 GLU B C 1
ATOM 4982 O O . GLU B 1 86 ? 10.406 21.891 1.457 1 92.44 86 GLU B O 1
ATOM 4987 N N . ALA B 1 87 ? 10.305 20.047 0.283 1 93.88 87 ALA B N 1
ATOM 4988 C CA . ALA B 1 87 ? 10.633 20.75 -0.957 1 93.88 87 ALA B CA 1
ATOM 4989 C C . ALA B 1 87 ? 9.523 21.719 -1.356 1 93.88 87 ALA B C 1
ATOM 4991 O O . ALA B 1 87 ? 9.781 22.766 -1.932 1 93.88 87 ALA B O 1
ATOM 4992 N N . ALA B 1 88 ? 8.32 21.391 -1.082 1 91.38 88 ALA B N 1
ATOM 4993 C CA . ALA B 1 88 ? 7.152 22.172 -1.479 1 91.38 88 ALA B CA 1
ATOM 4994 C C . ALA B 1 88 ? 7.055 23.453 -0.673 1 91.38 88 ALA B C 1
ATOM 4996 O O . ALA B 1 88 ? 6.398 24.406 -1.097 1 91.38 88 ALA B O 1
ATOM 4997 N N . LYS B 1 89 ? 7.645 23.484 0.485 1 86.56 89 LYS B N 1
ATOM 4998 C CA . LYS B 1 89 ? 7.641 24.703 1.284 1 86.56 89 LYS B CA 1
ATOM 4999 C C . LYS B 1 89 ? 8.289 25.859 0.527 1 86.56 89 LYS B C 1
ATOM 5001 O O . LYS B 1 89 ? 7.801 27 0.577 1 86.56 89 LYS B O 1
ATOM 5006 N N . GLU B 1 90 ? 9.352 25.562 -0.104 1 88.94 90 GLU B N 1
ATOM 5007 C CA . GLU B 1 90 ? 10.008 26.469 -1.039 1 88.94 90 GLU B CA 1
ATOM 5008 C C . GLU B 1 90 ? 10.203 25.812 -2.402 1 88.94 90 GLU B C 1
ATOM 5010 O O . GLU B 1 90 ? 11.258 25.25 -2.68 1 88.94 90 GLU B O 1
ATOM 5015 N N . SER B 1 91 ? 9.172 25.953 -3.188 1 89.62 91 SER B N 1
ATOM 5016 C CA . SER B 1 91 ? 9.148 25.234 -4.461 1 89.62 91 SER B CA 1
ATOM 5017 C C . SER B 1 91 ? 10.07 25.891 -5.48 1 89.62 91 SER B C 1
ATOM 5019 O O . SER B 1 91 ? 9.602 26.531 -6.43 1 89.62 91 SER B O 1
ATOM 5021 N N . THR B 1 92 ? 11.422 25.703 -5.316 1 91.44 92 THR B N 1
ATOM 5022 C CA . THR B 1 92 ? 12.453 26.234 -6.199 1 91.44 92 THR B CA 1
ATOM 5023 C C . THR B 1 92 ? 13.258 25.109 -6.84 1 91.44 92 THR B C 1
ATOM 5025 O O . THR B 1 92 ? 13.062 23.938 -6.516 1 91.44 92 THR B O 1
ATOM 5028 N N . GLY B 1 93 ? 14.008 25.422 -7.812 1 92.81 93 GLY B N 1
ATOM 5029 C CA . GLY B 1 93 ? 14.914 24.469 -8.422 1 92.81 93 GLY B CA 1
ATOM 5030 C C . GLY B 1 93 ? 15.914 23.891 -7.438 1 92.81 93 GLY B C 1
ATOM 5031 O O . GLY B 1 93 ? 16.234 22.703 -7.508 1 92.81 93 GLY B O 1
ATOM 5032 N N . LEU B 1 94 ? 16.359 24.75 -6.551 1 92.06 94 LEU B N 1
ATOM 5033 C CA . LEU B 1 94 ? 17.281 24.297 -5.527 1 92.06 94 LEU B CA 1
ATOM 5034 C C . LEU B 1 94 ? 16.625 23.266 -4.609 1 92.06 94 LEU B C 1
ATOM 5036 O O . LEU B 1 94 ? 17.25 22.266 -4.258 1 92.06 94 LEU B O 1
ATOM 5040 N N . SER B 1 95 ? 15.391 23.578 -4.238 1 94.94 95 SER B N 1
ATOM 5041 C CA . SER B 1 95 ? 14.656 22.641 -3.408 1 94.94 95 SER B CA 1
ATOM 5042 C C . SER B 1 95 ? 14.445 21.312 -4.137 1 94.94 95 SER B C 1
ATOM 5044 O O . SER B 1 95 ? 14.461 20.25 -3.518 1 94.94 95 SER B O 1
ATOM 5046 N N . LEU B 1 96 ? 14.258 21.391 -5.41 1 96.06 96 LEU B N 1
ATOM 5047 C CA . LEU B 1 96 ? 14.109 20.188 -6.219 1 96.06 96 LEU B CA 1
ATOM 5048 C C . LEU B 1 96 ? 15.398 19.375 -6.215 1 96.06 96 LEU B C 1
ATOM 5050 O O . LEU B 1 96 ? 15.359 18.141 -6.098 1 96.06 96 LEU B O 1
ATOM 5054 N N . LEU B 1 97 ? 16.5 20.047 -6.348 1 95.31 97 LEU B N 1
ATOM 5055 C CA . LEU B 1 97 ? 17.797 19.375 -6.309 1 95.31 97 LEU B CA 1
ATOM 5056 C C . LEU B 1 97 ? 18.016 18.688 -4.965 1 95.31 97 LEU B C 1
ATOM 5058 O O . LEU B 1 97 ? 18.453 17.547 -4.914 1 95.31 97 LEU B O 1
ATOM 5062 N N . LYS B 1 98 ? 17.703 19.406 -3.885 1 95.19 98 LYS B N 1
ATOM 5063 C CA . LYS B 1 98 ? 17.812 18.812 -2.551 1 95.19 98 LYS B CA 1
ATOM 5064 C C . LYS B 1 98 ? 16.906 17.594 -2.414 1 95.19 98 LYS B C 1
ATOM 5066 O O . LYS B 1 98 ? 17.312 16.578 -1.843 1 95.19 98 LYS B O 1
ATOM 5071 N N . TYR B 1 99 ? 15.703 17.75 -2.961 1 96.88 99 TYR B N 1
ATOM 5072 C CA . TYR B 1 99 ? 14.758 16.641 -2.943 1 96.88 99 TYR B CA 1
ATOM 5073 C C . TYR B 1 99 ? 15.352 15.391 -3.588 1 96.88 99 TYR B C 1
ATOM 5075 O O . TYR B 1 99 ? 15.297 14.305 -3.014 1 96.88 99 TYR B O 1
ATOM 5083 N N . PHE B 1 100 ? 15.977 15.57 -4.695 1 96.81 100 PHE B N 1
ATOM 5084 C CA . PHE B 1 100 ? 16.531 14.445 -5.438 1 96.81 100 PHE B CA 1
ATOM 5085 C C . PHE B 1 100 ? 17.734 13.859 -4.715 1 96.81 100 PHE B C 1
ATOM 5087 O O . PHE B 1 100 ? 17.891 12.641 -4.645 1 96.81 100 PHE B O 1
ATOM 5094 N N . LEU B 1 101 ? 18.547 14.703 -4.133 1 96.06 101 LEU B N 1
ATOM 5095 C CA . LEU B 1 101 ? 19.75 14.242 -3.441 1 96.06 101 LEU B CA 1
ATOM 5096 C C . LEU B 1 101 ? 19.391 13.461 -2.184 1 96.06 101 LEU B C 1
ATOM 5098 O O . LEU B 1 101 ? 20.062 12.477 -1.847 1 96.06 101 LEU B O 1
ATOM 5102 N N . TYR B 1 102 ? 18.328 13.914 -1.493 1 96.88 102 TYR B N 1
ATOM 5103 C CA . TYR B 1 102 ? 17.891 13.211 -0.291 1 96.88 102 TYR B CA 1
ATOM 5104 C C . TYR B 1 102 ? 17.141 11.938 -0.646 1 96.88 102 TYR B C 1
ATOM 5106 O O . TYR B 1 102 ? 17.078 11 0.148 1 96.88 102 TYR B O 1
ATOM 5114 N N . PHE B 1 103 ? 16.578 11.914 -1.829 1 97.69 103 PHE B N 1
ATOM 5115 C CA . PHE B 1 103 ? 15.812 10.758 -2.287 1 97.69 103 PHE B CA 1
ATOM 5116 C C . PHE B 1 103 ? 16.75 9.609 -2.648 1 97.69 103 PHE B C 1
ATOM 5118 O O . PHE B 1 103 ? 16.406 8.438 -2.457 1 97.69 103 PHE B O 1
ATOM 5125 N N . MET B 1 104 ? 17.938 9.836 -3.076 1 97 104 MET B N 1
ATOM 5126 C CA . MET B 1 104 ? 18.875 8.844 -3.617 1 97 104 MET B CA 1
ATOM 5127 C C . MET B 1 104 ? 19.25 7.816 -2.557 1 97 104 MET B C 1
ATOM 5129 O O . MET B 1 104 ? 19.219 6.609 -2.814 1 97 104 MET B O 1
ATOM 5133 N N . PRO B 1 105 ? 19.547 8.273 -1.338 1 96.75 105 PRO B N 1
ATOM 5134 C CA . PRO B 1 105 ? 19.859 7.277 -0.31 1 96.75 105 PRO B CA 1
ATOM 5135 C C . PRO B 1 105 ? 18.672 6.375 0.019 1 96.75 105 PRO B C 1
ATOM 5137 O O . PRO B 1 105 ? 18.859 5.184 0.277 1 96.75 105 PRO B O 1
ATOM 5140 N N . ILE B 1 106 ? 17.5 6.957 0.029 1 97.31 106 ILE B N 1
ATOM 5141 C CA . ILE B 1 106 ? 16.297 6.176 0.302 1 97.31 106 ILE B CA 1
ATOM 5142 C C . ILE B 1 106 ? 16.125 5.117 -0.78 1 97.31 106 ILE B C 1
ATOM 5144 O O . ILE B 1 106 ? 15.867 3.947 -0.476 1 97.31 106 ILE B O 1
ATOM 5148 N N . TRP B 1 107 ? 16.312 5.535 -1.994 1 96.81 107 TRP B N 1
ATOM 5149 C CA . TRP B 1 107 ? 16.203 4.629 -3.135 1 96.81 107 TRP B CA 1
ATOM 5150 C C . TRP B 1 107 ? 17.25 3.529 -3.051 1 96.81 107 TRP B C 1
ATOM 5152 O O . TRP B 1 107 ? 16.953 2.355 -3.283 1 96.81 107 TRP B O 1
ATOM 5162 N N . GLN B 1 108 ? 18.453 3.895 -2.672 1 96.69 108 GLN B N 1
ATOM 5163 C CA . GLN B 1 108 ? 19.547 2.938 -2.594 1 96.69 108 GLN B CA 1
ATOM 5164 C C . GLN B 1 108 ? 19.281 1.868 -1.541 1 96.69 108 GLN B C 1
ATOM 5166 O O . GLN B 1 108 ? 19.484 0.678 -1.791 1 96.69 108 GLN B O 1
ATOM 5171 N N . VAL B 1 109 ? 18.844 2.295 -0.441 1 97 109 VAL B N 1
ATOM 5172 C CA . VAL B 1 109 ? 18.578 1.345 0.637 1 97 109 VAL B CA 1
ATOM 5173 C C . VAL B 1 109 ? 17.406 0.447 0.265 1 97 109 VAL B C 1
ATOM 5175 O O . VAL B 1 109 ? 17.391 -0.74 0.6 1 97 109 VAL B O 1
ATOM 5178 N N . TRP B 1 110 ? 16.406 1.01 -0.398 1 96.69 110 TRP B N 1
ATOM 5179 C CA . TRP B 1 110 ? 15.289 0.199 -0.878 1 96.69 110 TRP B CA 1
ATOM 5180 C C . TRP B 1 110 ? 15.781 -0.896 -1.82 1 96.69 110 TRP B C 1
ATOM 5182 O O . TRP B 1 110 ? 15.359 -2.049 -1.712 1 96.69 110 TRP B O 1
ATOM 5192 N N . CYS B 1 111 ? 16.672 -0.544 -2.732 1 95.12 111 CYS B N 1
ATOM 5193 C CA . CYS B 1 111 ? 17.219 -1.508 -3.676 1 95.12 111 CYS B CA 1
ATOM 5194 C C . CYS B 1 111 ? 18 -2.598 -2.951 1 95.12 111 CYS B C 1
ATOM 5196 O O . CYS B 1 111 ? 17.953 -3.764 -3.344 1 95.12 111 CYS B O 1
ATOM 5198 N N . ASP B 1 112 ? 18.656 -2.182 -1.898 1 94.44 112 ASP B N 1
ATOM 5199 C CA . ASP B 1 112 ? 19.438 -3.143 -1.125 1 94.44 112 ASP B CA 1
ATOM 5200 C C . ASP B 1 112 ? 18.531 -4.195 -0.49 1 94.44 112 ASP B C 1
ATOM 5202 O O . ASP B 1 112 ? 18.828 -5.391 -0.547 1 94.44 112 ASP B O 1
ATOM 5206 N N . ILE B 1 113 ? 17.5 -3.717 0.08 1 92.88 113 ILE B N 1
ATOM 5207 C CA . ILE B 1 113 ? 16.578 -4.637 0.735 1 92.88 113 ILE B CA 1
ATOM 5208 C C . ILE B 1 113 ? 15.922 -5.539 -0.307 1 92.88 113 ILE B C 1
ATOM 5210 O O . ILE B 1 113 ? 15.82 -6.75 -0.112 1 92.88 113 ILE B O 1
ATOM 5214 N N . LYS B 1 114 ? 15.492 -4.922 -1.366 1 91.38 114 LYS B N 1
ATOM 5215 C CA . LYS B 1 114 ? 14.852 -5.672 -2.443 1 91.38 114 LYS B CA 1
ATOM 5216 C C . LYS B 1 114 ? 15.766 -6.773 -2.965 1 91.38 114 LYS B C 1
ATOM 5218 O O . LYS B 1 114 ? 15.344 -7.922 -3.109 1 91.38 114 LYS B O 1
ATOM 5223 N N . ASP B 1 115 ? 17.016 -6.438 -3.188 1 89.81 115 ASP B N 1
ATOM 5224 C CA . ASP B 1 115 ? 17.984 -7.406 -3.701 1 89.81 115 ASP B CA 1
ATOM 5225 C C . ASP B 1 115 ? 18.297 -8.477 -2.66 1 89.81 115 ASP B C 1
ATOM 5227 O O . ASP B 1 115 ? 18.406 -9.664 -2.996 1 89.81 115 ASP B O 1
ATOM 5231 N N . GLY B 1 116 ? 18.453 -8.055 -1.436 1 86.38 116 GLY B N 1
ATOM 5232 C CA . GLY B 1 116 ? 18.703 -9.023 -0.376 1 86.38 116 GLY B CA 1
ATOM 5233 C C . GLY B 1 116 ? 17.594 -10.055 -0.252 1 86.38 116 GLY B C 1
ATOM 5234 O O . GLY B 1 116 ? 17.875 -11.242 -0.071 1 86.38 116 GLY B O 1
ATOM 5235 N N . VAL B 1 117 ? 16.438 -9.602 -0.376 1 83.88 117 VAL B N 1
ATOM 5236 C CA . VAL B 1 117 ? 15.289 -10.5 -0.279 1 83.88 117 VAL B CA 1
ATOM 5237 C C . VAL B 1 117 ? 15.234 -11.406 -1.51 1 83.88 117 VAL B C 1
ATOM 5239 O O . VAL B 1 117 ? 14.891 -12.586 -1.406 1 83.88 117 VAL B O 1
ATOM 5242 N N . ASN B 1 118 ? 15.602 -10.867 -2.619 1 82.62 118 ASN B N 1
ATOM 5243 C CA . ASN B 1 118 ? 15.57 -11.633 -3.859 1 82.62 118 ASN B CA 1
ATOM 5244 C C . ASN B 1 118 ? 16.609 -12.75 -3.857 1 82.62 118 ASN B C 1
ATOM 5246 O O . ASN B 1 118 ? 16.344 -13.852 -4.332 1 82.62 118 ASN B O 1
ATOM 5250 N N . TYR B 1 119 ? 17.703 -12.5 -3.25 1 80.69 119 TYR B N 1
ATOM 5251 C CA . TYR B 1 119 ? 18.812 -13.445 -3.342 1 80.69 119 TYR B CA 1
ATOM 5252 C C . TYR B 1 119 ? 18.828 -14.391 -2.141 1 80.69 119 TYR B C 1
ATOM 5254 O O . TYR B 1 119 ? 19.141 -15.57 -2.275 1 80.69 119 TYR B O 1
ATOM 5262 N N . TYR B 1 120 ? 18.406 -13.914 -0.985 1 80.06 120 TYR B N 1
ATOM 5263 C CA . TYR B 1 120 ? 18.766 -14.688 0.201 1 80.06 120 TYR B CA 1
ATOM 5264 C C . TYR B 1 120 ? 17.609 -14.727 1.189 1 80.06 120 TYR B C 1
ATOM 5266 O O . TYR B 1 120 ? 17.797 -15.062 2.361 1 80.06 120 TYR B O 1
ATOM 5274 N N . TYR B 1 121 ? 16.484 -14.469 0.846 1 76.81 121 TYR B N 1
ATOM 5275 C CA . TYR B 1 121 ? 15.375 -14.367 1.792 1 76.81 121 TYR B CA 1
ATOM 5276 C C . TYR B 1 121 ? 15.062 -15.727 2.406 1 76.81 121 TYR B C 1
ATOM 5278 O O . TYR B 1 121 ? 14.93 -16.719 1.691 1 76.81 121 TYR B O 1
ATOM 5286 N N . ASN B 1 122 ? 15.016 -15.906 3.713 1 75.88 122 ASN B N 1
ATOM 5287 C CA . ASN B 1 122 ? 14.633 -17.141 4.391 1 75.88 122 ASN B CA 1
ATOM 5288 C C . ASN B 1 122 ? 13.68 -16.875 5.551 1 75.88 122 ASN B C 1
ATOM 5290 O O . ASN B 1 122 ? 13.258 -17.797 6.242 1 75.88 122 ASN B O 1
ATOM 5294 N N . GLU B 1 123 ? 13.234 -15.695 5.852 1 74.38 123 GLU B N 1
ATOM 5295 C CA . GLU B 1 123 ? 12.258 -15.281 6.855 1 74.38 123 GLU B CA 1
ATOM 5296 C C . GLU B 1 123 ? 12.711 -15.672 8.258 1 74.38 123 GLU B C 1
ATOM 5298 O O . GLU B 1 123 ? 11.891 -16.047 9.102 1 74.38 123 GLU B O 1
ATOM 5303 N N . ASP B 1 124 ? 13.891 -15.859 8.5 1 81.56 124 ASP B N 1
ATOM 5304 C CA . ASP B 1 124 ? 14.375 -16.156 9.844 1 81.56 124 ASP B CA 1
ATOM 5305 C C . ASP B 1 124 ? 14.359 -14.906 10.719 1 81.56 124 ASP B C 1
ATOM 5307 O O . ASP B 1 124 ? 14.086 -13.805 10.234 1 81.56 124 ASP B O 1
ATOM 5311 N N . PHE B 1 125 ? 14.562 -15.133 11.938 1 85.19 125 PHE B N 1
ATOM 5312 C CA . PHE B 1 125 ? 14.461 -14.055 12.914 1 85.19 125 PHE B CA 1
ATOM 5313 C C . PHE B 1 125 ? 15.547 -13.008 12.672 1 85.19 125 PHE B C 1
ATOM 5315 O O . PHE B 1 125 ? 15.297 -11.812 12.828 1 85.19 125 PHE B O 1
ATOM 5322 N N . THR B 1 126 ? 16.719 -13.391 12.305 1 87.12 126 THR B N 1
ATOM 5323 C CA . THR B 1 126 ? 17.812 -12.461 12.078 1 87.12 126 THR B CA 1
ATOM 5324 C C . THR B 1 126 ? 17.469 -11.492 10.953 1 87.12 126 THR B C 1
ATOM 5326 O O . THR B 1 126 ? 17.766 -10.297 11.039 1 87.12 126 THR B O 1
ATOM 5329 N N . GLN B 1 127 ? 16.891 -11.953 9.969 1 88.31 127 GLN B N 1
ATOM 5330 C CA . GLN B 1 127 ? 16.516 -11.086 8.859 1 88.31 127 GLN B CA 1
ATOM 5331 C C . GLN B 1 127 ? 15.375 -10.148 9.25 1 88.31 127 GLN B C 1
ATOM 5333 O O . GLN B 1 127 ? 15.328 -9 8.805 1 88.31 127 GLN B O 1
ATOM 5338 N N . LYS B 1 128 ? 14.5 -10.656 10.078 1 89.56 128 LYS B N 1
ATOM 5339 C CA . LYS B 1 128 ? 13.422 -9.805 10.578 1 89.56 128 LYS B CA 1
ATOM 5340 C C . LYS B 1 128 ? 13.984 -8.656 11.406 1 89.56 128 LYS B C 1
ATOM 5342 O O . LYS B 1 128 ? 13.547 -7.508 11.266 1 89.56 128 LYS B O 1
ATOM 5347 N N . LEU B 1 129 ? 14.898 -8.992 12.172 1 92.56 129 LEU B N 1
ATOM 5348 C CA . LEU B 1 129 ? 15.531 -7.977 13.008 1 92.56 129 LEU B CA 1
ATOM 5349 C C . LEU B 1 129 ? 16.312 -6.98 12.156 1 92.56 129 LEU B C 1
ATOM 5351 O O . LEU B 1 129 ? 16.297 -5.777 12.438 1 92.56 129 LEU B O 1
ATOM 5355 N N . TYR B 1 130 ? 16.938 -7.457 11.141 1 94.12 130 TYR B N 1
ATOM 5356 C CA . TYR B 1 130 ? 17.703 -6.594 10.25 1 94.12 130 TYR B CA 1
ATOM 5357 C C . TYR B 1 130 ? 16.812 -5.59 9.547 1 94.12 130 TYR B C 1
ATOM 5359 O O . TYR B 1 130 ? 17.125 -4.402 9.477 1 94.12 130 TYR B O 1
ATOM 5367 N N . VAL B 1 131 ? 15.695 -6.102 9.055 1 94.5 131 VAL B N 1
ATOM 5368 C CA . VAL B 1 131 ? 14.766 -5.219 8.359 1 94.5 131 VAL B CA 1
ATOM 5369 C C . VAL B 1 131 ? 14.242 -4.16 9.336 1 94.5 131 VAL B C 1
ATOM 5371 O O . VAL B 1 131 ? 14.148 -2.982 8.984 1 94.5 131 VAL B O 1
ATOM 5374 N N . PHE B 1 132 ? 13.891 -4.59 10.555 1 96.06 132 PHE B N 1
ATOM 5375 C CA . PHE B 1 132 ? 13.438 -3.639 11.562 1 96.06 132 PHE B CA 1
ATOM 5376 C C . PHE B 1 132 ? 14.508 -2.594 11.844 1 96.06 132 PHE B C 1
ATOM 5378 O O . PHE B 1 132 ? 14.203 -1.404 11.969 1 96.06 132 PHE B O 1
ATOM 5385 N N . PHE B 1 133 ? 15.773 -3.006 11.93 1 97.06 133 PHE B N 1
ATOM 5386 C CA . PHE B 1 133 ? 16.906 -2.121 12.164 1 97.06 133 PHE B CA 1
ATOM 5387 C C . PHE B 1 133 ? 17.016 -1.069 11.07 1 97.06 133 PHE B C 1
ATOM 5389 O O . PHE B 1 133 ? 17.203 0.116 11.352 1 97.06 133 PHE B O 1
ATOM 5396 N N . ILE B 1 134 ? 16.828 -1.455 9.867 1 96.94 134 ILE B N 1
ATOM 5397 C CA . ILE B 1 134 ? 16.922 -0.552 8.727 1 96.94 134 ILE B CA 1
ATOM 5398 C C . ILE B 1 134 ? 15.773 0.447 8.758 1 96.94 134 ILE B C 1
ATOM 5400 O O . ILE B 1 134 ? 15.961 1.635 8.484 1 96.94 134 ILE B O 1
ATOM 5404 N N . ILE B 1 135 ? 14.578 -0.027 9.125 1 95.88 135 ILE B N 1
ATOM 5405 C CA . ILE B 1 135 ? 13.398 0.83 9.195 1 95.88 135 ILE B CA 1
ATOM 5406 C C . ILE B 1 135 ? 13.625 1.938 10.219 1 95.88 135 ILE B C 1
ATOM 5408 O O . ILE B 1 135 ? 13.281 3.096 9.984 1 95.88 135 ILE B O 1
ATOM 5412 N N . VAL B 1 136 ? 14.195 1.609 11.281 1 96.44 136 VAL B N 1
ATOM 5413 C CA . VAL B 1 136 ? 14.477 2.576 12.344 1 96.44 136 VAL B CA 1
ATOM 5414 C C . VAL B 1 136 ? 15.492 3.605 11.852 1 96.44 136 VAL B C 1
ATOM 5416 O O . VAL B 1 136 ? 15.32 4.809 12.062 1 96.44 136 VAL B O 1
ATOM 5419 N N . LEU B 1 137 ? 16.531 3.164 11.172 1 96.69 137 LEU B N 1
ATOM 5420 C CA . LEU B 1 137 ? 17.547 4.062 10.641 1 96.69 137 LEU B CA 1
ATOM 5421 C C . LEU B 1 137 ? 16.953 5.031 9.625 1 96.69 137 LEU B C 1
ATOM 5423 O O . LEU B 1 137 ? 17.281 6.219 9.625 1 96.69 137 LEU B O 1
ATOM 5427 N N . LEU B 1 138 ? 16.078 4.5 8.836 1 96.56 138 LEU B N 1
ATOM 5428 C CA . LEU B 1 138 ? 15.445 5.328 7.809 1 96.56 138 LEU B CA 1
ATOM 5429 C C . LEU B 1 138 ? 14.516 6.363 8.438 1 96.56 138 LEU B C 1
ATOM 5431 O O . LEU B 1 138 ? 14.398 7.48 7.934 1 96.56 138 LEU B O 1
ATOM 5435 N N . MET B 1 139 ? 13.812 5.941 9.477 1 95.31 139 MET B N 1
ATOM 5436 C CA . MET B 1 139 ? 13 6.914 10.203 1 95.31 139 MET B CA 1
ATOM 5437 C C . MET B 1 139 ? 13.852 8.055 10.742 1 95.31 139 MET B C 1
ATOM 5439 O O . MET B 1 139 ? 13.477 9.219 10.641 1 95.31 139 MET B O 1
ATOM 5443 N N . PHE B 1 140 ? 14.992 7.676 11.25 1 93.88 140 PHE B N 1
ATOM 5444 C CA . PHE B 1 140 ? 15.93 8.672 11.766 1 93.88 140 PHE B CA 1
ATOM 5445 C C . PHE B 1 140 ? 16.406 9.578 10.641 1 93.88 140 PHE B C 1
ATOM 5447 O O . PHE B 1 140 ? 16.438 10.805 10.805 1 93.88 140 PHE B O 1
ATOM 5454 N N . TYR B 1 141 ? 16.734 9.055 9.539 1 95.25 141 TYR B N 1
ATOM 5455 C CA . TYR B 1 141 ? 17.203 9.773 8.367 1 95.25 141 TYR B CA 1
ATOM 5456 C C . TYR B 1 141 ? 16.172 10.797 7.906 1 95.25 141 TYR B C 1
ATOM 5458 O O . TYR B 1 141 ? 16.5 11.969 7.695 1 95.25 141 TYR B O 1
ATOM 5466 N N . ALA B 1 142 ? 14.961 10.391 7.816 1 91.12 142 ALA B N 1
ATOM 5467 C CA . ALA B 1 142 ? 13.906 11.234 7.254 1 91.12 142 ALA B CA 1
ATOM 5468 C C . ALA B 1 142 ? 13.562 12.391 8.195 1 91.12 142 ALA B C 1
ATOM 5470 O O . ALA B 1 142 ? 13.203 13.477 7.746 1 91.12 142 ALA B O 1
ATOM 5471 N N . ASN B 1 143 ? 13.688 12.164 9.461 1 90.75 143 ASN B N 1
ATOM 5472 C CA . ASN B 1 143 ? 13.328 13.203 10.414 1 90.75 143 ASN B CA 1
ATOM 5473 C C . ASN B 1 143 ? 14.469 14.195 10.633 1 90.75 143 ASN B C 1
ATOM 5475 O O . ASN B 1 143 ? 14.266 15.273 11.188 1 90.75 143 ASN B O 1
ATOM 5479 N N . SER B 1 144 ? 15.672 13.914 10.094 1 92.31 144 SER B N 1
ATOM 5480 C CA . SER B 1 144 ? 16.828 14.773 10.344 1 92.31 144 SER B CA 1
ATOM 5481 C C . SER B 1 144 ? 17.281 15.477 9.07 1 92.31 144 SER B C 1
ATOM 5483 O O . SER B 1 144 ? 18.094 16.406 9.125 1 92.31 144 SER B O 1
ATOM 5485 N N . HIS B 1 145 ? 16.781 15.18 7.922 1 91.38 145 HIS B N 1
ATOM 5486 C CA . HIS B 1 145 ? 17.328 15.609 6.645 1 91.38 145 HIS B CA 1
ATOM 5487 C C . HIS B 1 145 ? 17.25 17.125 6.496 1 91.38 145 HIS B C 1
ATOM 5489 O O . HIS B 1 145 ? 18.078 17.734 5.828 1 91.38 145 HIS B O 1
ATOM 5495 N N . SER B 1 146 ? 16.297 17.75 7.078 1 87.81 146 SER B N 1
ATOM 5496 C CA . SER B 1 146 ? 16.094 19.188 6.918 1 87.81 146 SER B CA 1
ATOM 5497 C C . SER B 1 146 ? 17.234 19.984 7.566 1 87.81 146 SER B C 1
ATOM 5499 O O . SER B 1 146 ? 17.484 21.125 7.199 1 87.81 146 SER B O 1
ATOM 5501 N N . LYS B 1 147 ? 17.969 19.391 8.414 1 90.06 147 LYS B N 1
ATOM 5502 C CA . LYS B 1 147 ? 19.047 20.078 9.141 1 90.06 147 LYS B CA 1
ATOM 5503 C C . LYS B 1 147 ? 20.391 19.844 8.484 1 90.06 147 LYS B C 1
ATOM 5505 O O . LYS B 1 147 ? 21.406 20.422 8.891 1 90.06 147 LYS B O 1
ATOM 5510 N N . ALA B 1 148 ? 20.438 19.109 7.457 1 90.38 148 ALA B N 1
ATOM 5511 C CA . ALA B 1 148 ? 21.688 18.703 6.828 1 90.38 148 ALA B CA 1
ATOM 5512 C C . ALA B 1 148 ? 22.469 19.922 6.316 1 90.38 148 ALA B C 1
ATOM 5514 O O . ALA B 1 148 ? 23.688 20 6.477 1 90.38 148 ALA B O 1
ATOM 5515 N N . PRO B 1 149 ? 21.797 20.953 5.758 1 90.44 149 PRO B N 1
ATOM 5516 C CA . PRO B 1 149 ? 22.547 22.094 5.258 1 90.44 149 PRO B CA 1
ATOM 5517 C C . PRO B 1 149 ? 22.859 23.125 6.348 1 90.44 149 PRO B C 1
ATOM 5519 O O . PRO B 1 149 ? 23.656 24.031 6.133 1 90.44 149 PRO B O 1
ATOM 5522 N N . GLU B 1 150 ? 22.312 22.969 7.496 1 89.31 150 GLU B N 1
ATOM 5523 C CA . GLU B 1 150 ? 22.359 24.016 8.508 1 89.31 150 GLU B CA 1
ATOM 5524 C C . GLU B 1 150 ? 23.656 23.938 9.312 1 89.31 150 GLU B C 1
ATOM 5526 O O . GLU B 1 150 ? 24.203 24.969 9.703 1 89.31 150 GLU B O 1
ATOM 5531 N N . SER B 1 151 ? 24.062 22.75 9.672 1 90.75 151 SER B N 1
ATOM 5532 C CA . SER B 1 151 ? 25.219 22.594 10.539 1 90.75 151 SER B CA 1
ATOM 5533 C C . SER B 1 151 ? 25.922 21.266 10.281 1 90.75 151 SER B C 1
ATOM 5535 O O . SER B 1 151 ? 25.406 20.406 9.57 1 90.75 151 SER B O 1
ATOM 5537 N N . LEU B 1 152 ? 27.062 21.203 10.805 1 91.69 152 LEU B N 1
ATOM 5538 C CA . LEU B 1 152 ? 27.828 19.953 10.75 1 91.69 152 LEU B CA 1
ATOM 5539 C C . LEU B 1 152 ? 27.078 18.828 11.453 1 91.69 152 LEU B C 1
ATOM 5541 O O . LEU B 1 152 ? 27.062 17.688 10.969 1 91.69 152 LEU B O 1
ATOM 5545 N N . GLN B 1 153 ? 26.516 19.141 12.5 1 90.81 153 GLN B N 1
ATOM 5546 C CA . GLN B 1 153 ? 25.734 18.156 13.242 1 90.81 153 GLN B CA 1
ATOM 5547 C C . GLN B 1 153 ? 24.531 17.688 12.438 1 90.81 153 GLN B C 1
ATOM 5549 O O . GLN B 1 153 ? 24.203 16.5 12.438 1 90.81 153 GLN B O 1
ATOM 5554 N N . GLY B 1 154 ? 23.891 18.672 11.82 1 92.19 154 GLY B N 1
ATOM 5555 C CA . GLY B 1 154 ? 22.766 18.312 10.977 1 92.19 154 GLY B CA 1
ATOM 5556 C C . GLY B 1 154 ? 23.141 17.391 9.828 1 92.19 154 GLY B C 1
ATOM 5557 O O . GLY B 1 154 ? 22.406 16.453 9.508 1 92.19 154 GLY B O 1
ATOM 5558 N N . ALA B 1 155 ? 24.266 17.672 9.266 1 94.5 155 ALA B N 1
ATOM 5559 C CA . ALA B 1 155 ? 24.766 16.828 8.18 1 94.5 155 ALA B CA 1
ATOM 5560 C C . ALA B 1 155 ? 25.078 15.422 8.672 1 94.5 155 ALA B C 1
ATOM 5562 O O . ALA B 1 155 ? 24.719 14.43 8.023 1 94.5 155 ALA B O 1
ATOM 5563 N N . ALA B 1 156 ? 25.688 15.312 9.82 1 94.94 156 ALA B N 1
ATOM 5564 C CA . ALA B 1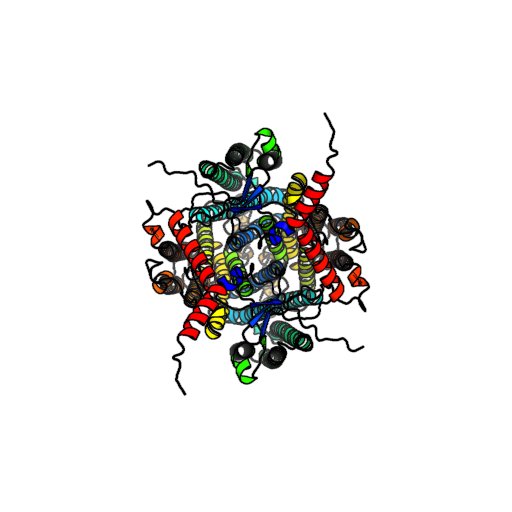 156 ? 26.047 14.023 10.391 1 94.94 156 ALA B CA 1
ATOM 5565 C C . ALA B 1 156 ? 24.797 13.211 10.734 1 94.94 156 ALA B C 1
ATOM 5567 O O . ALA B 1 156 ? 24.75 12 10.492 1 94.94 156 ALA B O 1
ATOM 5568 N N . LEU B 1 157 ? 23.797 13.898 11.258 1 93.5 157 LEU B N 1
ATOM 5569 C CA . LEU B 1 157 ? 22.562 13.234 11.656 1 93.5 157 LEU B CA 1
ATOM 5570 C C . LEU B 1 157 ? 21.828 12.664 10.445 1 93.5 157 LEU B C 1
ATOM 5572 O O . LEU B 1 157 ? 21.047 11.719 10.562 1 93.5 157 LEU B O 1
ATOM 5576 N N . THR B 1 158 ? 22.094 13.227 9.32 1 94.69 158 THR B N 1
ATOM 5577 C CA . THR B 1 158 ? 21.422 12.789 8.094 1 94.69 158 THR B CA 1
ATOM 5578 C C . THR B 1 158 ? 22.266 11.734 7.379 1 94.69 158 THR B C 1
ATOM 5580 O O . THR B 1 158 ? 21.75 10.695 6.961 1 94.69 158 THR B O 1
ATOM 5583 N N . ILE B 1 159 ? 23.562 11.875 7.305 1 96.69 159 ILE B N 1
ATOM 5584 C CA . ILE B 1 159 ? 24.438 11.055 6.469 1 96.69 159 ILE B CA 1
ATOM 5585 C C . ILE B 1 159 ? 24.828 9.789 7.223 1 96.69 159 ILE B C 1
ATOM 5587 O O . ILE B 1 159 ? 24.938 8.711 6.633 1 96.69 159 ILE B O 1
ATOM 5591 N N . VAL B 1 160 ? 24.969 9.852 8.523 1 96.81 160 VAL B N 1
ATOM 5592 C CA . VAL B 1 160 ? 25.484 8.742 9.305 1 96.81 160 VAL B CA 1
ATOM 5593 C C . VAL B 1 160 ? 24.484 7.586 9.297 1 96.81 160 VAL B C 1
ATOM 5595 O O . VAL B 1 160 ? 24.859 6.426 9.102 1 96.81 160 VAL B O 1
ATOM 5598 N N . PRO B 1 161 ? 23.219 7.855 9.508 1 96.75 161 PRO B N 1
ATOM 5599 C CA . PRO B 1 161 ? 22.281 6.738 9.398 1 96.75 161 PRO B CA 1
ATOM 5600 C C . PRO B 1 161 ? 22.359 6.035 8.039 1 96.75 161 PRO B C 1
ATOM 5602 O O . PRO B 1 161 ? 22.203 4.812 7.969 1 96.75 161 PRO B O 1
ATOM 5605 N N . TYR B 1 162 ? 22.562 6.77 6.984 1 97.25 162 TYR B N 1
ATOM 5606 C CA . TYR B 1 162 ? 22.719 6.168 5.668 1 97.25 162 TYR B CA 1
ATOM 5607 C C . TYR B 1 162 ? 23.969 5.297 5.613 1 97.25 162 TYR B C 1
ATOM 5609 O O . TYR B 1 162 ? 23.938 4.168 5.121 1 97.25 162 TYR B O 1
ATOM 5617 N N . MET B 1 163 ? 25.016 5.766 6.203 1 97.75 163 MET B N 1
ATOM 5618 C CA . MET B 1 163 ? 26.281 5.023 6.242 1 97.75 163 MET B CA 1
ATOM 5619 C C . MET B 1 163 ? 26.125 3.729 7.027 1 97.75 163 MET B C 1
ATOM 5621 O O . MET B 1 163 ? 26.609 2.678 6.602 1 97.75 163 MET B O 1
ATOM 5625 N N . ILE B 1 164 ? 25.438 3.838 8.109 1 98 164 ILE B N 1
ATOM 5626 C CA . ILE B 1 164 ? 25.234 2.664 8.953 1 98 164 ILE B CA 1
ATOM 5627 C C . ILE B 1 164 ? 24.406 1.622 8.211 1 98 164 ILE B C 1
ATOM 5629 O O . ILE B 1 164 ? 24.688 0.423 8.289 1 98 164 ILE B O 1
ATOM 5633 N N . ALA B 1 165 ? 23.438 2.066 7.488 1 97.81 165 ALA B N 1
ATOM 5634 C CA . ALA B 1 165 ? 22.609 1.147 6.707 1 97.81 165 ALA B CA 1
ATOM 5635 C C . ALA B 1 165 ? 23.438 0.434 5.645 1 97.81 165 ALA B C 1
ATOM 5637 O O . ALA B 1 165 ? 23.328 -0.782 5.477 1 97.81 165 ALA B O 1
ATOM 5638 N N . ARG B 1 166 ? 24.312 1.185 5 1 97.62 166 ARG B N 1
ATOM 5639 C CA . ARG B 1 166 ? 25.156 0.624 3.947 1 97.62 166 ARG B CA 1
ATOM 5640 C C . ARG B 1 166 ? 26.203 -0.319 4.527 1 97.62 166 ARG B C 1
ATOM 5642 O O . ARG B 1 166 ? 26.391 -1.424 4.016 1 97.62 166 ARG B O 1
ATOM 5649 N N . VAL B 1 167 ? 26.797 0.062 5.59 1 97.56 167 VAL B N 1
ATOM 5650 C CA . VAL B 1 167 ? 27.859 -0.73 6.211 1 97.56 167 VAL B CA 1
ATOM 5651 C C . VAL B 1 167 ? 27.266 -2.012 6.797 1 97.56 167 VAL B C 1
ATOM 5653 O O . VAL B 1 167 ? 27.891 -3.072 6.742 1 97.56 167 VAL B O 1
ATOM 5656 N N . SER B 1 168 ? 26.109 -1.859 7.352 1 97.38 168 SER B N 1
ATOM 5657 C CA . SER B 1 168 ? 25.469 -3.055 7.879 1 97.38 168 SER B CA 1
ATOM 5658 C C . SER B 1 168 ? 25.188 -4.07 6.773 1 97.38 168 SER B C 1
ATOM 5660 O O . SER B 1 168 ? 25.312 -5.277 6.984 1 97.38 168 SER B O 1
ATOM 5662 N N . LEU B 1 169 ? 24.828 -3.619 5.633 1 95.69 169 LEU B N 1
ATOM 5663 C CA . LEU B 1 169 ? 24.625 -4.508 4.496 1 95.69 169 LEU B CA 1
ATOM 5664 C C . LEU B 1 169 ? 25.938 -5.18 4.09 1 95.69 169 LEU B C 1
ATOM 5666 O O . LEU B 1 169 ? 25.969 -6.387 3.855 1 95.69 169 LEU B O 1
ATOM 5670 N N . ALA B 1 170 ? 26.953 -4.395 4.008 1 96.06 170 ALA B N 1
ATOM 5671 C CA . ALA B 1 170 ? 28.266 -4.93 3.65 1 96.06 170 ALA B CA 1
ATOM 5672 C C . ALA B 1 170 ? 28.703 -6.023 4.621 1 96.06 170 ALA B C 1
ATOM 5674 O O . ALA B 1 170 ? 29.188 -7.074 4.203 1 96.06 170 ALA B O 1
ATOM 5675 N N . THR B 1 171 ? 28.453 -5.777 5.836 1 95.88 171 THR B N 1
ATOM 5676 C CA . THR B 1 171 ? 28.812 -6.746 6.863 1 95.88 171 THR B CA 1
ATOM 5677 C C . THR B 1 171 ? 27.969 -8.016 6.734 1 95.88 171 THR B C 1
ATOM 5679 O O . THR B 1 171 ? 28.484 -9.125 6.898 1 95.88 171 THR B O 1
ATOM 5682 N N . LEU B 1 172 ? 26.75 -7.801 6.469 1 92.94 172 LEU B N 1
ATOM 5683 C CA . LEU B 1 172 ? 25.859 -8.938 6.258 1 92.94 172 LEU B CA 1
ATOM 5684 C C . LEU B 1 172 ? 26.328 -9.781 5.07 1 92.94 172 LEU B C 1
ATOM 5686 O O . LEU B 1 172 ? 26.328 -11.008 5.141 1 92.94 172 LEU B O 1
ATOM 5690 N N . TYR B 1 173 ? 26.703 -9.133 3.977 1 91.75 173 TYR B N 1
ATOM 5691 C CA . TYR B 1 173 ? 27.156 -9.836 2.787 1 91.75 173 TYR B CA 1
ATOM 5692 C C . TYR B 1 173 ? 28.453 -10.586 3.068 1 91.75 173 TYR B C 1
ATOM 5694 O O . TYR B 1 173 ? 28.656 -11.703 2.576 1 91.75 173 TYR B O 1
ATOM 5702 N N . LEU B 1 174 ? 29.297 -9.984 3.809 1 92.31 174 LEU B N 1
ATOM 5703 C CA . LEU B 1 174 ? 30.531 -10.68 4.191 1 92.31 174 LEU B CA 1
ATOM 5704 C C . LEU B 1 174 ? 30.219 -11.914 5.031 1 92.31 174 LEU B C 1
ATOM 5706 O O . LEU B 1 174 ? 30.812 -12.969 4.836 1 92.31 174 LEU B O 1
ATOM 5710 N N . PHE B 1 175 ? 29.297 -11.688 5.891 1 90.69 175 PHE B N 1
ATOM 5711 C CA . PHE B 1 175 ? 28.875 -12.797 6.73 1 90.69 175 PHE B CA 1
ATOM 5712 C C . PHE B 1 175 ? 28.266 -13.914 5.891 1 90.69 175 PHE B C 1
ATOM 5714 O O . PHE B 1 175 ? 28.594 -15.094 6.078 1 90.69 175 PHE B O 1
ATOM 5721 N N . TYR B 1 176 ? 27.375 -13.641 4.965 1 88.12 176 TYR B N 1
ATOM 5722 C CA . TYR B 1 176 ? 26.734 -14.617 4.102 1 88.12 176 TYR B CA 1
ATOM 5723 C C . TYR B 1 176 ? 27.734 -15.281 3.17 1 88.12 176 TYR B C 1
ATOM 5725 O O . TYR B 1 176 ? 27.594 -16.453 2.805 1 88.12 176 TYR B O 1
ATOM 5733 N N . SER B 1 177 ? 28.766 -14.555 2.762 1 88.06 177 SER B N 1
ATOM 5734 C CA . SER B 1 177 ? 29.75 -15.055 1.813 1 88.06 177 SER B CA 1
ATOM 5735 C C . SER B 1 177 ? 30.516 -16.25 2.393 1 88.06 177 SER B C 1
ATOM 5737 O O . SER B 1 177 ? 31.062 -17.062 1.647 1 88.06 177 SER B O 1
ATOM 5739 N N . CYS B 1 178 ? 30.484 -16.328 3.641 1 86.75 178 CYS B N 1
ATOM 5740 C CA . CYS B 1 178 ? 31.172 -17.438 4.285 1 86.75 178 CYS B CA 1
ATOM 5741 C C . CYS B 1 178 ? 30.406 -18.75 4.074 1 86.75 178 CYS B C 1
ATOM 5743 O O . CYS B 1 178 ? 31 -19.828 4.117 1 86.75 178 CYS B O 1
ATOM 5745 N N . TRP B 1 179 ? 29.125 -18.594 3.758 1 80.69 179 TRP B N 1
ATOM 5746 C CA . TRP B 1 179 ? 28.297 -19.781 3.662 1 80.69 179 TRP B CA 1
ATOM 5747 C C . TRP B 1 179 ? 27.859 -20.031 2.221 1 80.69 179 TRP B C 1
ATOM 5749 O O . TRP B 1 179 ? 27.406 -21.125 1.884 1 80.69 179 TRP B O 1
ATOM 5759 N N . ILE B 1 180 ? 28.016 -19.078 1.386 1 79.44 180 ILE B N 1
ATOM 5760 C CA . ILE B 1 180 ? 27.5 -19.188 0.023 1 79.44 180 ILE B CA 1
ATOM 5761 C C . ILE B 1 180 ? 28.656 -19.094 -0.968 1 79.44 180 ILE B C 1
ATOM 5763 O O . ILE B 1 180 ? 28.984 -18.016 -1.46 1 79.44 180 ILE B O 1
ATOM 5767 N N . PRO B 1 181 ? 29.141 -20.172 -1.298 1 76.06 181 PRO B N 1
ATOM 5768 C CA . PRO B 1 181 ? 30.297 -20.141 -2.205 1 76.06 181 PRO B CA 1
ATOM 5769 C C . PRO B 1 181 ? 29.906 -19.719 -3.625 1 76.06 181 PRO B C 1
ATOM 5771 O O . PRO B 1 181 ? 30.734 -19.156 -4.352 1 76.06 181 PRO B O 1
ATOM 5774 N N . GLN B 1 182 ? 28.734 -19.938 -3.977 1 72.5 182 GLN B N 1
ATOM 5775 C CA . GLN B 1 182 ? 28.297 -19.641 -5.336 1 72.5 182 GLN B CA 1
ATOM 5776 C C . GLN B 1 182 ? 28.391 -18.156 -5.641 1 72.5 182 GLN B C 1
ATOM 5778 O O . GLN B 1 182 ? 28.641 -17.75 -6.781 1 72.5 182 GLN B O 1
ATOM 5783 N N . HIS B 1 183 ? 28.172 -17.344 -4.625 1 77.75 183 HIS B N 1
ATOM 5784 C CA . HIS B 1 183 ? 28.141 -15.898 -4.801 1 77.75 183 HIS B CA 1
ATOM 5785 C C . HIS B 1 183 ? 29.266 -15.219 -4.035 1 77.75 183 HIS B C 1
ATOM 5787 O O . HIS B 1 183 ? 29.234 -14.008 -3.822 1 77.75 183 HIS B O 1
ATOM 5793 N N . ARG B 1 184 ? 30.25 -15.859 -3.66 1 81.25 184 ARG B N 1
ATOM 5794 C CA . ARG B 1 184 ? 31.25 -15.398 -2.691 1 81.25 184 ARG B CA 1
ATOM 5795 C C . ARG B 1 184 ? 32.031 -14.203 -3.229 1 81.25 184 ARG B C 1
ATOM 5797 O O . ARG B 1 184 ? 32.094 -13.164 -2.568 1 81.25 184 ARG B O 1
ATOM 5804 N N . LEU B 1 185 ? 32.562 -14.352 -4.34 1 82 185 LEU B N 1
ATOM 5805 C CA . LEU B 1 185 ? 33.406 -13.297 -4.879 1 82 185 LEU B CA 1
ATOM 5806 C C . LEU B 1 185 ? 32.594 -12.031 -5.133 1 82 185 LEU B C 1
ATOM 5808 O O . LEU B 1 185 ? 33.062 -10.922 -4.836 1 82 185 LEU B O 1
ATOM 5812 N N . GLN B 1 186 ? 31.5 -12.188 -5.676 1 84.44 186 GLN B N 1
ATOM 5813 C CA . GLN B 1 186 ? 30.641 -11.039 -5.957 1 84.44 186 GLN B CA 1
ATOM 5814 C C . GLN B 1 186 ? 30.219 -10.336 -4.668 1 84.44 186 GLN B C 1
ATOM 5816 O O . GLN B 1 186 ? 30.25 -9.109 -4.59 1 84.44 186 GLN B O 1
ATOM 5821 N N . MET B 1 187 ? 29.906 -11.109 -3.703 1 88 187 MET B N 1
ATOM 5822 C CA . MET B 1 187 ? 29.469 -10.555 -2.42 1 88 187 MET B CA 1
ATOM 5823 C C . MET B 1 187 ? 30.609 -9.812 -1.738 1 88 187 MET B C 1
ATOM 5825 O O . MET B 1 187 ? 30.422 -8.719 -1.206 1 88 187 MET B O 1
ATOM 5829 N N . ARG B 1 188 ? 31.734 -10.383 -1.793 1 91.31 188 ARG B N 1
ATOM 5830 C CA . ARG B 1 188 ? 32.875 -9.773 -1.121 1 91.31 188 ARG B CA 1
ATOM 5831 C C . ARG B 1 188 ? 33.344 -8.516 -1.854 1 91.31 188 ARG B C 1
ATOM 5833 O O . ARG B 1 188 ? 33.688 -7.523 -1.223 1 91.31 188 ARG B O 1
ATOM 5840 N N . PHE B 1 189 ? 33.344 -8.562 -3.119 1 90.31 189 PHE B N 1
ATOM 5841 C CA . PHE B 1 189 ? 33.719 -7.383 -3.896 1 90.31 189 PHE B CA 1
ATOM 5842 C C . PHE B 1 189 ? 32.719 -6.242 -3.625 1 90.31 189 PHE B C 1
ATOM 5844 O O . PHE B 1 189 ? 33.156 -5.105 -3.395 1 90.31 189 PHE B O 1
ATOM 5851 N N . TYR B 1 190 ? 31.5 -6.559 -3.695 1 91.62 190 TYR B N 1
ATOM 5852 C CA . TYR B 1 190 ? 30.484 -5.535 -3.465 1 91.62 190 TYR B CA 1
ATOM 5853 C C . TYR B 1 190 ? 30.547 -5.004 -2.039 1 91.62 190 TYR B C 1
ATOM 5855 O O . TYR B 1 190 ? 30.438 -3.797 -1.813 1 91.62 190 TYR B O 1
ATOM 5863 N N . ALA B 1 191 ? 30.766 -5.867 -1.099 1 95.25 191 ALA B N 1
ATOM 5864 C CA . ALA B 1 191 ? 30.906 -5.453 0.295 1 95.25 191 ALA B CA 1
ATOM 5865 C C . ALA B 1 191 ? 32.062 -4.496 0.467 1 95.25 191 ALA B C 1
ATOM 5867 O O . ALA B 1 191 ? 31.953 -3.467 1.138 1 95.25 191 ALA B O 1
ATOM 5868 N N . LEU B 1 192 ? 33.125 -4.809 -0.152 1 95.25 192 LEU B N 1
ATOM 5869 C CA . LEU B 1 192 ? 34.312 -3.955 -0.061 1 95.25 192 LEU B CA 1
ATOM 5870 C C . LEU B 1 192 ? 34.062 -2.594 -0.698 1 95.25 192 LEU B C 1
ATOM 5872 O O . LEU B 1 192 ? 34.469 -1.565 -0.174 1 95.25 192 LEU B O 1
ATOM 5876 N N . SER B 1 193 ? 33.438 -2.645 -1.808 1 95.69 193 SER B N 1
ATOM 5877 C CA . SER B 1 193 ? 33.094 -1.387 -2.469 1 95.69 193 SER B CA 1
ATOM 5878 C C . SER B 1 193 ? 32.219 -0.509 -1.579 1 95.69 193 SER B C 1
ATOM 5880 O O . SER B 1 193 ? 32.375 0.713 -1.56 1 95.69 193 SER B O 1
ATOM 5882 N N . ILE B 1 194 ? 31.312 -1.081 -0.834 1 97.06 194 ILE B N 1
ATOM 5883 C CA . ILE B 1 194 ? 30.422 -0.345 0.058 1 97.06 194 ILE B CA 1
ATOM 5884 C C . ILE B 1 194 ? 31.234 0.27 1.199 1 97.06 194 ILE B C 1
ATOM 5886 O O . ILE B 1 194 ? 31 1.417 1.587 1 97.06 194 ILE B O 1
ATOM 5890 N N . TYR B 1 195 ? 32.188 -0.489 1.692 1 97 195 TYR B N 1
ATOM 5891 C CA . TYR B 1 195 ? 33.031 0.046 2.748 1 97 195 TYR B CA 1
ATOM 5892 C C . TYR B 1 195 ? 33.812 1.267 2.262 1 97 195 TYR B C 1
ATOM 5894 O O . TYR B 1 195 ? 33.875 2.279 2.959 1 97 195 TYR B O 1
ATOM 5902 N N . VAL B 1 196 ? 34.281 1.203 1.104 1 96.81 196 VAL B N 1
ATOM 5903 C CA . VAL B 1 196 ? 35.094 2.287 0.538 1 96.81 196 VAL B CA 1
ATOM 5904 C C . VAL B 1 196 ? 34.219 3.512 0.31 1 96.81 196 VAL B C 1
ATOM 5906 O O . VAL B 1 196 ? 34.562 4.625 0.705 1 96.81 196 VAL B O 1
ATOM 5909 N N . THR B 1 197 ? 33.062 3.301 -0.315 1 96.69 197 THR B N 1
ATOM 5910 C CA . THR B 1 197 ? 32.188 4.426 -0.608 1 96.69 197 THR B CA 1
ATOM 5911 C C . THR B 1 197 ? 31.641 5.031 0.681 1 96.69 197 THR B C 1
ATOM 5913 O O . THR B 1 197 ? 31.406 6.238 0.755 1 96.69 197 THR B O 1
ATOM 5916 N N . SER B 1 198 ? 31.406 4.203 1.691 1 97 198 SER B N 1
ATOM 5917 C CA . SER B 1 198 ? 30.938 4.719 2.973 1 97 198 SER B CA 1
ATOM 5918 C C . SER B 1 198 ? 31.984 5.621 3.623 1 97 198 SER B C 1
ATOM 5920 O O . SER B 1 198 ? 31.625 6.605 4.281 1 97 198 SER B O 1
ATOM 5922 N N . CYS B 1 199 ? 33.188 5.348 3.424 1 96.62 199 CYS B N 1
ATOM 5923 C CA . CYS B 1 199 ? 34.281 6.199 3.932 1 96.62 199 CYS B CA 1
ATOM 5924 C C . CYS B 1 199 ? 34.281 7.543 3.213 1 96.62 199 CYS B C 1
ATOM 5926 O O . CYS B 1 199 ? 34.594 8.57 3.82 1 96.62 199 CYS B O 1
ATOM 5928 N N . LEU B 1 200 ? 33.969 7.535 1.998 1 96.75 200 LEU B N 1
ATOM 5929 C CA . LEU B 1 200 ? 33.938 8.773 1.226 1 96.75 200 LEU B CA 1
ATOM 5930 C C . LEU B 1 200 ? 32.812 9.688 1.714 1 96.75 200 LEU B C 1
ATOM 5932 O O . LEU B 1 200 ? 32.906 10.906 1.626 1 96.75 200 LEU B O 1
ATOM 5936 N N . TRP B 1 201 ? 31.766 9.102 2.238 1 97.06 201 TRP B N 1
ATOM 5937 C CA . TRP B 1 201 ? 30.641 9.891 2.736 1 97.06 201 TRP B CA 1
ATOM 5938 C C . TRP B 1 201 ? 31.047 10.695 3.965 1 97.06 201 TRP B C 1
ATOM 5940 O O . TRP B 1 201 ? 30.422 11.719 4.281 1 97.06 201 TRP B O 1
ATOM 5950 N N . ILE B 1 202 ? 32.062 10.25 4.656 1 96.5 202 ILE B N 1
ATOM 5951 C CA . ILE B 1 202 ? 32.562 11 5.805 1 96.5 202 ILE B CA 1
ATOM 5952 C C . ILE B 1 202 ? 33.062 12.375 5.355 1 96.5 202 ILE B C 1
ATOM 5954 O O . ILE B 1 202 ? 32.844 13.367 6.055 1 96.5 202 ILE B O 1
ATOM 5958 N N . ILE B 1 203 ? 33.562 12.477 4.168 1 95.19 203 ILE B N 1
ATOM 5959 C CA . ILE B 1 203 ? 34.062 13.727 3.613 1 95.19 203 ILE B CA 1
ATOM 5960 C C . ILE B 1 203 ? 32.906 14.695 3.398 1 95.19 203 ILE B C 1
ATOM 5962 O O . ILE B 1 203 ? 33.062 15.898 3.631 1 95.19 203 ILE B O 1
ATOM 5966 N N . VAL B 1 204 ? 31.766 14.219 3.039 1 95.62 204 VAL B N 1
ATOM 5967 C CA . VAL B 1 204 ? 30.609 15.039 2.725 1 95.62 204 VAL B CA 1
ATOM 5968 C C . VAL B 1 204 ? 30.125 15.766 3.982 1 95.62 204 VAL B C 1
ATOM 5970 O O . VAL B 1 204 ? 29.609 16.875 3.902 1 95.62 204 VAL B O 1
ATOM 5973 N N . ILE B 1 205 ? 30.344 15.211 5.156 1 95.44 205 ILE B N 1
ATOM 5974 C CA . ILE B 1 205 ? 29.891 15.789 6.422 1 95.44 205 ILE B CA 1
ATOM 5975 C C . ILE B 1 205 ? 30.688 17.062 6.711 1 95.44 205 ILE B C 1
ATOM 5977 O O . ILE B 1 205 ? 30.141 18.016 7.27 1 95.44 205 ILE B O 1
ATOM 5981 N N . PHE B 1 206 ? 31.906 17.172 6.211 1 95.19 206 PHE B N 1
ATOM 5982 C CA . PHE B 1 206 ? 32.812 18.219 6.668 1 95.19 206 PHE B CA 1
ATOM 5983 C C . PHE B 1 206 ? 32.969 19.297 5.594 1 95.19 206 PHE B C 1
ATOM 5985 O O . PHE B 1 206 ? 33.625 20.312 5.82 1 95.19 206 PHE B O 1
ATOM 5992 N N . VAL B 1 207 ? 32.406 19.156 4.5 1 94.12 207 VAL B N 1
ATOM 5993 C CA . VAL B 1 207 ? 32.625 20.125 3.424 1 94.12 207 VAL B CA 1
ATOM 5994 C C . VAL B 1 207 ? 31.453 21.094 3.377 1 94.12 207 VAL B C 1
ATOM 5996 O O . VAL B 1 207 ? 30.438 20.891 4.051 1 94.12 207 VAL B O 1
ATOM 5999 N N . GLY B 1 208 ? 31.594 22.172 2.635 1 92.81 208 GLY B N 1
ATOM 6000 C CA . GLY B 1 208 ? 30.562 23.188 2.492 1 92.81 208 GLY B CA 1
ATOM 6001 C C . GLY B 1 208 ? 29.375 22.703 1.662 1 92.81 208 GLY B C 1
ATOM 6002 O O . GLY B 1 208 ? 29.453 21.656 1.012 1 92.81 208 GLY B O 1
ATOM 6003 N N . ASN B 1 209 ? 28.312 23.406 1.674 1 92.44 209 ASN B N 1
ATOM 6004 C CA . ASN B 1 209 ? 27.047 22.984 1.073 1 92.44 209 ASN B CA 1
ATOM 6005 C C . ASN B 1 209 ? 27.172 22.797 -0.436 1 92.44 209 ASN B C 1
ATOM 6007 O O . ASN B 1 209 ? 26.641 21.844 -0.998 1 92.44 209 ASN B O 1
ATOM 6011 N N . ARG B 1 210 ? 27.828 23.688 -1.098 1 92.88 210 ARG B N 1
ATOM 6012 C CA . ARG B 1 210 ? 28.016 23.547 -2.539 1 92.88 210 ARG B CA 1
ATOM 6013 C C . ARG B 1 210 ? 28.828 22.312 -2.869 1 92.88 210 ARG B C 1
ATOM 6015 O O . ARG B 1 210 ? 28.516 21.578 -3.809 1 92.88 210 ARG B O 1
ATOM 6022 N N . ALA B 1 211 ? 29.844 22.094 -2.115 1 94.25 211 ALA B N 1
ATOM 6023 C CA . ALA B 1 211 ? 30.672 20.906 -2.303 1 94.25 211 ALA B CA 1
ATOM 6024 C C . ALA B 1 211 ? 29.906 19.641 -1.959 1 94.25 211 ALA B C 1
ATOM 6026 O O . ALA B 1 211 ?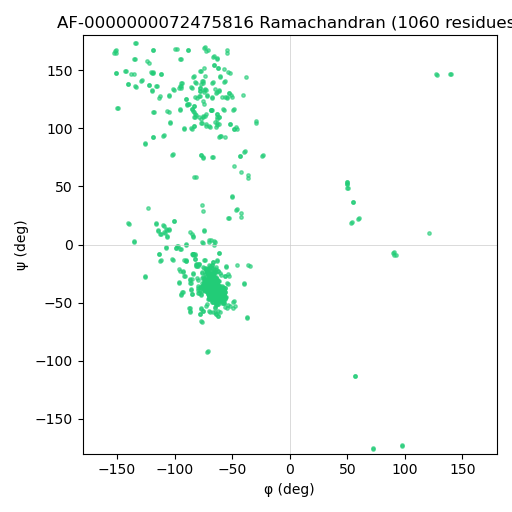 30.125 18.594 -2.562 1 94.25 211 ALA B O 1
ATOM 6027 N N . LYS B 1 212 ? 29.031 19.766 -1.004 1 94.56 212 LYS B N 1
ATOM 6028 C CA . LYS B 1 212 ? 28.219 18.609 -0.626 1 94.56 212 LYS B CA 1
ATOM 6029 C C . LYS B 1 212 ? 27.453 18.062 -1.825 1 94.56 212 LYS B C 1
ATOM 6031 O O . LYS B 1 212 ? 27.344 16.859 -2 1 94.56 212 LYS B O 1
ATOM 6036 N N . VAL B 1 213 ? 26.938 18.969 -2.604 1 94.94 213 VAL B N 1
ATOM 6037 C CA . VAL B 1 213 ? 26.141 18.578 -3.756 1 94.94 213 VAL B CA 1
ATOM 6038 C C . VAL B 1 213 ? 27 17.797 -4.754 1 94.94 213 VAL B C 1
ATOM 6040 O O . VAL B 1 213 ? 26.672 16.672 -5.129 1 94.94 213 VAL B O 1
ATOM 6043 N N . GLY B 1 214 ? 28.156 18.344 -5.098 1 95.12 214 GLY B N 1
ATOM 6044 C CA . GLY B 1 214 ? 29.016 17.719 -6.082 1 95.12 214 GLY B CA 1
ATOM 6045 C C . GLY B 1 214 ? 29.594 16.391 -5.613 1 95.12 214 GLY B C 1
ATOM 6046 O O . GLY B 1 214 ? 29.594 15.406 -6.359 1 95.12 214 GLY B O 1
ATOM 6047 N N . VAL B 1 215 ? 30.078 16.359 -4.438 1 96.25 215 VAL B N 1
ATOM 6048 C CA . VAL B 1 215 ? 30.703 15.164 -3.896 1 96.25 215 VAL B CA 1
ATOM 6049 C C . VAL B 1 215 ? 29.656 14.062 -3.734 1 96.25 215 VAL B C 1
ATOM 6051 O O . VAL B 1 215 ? 29.938 12.891 -4 1 96.25 215 VAL B O 1
ATOM 6054 N N . SER B 1 216 ? 28.484 14.461 -3.27 1 96.62 216 SER B N 1
ATOM 6055 C CA . SER B 1 216 ? 27.422 13.469 -3.113 1 96.62 216 SER B CA 1
ATOM 6056 C C . SER B 1 216 ? 27.062 12.828 -4.449 1 96.62 216 SER B C 1
ATOM 6058 O O . SER B 1 216 ? 26.891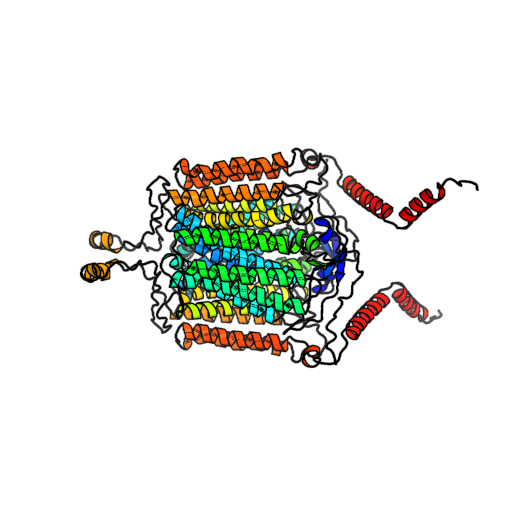 11.609 -4.535 1 96.62 216 SER B O 1
ATOM 6060 N N . ILE B 1 217 ? 26.938 13.586 -5.492 1 96.44 217 ILE B N 1
ATOM 6061 C CA . ILE B 1 217 ? 26.609 13.07 -6.816 1 96.44 217 ILE B CA 1
ATOM 6062 C C . ILE B 1 217 ? 27.703 12.117 -7.289 1 96.44 217 ILE B C 1
ATOM 6064 O O . ILE B 1 217 ? 27.406 11.055 -7.844 1 96.44 217 ILE B O 1
ATOM 6068 N N . ALA B 1 218 ? 28.906 12.484 -7.016 1 96.81 218 ALA B N 1
ATOM 6069 C CA . ALA B 1 218 ? 30.047 11.656 -7.41 1 96.81 218 ALA B CA 1
ATOM 6070 C C . ALA B 1 218 ? 30.031 10.32 -6.672 1 96.81 218 ALA B C 1
ATOM 6072 O O . ALA B 1 218 ? 30.266 9.273 -7.27 1 96.81 218 ALA B O 1
ATOM 6073 N N . ILE B 1 219 ? 29.781 10.398 -5.43 1 97.06 219 ILE B N 1
ATOM 6074 C CA . ILE B 1 219 ? 29.766 9.18 -4.633 1 97.06 219 ILE B CA 1
ATOM 6075 C C . ILE B 1 219 ? 28.609 8.281 -5.074 1 97.06 219 ILE B C 1
ATOM 6077 O O . ILE B 1 219 ? 28.781 7.066 -5.199 1 97.06 219 ILE B O 1
ATOM 6081 N N . PHE B 1 220 ? 27.453 8.836 -5.316 1 96.56 220 PHE B N 1
ATOM 6082 C CA . PHE B 1 220 ? 26.312 8.055 -5.797 1 96.56 220 PHE B CA 1
ATOM 6083 C C . PHE B 1 220 ? 26.641 7.391 -7.125 1 96.56 220 PHE B C 1
ATOM 6085 O O . PHE B 1 220 ? 26.281 6.23 -7.348 1 96.56 220 PHE B O 1
ATOM 6092 N N . ALA B 1 221 ? 27.281 8.109 -7.988 1 95.88 221 ALA B N 1
ATOM 6093 C CA . ALA B 1 221 ? 27.688 7.539 -9.266 1 95.88 221 ALA B CA 1
ATOM 6094 C C . ALA B 1 221 ? 28.656 6.371 -9.062 1 95.88 221 ALA B C 1
ATOM 6096 O O . ALA B 1 221 ? 28.531 5.34 -9.727 1 95.88 221 ALA B O 1
ATOM 6097 N N . LEU B 1 222 ? 29.531 6.551 -8.148 1 95.88 222 LEU B N 1
ATOM 6098 C CA . LEU B 1 222 ? 30.5 5.504 -7.848 1 95.88 222 LEU B CA 1
ATOM 6099 C C . LEU B 1 222 ? 29.812 4.281 -7.246 1 95.88 222 LEU B C 1
ATOM 6101 O O . LEU B 1 222 ? 30.141 3.145 -7.598 1 95.88 222 LEU B O 1
ATOM 6105 N N . GLU B 1 223 ? 28.906 4.547 -6.367 1 95.94 223 GLU B N 1
ATOM 6106 C CA . GLU B 1 223 ? 28.172 3.457 -5.738 1 95.94 223 GLU B CA 1
ATOM 6107 C C . GLU B 1 223 ? 27.391 2.654 -6.77 1 95.94 223 GLU B C 1
ATOM 6109 O O . GLU B 1 223 ? 27.406 1.422 -6.754 1 95.94 223 GLU B O 1
ATOM 6114 N N . ASN B 1 224 ? 26.734 3.316 -7.633 1 94 224 ASN B N 1
ATOM 6115 C CA . ASN B 1 224 ? 25.938 2.631 -8.641 1 94 224 ASN B CA 1
ATOM 6116 C C . ASN B 1 224 ? 26.812 1.979 -9.703 1 94 224 ASN B C 1
ATOM 6118 O O . ASN B 1 224 ? 26.484 0.904 -10.211 1 94 224 ASN B O 1
ATOM 6122 N N . ALA B 1 225 ? 27.906 2.576 -10.023 1 93 225 ALA B N 1
ATOM 6123 C CA . ALA B 1 225 ? 28.859 1.959 -10.945 1 93 225 ALA B CA 1
ATOM 6124 C C . ALA B 1 225 ? 29.422 0.663 -10.359 1 93 225 ALA B C 1
ATOM 6126 O O . ALA B 1 225 ? 29.562 -0.331 -11.078 1 93 225 ALA B O 1
ATOM 6127 N N . SER B 1 226 ? 29.719 0.727 -9.109 1 92.19 226 SER B N 1
ATOM 6128 C CA . SER B 1 226 ? 30.219 -0.461 -8.43 1 92.19 226 SER B CA 1
ATOM 6129 C C . SER B 1 226 ? 29.188 -1.577 -8.414 1 92.19 226 SER B C 1
ATOM 6131 O O . SER B 1 226 ? 29.516 -2.75 -8.578 1 92.19 226 SER B O 1
ATOM 6133 N N . PHE B 1 227 ? 27.984 -1.191 -8.164 1 90.38 227 PHE B N 1
ATOM 6134 C CA . PHE B 1 227 ? 26.906 -2.174 -8.164 1 90.38 227 PHE B CA 1
ATOM 6135 C C . PHE B 1 227 ? 26.75 -2.811 -9.539 1 90.38 227 PHE B C 1
ATOM 6137 O O . PHE B 1 227 ? 26.672 -4.035 -9.656 1 90.38 227 PHE B O 1
ATOM 6144 N N . ILE B 1 228 ? 26.766 -2.02 -10.602 1 88.81 228 ILE B N 1
ATOM 6145 C CA . ILE B 1 228 ? 26.609 -2.5 -11.969 1 88.81 228 ILE B CA 1
ATOM 6146 C C . ILE B 1 228 ? 27.766 -3.416 -12.328 1 88.81 228 ILE B C 1
ATOM 6148 O O . ILE B 1 228 ? 27.578 -4.457 -12.961 1 88.81 228 ILE B O 1
ATOM 6152 N N . TYR B 1 229 ? 28.875 -3.072 -11.875 1 86.81 229 TYR B N 1
ATOM 6153 C CA . TYR B 1 229 ? 30.047 -3.877 -12.156 1 86.81 229 TYR B CA 1
ATOM 6154 C C . TYR B 1 229 ? 29.984 -5.211 -11.422 1 86.81 229 TYR B C 1
ATOM 6156 O O . TYR B 1 229 ? 30.312 -6.254 -12 1 86.81 229 TYR B O 1
ATOM 6164 N N . ALA B 1 230 ? 29.594 -5.152 -10.211 1 83.62 230 ALA B N 1
ATOM 6165 C CA . ALA B 1 230 ? 29.562 -6.352 -9.375 1 83.62 230 ALA B CA 1
ATOM 6166 C C . ALA B 1 230 ? 28.531 -7.352 -9.891 1 83.62 230 ALA B C 1
ATOM 6168 O O . ALA B 1 230 ? 28.734 -8.562 -9.805 1 83.62 230 ALA B O 1
ATOM 6169 N N . TYR B 1 231 ? 27.469 -6.93 -10.438 1 79.62 231 TYR B N 1
ATOM 6170 C CA . TYR B 1 231 ? 26.375 -7.844 -10.797 1 79.62 231 TYR B CA 1
ATOM 6171 C C . TYR B 1 231 ? 26.188 -7.895 -12.305 1 79.62 231 TYR B C 1
ATOM 6173 O O . TYR B 1 231 ? 25.203 -8.43 -12.797 1 79.62 231 TYR B O 1
ATOM 6181 N N . SER B 1 232 ? 27.109 -7.359 -13.023 1 77.19 232 SER B N 1
ATOM 6182 C CA . SER B 1 232 ? 27.109 -7.453 -14.477 1 77.19 232 SER B CA 1
ATOM 6183 C C . SER B 1 232 ? 27.969 -8.617 -14.953 1 77.19 232 SER B C 1
ATOM 6185 O O . SER B 1 232 ? 28.781 -9.156 -14.18 1 77.19 232 SER B O 1
ATOM 6187 N N . PRO B 1 233 ? 27.688 -9.023 -16.156 1 72.81 233 PRO B N 1
ATOM 6188 C CA . PRO B 1 233 ? 28.516 -10.102 -16.688 1 72.81 233 PRO B CA 1
ATOM 6189 C C . PRO B 1 233 ? 29.984 -9.719 -16.797 1 72.81 233 PRO B C 1
ATOM 6191 O O . PRO B 1 233 ? 30.844 -10.594 -16.969 1 72.81 233 PRO B O 1
ATOM 6194 N N . MET B 1 234 ? 30.297 -8.508 -16.562 1 72.38 234 MET B N 1
ATOM 6195 C CA . MET B 1 234 ? 31.672 -8.039 -16.672 1 72.38 234 MET B CA 1
ATOM 6196 C C . MET B 1 234 ? 32.531 -8.688 -15.594 1 72.38 234 MET B C 1
ATOM 6198 O O . MET B 1 234 ? 33.688 -9.047 -15.852 1 72.38 234 MET B O 1
ATOM 6202 N N . ILE B 1 235 ? 31.938 -8.805 -14.406 1 70.94 235 ILE B N 1
ATOM 6203 C CA . ILE B 1 235 ? 32.719 -9.391 -13.312 1 70.94 235 ILE B CA 1
ATOM 6204 C C . ILE B 1 235 ? 32.969 -10.867 -13.586 1 70.94 235 ILE B C 1
ATOM 6206 O O . ILE B 1 235 ? 34 -11.406 -13.234 1 70.94 235 ILE B O 1
ATOM 6210 N N . LYS B 1 236 ? 31.953 -11.484 -14.219 1 70.5 236 LYS B N 1
ATOM 6211 C CA . LYS B 1 236 ? 32.125 -12.891 -14.586 1 70.5 236 LYS B CA 1
ATOM 6212 C C . LYS B 1 236 ? 33.281 -13.062 -15.562 1 70.5 236 LYS B C 1
ATOM 6214 O O . LYS B 1 236 ? 34.062 -14.016 -15.445 1 70.5 236 LYS B O 1
ATOM 6219 N N . ARG B 1 237 ? 33.344 -12.148 -16.438 1 70.69 237 ARG B N 1
ATOM 6220 C CA . ARG B 1 237 ? 34.406 -12.188 -17.422 1 70.69 237 ARG B CA 1
ATOM 6221 C C . ARG B 1 237 ? 35.781 -11.906 -16.797 1 70.69 237 ARG B C 1
ATOM 6223 O O . ARG B 1 237 ? 36.781 -12.547 -17.125 1 70.69 237 ARG B O 1
ATOM 6230 N N . THR B 1 238 ? 35.688 -10.984 -15.875 1 70.19 238 THR B N 1
ATOM 6231 C CA . THR B 1 238 ? 36.938 -10.547 -15.258 1 70.19 238 THR B CA 1
ATOM 6232 C C . THR B 1 238 ? 37.5 -11.625 -14.328 1 70.19 238 THR B C 1
ATOM 6234 O O . THR B 1 238 ? 38.719 -11.891 -14.328 1 70.19 238 THR B O 1
ATOM 6237 N N . PHE B 1 239 ? 36.562 -12.32 -13.633 1 70.44 239 PHE B N 1
ATOM 6238 C CA . PHE B 1 239 ? 37.031 -13.266 -12.633 1 70.44 239 PHE B CA 1
ATOM 6239 C C . PHE B 1 239 ? 36.719 -14.7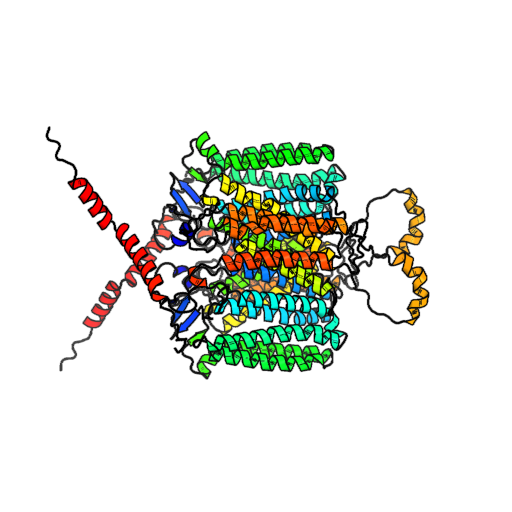03 -13.055 1 70.44 239 PHE B C 1
ATOM 6241 O O . PHE B 1 239 ? 36.969 -15.641 -12.297 1 70.44 239 PHE B O 1
ATOM 6248 N N . LYS B 1 240 ? 36.25 -14.953 -14.336 1 65.44 240 LYS B N 1
ATOM 6249 C CA . LYS B 1 240 ? 35.969 -16.266 -14.906 1 65.44 240 LYS B CA 1
ATOM 6250 C C . LYS B 1 240 ? 35.094 -17.094 -13.969 1 65.44 240 LYS B C 1
ATOM 6252 O O . LYS B 1 240 ? 35.438 -18.25 -13.672 1 65.44 240 LYS B O 1
ATOM 6257 N N . LEU B 1 241 ? 34.062 -16.469 -13.609 1 69.31 241 LEU B N 1
ATOM 6258 C CA . LEU B 1 241 ? 33.219 -17.141 -12.633 1 69.31 241 LEU B CA 1
ATOM 6259 C C . LEU B 1 241 ? 32.312 -18.141 -13.32 1 69.31 241 LEU B C 1
ATOM 6261 O O . LEU B 1 241 ? 31.797 -17.891 -14.422 1 69.31 241 LEU B O 1
ATOM 6265 N N . THR B 1 242 ? 32.125 -19.266 -12.734 1 60.28 242 THR B N 1
ATOM 6266 C CA . THR B 1 242 ? 31.25 -20.297 -13.258 1 60.28 242 THR B CA 1
ATOM 6267 C C . THR B 1 242 ? 29.844 -20.141 -12.703 1 60.28 242 THR B C 1
ATOM 6269 O O . THR B 1 242 ? 28.859 -20.562 -13.328 1 60.28 242 THR B O 1
ATOM 6272 N N . MET B 1 243 ? 29.781 -19.562 -11.523 1 65.56 243 MET B N 1
ATOM 6273 C CA . MET B 1 243 ? 28.469 -19.359 -10.891 1 65.56 243 MET B CA 1
ATOM 6274 C C . MET B 1 243 ? 28.203 -17.875 -10.641 1 65.56 243 MET B C 1
ATOM 6276 O O . MET B 1 243 ? 29.141 -17.109 -10.375 1 65.56 243 MET B O 1
ATOM 6280 N N . SER B 1 244 ? 27 -17.531 -11.047 1 67.94 244 SER B N 1
ATOM 6281 C CA . SER B 1 244 ? 26.688 -16.125 -10.82 1 67.94 244 SER B CA 1
ATOM 6282 C C . SER B 1 244 ? 25.297 -15.953 -10.227 1 67.94 244 SER B C 1
ATOM 6284 O O . SER B 1 244 ? 24.5 -16.891 -10.211 1 67.94 244 SER B O 1
ATOM 6286 N N . THR B 1 245 ? 25.141 -14.852 -9.656 1 69.81 245 THR B N 1
ATOM 6287 C CA . THR B 1 245 ? 23.859 -14.516 -9.031 1 69.81 245 THR B CA 1
ATOM 6288 C C . THR B 1 245 ? 22.75 -14.453 -10.078 1 69.81 245 THR B C 1
ATOM 6290 O O . THR B 1 245 ? 22.969 -13.953 -11.188 1 69.81 245 THR B O 1
ATOM 6293 N N . ALA B 1 246 ? 21.656 -15.156 -9.719 1 67.75 246 ALA B N 1
ATOM 6294 C CA . ALA B 1 246 ? 20.5 -15.141 -10.617 1 67.75 246 ALA B CA 1
ATOM 6295 C C . ALA B 1 246 ? 19.312 -14.43 -9.961 1 67.75 246 ALA B C 1
ATOM 6297 O O . ALA B 1 246 ? 19 -14.688 -8.797 1 67.75 246 ALA B O 1
ATOM 6298 N N . LEU B 1 247 ? 18.891 -13.539 -10.688 1 71 247 LEU B N 1
ATOM 6299 C CA . LEU B 1 247 ? 17.75 -12.734 -10.266 1 71 247 LEU B CA 1
ATOM 6300 C C . LEU B 1 247 ? 16.438 -13.469 -10.523 1 71 247 LEU B C 1
ATOM 6302 O O . LEU B 1 247 ? 16.266 -14.102 -11.57 1 71 247 LEU B O 1
ATOM 6306 N N . ASN B 1 248 ? 15.625 -13.602 -9.516 1 73.62 248 ASN B N 1
ATOM 6307 C CA . ASN B 1 248 ? 14.234 -13.961 -9.789 1 73.62 248 ASN B CA 1
ATOM 6308 C C . ASN B 1 248 ? 13.484 -12.812 -10.469 1 73.62 248 ASN B C 1
ATOM 6310 O O . ASN B 1 248 ? 13.055 -11.867 -9.805 1 73.62 248 ASN B O 1
ATOM 6314 N N . LEU B 1 249 ? 13.359 -12.992 -11.734 1 76.25 249 LEU B N 1
ATOM 6315 C CA . LEU B 1 249 ? 12.836 -11.922 -12.578 1 76.25 249 LEU B CA 1
ATOM 6316 C C . LEU B 1 249 ? 11.398 -11.578 -12.203 1 76.25 249 LEU B C 1
ATOM 6318 O O . LEU B 1 249 ? 11.031 -10.406 -12.133 1 76.25 249 LEU B O 1
ATOM 6322 N N . GLU B 1 250 ? 10.586 -12.539 -11.961 1 76.31 250 GLU B N 1
ATOM 6323 C CA . GLU B 1 250 ? 9.18 -12.328 -11.625 1 76.31 250 GLU B CA 1
ATOM 6324 C C . GLU B 1 250 ? 9.039 -11.516 -10.336 1 76.31 250 GLU B C 1
ATOM 6326 O O . GLU B 1 250 ? 8.219 -10.602 -10.258 1 76.31 250 GLU B O 1
ATOM 6331 N N . HIS B 1 251 ? 9.867 -11.891 -9.461 1 81 251 HIS B N 1
ATOM 6332 C CA . HIS B 1 251 ? 9.828 -11.188 -8.188 1 81 251 HIS B CA 1
ATOM 6333 C C . HIS B 1 251 ? 10.289 -9.742 -8.344 1 81 251 HIS B C 1
ATOM 6335 O O . HIS B 1 251 ? 9.727 -8.836 -7.723 1 81 251 HIS B O 1
ATOM 6341 N N . GLU B 1 252 ? 11.273 -9.555 -9.133 1 85.44 252 GLU B N 1
ATOM 6342 C CA . GLU B 1 252 ? 11.781 -8.203 -9.359 1 85.44 252 GLU B CA 1
ATOM 6343 C C . GLU B 1 252 ? 10.719 -7.316 -10 1 85.44 252 GLU B C 1
ATOM 6345 O O . GLU B 1 252 ? 10.516 -6.176 -9.578 1 85.44 252 GLU B O 1
ATOM 6350 N N . ILE B 1 253 ? 10.062 -7.859 -10.961 1 85.56 253 ILE B N 1
ATOM 6351 C CA . ILE B 1 253 ? 9.023 -7.121 -11.672 1 85.56 253 ILE B CA 1
ATOM 6352 C C . ILE B 1 253 ? 7.875 -6.797 -10.711 1 85.56 253 ILE B C 1
ATOM 6354 O O . ILE B 1 253 ? 7.363 -5.672 -10.703 1 85.56 253 ILE B O 1
ATOM 6358 N N . GLU B 1 254 ? 7.547 -7.723 -9.961 1 85.31 254 GLU B N 1
ATOM 6359 C CA . GLU B 1 254 ? 6.477 -7.535 -8.984 1 85.31 254 GLU B CA 1
ATOM 6360 C C . GLU B 1 254 ? 6.84 -6.465 -7.961 1 85.31 254 GLU B C 1
ATOM 6362 O O . GLU B 1 254 ? 5.988 -5.68 -7.543 1 85.31 254 GLU B O 1
ATOM 6367 N N . ARG B 1 255 ? 8.055 -6.348 -7.57 1 91.38 255 ARG B N 1
ATOM 6368 C CA . ARG B 1 255 ? 8.492 -5.383 -6.57 1 91.38 255 ARG B CA 1
ATOM 6369 C C . ARG B 1 255 ? 8.43 -3.961 -7.117 1 91.38 255 ARG B C 1
ATOM 6371 O O . ARG B 1 255 ? 7.973 -3.045 -6.43 1 91.38 255 ARG B O 1
ATOM 6378 N N . PHE B 1 256 ? 8.875 -3.855 -8.273 1 92.94 256 PHE B N 1
ATOM 6379 C CA . PHE B 1 256 ? 8.82 -2.529 -8.883 1 92.94 256 PHE B CA 1
ATOM 6380 C C . PHE B 1 256 ? 7.379 -2.104 -9.117 1 92.94 256 PHE B C 1
ATOM 6382 O O . PHE B 1 256 ? 7.016 -0.953 -8.859 1 92.94 256 PHE B O 1
ATOM 6389 N N . SER B 1 257 ? 6.629 -3.047 -9.57 1 92.38 257 SER B N 1
ATOM 6390 C CA . SER B 1 257 ? 5.223 -2.75 -9.812 1 92.38 257 SER B CA 1
ATOM 6391 C C . SER B 1 257 ? 4.504 -2.365 -8.523 1 92.38 257 SER B C 1
ATOM 6393 O O . SER B 1 257 ? 3.732 -1.405 -8.492 1 92.38 257 SER B O 1
ATOM 6395 N N . ALA B 1 258 ? 4.801 -3.1 -7.492 1 93 258 ALA B N 1
ATOM 6396 C CA . ALA B 1 258 ? 4.188 -2.801 -6.199 1 93 258 ALA B CA 1
ATOM 6397 C C . ALA B 1 258 ? 4.629 -1.433 -5.684 1 93 258 ALA B C 1
ATOM 6399 O O . ALA B 1 258 ? 3.811 -0.652 -5.195 1 93 258 ALA B O 1
ATOM 6400 N N . PHE B 1 259 ? 5.852 -1.161 -5.816 1 95.88 259 PHE B N 1
ATOM 6401 C CA . PHE B 1 259 ? 6.391 0.098 -5.316 1 95.88 259 PHE B CA 1
ATOM 6402 C C . PHE B 1 259 ? 5.809 1.278 -6.086 1 95.88 259 PHE B C 1
ATOM 6404 O O . PHE B 1 259 ? 5.418 2.283 -5.488 1 95.88 259 PHE B O 1
ATOM 6411 N N . VAL B 1 260 ? 5.703 1.195 -7.367 1 97 260 VAL B N 1
ATOM 6412 C CA . VAL B 1 260 ? 5.133 2.254 -8.195 1 97 260 VAL B CA 1
ATOM 6413 C C . VAL B 1 260 ? 3.654 2.43 -7.859 1 97 260 VAL B C 1
ATOM 6415 O O . VAL B 1 260 ? 3.16 3.557 -7.781 1 97 260 VAL B O 1
ATOM 6418 N N . THR B 1 261 ? 3.016 1.309 -7.645 1 96.12 261 THR B N 1
ATOM 6419 C CA . THR B 1 261 ? 1.598 1.363 -7.305 1 96.12 261 THR B CA 1
ATOM 6420 C C . THR B 1 261 ? 1.386 2.094 -5.984 1 96.12 261 THR B C 1
ATOM 6422 O O . THR B 1 261 ? 0.498 2.941 -5.871 1 96.12 261 THR B O 1
ATOM 6425 N N . VAL B 1 262 ? 2.195 1.799 -5.031 1 96.56 262 VAL B N 1
ATOM 6426 C CA . VAL B 1 262 ? 2.096 2.467 -3.738 1 96.56 262 VAL B CA 1
ATOM 6427 C C . VAL B 1 262 ? 2.426 3.949 -3.895 1 96.56 262 VAL B C 1
ATOM 6429 O O . VAL B 1 262 ? 1.781 4.805 -3.281 1 96.56 262 VAL B O 1
ATOM 6432 N N . ALA B 1 263 ? 3.363 4.223 -4.719 1 97.75 263 ALA B N 1
ATOM 6433 C CA . ALA B 1 263 ? 3.729 5.613 -4.973 1 97.75 263 ALA B CA 1
ATOM 6434 C C . ALA B 1 263 ? 2.572 6.371 -5.617 1 97.75 263 ALA B C 1
ATOM 6436 O O . ALA B 1 263 ? 2.248 7.488 -5.207 1 97.75 263 ALA B O 1
ATOM 6437 N N . ILE B 1 264 ? 1.94 5.797 -6.598 1 98 264 ILE B N 1
ATOM 6438 C CA . ILE B 1 264 ? 0.806 6.43 -7.262 1 98 264 ILE B CA 1
ATOM 6439 C C . ILE B 1 264 ? -0.353 6.574 -6.277 1 98 264 ILE B C 1
ATOM 6441 O O . ILE B 1 264 ? -1.125 7.535 -6.359 1 98 264 ILE B O 1
ATOM 6445 N N . GLY B 1 265 ? -0.404 5.676 -5.355 1 96.62 265 GLY B N 1
ATOM 6446 C CA . GLY B 1 265 ? -1.442 5.703 -4.336 1 96.62 265 GLY B CA 1
ATOM 6447 C C . GLY B 1 265 ? -1.382 6.941 -3.459 1 96.62 265 GLY B C 1
ATOM 6448 O O . GLY B 1 265 ? -2.35 7.266 -2.768 1 96.62 265 GLY B O 1
ATOM 6449 N N . GLU B 1 266 ? -0.286 7.625 -3.551 1 96.38 266 GLU B N 1
ATOM 6450 C CA . GLU B 1 266 ? -0.151 8.852 -2.773 1 96.38 266 GLU B CA 1
ATOM 6451 C C . GLU B 1 266 ? -1.134 9.922 -3.25 1 96.38 266 GLU B C 1
ATOM 6453 O O . GLU B 1 266 ? -1.585 10.758 -2.461 1 96.38 266 GLU B O 1
ATOM 6458 N N . TYR B 1 267 ? -1.553 9.883 -4.559 1 97.12 267 TYR B N 1
ATOM 6459 C CA . TYR B 1 267 ? -2.52 10.836 -5.094 1 97.12 267 TYR B CA 1
ATOM 6460 C C . TYR B 1 267 ? -3.857 10.711 -4.379 1 97.12 267 TYR B C 1
ATOM 6462 O O . TYR B 1 267 ? -4.293 11.648 -3.699 1 97.12 267 TYR B O 1
ATOM 6470 N N . PRO B 1 268 ? -4.445 9.531 -4.492 1 95.69 268 PRO B N 1
ATOM 6471 C CA . PRO B 1 268 ? -5.742 9.422 -3.824 1 95.69 268 PRO B CA 1
ATOM 6472 C C . PRO B 1 268 ? -5.633 9.516 -2.305 1 95.69 268 PRO B C 1
ATOM 6474 O O . PRO B 1 268 ? -6.555 10.008 -1.646 1 95.69 268 PRO B O 1
ATOM 6477 N N . TYR B 1 269 ? -4.535 9.102 -1.74 1 94.5 269 TYR B N 1
ATOM 6478 C CA . TYR B 1 269 ? -4.352 9.227 -0.299 1 94.5 269 TYR B CA 1
ATOM 6479 C C . TYR B 1 269 ? -4.422 10.688 0.133 1 94.5 269 TYR B C 1
ATOM 6481 O O . TYR B 1 269 ? -5.16 11.031 1.06 1 94.5 269 TYR B O 1
ATOM 6489 N N . LYS B 1 270 ? -3.723 11.547 -0.535 1 93.56 270 LYS B N 1
ATOM 6490 C CA . LYS B 1 270 ? -3.676 12.961 -0.188 1 93.56 270 LYS B CA 1
ATOM 6491 C C . LYS B 1 270 ? -5.008 13.648 -0.479 1 93.56 270 LYS B C 1
ATOM 6493 O O . LYS B 1 270 ? -5.359 14.633 0.166 1 93.56 270 LYS B O 1
ATOM 6498 N N . ALA B 1 271 ? -5.773 13.102 -1.379 1 93.69 271 ALA B N 1
ATOM 6499 C CA . ALA B 1 271 ? -7.059 13.688 -1.767 1 93.69 271 ALA B CA 1
ATOM 6500 C C . ALA B 1 271 ? -8.102 13.492 -0.671 1 93.69 271 ALA B C 1
ATOM 6502 O O . ALA B 1 271 ? -9.086 14.234 -0.604 1 93.69 271 ALA B O 1
ATOM 6503 N N . VAL B 1 272 ? -7.84 12.477 0.203 1 92.81 272 VAL B N 1
ATOM 6504 C CA . VAL B 1 272 ? -8.945 12.148 1.096 1 92.81 272 VAL B CA 1
ATOM 6505 C C . VAL B 1 272 ? -8.477 12.203 2.547 1 92.81 272 VAL B C 1
ATOM 6507 O O . VAL B 1 272 ? -9.273 12.422 3.457 1 92.81 272 VAL B O 1
ATOM 6510 N N . ALA B 1 273 ? -7.23 11.984 2.834 1 89 273 ALA B N 1
ATOM 6511 C CA . ALA B 1 273 ? -6.75 11.742 4.191 1 89 273 ALA B CA 1
ATOM 6512 C C . ALA B 1 273 ? -6.965 12.969 5.074 1 89 273 ALA B C 1
ATOM 6514 O O . ALA B 1 273 ? -7.316 12.844 6.25 1 89 273 ALA B O 1
ATOM 6515 N N . THR B 1 274 ? -6.738 14.188 4.516 1 78.31 274 THR B N 1
ATOM 6516 C CA . THR B 1 274 ? -6.875 15.398 5.324 1 78.31 274 THR B CA 1
ATOM 6517 C C . THR B 1 274 ? -8.125 16.172 4.922 1 78.31 274 THR B C 1
ATOM 6519 O O . THR B 1 274 ? -8.305 17.328 5.332 1 78.31 274 THR B O 1
ATOM 6522 N N . ALA B 1 275 ? -9.008 15.594 4.098 1 76.88 275 ALA B N 1
ATOM 6523 C CA . ALA B 1 275 ? -10.258 16.188 3.623 1 76.88 275 ALA B CA 1
ATOM 6524 C C . ALA B 1 275 ? -10.023 17.594 3.072 1 76.88 275 ALA B C 1
ATOM 6526 O O . ALA B 1 275 ? -10.719 18.531 3.443 1 76.88 275 ALA B O 1
ATOM 6527 N N . PRO B 1 276 ? -9.148 17.719 2.191 1 77.88 276 PRO B N 1
ATOM 6528 C CA . PRO B 1 276 ? -8.82 19.062 1.709 1 77.88 276 PRO B CA 1
ATOM 6529 C C . PRO B 1 276 ? -9.945 19.688 0.888 1 77.88 276 PRO B C 1
ATOM 6531 O O . PRO B 1 276 ? -9.992 20.906 0.724 1 77.88 276 PRO B O 1
ATOM 6534 N N . ILE B 1 277 ? -10.859 18.906 0.406 1 82.19 277 ILE B N 1
ATOM 6535 C CA . ILE B 1 277 ? -11.867 19.312 -0.562 1 82.19 277 ILE B CA 1
ATOM 6536 C C . ILE B 1 277 ? -13.039 19.969 0.166 1 82.19 277 ILE B C 1
ATOM 6538 O O . ILE B 1 277 ? -13.688 20.859 -0.369 1 82.19 277 ILE B O 1
ATOM 6542 N N . GLY B 1 278 ? -13.234 19.641 1.386 1 80 278 GLY B N 1
ATOM 6543 C CA . GLY B 1 278 ? -14.398 20.141 2.1 1 80 278 GLY B CA 1
ATOM 6544 C C . GLY B 1 278 ? -15.695 19.5 1.662 1 80 278 GLY B C 1
ATOM 6545 O O . GLY B 1 278 ? -15.703 18.641 0.776 1 80 278 GLY B O 1
ATOM 6546 N N . ALA B 1 279 ? -16.797 19.969 2.195 1 83.56 279 ALA B N 1
ATOM 6547 C CA . ALA B 1 279 ? -18.094 19.344 1.938 1 83.56 279 ALA B CA 1
ATOM 6548 C C . ALA B 1 279 ? -18.812 20.031 0.776 1 83.56 279 ALA B C 1
ATOM 6550 O O . ALA B 1 279 ? -18.672 21.25 0.592 1 83.56 279 ALA B O 1
ATOM 6551 N N . GLY B 1 280 ? -19.469 19.203 -0.114 1 81.69 280 GLY B N 1
ATOM 6552 C CA . GLY B 1 280 ? -20.344 19.766 -1.131 1 81.69 280 GLY B CA 1
ATOM 6553 C C . GLY B 1 280 ? -19.672 19.922 -2.48 1 81.69 280 GLY B C 1
ATOM 6554 O O . GLY B 1 280 ? -18.609 19.328 -2.719 1 81.69 280 GLY B O 1
ATOM 6555 N N . PHE B 1 281 ? -20.406 20.578 -3.371 1 84.75 281 PHE B N 1
ATOM 6556 C CA . PHE B 1 281 ? -19.953 20.797 -4.742 1 84.75 281 PHE B CA 1
ATOM 6557 C C . PHE B 1 281 ? -19.219 22.125 -4.867 1 84.75 281 PHE B C 1
ATOM 6559 O O . PHE B 1 281 ? -19.828 23.188 -4.758 1 84.75 281 PHE B O 1
ATOM 6566 N N . ASN B 1 282 ? -17.953 22.094 -4.883 1 87.56 282 ASN B N 1
ATOM 6567 C CA . ASN B 1 282 ? -17.078 23.266 -5.02 1 87.56 282 ASN B CA 1
ATOM 6568 C C . ASN B 1 282 ? -15.961 23.016 -6.02 1 87.56 282 ASN B C 1
ATOM 6570 O O . ASN B 1 282 ? -15.867 21.938 -6.602 1 87.56 282 ASN B O 1
ATOM 6574 N N . ILE B 1 283 ? -15.25 24 -6.285 1 89.19 283 ILE B N 1
ATOM 6575 C CA . ILE B 1 283 ? -14.195 23.953 -7.293 1 89.19 283 ILE B CA 1
ATOM 6576 C C . ILE B 1 283 ? -13.109 22.969 -6.848 1 89.19 283 ILE B C 1
ATOM 6578 O O . ILE B 1 283 ? -12.461 22.328 -7.68 1 89.19 283 ILE B O 1
ATOM 6582 N N . ARG B 1 284 ? -12.922 22.781 -5.547 1 92 284 ARG B N 1
ATOM 6583 C CA . ARG B 1 284 ? -11.93 21.844 -5.023 1 92 284 ARG B CA 1
ATOM 6584 C C . ARG B 1 284 ? -12.312 20.406 -5.336 1 92 284 ARG B C 1
ATOM 6586 O O . ARG B 1 284 ? -11.445 19.547 -5.523 1 92 284 ARG B O 1
ATOM 6593 N N . LEU B 1 285 ? -13.602 20.188 -5.422 1 92.25 285 LEU B N 1
ATOM 6594 C CA . LEU B 1 285 ? -14.078 18.859 -5.793 1 92.25 285 LEU B CA 1
ATOM 6595 C C . LEU B 1 285 ? -13.641 18.5 -7.211 1 92.25 285 LEU B C 1
ATOM 6597 O O . LEU B 1 285 ? -13.18 17.375 -7.461 1 92.25 285 LEU B O 1
ATOM 6601 N N . ALA B 1 286 ? -13.789 19.406 -8.102 1 93.75 286 ALA B N 1
ATOM 6602 C CA . ALA B 1 286 ? -13.359 19.172 -9.477 1 93.75 286 ALA B CA 1
ATOM 6603 C C . ALA B 1 286 ? -11.859 18.875 -9.539 1 93.75 286 ALA B C 1
ATOM 6605 O O . ALA B 1 286 ? -11.438 17.953 -10.242 1 93.75 286 ALA B O 1
ATOM 6606 N N . ARG B 1 287 ? -11.133 19.656 -8.797 1 95.44 287 ARG B N 1
ATOM 6607 C CA . ARG B 1 287 ? -9.688 19.422 -8.75 1 95.44 287 ARG B CA 1
ATOM 6608 C C . ARG B 1 287 ? -9.367 18.062 -8.172 1 95.44 287 ARG B C 1
ATOM 6610 O O . ARG B 1 287 ? -8.445 17.375 -8.641 1 95.44 287 ARG B O 1
ATOM 6617 N N . GLY B 1 288 ? -10.133 17.688 -7.148 1 95.81 288 GLY B N 1
ATOM 6618 C CA . GLY B 1 288 ? -9.961 16.359 -6.594 1 95.81 288 GLY B CA 1
ATOM 6619 C C . GLY B 1 288 ? -10.234 15.25 -7.598 1 95.81 288 GLY B C 1
ATOM 6620 O O . GLY B 1 288 ? -9.508 14.258 -7.656 1 95.81 288 GLY B O 1
ATOM 6621 N N . VAL B 1 289 ? -11.219 15.391 -8.398 1 96.69 289 VAL B N 1
ATOM 6622 C CA . VAL B 1 289 ? -11.578 14.406 -9.414 1 96.69 289 VAL B CA 1
ATOM 6623 C C . VAL B 1 289 ? -10.469 14.32 -10.461 1 96.69 289 VAL B C 1
ATOM 6625 O O . VAL B 1 289 ? -10.102 13.227 -10.898 1 96.69 289 VAL B O 1
ATOM 6628 N N . PHE B 1 290 ? -9.938 15.492 -10.828 1 97.56 290 PHE B N 1
ATOM 6629 C CA . PHE B 1 290 ? -8.828 15.5 -11.773 1 97.56 290 PHE B CA 1
ATOM 6630 C C . PHE B 1 290 ? -7.625 14.766 -11.211 1 97.56 290 PHE B C 1
ATOM 6632 O O . PHE B 1 290 ? -6.973 13.992 -11.914 1 97.56 290 PHE B O 1
ATOM 6639 N N . MET B 1 291 ? -7.391 15.031 -9.969 1 97.12 291 MET B N 1
ATOM 6640 C CA . MET B 1 291 ? -6.266 14.375 -9.312 1 97.12 291 MET B CA 1
ATOM 6641 C C . MET B 1 291 ? -6.434 12.859 -9.328 1 97.12 291 MET B C 1
ATOM 6643 O O . MET B 1 291 ? -5.484 12.125 -9.625 1 97.12 291 MET B O 1
ATOM 6647 N N . LEU B 1 292 ? -7.613 12.375 -9.055 1 97.56 292 LEU B N 1
ATOM 6648 C CA . LEU B 1 292 ? -7.883 10.938 -9.07 1 97.56 292 LEU B CA 1
ATOM 6649 C C . LEU B 1 292 ? -7.758 10.375 -10.484 1 97.56 292 LEU B C 1
ATOM 6651 O O . LEU B 1 292 ? -7.246 9.273 -10.68 1 97.56 292 LEU B O 1
ATOM 6655 N N . LEU B 1 293 ? -8.234 11.133 -11.398 1 97.88 293 LEU B N 1
ATOM 6656 C CA . LEU B 1 293 ? -8.156 10.695 -12.789 1 97.88 293 LEU B CA 1
ATOM 6657 C C . LEU B 1 293 ? -6.707 10.578 -13.242 1 97.88 293 LEU B C 1
ATOM 6659 O O . LEU B 1 293 ? -6.34 9.602 -13.898 1 97.88 293 LEU B O 1
ATOM 6663 N N . ILE B 1 294 ? -5.926 11.531 -12.906 1 98.31 294 ILE B N 1
ATOM 6664 C CA . ILE B 1 294 ? -4.508 11.523 -13.242 1 98.31 294 ILE B CA 1
ATOM 6665 C C . ILE B 1 294 ? -3.842 10.289 -12.641 1 98.31 294 ILE B C 1
ATOM 6667 O O . ILE B 1 294 ? -3.148 9.539 -13.336 1 98.31 294 ILE B O 1
ATOM 6671 N N . ALA B 1 295 ? -4.09 10.094 -11.359 1 98.06 295 ALA B N 1
ATOM 6672 C CA . ALA B 1 295 ? -3.514 8.938 -10.672 1 98.06 295 ALA B CA 1
ATOM 6673 C C . ALA B 1 295 ? -3.939 7.633 -11.336 1 98.06 295 ALA B C 1
ATOM 6675 O O . ALA B 1 295 ? -3.111 6.746 -11.562 1 98.06 295 ALA B O 1
ATOM 6676 N N . TYR B 1 296 ? -5.168 7.531 -11.68 1 97.25 296 TYR B N 1
ATOM 6677 C CA . TYR B 1 296 ? -5.738 6.316 -12.25 1 97.25 296 TYR B CA 1
ATOM 6678 C C . TYR B 1 296 ? -5.164 6.043 -13.633 1 97.25 296 TYR B C 1
ATOM 6680 O O . TYR B 1 296 ? -4.859 4.898 -13.977 1 97.25 296 TYR B O 1
ATOM 6688 N N . ILE B 1 297 ? -4.984 7.082 -14.398 1 97.06 297 ILE B N 1
ATOM 6689 C CA . ILE B 1 297 ? -4.441 6.945 -15.742 1 97.06 297 ILE B CA 1
ATOM 6690 C C . ILE B 1 297 ? -2.969 6.551 -15.672 1 97.06 297 ILE B C 1
ATOM 6692 O O . ILE B 1 297 ? -2.523 5.656 -16.391 1 97.06 297 ILE B O 1
ATOM 6696 N N . LEU B 1 298 ? -2.209 7.199 -14.844 1 97.62 298 LEU B N 1
ATOM 6697 C CA . LEU B 1 298 ? -0.805 6.84 -14.672 1 97.62 298 LEU B CA 1
ATOM 6698 C C . LEU B 1 298 ? -0.664 5.383 -14.258 1 97.62 298 LEU B C 1
ATOM 6700 O O . LEU B 1 298 ? 0.241 4.684 -14.719 1 97.62 298 LEU B O 1
ATOM 6704 N N . PHE B 1 299 ? -1.561 4.973 -13.414 1 96.12 299 PHE B N 1
ATOM 6705 C CA . PHE B 1 299 ? -1.562 3.594 -12.953 1 96.12 299 PHE B CA 1
ATOM 6706 C C . PHE B 1 299 ? -1.726 2.627 -14.117 1 96.12 299 PHE B C 1
ATOM 6708 O O . PHE B 1 299 ? -0.966 1.665 -14.242 1 96.12 299 PHE B O 1
ATOM 6715 N N . TRP B 1 300 ? -2.654 2.877 -14.961 1 93.5 300 TRP B N 1
ATOM 6716 C CA . TRP B 1 300 ? -2.93 1.961 -16.062 1 93.5 300 TRP B CA 1
ATOM 6717 C C . TRP B 1 300 ? -1.832 2.035 -17.125 1 93.5 300 TRP B C 1
ATOM 6719 O O . TRP B 1 300 ? -1.462 1.019 -17.719 1 93.5 300 TRP B O 1
ATOM 6729 N N . ILE B 1 301 ? -1.333 3.189 -17.359 1 93.94 301 ILE B N 1
ATOM 6730 C CA . ILE B 1 301 ? -0.256 3.32 -18.344 1 93.94 301 ILE B CA 1
ATOM 6731 C C . ILE B 1 301 ? 0.949 2.498 -17.891 1 93.94 301 ILE B C 1
ATOM 6733 O O . ILE B 1 301 ? 1.588 1.825 -18.703 1 93.94 301 ILE B O 1
ATOM 6737 N N . TYR B 1 302 ? 1.215 2.551 -16.641 1 94.31 302 TYR B N 1
ATOM 6738 C CA . TYR B 1 302 ? 2.344 1.786 -16.125 1 94.31 302 TYR B CA 1
ATOM 6739 C C . TYR B 1 302 ? 2.094 0.289 -16.25 1 94.31 302 TYR B C 1
ATOM 6741 O O . TYR B 1 302 ? 2.988 -0.461 -16.656 1 94.31 302 TYR B O 1
ATOM 6749 N N . ASN B 1 303 ? 0.927 -0.185 -15.969 1 87.12 303 ASN B N 1
ATOM 6750 C CA . ASN B 1 303 ? 0.629 -1.612 -15.969 1 87.12 303 ASN B CA 1
ATOM 6751 C C . ASN B 1 303 ? 0.525 -2.162 -17.391 1 87.12 303 ASN B C 1
ATOM 6753 O O . ASN B 1 303 ? 0.821 -3.334 -17.625 1 87.12 303 ASN B O 1
ATOM 6757 N N . TYR B 1 304 ? 0.048 -1.353 -18.281 1 78.62 304 TYR B N 1
ATOM 6758 C CA . TYR B 1 304 ? -0.031 -1.79 -19.672 1 78.62 304 TYR B CA 1
ATOM 6759 C C . TYR B 1 304 ? 1.361 -1.964 -20.266 1 78.62 304 TYR B C 1
ATOM 6761 O O . TYR B 1 304 ? 1.549 -2.746 -21.203 1 78.62 304 TYR B O 1
ATOM 6769 N N . GLY B 1 305 ? 2.266 -1.326 -19.609 1 70.19 305 GLY B N 1
ATOM 6770 C CA . GLY B 1 305 ? 3.65 -1.495 -20.016 1 70.19 305 GLY B CA 1
ATOM 6771 C C . GLY B 1 305 ? 3.881 -1.143 -21.469 1 70.19 305 GLY B C 1
ATOM 6772 O O . GLY B 1 305 ? 3.652 -0.003 -21.891 1 70.19 305 GLY B O 1
ATOM 6773 N N . SER B 1 306 ? 4.242 -2.211 -22.344 1 68.56 306 SER B N 1
ATOM 6774 C CA . SER B 1 306 ? 4.629 -1.988 -23.734 1 68.56 306 SER B CA 1
ATOM 6775 C C . SER B 1 306 ? 3.533 -2.434 -24.688 1 68.56 306 SER B C 1
ATOM 6777 O O . SER B 1 306 ? 3.691 -2.342 -25.906 1 68.56 306 SER B O 1
ATOM 6779 N N . THR B 1 307 ? 2.34 -2.703 -24.234 1 67.62 307 THR B N 1
ATOM 6780 C CA . THR B 1 307 ? 1.204 -3.094 -25.062 1 67.62 307 THR B CA 1
ATOM 6781 C C . THR B 1 307 ? 1.564 -4.285 -25.938 1 67.62 307 THR B C 1
ATOM 6783 O O . THR B 1 307 ? 1.05 -4.422 -27.047 1 67.62 307 THR B O 1
ATOM 6786 N N . ILE B 1 308 ? 2.672 -5.004 -25.484 1 65.25 308 ILE B N 1
ATOM 6787 C CA . ILE B 1 308 ? 3.109 -6.176 -26.25 1 65.25 308 ILE B CA 1
ATOM 6788 C C . ILE B 1 308 ? 2.506 -7.438 -25.625 1 65.25 308 ILE B C 1
ATOM 6790 O O . ILE B 1 308 ? 2.41 -7.559 -24.406 1 65.25 308 ILE B O 1
ATOM 6794 N N . GLN B 1 309 ? 2.027 -8.242 -26.422 1 64.56 309 GLN B N 1
ATOM 6795 C CA . GLN B 1 309 ? 1.457 -9.492 -25.922 1 64.56 309 GLN B CA 1
ATOM 6796 C C . GLN B 1 309 ? 2.551 -10.492 -25.562 1 64.56 309 GLN B C 1
ATOM 6798 O O . GLN B 1 309 ? 2.57 -11.023 -24.438 1 64.56 309 GLN B O 1
ATOM 6803 N N . ARG B 1 310 ? 3.441 -10.797 -26.484 1 64.25 310 ARG B N 1
ATOM 6804 C CA . ARG B 1 310 ? 4.594 -11.664 -26.25 1 64.25 310 ARG B CA 1
ATOM 6805 C C . ARG B 1 310 ? 5.875 -10.852 -26.125 1 64.25 310 ARG B C 1
ATOM 6807 O O . ARG B 1 310 ? 6.355 -10.281 -27.109 1 64.25 310 ARG B O 1
ATOM 6814 N N . ARG B 1 311 ? 6.293 -10.758 -24.891 1 68.19 311 ARG B N 1
ATOM 6815 C CA . ARG B 1 311 ? 7.41 -9.844 -24.688 1 68.19 311 ARG B CA 1
ATOM 6816 C C . ARG B 1 311 ? 8.539 -10.523 -23.922 1 68.19 311 ARG B C 1
ATOM 6818 O O . ARG B 1 311 ? 8.297 -11.461 -23.156 1 68.19 311 ARG B O 1
ATOM 6825 N N . VAL B 1 312 ? 9.703 -10.164 -24.375 1 72.06 312 VAL B N 1
ATOM 6826 C CA . VAL B 1 312 ? 10.867 -10.469 -23.547 1 72.06 312 VAL B CA 1
ATOM 6827 C C . VAL B 1 312 ? 11.133 -9.312 -22.578 1 72.06 312 VAL B C 1
ATOM 6829 O O . VAL B 1 312 ? 11.312 -8.172 -23.016 1 72.06 312 VAL B O 1
ATOM 6832 N N . HIS B 1 313 ? 11.102 -9.633 -21.375 1 78.19 313 HIS B N 1
ATOM 6833 C CA . HIS B 1 313 ? 11.305 -8.594 -20.359 1 78.19 313 HIS B CA 1
ATOM 6834 C C . HIS B 1 313 ? 12.734 -8.062 -20.406 1 78.19 313 HIS B C 1
ATOM 6836 O O . HIS B 1 313 ? 13.68 -8.82 -20.609 1 78.19 313 HIS B O 1
ATOM 6842 N N . PRO B 1 314 ? 12.898 -6.785 -20.266 1 78.06 314 PRO B N 1
ATOM 6843 C CA . PRO B 1 314 ? 14.219 -6.148 -20.359 1 78.06 314 PRO B CA 1
ATOM 6844 C C . PRO B 1 314 ? 15.234 -6.785 -19.406 1 78.06 314 PRO B C 1
ATOM 6846 O O . PRO B 1 314 ? 16.438 -6.793 -19.703 1 78.06 314 PRO B O 1
ATOM 6849 N N . LEU B 1 315 ? 14.828 -7.355 -18.391 1 74.75 315 LEU B N 1
ATOM 6850 C CA . LEU B 1 315 ? 15.719 -7.961 -17.391 1 74.75 315 LEU B CA 1
ATOM 6851 C C . LEU B 1 315 ? 16.359 -9.227 -17.953 1 74.75 315 LEU B C 1
ATOM 6853 O O . LEU B 1 315 ? 17.391 -9.688 -17.438 1 74.75 315 LEU B O 1
ATOM 6857 N N . ARG B 1 316 ? 15.742 -9.75 -18.922 1 76.12 316 ARG B N 1
ATOM 6858 C CA . ARG B 1 316 ? 16.219 -11 -19.516 1 76.12 316 ARG B CA 1
ATOM 6859 C C . ARG B 1 316 ? 16.969 -10.742 -20.812 1 76.12 316 ARG B C 1
ATOM 6861 O O . ARG B 1 316 ? 17.688 -11.609 -21.297 1 76.12 316 ARG B O 1
ATOM 6868 N N . ARG B 1 317 ? 16.859 -9.602 -21.328 1 78.62 317 ARG B N 1
ATOM 6869 C CA . ARG B 1 317 ? 17.422 -9.289 -22.641 1 78.62 317 ARG B CA 1
ATOM 6870 C C . ARG B 1 317 ? 18.938 -9.102 -22.547 1 78.62 317 ARG B C 1
ATOM 6872 O O . ARG B 1 317 ? 19.688 -9.828 -23.188 1 78.62 317 ARG B O 1
ATOM 6879 N N . SER B 1 318 ? 19.297 -8.094 -21.891 1 81.88 318 SER B N 1
ATOM 6880 C CA . SER B 1 318 ? 20.703 -7.758 -21.734 1 81.88 318 SER B CA 1
ATOM 6881 C C . SER B 1 318 ? 20.969 -7.02 -20.422 1 81.88 318 SER B C 1
ATOM 6883 O O . SER B 1 318 ? 20.031 -6.582 -19.766 1 81.88 318 SER B O 1
ATOM 6885 N N . ALA B 1 319 ? 22.203 -6.957 -20.078 1 81.94 319 ALA B N 1
ATOM 6886 C CA . ALA B 1 319 ? 22.594 -6.227 -18.875 1 81.94 319 ALA B CA 1
ATOM 6887 C C . ALA B 1 319 ? 22.266 -4.742 -19 1 81.94 319 ALA B C 1
ATOM 6889 O O . ALA B 1 319 ? 21.875 -4.102 -18.016 1 81.94 319 ALA B O 1
ATOM 6890 N N . THR B 1 320 ? 22.422 -4.25 -20.188 1 86.12 320 THR B N 1
ATOM 6891 C CA . THR B 1 320 ? 22.156 -2.834 -20.406 1 86.12 320 THR B CA 1
ATOM 6892 C C . THR B 1 320 ? 20.672 -2.531 -20.25 1 86.12 320 THR B C 1
ATOM 6894 O O . THR B 1 320 ? 20.297 -1.558 -19.594 1 86.12 320 THR B O 1
ATOM 6897 N N . THR B 1 321 ? 19.828 -3.342 -20.812 1 89.25 321 THR B N 1
ATOM 6898 C CA . THR B 1 321 ? 18.391 -3.119 -20.703 1 89.25 321 THR B CA 1
ATOM 6899 C C . THR B 1 321 ? 17.922 -3.326 -19.266 1 89.25 321 THR B C 1
ATOM 6901 O O . THR B 1 321 ? 16.984 -2.666 -18.812 1 89.25 321 THR B O 1
ATOM 6904 N N . ALA B 1 322 ? 18.594 -4.23 -18.625 1 88.25 322 ALA B N 1
ATOM 6905 C CA . ALA B 1 322 ? 18.25 -4.461 -17.219 1 88.25 322 ALA B CA 1
ATOM 6906 C C . ALA B 1 322 ? 18.562 -3.236 -16.375 1 88.25 322 ALA B C 1
ATOM 6908 O O . ALA B 1 322 ? 17.734 -2.812 -15.555 1 88.25 322 ALA B O 1
ATOM 6909 N N . CYS B 1 323 ? 19.703 -2.697 -16.594 1 90.31 323 CYS B N 1
ATOM 6910 C CA . CYS B 1 323 ? 20.109 -1.499 -15.875 1 90.31 323 CYS B CA 1
ATOM 6911 C C . CYS B 1 323 ? 19.172 -0.334 -16.188 1 90.31 323 CYS B C 1
ATOM 6913 O O . CYS B 1 323 ? 18.75 0.387 -15.273 1 90.31 323 CYS B O 1
ATOM 6915 N N . LEU B 1 324 ? 18.859 -0.194 -17.391 1 92 324 LEU B N 1
ATOM 6916 C CA . LEU B 1 324 ? 17.969 0.893 -17.766 1 92 324 LEU B CA 1
ATOM 6917 C C . LEU B 1 324 ? 16.578 0.708 -17.156 1 92 324 LEU B C 1
ATOM 6919 O O . LEU B 1 324 ? 15.938 1.685 -16.766 1 92 324 LEU B O 1
ATOM 6923 N N . PHE B 1 325 ? 16.156 -0.51 -17.109 1 92.75 325 PHE B N 1
ATOM 6924 C CA . PHE B 1 325 ? 14.859 -0.808 -16.5 1 92.75 325 PHE B CA 1
ATOM 6925 C C . PHE B 1 325 ? 14.859 -0.409 -15.023 1 92.75 325 PHE B C 1
ATOM 6927 O O . PHE B 1 325 ? 13.953 0.286 -14.562 1 92.75 325 PHE B O 1
ATOM 6934 N N . ILE B 1 326 ? 15.898 -0.751 -14.367 1 93.31 326 ILE B N 1
ATOM 6935 C CA . ILE B 1 326 ? 15.992 -0.511 -12.93 1 93.31 326 ILE B CA 1
ATOM 6936 C C . ILE B 1 326 ? 16.141 0.986 -12.672 1 93.31 326 ILE B C 1
ATOM 6938 O O . ILE B 1 326 ? 15.391 1.56 -11.875 1 93.31 326 ILE B O 1
ATOM 6942 N N . TYR B 1 327 ? 16.969 1.635 -13.352 1 95.06 327 TYR B N 1
ATOM 6943 C CA . TYR B 1 327 ? 17.297 3.021 -13.055 1 95.06 327 TYR B CA 1
ATOM 6944 C C . TYR B 1 327 ? 16.266 3.975 -13.625 1 95.06 327 TYR B C 1
ATOM 6946 O O . TYR B 1 327 ? 16.172 5.133 -13.211 1 95.06 327 TYR B O 1
ATOM 6954 N N . SER B 1 328 ? 15.461 3.518 -14.555 1 96.19 328 SER B N 1
ATOM 6955 C CA . SER B 1 328 ? 14.359 4.348 -15.039 1 96.19 328 SER B CA 1
ATOM 6956 C C . SER B 1 328 ? 13.281 4.5 -13.977 1 96.19 328 SER B C 1
ATOM 6958 O O . SER B 1 328 ? 12.523 5.473 -13.992 1 96.19 328 SER B O 1
ATOM 6960 N N . HIS B 1 329 ? 13.281 3.613 -13.055 1 97.44 329 HIS B N 1
ATOM 6961 C CA . HIS B 1 329 ? 12.281 3.691 -11.992 1 97.44 329 HIS B CA 1
ATOM 6962 C C . HIS B 1 329 ? 12.664 4.734 -10.945 1 97.44 329 HIS B C 1
ATOM 6964 O O . HIS B 1 329 ? 11.828 5.176 -10.164 1 97.44 329 HIS B O 1
ATOM 6970 N N . LEU B 1 330 ? 13.914 5.113 -10.969 1 97.19 330 LEU B N 1
ATOM 6971 C CA . LEU B 1 330 ? 14.391 6.113 -10.023 1 97.19 330 LEU B CA 1
ATOM 6972 C C . LEU B 1 330 ? 13.703 7.453 -10.25 1 97.19 330 LEU B C 1
ATOM 6974 O O . LEU B 1 330 ? 12.992 7.953 -9.375 1 97.19 330 LEU B O 1
ATOM 6978 N N . PRO B 1 331 ? 13.844 8.031 -11.422 1 97.62 331 PRO B N 1
ATOM 6979 C CA . PRO B 1 331 ? 13.133 9.297 -11.648 1 97.62 331 PRO B CA 1
ATOM 6980 C C . PRO B 1 331 ? 11.617 9.125 -11.656 1 97.62 331 PRO B C 1
ATOM 6982 O O . PRO B 1 331 ? 10.891 10.055 -11.289 1 97.62 331 PRO B O 1
ATOM 6985 N N . LEU B 1 332 ? 11.086 7.953 -12.023 1 98.31 332 LEU B N 1
ATOM 6986 C CA . LEU B 1 332 ? 9.648 7.691 -12.062 1 98.31 332 LEU B CA 1
ATOM 6987 C C . LEU B 1 332 ? 9.039 7.824 -10.672 1 98.31 332 LEU B C 1
ATOM 6989 O O . LEU B 1 332 ? 8.102 8.602 -10.469 1 98.31 332 LEU B O 1
ATOM 6993 N N . ILE B 1 333 ? 9.633 7.156 -9.742 1 98.38 333 ILE B N 1
ATOM 6994 C CA . ILE B 1 333 ? 9.086 7.129 -8.391 1 98.38 333 ILE B CA 1
ATOM 6995 C C . ILE B 1 333 ? 9.258 8.5 -7.734 1 98.38 333 ILE B C 1
ATOM 6997 O O . ILE B 1 333 ? 8.336 9.008 -7.094 1 98.38 333 ILE B O 1
ATOM 7001 N N . ALA B 1 334 ? 10.414 9.078 -7.91 1 98.12 334 ALA B N 1
ATOM 7002 C CA . ALA B 1 334 ? 10.656 10.414 -7.367 1 98.12 334 ALA B CA 1
ATOM 7003 C C . ALA B 1 334 ? 9.648 11.422 -7.91 1 98.12 334 ALA B C 1
ATOM 7005 O O . ALA B 1 334 ? 9.094 12.219 -7.156 1 98.12 334 ALA B O 1
ATOM 7006 N N . ALA B 1 335 ? 9.383 11.297 -9.188 1 98.5 335 ALA B N 1
ATOM 7007 C CA . ALA B 1 335 ? 8.5 12.242 -9.852 1 98.5 335 ALA B CA 1
ATOM 7008 C C . ALA B 1 335 ? 7.051 12.039 -9.43 1 98.5 335 ALA B C 1
ATOM 7010 O O . ALA B 1 335 ? 6.32 13 -9.203 1 98.5 335 ALA B O 1
ATOM 7011 N N . ILE B 1 336 ? 6.633 10.844 -9.297 1 98.5 336 ILE B N 1
ATOM 7012 C CA . ILE B 1 336 ? 5.258 10.516 -8.945 1 98.5 336 ILE B CA 1
ATOM 7013 C C . ILE B 1 336 ? 4.938 11.07 -7.559 1 98.5 336 ILE B C 1
ATOM 7015 O O . ILE B 1 336 ? 3.932 11.758 -7.375 1 98.5 336 ILE B O 1
ATOM 7019 N N . VAL B 1 337 ? 5.801 10.805 -6.637 1 98 337 VAL B N 1
ATOM 7020 C CA . VAL B 1 337 ? 5.516 11.203 -5.262 1 98 337 VAL B CA 1
ATOM 7021 C C . VAL B 1 337 ? 5.594 12.719 -5.133 1 98 337 VAL B C 1
ATOM 7023 O O . VAL B 1 337 ? 4.785 13.336 -4.43 1 98 337 VAL B O 1
ATOM 7026 N N . LEU B 1 338 ? 6.562 13.328 -5.836 1 98 338 LEU B N 1
ATOM 7027 C CA . LEU B 1 338 ? 6.676 14.781 -5.832 1 98 338 LEU B CA 1
ATOM 7028 C C . LEU B 1 338 ? 5.41 15.43 -6.391 1 98 338 LEU B C 1
ATOM 7030 O O . LEU B 1 338 ? 4.875 16.375 -5.801 1 98 338 LEU B O 1
ATOM 7034 N N . SER B 1 339 ? 4.949 14.93 -7.492 1 98.25 339 SER B N 1
ATOM 7035 C CA . SER B 1 339 ? 3.742 15.445 -8.125 1 98.25 339 SER B CA 1
ATOM 7036 C C . SER B 1 339 ? 2.514 15.219 -7.254 1 98.25 339 SER B C 1
ATOM 7038 O O . SER B 1 339 ? 1.627 16.062 -7.18 1 98.25 339 SER B O 1
ATOM 7040 N N . ALA B 1 340 ? 2.447 14.07 -6.645 1 97.62 340 ALA B N 1
ATOM 7041 C CA . ALA B 1 340 ? 1.325 13.766 -5.758 1 97.62 340 ALA B CA 1
ATOM 7042 C C . ALA B 1 340 ? 1.277 14.734 -4.582 1 97.62 340 ALA B C 1
ATOM 7044 O O . ALA B 1 340 ? 0.204 15.211 -4.207 1 97.62 340 ALA B O 1
ATOM 7045 N N . ASP B 1 341 ? 2.41 14.992 -4.027 1 96.06 341 ASP B N 1
ATOM 7046 C CA . ASP B 1 341 ? 2.486 15.93 -2.908 1 96.06 341 ASP B CA 1
ATOM 7047 C C . ASP B 1 341 ? 2.068 17.328 -3.336 1 96.06 341 ASP B C 1
ATOM 7049 O O . ASP B 1 341 ? 1.273 17.984 -2.654 1 96.06 341 ASP B O 1
ATOM 7053 N N . ALA B 1 342 ? 2.596 17.75 -4.43 1 96.31 342 ALA B N 1
ATOM 7054 C CA . ALA B 1 342 ? 2.252 19.062 -4.965 1 96.31 342 ALA B CA 1
ATOM 7055 C C . ALA B 1 342 ? 0.763 19.156 -5.281 1 96.31 342 ALA B C 1
ATOM 7057 O O . ALA B 1 342 ? 0.132 20.188 -5.043 1 96.31 342 ALA B O 1
ATOM 7058 N N . SER B 1 343 ? 0.196 18.109 -5.82 1 96 343 SER B N 1
ATOM 7059 C CA . SER B 1 343 ? -1.229 18.062 -6.133 1 96 343 SER B CA 1
ATOM 7060 C C . SER B 1 343 ? -2.074 18.234 -4.871 1 96 343 SER B C 1
ATOM 7062 O O . SER B 1 343 ? -3.119 18.875 -4.898 1 96 343 SER B O 1
ATOM 7064 N N . GLY B 1 344 ? -1.656 17.625 -3.844 1 93.38 344 GLY B N 1
ATOM 7065 C CA . GLY B 1 344 ? -2.359 17.781 -2.578 1 93.38 344 GLY B CA 1
ATOM 7066 C C . GLY B 1 344 ? -2.439 19.219 -2.102 1 93.38 344 GLY B C 1
ATOM 7067 O O . GLY B 1 344 ? -3.471 19.641 -1.576 1 93.38 344 GLY B O 1
ATOM 7068 N N . ASP B 1 345 ? -1.394 19.938 -2.314 1 92.25 345 ASP B N 1
ATOM 7069 C CA . ASP B 1 345 ? -1.357 21.344 -1.913 1 92.25 345 ASP B CA 1
ATOM 7070 C C . ASP B 1 345 ? -2.188 22.203 -2.859 1 92.25 345 ASP B C 1
ATOM 7072 O O . ASP B 1 345 ? -2.82 23.172 -2.434 1 92.25 345 ASP B O 1
ATOM 7076 N N . LEU B 1 346 ? -2.209 21.828 -4.082 1 92.81 346 LEU B N 1
ATOM 7077 C CA . LEU B 1 346 ? -2.93 22.594 -5.09 1 92.81 346 LEU B CA 1
ATOM 7078 C C . LEU B 1 346 ? -4.438 22.5 -4.883 1 92.81 346 LEU B C 1
ATOM 7080 O O . LEU B 1 346 ? -5.172 23.453 -5.113 1 92.81 346 LEU B O 1
ATOM 7084 N N . ILE B 1 347 ? -4.906 21.375 -4.438 1 92.56 347 ILE B N 1
ATOM 7085 C CA . ILE B 1 347 ? -6.344 21.188 -4.316 1 92.56 347 ILE B CA 1
ATOM 7086 C C . ILE B 1 347 ? -6.871 21.953 -3.111 1 92.56 347 ILE B C 1
ATOM 7088 O O . ILE B 1 347 ? -8.047 22.328 -3.064 1 92.56 347 ILE B O 1
ATOM 7092 N N . LYS B 1 348 ? -5.977 22.312 -2.154 1 87.69 348 LYS B N 1
ATOM 7093 C CA . LYS B 1 348 ? -6.367 23 -0.922 1 87.69 348 LYS B CA 1
ATOM 7094 C C . LYS B 1 348 ? -6.57 24.484 -1.158 1 87.69 348 LYS B C 1
ATOM 7096 O O . LYS B 1 348 ? -7.234 25.156 -0.37 1 87.69 348 LYS B O 1
ATOM 7101 N N . VAL B 1 349 ? -6.031 24.922 -2.211 1 85.25 349 VAL B N 1
ATOM 7102 C CA . VAL B 1 349 ? -6.004 26.375 -2.418 1 85.25 349 VAL B CA 1
ATOM 7103 C C . VAL B 1 349 ? -7.379 26.844 -2.885 1 85.25 349 VAL B C 1
ATOM 7105 O O . VAL B 1 349 ? -8.031 26.188 -3.693 1 85.25 349 VAL B O 1
ATOM 7108 N N . GLU B 1 350 ? -7.902 27.844 -2.389 1 76.31 350 GLU B N 1
ATOM 7109 C CA . GLU B 1 350 ? -9.203 28.391 -2.756 1 76.31 350 GLU B CA 1
ATOM 7110 C C . GLU B 1 350 ? -9.125 29.172 -4.062 1 76.31 350 GLU B C 1
ATOM 7112 O O . GLU B 1 350 ? -9.898 28.938 -4.984 1 76.31 350 GLU B O 1
ATOM 7117 N N . ASN B 1 351 ? -8.32 30.219 -4.148 1 68.44 351 ASN B N 1
ATOM 7118 C CA . ASN B 1 351 ? -8.148 31.016 -5.355 1 68.44 351 ASN B CA 1
ATOM 7119 C C . ASN B 1 351 ? -6.777 30.812 -5.984 1 68.44 351 ASN B C 1
ATOM 7121 O O . ASN B 1 351 ? -5.77 31.297 -5.469 1 68.44 351 ASN B O 1
ATOM 7125 N N . GLY B 1 352 ? -6.836 29.844 -6.938 1 73 352 GLY B N 1
ATOM 7126 C CA . GLY B 1 352 ? -5.492 29.359 -7.215 1 73 352 GLY B CA 1
ATOM 7127 C C . GLY B 1 352 ? -4.906 29.938 -8.492 1 73 352 GLY B C 1
ATOM 7128 O O . GLY B 1 352 ? -5.102 29.375 -9.57 1 73 352 GLY B O 1
ATOM 7129 N N . SER B 1 353 ? -4.438 31.141 -8.461 1 79.12 353 SER B N 1
ATOM 7130 C CA . SER B 1 353 ? -3.617 31.625 -9.57 1 79.12 353 SER B CA 1
ATOM 7131 C C . SER B 1 353 ? -2.195 31.078 -9.477 1 79.12 353 SER B C 1
ATOM 7133 O O . SER B 1 353 ? -1.644 30.938 -8.383 1 79.12 353 SER B O 1
ATOM 7135 N N . THR B 1 354 ? -1.734 30.594 -10.562 1 78.94 354 THR B N 1
ATOM 7136 C CA . THR B 1 354 ? -0.368 30.078 -10.594 1 78.94 354 THR B CA 1
ATOM 7137 C C . THR B 1 354 ? 0.575 31.094 -11.234 1 78.94 354 THR B C 1
ATOM 7139 O O . THR B 1 354 ? 1.635 30.734 -11.75 1 78.94 354 THR B O 1
ATOM 7142 N N . LYS B 1 355 ? 0.131 32.312 -11.234 1 79.06 355 LYS B N 1
ATOM 7143 C CA . LYS B 1 355 ? 0.986 33.375 -11.789 1 79.06 355 LYS B CA 1
ATOM 7144 C C . LYS B 1 355 ? 2.244 33.562 -10.945 1 79.06 355 LYS B C 1
ATOM 7146 O O . LYS B 1 355 ? 2.258 33.219 -9.766 1 79.06 355 LYS B O 1
ATOM 7151 N N . ARG B 1 356 ? 3.236 34.094 -11.734 1 77.62 356 ARG B N 1
ATOM 7152 C CA . ARG B 1 356 ? 4.492 34.344 -11.047 1 77.62 356 ARG B CA 1
ATOM 7153 C C . ARG B 1 356 ? 4.285 35.312 -9.875 1 77.62 356 ARG B C 1
ATOM 7155 O O . ARG B 1 356 ? 3.609 36.312 -10.008 1 77.62 356 ARG B O 1
ATOM 7162 N N . GLY B 1 357 ? 4.727 34.906 -8.695 1 72.19 357 GLY B N 1
ATOM 7163 C CA . GLY B 1 357 ? 4.578 35.75 -7.516 1 72.19 357 GLY B CA 1
ATOM 7164 C C . GLY B 1 357 ? 3.307 35.469 -6.738 1 72.19 357 GLY B C 1
ATOM 7165 O O . GLY B 1 357 ? 3.129 35.969 -5.621 1 72.19 357 GLY B O 1
ATOM 7166 N N . ALA B 1 358 ? 2.391 34.625 -7.312 1 72.25 358 ALA B N 1
ATOM 7167 C CA . ALA B 1 358 ? 1.138 34.312 -6.633 1 72.25 358 ALA B CA 1
ATOM 7168 C C . ALA B 1 358 ? 1.382 33.406 -5.43 1 72.25 358 ALA B C 1
ATOM 7170 O O . ALA B 1 358 ? 2.205 32.5 -5.488 1 72.25 358 ALA B O 1
ATOM 7171 N N . THR B 1 359 ? 0.845 33.844 -4.285 1 71.25 359 THR B N 1
ATOM 7172 C CA . THR B 1 359 ? 0.904 33.062 -3.07 1 71.25 359 THR B CA 1
ATOM 7173 C C . THR B 1 359 ? -0.459 32.438 -2.764 1 71.25 359 THR B C 1
ATOM 7175 O O . THR B 1 359 ? -1.491 33.094 -2.918 1 71.25 359 THR B O 1
ATOM 7178 N N . GLY B 1 360 ? -0.573 31.203 -2.809 1 67.44 360 GLY B N 1
ATOM 7179 C CA . GLY B 1 360 ? -1.812 30.516 -2.471 1 67.44 360 GLY B CA 1
ATOM 7180 C C . GLY B 1 360 ? -1.984 30.297 -0.979 1 67.44 360 GLY B C 1
ATOM 7181 O O . GLY B 1 360 ? -1.05 29.859 -0.299 1 67.44 360 GLY B O 1
ATOM 7182 N N . LEU B 1 361 ? -3.162 30.938 -0.41 1 58.38 361 LEU B N 1
ATOM 7183 C CA . LEU B 1 361 ? -3.492 30.719 0.994 1 58.38 361 LEU B CA 1
ATOM 7184 C C . LEU B 1 361 ? -4.258 29.406 1.176 1 58.38 361 LEU B C 1
ATOM 7186 O O . LEU B 1 361 ? -5.176 29.109 0.411 1 58.38 361 LEU B O 1
ATOM 7190 N N . THR B 1 362 ? -3.65 28.516 1.737 1 59.09 362 THR B N 1
ATOM 7191 C CA . THR B 1 362 ? -4.359 27.281 2.059 1 59.09 362 THR B CA 1
ATOM 7192 C C . THR B 1 362 ? -5.133 27.422 3.363 1 59.09 362 THR B C 1
ATOM 7194 O O . THR B 1 362 ? -4.629 28 4.332 1 59.09 362 THR B O 1
ATOM 7197 N N . HIS B 1 363 ? -6.574 27.641 3.402 1 45.69 363 HIS B N 1
ATOM 7198 C CA . HIS B 1 363 ? -7.395 27.672 4.605 1 45.69 363 HIS B CA 1
ATOM 7199 C C . HIS B 1 363 ? -7.645 26.266 5.137 1 45.69 363 HIS B C 1
ATOM 7201 O O . HIS B 1 363 ? -8.039 25.375 4.383 1 45.69 363 HIS B O 1
ATOM 7207 N N . ASP B 1 364 ? -7.066 25.844 6.102 1 44.59 364 ASP B N 1
ATOM 7208 C CA . ASP B 1 364 ? -7.598 24.672 6.785 1 44.59 364 ASP B CA 1
ATOM 7209 C C . ASP B 1 364 ? -8.938 24.969 7.445 1 44.59 364 ASP B C 1
ATOM 7211 O O . ASP B 1 364 ? -9.023 25.844 8.32 1 44.59 364 ASP B O 1
ATOM 7215 N N . GLU B 1 365 ? -10.023 25.078 6.828 1 40.59 365 GLU B N 1
ATOM 7216 C CA . GLU B 1 365 ? -11.383 25.438 7.215 1 40.59 365 GLU B CA 1
ATOM 7217 C C . GLU B 1 365 ? -11.773 24.781 8.531 1 40.59 365 GLU B C 1
ATOM 7219 O O . GLU B 1 365 ? -12.953 24.75 8.883 1 40.59 365 GLU B O 1
ATOM 7224 N N . HIS B 1 366 ? -11.031 24.375 9.438 1 37.16 366 HIS B N 1
ATOM 7225 C CA . HIS B 1 366 ? -11.789 23.906 10.594 1 37.16 366 HIS B CA 1
ATOM 7226 C C . HIS B 1 366 ? -12.562 25.047 11.25 1 37.16 366 HIS B C 1
ATOM 7228 O O . HIS B 1 366 ? -12.984 24.922 12.398 1 37.16 366 HIS B O 1
ATOM 7234 N N . GLN B 1 367 ? -12.68 26.359 10.914 1 32.22 367 GLN B N 1
ATOM 7235 C CA . GLN B 1 367 ? -13.305 27.375 11.742 1 32.22 367 GLN B CA 1
ATOM 7236 C C . GLN B 1 367 ? -14.82 27.219 11.766 1 32.22 367 GLN B C 1
ATOM 7238 O O . GLN B 1 367 ? -15.461 27.156 10.711 1 32.22 367 GLN B O 1
ATOM 7243 N N . SER B 1 368 ? -15.492 26.844 12.93 1 31.23 368 SER B N 1
ATOM 7244 C CA . SER B 1 368 ? -16.891 26.844 13.375 1 31.23 368 SER B CA 1
ATOM 7245 C C . SER B 1 368 ? -17.531 28.203 13.141 1 31.23 368 SER B C 1
ATOM 7247 O O . SER B 1 368 ? -16.906 29.25 13.352 1 31.23 368 SER B O 1
ATOM 7249 N N . ALA B 1 369 ? -18.703 28.375 12.461 1 32.97 369 ALA B N 1
ATOM 7250 C CA . ALA B 1 369 ? -19.688 29.422 12.227 1 32.97 369 ALA B CA 1
ATOM 7251 C C . ALA B 1 369 ? -20.125 30.062 13.539 1 32.97 369 ALA B C 1
ATOM 7253 O O . ALA B 1 369 ? -21.094 29.625 14.156 1 32.97 369 ALA B O 1
ATOM 7254 N N . GLY B 1 370 ? -19.484 30.422 14.594 1 28.55 370 GLY B N 1
ATOM 7255 C CA . GLY B 1 370 ? -20.172 31.188 15.625 1 28.55 370 GLY B CA 1
ATOM 7256 C C . GLY B 1 370 ? -20.828 32.438 15.102 1 28.55 370 GLY B C 1
ATOM 7257 O O . GLY B 1 370 ? -20.531 32.875 13.984 1 28.55 370 GLY B O 1
ATOM 7258 N N . SER B 1 371 ? -21.891 33.156 16.016 1 29.11 371 SER B N 1
ATOM 7259 C CA . SER B 1 371 ? -22.875 34.25 15.93 1 29.11 371 SER B CA 1
ATOM 7260 C C . SER B 1 371 ? -22.25 35.531 15.391 1 29.11 371 SER B C 1
ATOM 7262 O O . SER B 1 371 ? -21.031 35.719 15.523 1 29.11 371 SER B O 1
ATOM 7264 N N . GLU B 1 372 ? -23.078 36.375 14.609 1 30.45 372 GLU B N 1
ATOM 7265 C CA . GLU B 1 372 ? -22.969 37.656 13.906 1 30.45 372 GLU B CA 1
ATOM 7266 C C . GLU B 1 372 ? -22.312 38.719 14.789 1 30.45 372 GLU B C 1
ATOM 7268 O O . GLU B 1 372 ? -21.562 39.562 14.305 1 30.45 372 GLU B O 1
ATOM 7273 N N . ALA B 1 373 ? -22.906 38.875 16.016 1 30.17 373 ALA B N 1
ATOM 7274 C CA . ALA B 1 373 ? -22.75 40.094 16.812 1 30.17 373 ALA B CA 1
ATOM 7275 C C . ALA B 1 373 ? -21.281 40.312 17.188 1 30.17 373 ALA B C 1
ATOM 7277 O O . ALA B 1 373 ? -20.797 41.438 17.188 1 30.17 373 ALA B O 1
ATOM 7278 N N . LEU B 1 374 ? -20.766 39.312 17.844 1 28.22 374 LEU B N 1
ATOM 7279 C CA . LEU B 1 374 ? -19.438 39.594 18.391 1 28.22 374 LEU B CA 1
ATOM 7280 C C . LEU B 1 374 ? -18.406 39.688 17.266 1 28.22 374 LEU B C 1
ATOM 7282 O O . LEU B 1 374 ? -17.219 39.875 17.531 1 28.22 374 LEU B O 1
ATOM 7286 N N . VAL B 1 375 ? -18.844 39.594 16.031 1 31.83 375 VAL B N 1
ATOM 7287 C CA . VAL B 1 375 ? -18.062 39.688 14.805 1 31.83 375 VAL B CA 1
ATOM 7288 C C . VAL B 1 375 ? -17.547 41.094 14.625 1 31.83 375 VAL B C 1
ATOM 7290 O O . VAL B 1 375 ? -16.531 41.344 13.961 1 31.83 375 VAL B O 1
ATOM 7293 N N . LEU B 1 376 ? -18.281 42.062 15.062 1 29.41 376 LEU B N 1
ATOM 7294 C CA . LEU B 1 376 ? -17.922 43.469 14.82 1 29.41 376 LEU B CA 1
ATOM 7295 C C . LEU B 1 376 ? -16.641 43.844 15.562 1 29.41 376 LEU B C 1
ATOM 7297 O O . LEU B 1 376 ? -15.766 44.5 15.008 1 29.41 376 LEU B O 1
ATOM 7301 N N . LEU B 1 377 ? -16.719 43.656 16.938 1 29.23 377 LEU B N 1
ATOM 7302 C CA . LEU B 1 377 ? -15.617 44.156 17.734 1 29.23 377 LEU B CA 1
ATOM 7303 C C . LEU B 1 377 ? -14.336 43.375 17.438 1 29.23 377 LEU B C 1
ATOM 7305 O O . LEU B 1 377 ? -13.25 43.969 17.375 1 29.23 377 LEU B O 1
ATOM 7309 N N . LYS B 1 378 ? -14.43 42 17.328 1 33.53 378 LYS B N 1
ATOM 7310 C CA . LYS B 1 378 ? -13.227 41.188 17.203 1 33.53 378 LYS B CA 1
ATOM 7311 C C . LYS B 1 378 ? -12.641 41.281 15.789 1 33.53 378 LYS B C 1
ATOM 7313 O O . LYS B 1 378 ? -11.68 40.594 15.469 1 33.53 378 LYS B O 1
ATOM 7318 N N . ARG B 1 379 ? -13.078 42 14.797 1 33.25 379 ARG B N 1
ATOM 7319 C CA . ARG B 1 379 ? -12.562 42.344 13.477 1 33.25 379 ARG B CA 1
ATOM 7320 C C . ARG B 1 379 ? -11.188 43 13.578 1 33.25 379 ARG B C 1
ATOM 7322 O O . ARG B 1 379 ? -10.328 42.781 12.727 1 33.25 379 ARG B O 1
ATOM 7329 N N . SER B 1 380 ? -11.062 44.094 14.391 1 30.52 380 SER B N 1
ATOM 7330 C CA . SER B 1 380 ? -9.852 44.906 14.469 1 30.52 380 SER B CA 1
ATOM 7331 C C . SER B 1 380 ? -8.68 44.094 15.016 1 30.52 380 SER B C 1
ATOM 7333 O O . SER B 1 380 ? -7.551 44.219 14.539 1 30.52 380 SER B O 1
ATOM 7335 N N . VAL B 1 381 ? -8.875 43.406 16.203 1 28.75 381 VAL B N 1
ATOM 7336 C CA . VAL B 1 381 ? -7.789 42.688 16.875 1 28.75 381 VAL B CA 1
ATOM 7337 C C . VAL B 1 381 ? -7.516 41.375 16.172 1 28.75 381 VAL B C 1
ATOM 7339 O O . VAL B 1 381 ? -6.383 40.875 16.188 1 28.75 381 VAL B O 1
ATOM 7342 N N . VAL B 1 382 ? -8.516 40.625 15.633 1 32 382 VAL B N 1
ATOM 7343 C CA . VAL B 1 382 ? -8.422 39.344 14.953 1 32 382 VAL B CA 1
ATOM 7344 C C . VAL B 1 382 ? -7.773 39.531 13.586 1 32 382 VAL B C 1
ATOM 7346 O O . VAL B 1 382 ? -7.379 38.562 12.938 1 32 382 VAL B O 1
ATOM 7349 N N . GLN B 1 383 ? -7.789 40.562 12.812 1 32.81 383 GLN B N 1
ATOM 7350 C CA . GLN B 1 383 ? -6.977 40.844 11.633 1 32.81 383 GLN B CA 1
ATOM 7351 C C . GLN B 1 383 ? -5.496 40.594 11.906 1 32.81 383 GLN B C 1
ATOM 7353 O O . GLN B 1 383 ? -4.746 40.219 11 1 32.81 383 GLN B O 1
ATOM 7358 N N . ALA B 1 384 ? -4.855 41.062 12.961 1 32.34 384 ALA B N 1
ATOM 7359 C CA . ALA B 1 384 ? -3.449 40.969 13.352 1 32.34 384 ALA B CA 1
ATOM 7360 C C . ALA B 1 384 ? -3.1 39.562 13.82 1 32.34 384 ALA B C 1
ATOM 7362 O O . ALA B 1 384 ? -2.014 39.062 13.523 1 32.34 384 ALA B O 1
ATOM 7363 N N . ALA B 1 385 ? -3.73 38.844 14.766 1 33.06 385 ALA B N 1
ATOM 7364 C CA . ALA B 1 385 ? -3.42 37.625 15.5 1 33.06 385 ALA B CA 1
ATOM 7365 C C . ALA B 1 385 ? -3.844 36.375 14.711 1 33.06 385 ALA B C 1
ATOM 7367 O O . ALA B 1 385 ? -3.402 35.25 15 1 33.06 385 ALA B O 1
ATOM 7368 N N . SER B 1 386 ? -4.902 36.281 14.023 1 33.22 386 SER B N 1
ATOM 7369 C CA . SER B 1 386 ? -5.41 35.094 13.312 1 33.22 386 SER B CA 1
ATOM 7370 C C . SER B 1 386 ? -4.504 34.75 12.141 1 33.22 386 SER B C 1
ATOM 7372 O O . SER B 1 386 ? -4.961 34.156 11.148 1 33.22 386 SER B O 1
ATOM 7374 N N . ALA B 1 387 ? -3.502 35.406 11.992 1 33.28 387 ALA B N 1
ATOM 7375 C CA . ALA B 1 387 ? -2.439 35 11.07 1 33.28 387 ALA B CA 1
ATOM 7376 C C . ALA B 1 387 ? -2.102 33.531 11.219 1 33.28 387 ALA B C 1
ATOM 7378 O O . ALA B 1 387 ? -1.19 33.156 11.969 1 33.28 387 ALA B O 1
ATOM 7379 N N . GLY B 1 388 ? -2.994 32.656 11.578 1 34.69 388 GLY B N 1
ATOM 7380 C CA . GLY B 1 388 ? -2.713 31.25 11.406 1 34.69 388 GLY B CA 1
ATOM 7381 C C . GLY B 1 388 ? -1.774 30.969 10.25 1 34.69 388 GLY B C 1
ATOM 7382 O O . GLY B 1 388 ? -1.854 31.609 9.203 1 34.69 388 GLY B O 1
ATOM 7383 N N . GLU B 1 389 ? -0.528 30.625 10.555 1 35.72 389 GLU B N 1
ATOM 7384 C CA . GLU B 1 389 ? 0.538 30.562 9.555 1 35.72 389 GLU B CA 1
ATOM 7385 C C . GLU B 1 389 ? 0.015 30.062 8.219 1 35.72 389 GLU B C 1
ATOM 7387 O O . GLU B 1 389 ? -0.332 28.875 8.086 1 35.72 389 GLU B O 1
ATOM 7392 N N . GLU B 1 390 ? -0.925 30.578 7.539 1 44.91 390 GLU B N 1
ATOM 7393 C CA . GLU B 1 390 ? -1.144 30.484 6.098 1 44.91 390 GLU B CA 1
ATOM 7394 C C . GLU B 1 390 ? 0.155 30.172 5.363 1 44.91 390 GLU B C 1
ATOM 7396 O O . GLU B 1 390 ? 1.123 30.922 5.445 1 44.91 390 GLU B O 1
ATOM 7401 N N . GLU B 1 391 ? 0.545 28.828 5.465 1 55.34 391 GLU B N 1
ATOM 7402 C CA . GLU B 1 391 ? 1.701 28.531 4.625 1 55.34 391 GLU B CA 1
ATOM 7403 C C . GLU B 1 391 ? 1.511 29.062 3.207 1 55.34 391 GLU B C 1
ATOM 7405 O O . GLU B 1 391 ? 0.509 28.75 2.555 1 55.34 391 GLU B O 1
ATOM 7410 N N . SER B 1 392 ? 2.088 30.156 2.955 1 66.94 392 SER B N 1
ATOM 7411 C CA . SER B 1 392 ? 2.076 30.719 1.61 1 66.94 392 SER B CA 1
ATOM 7412 C C . SER B 1 392 ? 2.992 29.938 0.674 1 66.94 392 SER B C 1
ATOM 7414 O O . SER B 1 392 ? 4.148 29.672 1.01 1 66.94 392 SER B O 1
ATOM 7416 N N . HIS B 1 393 ? 2.365 29.156 -0.143 1 76.38 393 HIS B N 1
ATOM 7417 C CA . HIS B 1 393 ? 3.125 28.422 -1.144 1 76.38 393 HIS B CA 1
ATOM 7418 C C . HIS B 1 393 ? 3.342 29.25 -2.4 1 76.38 393 HIS B C 1
ATOM 7420 O O . HIS B 1 393 ? 2.479 30.047 -2.779 1 76.38 393 HIS B O 1
ATOM 7426 N N . ASN B 1 394 ? 4.625 29.203 -2.904 1 85.44 394 ASN B N 1
ATOM 7427 C CA . ASN B 1 394 ? 4.863 29.688 -4.266 1 85.44 394 ASN B CA 1
ATOM 7428 C C . ASN B 1 394 ? 4.105 28.844 -5.289 1 85.44 394 ASN B C 1
ATOM 7430 O O . ASN B 1 394 ? 4.523 27.734 -5.625 1 85.44 394 ASN B O 1
ATOM 7434 N N . MET B 1 395 ? 3.064 29.406 -5.766 1 88.94 395 MET B N 1
ATOM 7435 C CA . MET B 1 395 ? 2.15 28.641 -6.613 1 88.94 395 MET B CA 1
ATOM 7436 C C . MET B 1 395 ? 2.787 28.344 -7.965 1 88.94 395 MET B C 1
ATOM 7438 O O . MET B 1 395 ? 2.506 27.297 -8.57 1 88.94 395 MET B O 1
ATOM 7442 N N . PHE B 1 396 ? 3.617 29.203 -8.375 1 90.44 396 PHE B N 1
ATOM 7443 C CA . PHE B 1 396 ? 4.305 28.984 -9.648 1 90.44 396 PHE B CA 1
ATOM 7444 C C . PHE B 1 396 ? 5.246 27.797 -9.555 1 90.44 396 PHE B C 1
ATOM 7446 O O . PHE B 1 396 ? 5.207 26.906 -10.406 1 90.44 396 PHE B O 1
ATOM 7453 N N . GLY B 1 397 ? 6.043 27.766 -8.555 1 92.5 397 GLY B N 1
ATOM 7454 C CA . GLY B 1 397 ? 6.934 26.641 -8.328 1 92.5 397 GLY B CA 1
ATOM 7455 C C . GLY B 1 397 ? 6.199 25.328 -8.094 1 92.5 397 GLY B C 1
ATOM 7456 O O . GLY B 1 397 ? 6.617 24.281 -8.586 1 92.5 397 GLY B O 1
ATOM 7457 N N . LEU B 1 398 ? 5.16 25.469 -7.418 1 93.88 398 LEU B N 1
ATOM 7458 C CA . LEU B 1 398 ? 4.363 24.297 -7.113 1 93.88 398 LEU B CA 1
ATOM 7459 C C . LEU B 1 398 ? 3.75 23.703 -8.383 1 93.88 398 LEU B C 1
ATOM 7461 O O . LEU B 1 398 ? 3.639 22.484 -8.516 1 93.88 398 LEU B O 1
ATOM 7465 N N . SER B 1 399 ? 3.348 24.547 -9.32 1 95.38 399 SER B N 1
ATOM 7466 C CA . SER B 1 399 ? 2.791 24.078 -10.586 1 95.38 399 SER B CA 1
ATOM 7467 C C . SER B 1 399 ? 3.824 23.297 -11.391 1 95.38 399 SER B C 1
ATOM 7469 O O . SER B 1 399 ? 3.48 22.344 -12.086 1 95.38 399 SER B O 1
ATOM 7471 N N . PHE B 1 400 ? 5.086 23.641 -11.219 1 95.69 400 PHE B N 1
ATOM 7472 C CA . PHE B 1 400 ? 6.145 22.906 -11.906 1 95.69 400 PHE B CA 1
ATOM 7473 C C . PHE B 1 400 ? 6.379 21.547 -11.266 1 95.69 400 PHE B C 1
ATOM 7475 O O . PHE B 1 400 ? 6.699 20.578 -11.953 1 95.69 400 PHE B O 1
ATOM 7482 N N . TYR B 1 401 ? 6.277 21.531 -9.953 1 97.19 401 TYR B N 1
ATOM 7483 C CA . TYR B 1 401 ? 6.398 20.234 -9.273 1 97.19 401 TYR B CA 1
ATOM 7484 C C . TYR B 1 401 ? 5.273 19.297 -9.695 1 97.19 401 TYR B C 1
ATOM 7486 O O . TYR B 1 401 ? 5.508 18.109 -9.922 1 97.19 401 TYR B O 1
ATOM 7494 N N . PHE B 1 402 ? 4.062 19.859 -9.844 1 97.69 402 PHE B N 1
ATOM 7495 C CA . PHE B 1 402 ? 2.898 19.062 -10.242 1 97.69 402 PHE B CA 1
ATOM 7496 C C . PHE B 1 402 ? 3.02 18.609 -11.688 1 97.69 402 PHE B C 1
ATOM 7498 O O . PHE B 1 402 ? 3.109 17.406 -11.961 1 97.69 402 PHE B O 1
ATOM 7505 N N . ALA B 1 403 ? 3.168 19.5 -12.602 1 98.12 403 ALA B N 1
ATOM 7506 C CA . ALA B 1 403 ? 3.16 19.203 -14.031 1 98.12 403 ALA B CA 1
ATOM 7507 C C . ALA B 1 403 ? 4.484 18.578 -14.477 1 98.12 403 ALA B C 1
ATOM 7509 O O . ALA B 1 403 ? 4.504 17.656 -15.281 1 98.12 403 ALA B O 1
ATOM 7510 N N . GLY B 1 404 ? 5.559 19.156 -13.969 1 97.5 404 GLY B N 1
ATOM 7511 C CA . GLY B 1 404 ? 6.855 18.578 -14.289 1 97.5 404 GLY B CA 1
ATOM 7512 C C . GLY B 1 404 ? 7 17.141 -13.812 1 97.5 404 GLY B C 1
ATOM 7513 O O . GLY B 1 404 ? 7.598 16.312 -14.5 1 97.5 404 GLY B O 1
ATOM 7514 N N . GLY B 1 405 ? 6.512 16.875 -12.594 1 98.19 405 GLY B N 1
ATOM 7515 C CA . GLY B 1 405 ? 6.535 15.508 -12.094 1 98.19 405 GLY B CA 1
ATOM 7516 C C . GLY B 1 405 ? 5.77 14.539 -12.977 1 98.19 405 GLY B C 1
ATOM 7517 O O . GLY B 1 405 ? 6.246 13.438 -13.258 1 98.19 405 GLY B O 1
ATOM 7518 N N . ILE B 1 406 ? 4.609 14.922 -13.469 1 98.56 406 ILE B N 1
ATOM 7519 C CA . ILE B 1 406 ? 3.801 14.078 -14.336 1 98.56 406 ILE B CA 1
ATOM 7520 C C . ILE B 1 406 ? 4.508 13.891 -15.68 1 98.56 406 ILE B C 1
ATOM 7522 O O . ILE B 1 406 ? 4.52 12.789 -16.234 1 98.56 406 ILE B O 1
ATOM 7526 N N . GLY B 1 407 ? 5.082 14.961 -16.141 1 98.38 407 GLY B N 1
ATOM 7527 C CA . GLY B 1 407 ? 5.84 14.859 -17.375 1 98.38 407 GLY B CA 1
ATOM 7528 C C . GLY B 1 407 ? 6.992 13.883 -17.297 1 98.38 407 GLY B C 1
ATOM 7529 O O . GLY B 1 407 ? 7.152 13.023 -18.172 1 98.38 407 GLY B O 1
ATOM 7530 N N . VAL B 1 408 ? 7.758 13.969 -16.219 1 97.94 408 VAL B N 1
ATOM 7531 C CA . VAL B 1 408 ? 8.891 13.07 -16.016 1 97.94 408 VAL B CA 1
ATOM 7532 C C . VAL B 1 408 ? 8.391 11.633 -15.852 1 97.94 408 VAL B C 1
ATOM 7534 O O . VAL B 1 408 ? 9.016 10.688 -16.328 1 97.94 408 VAL B O 1
ATOM 7537 N N . SER B 1 409 ? 7.273 11.492 -15.195 1 98.25 409 SER B N 1
ATOM 7538 C CA . SER B 1 409 ? 6.699 10.164 -15.031 1 98.25 409 SER B CA 1
ATOM 7539 C C . SER B 1 409 ? 6.332 9.547 -16.375 1 98.25 409 SER B C 1
ATOM 7541 O O . SER B 1 409 ? 6.645 8.383 -16.641 1 98.25 409 SER B O 1
ATOM 7543 N N . LEU B 1 410 ? 5.715 10.32 -17.219 1 97.62 410 LEU B N 1
ATOM 7544 C CA . LEU B 1 410 ? 5.316 9.82 -18.531 1 97.62 410 LEU B CA 1
ATOM 7545 C C . LEU B 1 410 ? 6.535 9.492 -19.375 1 97.62 410 LEU B C 1
ATOM 7547 O O . LEU B 1 410 ? 6.543 8.484 -20.094 1 97.62 410 LEU B O 1
ATOM 7551 N N . LEU B 1 411 ? 7.547 10.281 -19.297 1 97.12 411 LEU B N 1
ATOM 7552 C CA . LEU B 1 411 ? 8.773 10.031 -20.047 1 97.12 411 LEU B CA 1
ATOM 7553 C C . LEU B 1 411 ? 9.461 8.766 -19.547 1 97.12 411 LEU B C 1
ATOM 7555 O O . LEU B 1 411 ? 9.953 7.969 -20.359 1 97.12 411 LEU B O 1
ATOM 7559 N N . SER B 1 412 ? 9.484 8.648 -18.266 1 97.56 412 SER B N 1
ATOM 7560 C CA . SER B 1 412 ? 10.07 7.43 -17.703 1 97.56 412 SER B CA 1
ATOM 7561 C C . SER B 1 412 ? 9.305 6.191 -18.156 1 97.56 412 SER B C 1
ATOM 7563 O O . SER B 1 412 ? 9.906 5.164 -18.484 1 97.56 412 SER B O 1
ATOM 7565 N N . MET B 1 413 ? 8.008 6.293 -18.203 1 96.56 413 MET B N 1
ATOM 7566 C CA . MET B 1 413 ? 7.195 5.156 -18.625 1 96.56 413 MET B CA 1
ATOM 7567 C C . MET B 1 413 ? 7.371 4.887 -20.109 1 96.56 413 MET B C 1
ATOM 7569 O O . MET B 1 413 ? 7.23 3.75 -20.562 1 96.56 413 MET B O 1
ATOM 7573 N N . TRP B 1 414 ? 7.641 5.953 -20.828 1 95.38 414 TRP B N 1
ATOM 7574 C CA . TRP B 1 414 ? 7.961 5.773 -22.234 1 95.38 414 TRP B CA 1
ATOM 7575 C C . TRP B 1 414 ? 9.25 4.98 -22.406 1 95.38 414 TRP B C 1
ATOM 7577 O O . TRP B 1 414 ? 9.312 4.047 -23.219 1 95.38 414 TRP B O 1
ATOM 7587 N N . VAL B 1 415 ? 10.266 5.312 -21.641 1 94.69 415 VAL B N 1
ATOM 7588 C CA . VAL B 1 415 ? 11.539 4.605 -21.703 1 94.69 415 VAL B CA 1
ATOM 7589 C C . VAL B 1 415 ? 11.328 3.139 -21.312 1 94.69 415 VAL B C 1
ATOM 7591 O O . VAL B 1 415 ? 11.828 2.24 -22 1 94.69 415 VAL B O 1
ATOM 7594 N N . LEU B 1 416 ? 10.602 2.924 -20.297 1 93.94 416 LEU B N 1
ATOM 7595 C CA . LEU B 1 416 ? 10.328 1.563 -19.859 1 93.94 416 LEU B CA 1
ATOM 7596 C C . LEU B 1 416 ? 9.617 0.761 -20.938 1 93.94 416 LEU B C 1
ATOM 7598 O O . LEU B 1 416 ? 9.945 -0.406 -21.172 1 93.94 416 LEU B O 1
ATOM 7602 N N . GLY B 1 417 ? 8.68 1.377 -21.594 1 90.44 417 GLY B N 1
ATOM 7603 C CA . GLY B 1 417 ? 7.961 0.701 -22.672 1 90.44 417 GLY B CA 1
ATOM 7604 C C . GLY B 1 417 ? 8.836 0.364 -23.859 1 90.44 417 GLY B C 1
ATOM 7605 O O . GLY B 1 417 ? 8.648 -0.669 -24.5 1 90.44 417 GLY B O 1
ATOM 7606 N N . MET B 1 418 ? 9.812 1.149 -24.078 1 89.94 418 MET B N 1
ATOM 7607 C CA . MET B 1 418 ? 10.68 0.972 -25.25 1 89.94 418 MET B CA 1
ATOM 7608 C C . MET B 1 418 ? 11.742 -0.085 -24.969 1 89.94 418 MET B C 1
ATOM 7610 O O . MET B 1 418 ? 12.383 -0.586 -25.906 1 89.94 418 MET B O 1
ATOM 7614 N N . LEU B 1 419 ? 11.891 -0.455 -23.766 1 89.62 419 LEU B N 1
ATOM 7615 C CA . LEU B 1 419 ? 12.945 -1.398 -23.406 1 89.62 419 LEU B CA 1
ATOM 7616 C C . LEU B 1 419 ? 12.508 -2.832 -23.703 1 89.62 419 LEU B C 1
ATOM 7618 O O . LEU B 1 419 ? 13.352 -3.729 -23.797 1 89.62 419 LEU B O 1
ATOM 7622 N N . PHE B 1 420 ? 11.242 -3.051 -23.859 1 84.31 420 PHE B N 1
ATOM 7623 C CA . PHE B 1 420 ? 10.75 -4.402 -24.109 1 84.31 420 PHE B CA 1
ATOM 7624 C C . PHE B 1 420 ? 11.039 -4.82 -25.547 1 84.31 420 PHE B C 1
ATOM 7626 O O . PHE B 1 420 ? 11 -3.992 -26.469 1 84.31 420 PHE B O 1
ATOM 7633 N N . LYS B 1 421 ? 11.398 -6.043 -25.625 1 80.12 421 LYS B N 1
ATOM 7634 C CA . LYS B 1 421 ? 11.578 -6.582 -26.969 1 80.12 421 LYS B CA 1
ATOM 7635 C C . LYS B 1 421 ? 10.273 -7.188 -27.5 1 80.12 421 LYS B C 1
ATOM 7637 O O . LYS B 1 421 ? 9.641 -7.988 -26.812 1 80.12 421 LYS B O 1
ATOM 7642 N N . ASP B 1 422 ? 9.938 -6.676 -28.625 1 78.06 422 ASP B N 1
ATOM 7643 C CA . ASP B 1 422 ? 8.688 -7.098 -29.25 1 78.06 422 ASP B CA 1
ATOM 7644 C C . ASP B 1 422 ? 8.867 -8.414 -30 1 78.06 422 ASP B C 1
ATOM 7646 O O . ASP B 1 422 ? 9.672 -8.484 -30.938 1 78.06 422 ASP B O 1
ATOM 7650 N N . GLU B 1 423 ? 8.266 -9.414 -29.5 1 73.81 423 GLU B N 1
ATOM 7651 C CA . GLU B 1 423 ? 8.312 -10.695 -30.188 1 73.81 423 GLU B CA 1
ATOM 7652 C C . GLU B 1 423 ? 6.957 -11.047 -30.797 1 73.81 423 GLU B C 1
ATOM 7654 O O . GLU B 1 423 ? 6.691 -12.211 -31.109 1 73.81 423 GLU B O 1
ATOM 7659 N N . ASP B 1 424 ? 6.188 -10.031 -30.859 1 70.12 424 ASP B N 1
ATOM 7660 C CA . ASP B 1 424 ? 4.883 -10.289 -31.453 1 70.12 424 ASP B CA 1
ATOM 7661 C C . ASP B 1 424 ? 5.008 -10.461 -32.969 1 70.12 424 ASP B C 1
ATOM 7663 O O . ASP B 1 424 ? 5.93 -9.93 -33.594 1 70.12 424 ASP B O 1
ATOM 7667 N N . GLU B 1 425 ? 4.102 -11.398 -33.406 1 69.38 425 GLU B N 1
ATOM 7668 C CA . GLU B 1 425 ? 4.051 -11.57 -34.844 1 69.38 425 GLU B CA 1
ATOM 7669 C C . GLU B 1 425 ? 3.732 -10.25 -35.562 1 69.38 425 GLU B C 1
ATOM 7671 O O . GLU B 1 425 ? 3.045 -9.398 -35 1 69.38 425 GLU B O 1
ATOM 7676 N N . LYS B 1 426 ? 4.258 -10.234 -36.75 1 66 426 LYS B N 1
ATOM 7677 C CA . LYS B 1 426 ? 4.059 -9.055 -37.594 1 66 426 LYS B CA 1
ATOM 7678 C C . LYS B 1 426 ? 2.58 -8.875 -37.938 1 66 426 LYS B C 1
ATOM 7680 O O . LYS B 1 426 ? 1.851 -9.852 -38.094 1 66 426 LYS B O 1
ATOM 7685 N N . CYS B 1 427 ? 1.712 -7.953 -37.312 1 65.19 427 CYS B N 1
ATOM 7686 C CA . CYS B 1 427 ? 0.366 -7.531 -37.688 1 65.19 427 CYS B CA 1
ATOM 7687 C C . CYS B 1 427 ? -0.626 -7.824 -36.562 1 65.19 427 CYS B C 1
ATOM 7689 O O . CYS B 1 427 ? -1.834 -7.887 -36.781 1 65.19 427 CYS B O 1
ATOM 7691 N N . THR B 1 428 ? -0.028 -8.141 -35.625 1 74.06 428 THR B N 1
ATOM 7692 C CA . THR B 1 428 ? -0.949 -8.406 -34.531 1 74.06 428 THR B CA 1
ATOM 7693 C C . THR B 1 428 ? -1.7 -7.137 -34.156 1 74.06 428 THR B C 1
ATOM 7695 O O . THR B 1 428 ? -2.895 -7.188 -33.844 1 74.06 428 THR B O 1
ATOM 7698 N N . PHE B 1 429 ? -0.909 -6.074 -34.375 1 80.44 429 PHE B N 1
ATOM 7699 C CA . PHE B 1 429 ? -1.527 -4.805 -34.031 1 80.44 429 PHE B CA 1
ATOM 7700 C C . PHE B 1 429 ? -1.574 -3.871 -35.219 1 80.44 429 PHE B C 1
ATOM 7702 O O . PHE B 1 429 ? -0.796 -4.027 -36.188 1 80.44 429 PHE B O 1
ATOM 7709 N N . VAL B 1 430 ? -2.453 -2.953 -35.219 1 80.38 430 VAL B N 1
ATOM 7710 C CA . VAL B 1 430 ? -2.664 -2.031 -36.312 1 80.38 430 VAL B CA 1
ATOM 7711 C C . VAL B 1 430 ? -1.453 -1.112 -36.469 1 80.38 430 VAL B C 1
ATOM 7713 O O . VAL B 1 430 ? -1.007 -0.835 -37.594 1 80.38 430 VAL B O 1
ATOM 7716 N N . LEU B 1 431 ? -0.909 -0.758 -35.375 1 85.5 431 LEU B N 1
ATOM 7717 C CA . LEU B 1 431 ? 0.228 0.156 -35.375 1 85.5 431 LEU B CA 1
ATOM 7718 C C . LEU B 1 431 ? 1.45 -0.499 -34.75 1 85.5 431 LEU B C 1
ATOM 7720 O O . LEU B 1 431 ? 1.317 -1.343 -33.844 1 85.5 431 LEU B O 1
ATOM 7724 N N . PRO B 1 432 ? 2.518 -0.069 -35.312 1 85.5 432 PRO B N 1
ATOM 7725 C CA . PRO B 1 432 ? 3.729 -0.566 -34.656 1 85.5 432 PRO B CA 1
ATOM 7726 C C . PRO B 1 432 ? 3.885 -0.036 -33.219 1 85.5 432 PRO B C 1
ATOM 7728 O O . PRO B 1 432 ? 3.219 0.932 -32.844 1 85.5 432 PRO B O 1
ATOM 7731 N N . ARG B 1 433 ? 4.676 -0.665 -32.469 1 84.5 433 ARG B N 1
ATOM 7732 C CA . ARG B 1 433 ? 4.824 -0.368 -31.031 1 84.5 433 ARG B CA 1
ATOM 7733 C C . ARG B 1 433 ? 5.207 1.093 -30.812 1 84.5 433 ARG B C 1
ATOM 7735 O O . ARG B 1 433 ? 4.66 1.758 -29.938 1 84.5 433 ARG B O 1
ATOM 7742 N N . TRP B 1 434 ? 6.203 1.598 -31.562 1 84.69 434 TRP B N 1
ATOM 7743 C CA . TRP B 1 434 ? 6.695 2.957 -31.375 1 84.69 434 TRP B CA 1
ATOM 7744 C C . TRP B 1 434 ? 5.582 3.977 -31.594 1 84.69 434 TRP B C 1
ATOM 7746 O O . TRP B 1 434 ? 5.57 5.035 -30.953 1 84.69 434 TRP B O 1
ATOM 7756 N N . ALA B 1 435 ? 4.602 3.643 -32.375 1 87.94 435 ALA B N 1
ATOM 7757 C CA . ALA B 1 435 ? 3.484 4.547 -32.625 1 87.94 435 ALA B CA 1
ATOM 7758 C C . ALA B 1 435 ? 2.414 4.426 -31.547 1 87.94 435 ALA B C 1
ATOM 7760 O O . ALA B 1 435 ? 1.697 5.387 -31.266 1 87.94 435 ALA B O 1
ATOM 7761 N N . ARG B 1 436 ? 2.393 3.27 -31.062 1 88.31 436 ARG B N 1
ATOM 7762 C CA . ARG B 1 436 ? 1.375 3.055 -30.031 1 88.31 436 ARG B CA 1
ATOM 7763 C C . ARG B 1 436 ? 1.731 3.789 -28.75 1 88.31 436 ARG B C 1
ATOM 7765 O O . ARG B 1 436 ? 0.878 4.441 -28.141 1 88.31 436 ARG B O 1
ATOM 7772 N N . ILE B 1 437 ? 3.039 3.719 -28.359 1 91.38 437 ILE B N 1
ATOM 7773 C CA . ILE B 1 437 ? 3.418 4.352 -27.109 1 91.38 437 ILE B CA 1
ATOM 7774 C C . ILE B 1 437 ? 4.176 5.648 -27.391 1 91.38 437 ILE B C 1
ATOM 7776 O O . ILE B 1 437 ? 4.684 6.289 -26.469 1 91.38 437 ILE B O 1
ATOM 7780 N N . GLY B 1 438 ? 4.188 6.184 -28.578 1 92.19 438 GLY B N 1
ATOM 7781 C CA . GLY B 1 438 ? 4.977 7.332 -29 1 92.19 438 GLY B CA 1
ATOM 7782 C C . GLY B 1 438 ? 4.453 8.641 -28.453 1 92.19 438 GLY B C 1
ATOM 7783 O O . GLY B 1 438 ? 5.223 9.578 -28.219 1 92.19 438 GLY B O 1
ATOM 7784 N N . TRP B 1 439 ? 3.184 8.695 -28.156 1 94.56 439 TRP B N 1
ATOM 7785 C CA . TRP B 1 439 ? 2.576 9.945 -27.719 1 94.56 439 TRP B CA 1
ATOM 7786 C C . TRP B 1 439 ? 2.982 10.273 -26.281 1 94.56 439 TRP B C 1
ATOM 7788 O O . TRP B 1 439 ? 2.811 11.406 -25.828 1 94.56 439 TRP B O 1
ATOM 7798 N N . ARG B 1 440 ? 3.541 9.367 -25.578 1 96.31 440 ARG B N 1
ATOM 7799 C CA . ARG B 1 440 ? 3.977 9.625 -24.203 1 96.31 440 ARG B CA 1
ATOM 7800 C C . ARG B 1 440 ? 5.055 10.703 -24.172 1 96.31 440 ARG B C 1
ATOM 7802 O O . ARG B 1 440 ? 5.105 11.508 -23.234 1 96.31 440 ARG B O 1
ATOM 7809 N N . LEU B 1 441 ? 5.84 10.773 -25.203 1 95.81 441 LEU B N 1
ATOM 7810 C CA . LEU B 1 441 ? 6.965 11.703 -25.234 1 95.81 441 LEU B CA 1
ATOM 7811 C C . LEU B 1 441 ? 6.48 13.133 -25.469 1 95.81 441 LEU B C 1
ATOM 7813 O O . LEU B 1 441 ? 6.676 14.008 -24.625 1 95.81 441 LEU B O 1
ATOM 7817 N N . PRO B 1 442 ? 5.77 13.383 -26.562 1 96.62 442 PRO B N 1
ATOM 7818 C CA . PRO B 1 442 ? 5.34 14.766 -26.781 1 96.62 442 PRO B CA 1
ATOM 7819 C C . PRO B 1 442 ? 4.324 15.234 -25.75 1 96.62 442 PRO B C 1
ATOM 7821 O O . PRO B 1 442 ? 4.34 16.406 -25.344 1 96.62 442 PRO B O 1
ATOM 7824 N N . VAL B 1 443 ? 3.445 14.406 -25.312 1 97.75 443 VAL B N 1
ATOM 7825 C CA . VAL B 1 443 ? 2.467 14.789 -24.297 1 97.75 443 VAL B CA 1
ATOM 7826 C C . VAL B 1 443 ? 3.17 15.039 -22.969 1 97.75 443 VAL B C 1
ATOM 7828 O O . VAL B 1 443 ? 2.818 15.969 -22.234 1 97.75 443 VAL B O 1
ATOM 7831 N N . GLY B 1 444 ? 4.141 14.195 -22.625 1 97.81 444 GLY B N 1
ATOM 7832 C CA . GLY B 1 444 ? 4.914 14.414 -21.406 1 97.81 444 GLY B CA 1
ATOM 7833 C C . GLY B 1 444 ? 5.621 15.758 -21.391 1 97.81 444 GLY B C 1
ATOM 7834 O O . GLY B 1 444 ? 5.574 16.484 -20.391 1 97.81 444 GLY B O 1
ATOM 7835 N N . VAL B 1 445 ? 6.223 16.094 -22.484 1 97.62 445 VAL B N 1
ATOM 7836 C CA . VAL B 1 445 ? 6.898 17.391 -22.609 1 97.62 445 VAL B CA 1
ATOM 7837 C C . VAL B 1 445 ? 5.875 18.516 -22.562 1 97.62 445 VAL B C 1
ATOM 7839 O O . VAL B 1 445 ? 6.094 19.547 -21.922 1 97.62 445 VAL B O 1
ATOM 7842 N N . GLY B 1 446 ? 4.758 18.328 -23.266 1 97.81 446 GLY B N 1
ATOM 7843 C CA . GLY B 1 446 ? 3.691 19.312 -23.266 1 97.81 446 GLY B CA 1
ATOM 7844 C C . GLY B 1 446 ? 3.148 19.594 -21.875 1 97.81 446 GLY B C 1
ATOM 7845 O O . GLY B 1 446 ? 2.92 20.75 -21.5 1 97.81 446 GLY B O 1
ATOM 7846 N N . ILE B 1 447 ? 2.982 18.578 -21.078 1 98.12 447 ILE B N 1
ATOM 7847 C CA . ILE B 1 447 ? 2.475 18.719 -19.719 1 98.12 447 ILE B CA 1
ATOM 7848 C C . ILE B 1 447 ? 3.502 19.453 -18.859 1 98.12 447 ILE B C 1
ATOM 7850 O O . ILE B 1 447 ? 3.148 20.359 -18.094 1 98.12 447 ILE B O 1
ATOM 7854 N N . ALA B 1 448 ? 4.746 19.156 -19.016 1 97.19 448 ALA B N 1
ATOM 7855 C CA . ALA B 1 448 ? 5.809 19.797 -18.234 1 97.19 448 ALA B CA 1
ATOM 7856 C C . ALA B 1 448 ? 5.91 21.281 -18.562 1 97.19 448 ALA B C 1
ATOM 7858 O O . ALA B 1 448 ? 6.359 22.062 -17.719 1 97.19 448 ALA B O 1
ATOM 7859 N N . MET B 1 449 ? 5.414 21.688 -19.703 1 97 449 MET B N 1
ATOM 7860 C CA . MET B 1 449 ? 5.547 23.078 -20.141 1 97 449 MET B CA 1
ATOM 7861 C C . MET B 1 449 ? 4.273 23.859 -19.844 1 97 449 MET B C 1
ATOM 7863 O O . MET B 1 449 ? 4.242 25.078 -20 1 97 449 MET B O 1
ATOM 7867 N N . LEU B 1 450 ? 3.275 23.266 -19.344 1 96.12 450 LEU B N 1
ATOM 7868 C CA . LEU B 1 450 ? 1.989 23.906 -19.109 1 96.12 450 LEU B CA 1
ATOM 7869 C C . LEU B 1 450 ? 2.125 25.047 -18.094 1 96.12 450 LEU B C 1
ATOM 7871 O O . LEU B 1 450 ? 1.486 26.094 -18.234 1 96.12 450 LEU B O 1
ATOM 7875 N N . PRO B 1 451 ? 2.961 24.891 -17.062 1 95.12 451 PRO B N 1
ATOM 7876 C CA . PRO B 1 451 ? 3.041 25.922 -16.047 1 95.12 451 PRO B CA 1
ATOM 7877 C C . PRO B 1 451 ? 3.535 27.266 -16.594 1 95.12 451 PRO B C 1
ATOM 7879 O O . PRO B 1 451 ? 3.273 28.312 -16.016 1 95.12 451 PRO B O 1
ATOM 7882 N N . PHE B 1 452 ? 4.234 27.234 -17.703 1 94.31 452 PHE B N 1
ATOM 7883 C CA . PHE B 1 452 ? 4.727 28.469 -18.297 1 94.31 452 PHE B CA 1
ATOM 7884 C C . PHE B 1 452 ? 3.568 29.328 -18.797 1 94.31 452 PHE B C 1
ATOM 7886 O O . PHE B 1 452 ? 3.723 30.547 -18.984 1 94.31 452 PHE B O 1
ATOM 7893 N N . ALA B 1 453 ? 2.373 28.734 -18.922 1 93.06 453 ALA B N 1
ATOM 7894 C CA . ALA B 1 453 ? 1.191 29.469 -19.375 1 93.06 453 ALA B CA 1
ATOM 7895 C C . ALA B 1 453 ? 0.525 30.203 -18.203 1 93.06 453 ALA B C 1
ATOM 7897 O O . ALA B 1 453 ? -0.387 31 -18.406 1 93.06 453 ALA B O 1
ATOM 7898 N N . GLU B 1 454 ? 0.913 30.016 -16.984 1 91.88 454 GLU B N 1
ATOM 7899 C CA . GLU B 1 454 ? 0.436 30.672 -15.773 1 91.88 454 GLU B CA 1
ATOM 7900 C C . GLU B 1 454 ? -1.087 30.641 -15.688 1 91.88 454 GLU B C 1
ATOM 7902 O O . GLU B 1 454 ? -1.724 31.672 -15.453 1 91.88 454 GLU B O 1
ATOM 7907 N N . MET B 1 455 ? -1.584 29.5 -15.891 1 90.75 455 MET B N 1
ATOM 7908 C CA . MET B 1 455 ? -3.035 29.344 -15.859 1 90.75 455 MET B CA 1
ATOM 7909 C C . MET B 1 455 ? -3.52 29.047 -14.445 1 90.75 455 MET B C 1
ATOM 7911 O O . MET B 1 455 ? -2.713 28.797 -13.547 1 90.75 455 MET B O 1
ATOM 7915 N N . ASP B 1 456 ? -4.812 29.156 -14.328 1 93.12 456 ASP B N 1
ATOM 7916 C CA . ASP B 1 456 ? -5.445 28.812 -13.055 1 93.12 456 ASP B CA 1
ATOM 7917 C C . ASP B 1 456 ? -5.23 27.344 -12.711 1 93.12 456 ASP B C 1
ATOM 7919 O O . ASP B 1 456 ? -5.102 26.5 -13.602 1 93.12 456 ASP B O 1
ATOM 7923 N N . VAL B 1 457 ? -5.215 27.062 -11.422 1 93.69 457 VAL B N 1
ATOM 7924 C CA . VAL B 1 457 ? -4.914 25.734 -10.922 1 93.69 457 VAL B CA 1
ATOM 7925 C C . VAL B 1 457 ? -5.922 24.734 -11.484 1 93.69 457 VAL B C 1
ATOM 7927 O O . VAL B 1 457 ? -5.547 23.625 -11.891 1 93.69 457 VAL B O 1
ATOM 7930 N N . THR B 1 458 ? -7.164 25.047 -11.539 1 94.44 458 THR B N 1
ATOM 7931 C CA . THR B 1 458 ? -8.203 24.156 -12.031 1 94.44 458 THR B CA 1
ATOM 7932 C C . THR B 1 458 ? -8 23.859 -13.516 1 94.44 458 THR B C 1
ATOM 7934 O O . THR B 1 458 ? -8.109 22.703 -13.945 1 94.44 458 THR B O 1
ATOM 7937 N N . LEU B 1 459 ? -7.684 24.859 -14.234 1 95.31 459 LEU B N 1
ATOM 7938 C CA . LEU B 1 459 ? -7.438 24.688 -15.656 1 95.31 459 LEU B CA 1
ATOM 7939 C C . LEU B 1 459 ? -6.176 23.859 -15.891 1 95.31 459 LEU B C 1
ATOM 7941 O O . LEU B 1 459 ? -6.129 23.031 -16.797 1 95.31 459 LEU B O 1
ATOM 7945 N N . LEU B 1 460 ? -5.188 24.156 -15.117 1 96.25 460 LEU B N 1
ATOM 7946 C CA . LEU B 1 460 ? -3.941 23.406 -15.227 1 96.25 460 LEU B CA 1
ATOM 7947 C C . LEU B 1 460 ? -4.18 21.906 -14.992 1 96.25 460 LEU B C 1
ATOM 7949 O O . LEU B 1 460 ? -3.756 21.078 -15.797 1 96.25 460 LEU B O 1
ATOM 7953 N N . MET B 1 461 ? -4.879 21.578 -13.938 1 96.88 461 MET B N 1
ATOM 7954 C CA . MET B 1 461 ? -5.145 20.172 -13.609 1 96.88 461 MET B CA 1
ATOM 7955 C C . MET B 1 461 ? -6.098 19.547 -14.625 1 96.88 461 MET B C 1
ATOM 7957 O O . MET B 1 461 ? -5.941 18.391 -14.992 1 96.88 461 MET B O 1
ATOM 7961 N N . GLY B 1 462 ? -7.027 20.312 -15.094 1 97.25 462 GLY B N 1
ATOM 7962 C CA . GLY B 1 462 ? -7.949 19.828 -16.109 1 97.25 462 GLY B CA 1
ATOM 7963 C C . GLY B 1 462 ? -7.273 19.531 -17.438 1 97.25 462 GLY B C 1
ATOM 7964 O O . GLY B 1 462 ? -7.496 18.469 -18.031 1 97.25 462 GLY B O 1
ATOM 7965 N N . MET B 1 463 ? -6.43 20.438 -17.859 1 97.56 463 MET B N 1
ATOM 7966 C CA . MET B 1 463 ? -5.711 20.234 -19.109 1 97.56 463 MET B CA 1
ATOM 7967 C C . MET B 1 463 ? -4.762 19.047 -19.016 1 97.56 463 MET B C 1
ATOM 7969 O O . MET B 1 463 ? -4.633 18.266 -19.969 1 97.56 463 MET B O 1
ATOM 7973 N N . THR B 1 464 ? -4.105 19 -17.906 1 98.12 464 THR B N 1
ATOM 7974 C CA . THR B 1 464 ? -3.232 17.844 -17.688 1 98.12 464 THR B CA 1
ATOM 7975 C C . THR B 1 464 ? -4.02 16.547 -17.781 1 98.12 464 THR B C 1
ATOM 7977 O O . THR B 1 464 ? -3.572 15.586 -18.422 1 98.12 464 THR B O 1
ATOM 7980 N N . SER B 1 465 ? -5.18 16.5 -17.188 1 97.94 465 SER B N 1
ATOM 7981 C CA . SER B 1 465 ? -6.02 15.305 -17.203 1 97.94 465 SER B CA 1
ATOM 7982 C C . SER B 1 465 ? -6.48 14.969 -18.625 1 97.94 465 SER B C 1
ATOM 7984 O O . SER B 1 465 ? -6.508 13.805 -19.016 1 97.94 465 SER B O 1
ATOM 7986 N N . VAL B 1 466 ? -6.785 15.93 -19.375 1 97.62 466 VAL B N 1
ATOM 7987 C CA . VAL B 1 466 ? -7.254 15.727 -20.734 1 97.62 466 VAL B CA 1
ATOM 7988 C C . VAL B 1 466 ? -6.121 15.172 -21.594 1 97.62 466 VAL B C 1
ATOM 7990 O O . VAL B 1 466 ? -6.32 14.234 -22.375 1 97.62 466 VAL B O 1
ATOM 7993 N N . MET B 1 467 ? -4.992 15.734 -21.438 1 98.25 467 MET B N 1
ATOM 7994 C CA . MET B 1 467 ? -3.84 15.273 -22.203 1 98.25 467 MET B CA 1
ATOM 7995 C C . MET B 1 467 ? -3.488 13.828 -21.859 1 98.25 467 MET B C 1
ATOM 7997 O O . MET B 1 467 ? -3.23 13.008 -22.734 1 98.25 467 MET B O 1
ATOM 8001 N N . LEU B 1 468 ? -3.479 13.516 -20.609 1 97.88 468 LEU B N 1
ATOM 8002 C CA . LEU B 1 468 ? -3.229 12.148 -20.188 1 97.88 468 LEU B CA 1
ATOM 8003 C C . LEU B 1 468 ? -4.332 11.219 -20.672 1 97.88 468 LEU B C 1
ATOM 8005 O O . LEU B 1 468 ? -4.062 10.078 -21.062 1 97.88 468 LEU B O 1
ATOM 8009 N N . GLY B 1 469 ? -5.59 11.742 -20.609 1 96.75 469 GLY B N 1
ATOM 8010 C CA . GLY B 1 469 ? -6.707 10.969 -21.125 1 96.75 469 GLY B CA 1
ATOM 8011 C C . GLY B 1 469 ? -6.566 10.609 -22.594 1 96.75 469 GLY B C 1
ATOM 8012 O O . GLY B 1 469 ? -6.898 9.492 -23 1 96.75 469 GLY B O 1
ATOM 8013 N N . PHE B 1 470 ? -6.016 11.5 -23.281 1 96.38 470 PHE B N 1
ATOM 8014 C CA . PHE B 1 470 ? -5.766 11.258 -24.688 1 96.38 470 PHE B CA 1
ATOM 8015 C C . PHE B 1 470 ? -4.777 10.109 -24.875 1 96.38 470 PHE B C 1
ATOM 8017 O O . PHE B 1 470 ? -5.012 9.203 -25.688 1 96.38 470 PHE B O 1
ATOM 8024 N N . VAL B 1 471 ? -3.686 10.164 -24.188 1 96 471 VAL B N 1
ATOM 8025 C CA . VAL B 1 471 ? -2.676 9.117 -24.297 1 96 471 VAL B CA 1
ATOM 8026 C C . VAL B 1 471 ? -3.281 7.773 -23.906 1 96 471 VAL B C 1
ATOM 8028 O O . VAL B 1 471 ? -3.07 6.766 -24.578 1 96 471 VAL B O 1
ATOM 8031 N N . PHE B 1 472 ? -4.027 7.797 -22.844 1 94.12 472 PHE B N 1
ATOM 8032 C CA . PHE B 1 472 ? -4.617 6.566 -22.312 1 94.12 472 PHE B CA 1
ATOM 8033 C C . PHE B 1 472 ? -5.578 5.957 -23.328 1 94.12 472 PHE B C 1
ATOM 8035 O O . PHE B 1 472 ? -5.539 4.75 -23.578 1 94.12 472 PHE B O 1
ATOM 8042 N N . ILE B 1 473 ? -6.457 6.715 -23.891 1 91.75 473 ILE B N 1
ATOM 8043 C CA . ILE B 1 473 ? -7.438 6.234 -24.859 1 91.75 473 ILE B CA 1
ATOM 8044 C C . ILE B 1 473 ? -6.723 5.758 -26.125 1 91.75 473 ILE B C 1
ATOM 8046 O O . ILE B 1 473 ? -7.059 4.703 -26.672 1 91.75 473 ILE B O 1
ATOM 8050 N N . TRP B 1 474 ? -5.73 6.516 -26.578 1 92.25 474 TRP B N 1
ATOM 8051 C CA . TRP B 1 474 ? -4.953 6.141 -27.75 1 92.25 474 TRP B CA 1
ATOM 8052 C C . TRP B 1 474 ? -4.312 4.77 -27.562 1 92.25 474 TRP B C 1
ATOM 8054 O O . TRP B 1 474 ? -4.461 3.887 -28.406 1 92.25 474 TRP B O 1
ATOM 8064 N N . GLU B 1 475 ? -3.652 4.594 -26.453 1 90.75 475 GLU B N 1
ATOM 8065 C CA . GLU B 1 475 ? -2.959 3.332 -26.219 1 90.75 475 GLU B CA 1
ATOM 8066 C C . GLU B 1 475 ? -3.949 2.186 -26.031 1 90.75 475 GLU B C 1
ATOM 8068 O O . GLU B 1 475 ? -3.684 1.056 -26.438 1 90.75 475 GLU B O 1
ATOM 8073 N N . SER B 1 476 ? -5.043 2.447 -25.438 1 86.62 476 SER B N 1
ATOM 8074 C CA . SER B 1 476 ? -6.039 1.403 -25.203 1 86.62 476 SER B CA 1
ATOM 8075 C C . SER B 1 476 ? -6.664 0.945 -26.516 1 86.62 476 SER B C 1
ATOM 8077 O O . SER B 1 476 ? -6.934 -0.244 -26.703 1 86.62 476 SER B O 1
ATOM 8079 N N . VAL B 1 477 ? -6.875 1.839 -27.375 1 85 477 VAL B N 1
ATOM 8080 C CA . VAL B 1 477 ? -7.488 1.515 -28.656 1 85 477 VAL B CA 1
ATOM 8081 C C . VAL B 1 477 ? -6.504 0.729 -29.516 1 85 477 VAL B C 1
ATOM 8083 O O . VAL B 1 477 ? -6.852 -0.311 -30.078 1 85 477 VAL B O 1
ATOM 8086 N N . PHE B 1 478 ? -5.328 1.086 -29.469 1 85.75 478 PHE B N 1
ATOM 8087 C CA . PHE B 1 478 ? -4.391 0.507 -30.422 1 85.75 478 PHE B CA 1
ATOM 8088 C C . PHE B 1 478 ? -3.658 -0.681 -29.812 1 85.75 478 PHE B C 1
ATOM 8090 O O . PHE B 1 478 ? -2.857 -1.337 -30.469 1 85.75 478 PHE B O 1
ATOM 8097 N N . GLN B 1 479 ? -3.93 -0.919 -28.562 1 82.44 479 GLN B N 1
ATOM 8098 C CA . GLN B 1 479 ? -3.42 -2.154 -27.969 1 82.44 479 GLN B CA 1
ATOM 8099 C C . GLN B 1 479 ? -4.324 -3.336 -28.297 1 82.44 479 GLN B C 1
ATOM 8101 O O . GLN B 1 479 ? -3.949 -4.492 -28.094 1 82.44 479 GLN B O 1
ATOM 8106 N N . THR B 1 480 ? -5.43 -3.078 -28.859 1 78.62 480 THR B N 1
ATOM 8107 C CA . THR B 1 480 ? -6.344 -4.137 -29.281 1 78.62 480 THR B CA 1
ATOM 8108 C C . THR B 1 480 ? -5.887 -4.773 -30.578 1 78.62 480 THR B C 1
ATOM 8110 O O . THR B 1 480 ? -5.574 -4.07 -31.547 1 78.62 480 THR B O 1
ATOM 8113 N N . PRO B 1 481 ? -5.828 -6.031 -30.453 1 77.25 481 PRO B N 1
ATOM 8114 C CA . PRO B 1 481 ? -5.379 -6.727 -31.656 1 77.25 481 PRO B CA 1
ATOM 8115 C C . PRO B 1 481 ? -6.297 -6.488 -32.844 1 77.25 481 PRO B C 1
ATOM 8117 O O . PRO B 1 481 ? -7.504 -6.309 -32.688 1 77.25 481 PRO B O 1
ATOM 8120 N N . THR B 1 482 ? -5.664 -6.418 -33.969 1 73.69 482 THR B N 1
ATOM 8121 C CA . THR B 1 482 ? -6.367 -6.152 -35.219 1 73.69 482 THR B CA 1
ATOM 8122 C C . THR B 1 482 ? -7.5 -7.152 -35.406 1 73.69 482 THR B C 1
ATOM 8124 O O . THR B 1 482 ? -8.555 -6.805 -35.969 1 73.69 482 THR B O 1
ATOM 8127 N N . ALA B 1 483 ? -7.293 -8.375 -34.938 1 65.81 483 ALA B N 1
ATOM 8128 C CA . ALA B 1 483 ? -8.281 -9.43 -35.125 1 65.81 483 ALA B CA 1
ATOM 8129 C C . ALA B 1 483 ? -9.578 -9.109 -34.406 1 65.81 483 ALA B C 1
ATOM 8131 O O . ALA B 1 483 ? -10.656 -9.555 -34.812 1 65.81 483 ALA B O 1
ATOM 8132 N N . THR B 1 484 ? -9.477 -8.289 -33.406 1 67.5 484 THR B N 1
ATOM 8133 C CA . THR B 1 484 ? -10.641 -8 -32.594 1 67.5 484 THR B CA 1
ATOM 8134 C C . THR B 1 484 ? -11.383 -6.77 -33.094 1 67.5 484 THR B C 1
ATOM 8136 O O . THR B 1 484 ? -12.523 -6.523 -32.719 1 67.5 484 THR B O 1
ATOM 8139 N N . TRP B 1 485 ? -10.609 -5.93 -33.812 1 62.56 485 TRP B N 1
ATOM 8140 C CA . TRP B 1 485 ? -11.258 -4.734 -34.344 1 62.56 485 TRP B CA 1
ATOM 8141 C C . TRP B 1 485 ? -12.383 -5.105 -35.312 1 62.56 485 TRP B C 1
ATOM 8143 O O . TRP B 1 485 ? -13.43 -4.445 -35.344 1 62.56 485 TRP B O 1
ATOM 8153 N N . PHE B 1 486 ? -12.07 -6.121 -36.25 1 52.09 486 PHE B N 1
ATOM 8154 C CA . PHE B 1 486 ? -12.984 -6.457 -37.344 1 52.09 486 PHE B CA 1
ATOM 8155 C C . PHE B 1 486 ? -13.875 -7.637 -36.969 1 52.09 486 PHE B C 1
ATOM 8157 O O . PHE B 1 486 ? -14.812 -7.977 -37.688 1 52.09 486 PHE B O 1
ATOM 8164 N N . LYS B 1 487 ? -13.5 -8.461 -36.062 1 47.66 487 LYS B N 1
ATOM 8165 C CA . LYS B 1 487 ? -14.375 -9.594 -35.75 1 47.66 487 LYS B CA 1
ATOM 8166 C C . LYS B 1 487 ? -15.578 -9.156 -34.938 1 47.66 487 LYS B C 1
ATOM 8168 O O . LYS B 1 487 ? -15.617 -9.383 -33.719 1 47.66 487 LYS B O 1
ATOM 8173 N N . PHE B 1 488 ? -16.094 -8.102 -34.969 1 39.78 488 PHE B N 1
ATOM 8174 C CA . PHE B 1 488 ? -17.438 -8.18 -34.406 1 39.78 488 PHE B CA 1
ATOM 8175 C C . PHE B 1 488 ? -18.094 -9.5 -34.781 1 39.78 488 PHE B C 1
ATOM 8177 O O . PHE B 1 488 ? -18.938 -10.008 -34.031 1 39.78 488 PHE B O 1
ATOM 8184 N N . ASN B 1 489 ? -18.406 -9.945 -36.094 1 34.12 489 ASN B N 1
ATOM 8185 C CA . ASN B 1 489 ? -19.25 -11.023 -36.594 1 34.12 489 ASN B CA 1
ATOM 8186 C C . ASN B 1 489 ? -18.641 -12.391 -36.312 1 34.12 489 ASN B C 1
ATOM 8188 O O . ASN B 1 489 ? -19.312 -13.289 -35.812 1 34.12 489 ASN B O 1
ATOM 8192 N N . LEU B 1 490 ? -17.734 -13.117 -37.281 1 31.97 490 LEU B N 1
ATOM 8193 C CA . LEU B 1 490 ? -17.719 -14.477 -37.781 1 31.97 490 LEU B CA 1
ATOM 8194 C C . LEU B 1 490 ? -16.797 -15.367 -36.969 1 31.97 490 LEU B C 1
ATOM 8196 O O . LEU B 1 490 ? -16.719 -16.578 -37.188 1 31.97 490 LEU B O 1
ATOM 8200 N N . VAL B 1 491 ? -15.578 -14.977 -36.562 1 34.94 491 VAL B N 1
ATOM 8201 C CA . VAL B 1 491 ? -14.609 -16.062 -36.438 1 34.94 491 VAL B CA 1
ATOM 8202 C C . VAL B 1 491 ? -14.859 -16.844 -35.156 1 34.94 491 VAL B C 1
ATOM 8204 O O . VAL B 1 491 ? -14.961 -16.25 -34.062 1 34.94 491 VAL B O 1
ATOM 8207 N N . GLU B 1 492 ? -15.344 -18 -35.219 1 35.47 492 GLU B N 1
ATOM 8208 C CA . GLU B 1 492 ? -15.625 -19.062 -34.281 1 35.47 492 GLU B CA 1
ATOM 8209 C C . GLU B 1 492 ? -14.445 -19.281 -33.344 1 35.47 492 GLU B C 1
ATOM 8211 O O . GLU B 1 492 ? -13.32 -19.516 -33.781 1 35.47 492 GLU B O 1
ATOM 8216 N N . PRO B 1 493 ? -14.469 -18.781 -32.188 1 37.34 493 PRO B N 1
ATOM 8217 C CA . PRO B 1 493 ? -13.438 -19 -31.172 1 37.34 493 PRO B CA 1
ATOM 8218 C C . PRO B 1 493 ? -12.844 -20.406 -31.234 1 37.34 493 PRO B C 1
ATOM 8220 O O . PRO B 1 493 ? -11.812 -20.672 -30.609 1 37.34 493 PRO B O 1
ATOM 8223 N N . ALA B 1 494 ? -13.484 -21.375 -31.859 1 39.22 494 ALA B N 1
ATOM 8224 C CA . ALA B 1 494 ? -13.07 -22.766 -32 1 39.22 494 ALA B CA 1
ATOM 8225 C C . ALA B 1 494 ? -11.828 -22.891 -32.875 1 39.22 494 ALA B C 1
ATOM 8227 O O . ALA B 1 494 ? -11 -23.781 -32.688 1 39.22 494 ALA B O 1
ATOM 8228 N N . ALA B 1 495 ? -11.617 -21.984 -33.844 1 42.84 495 ALA B N 1
ATOM 8229 C CA . ALA B 1 495 ? -10.508 -22.172 -34.781 1 42.84 495 ALA B CA 1
ATOM 8230 C C . ALA B 1 495 ? -9.188 -21.734 -34.156 1 42.84 495 ALA B C 1
ATOM 8232 O O . ALA B 1 495 ? -8.148 -22.359 -34.375 1 42.84 495 ALA B O 1
ATOM 8233 N N . ILE B 1 496 ? -9.195 -20.672 -33.375 1 42.47 496 ILE B N 1
ATOM 8234 C CA . ILE B 1 496 ? -7.957 -20.234 -32.75 1 42.47 496 ILE B CA 1
ATOM 8235 C C . ILE B 1 496 ? -7.559 -21.203 -31.641 1 42.47 496 ILE B C 1
ATOM 8237 O O . ILE B 1 496 ? -6.383 -21.547 -31.516 1 42.47 496 ILE B O 1
ATOM 8241 N N . ALA B 1 497 ? -8.5 -21.766 -30.891 1 43.78 497 ALA B N 1
ATOM 8242 C CA . ALA B 1 497 ? -8.203 -22.812 -29.906 1 43.78 497 ALA B CA 1
ATOM 8243 C C . ALA B 1 497 ? -7.672 -24.078 -30.578 1 43.78 497 ALA B C 1
ATOM 8245 O O . ALA B 1 497 ? -6.754 -24.719 -30.062 1 43.78 497 ALA B O 1
ATOM 8246 N N . ARG B 1 498 ? -8.156 -24.391 -31.781 1 44.78 498 ARG B N 1
ATOM 8247 C CA . ARG B 1 498 ? -7.656 -25.516 -32.562 1 44.78 4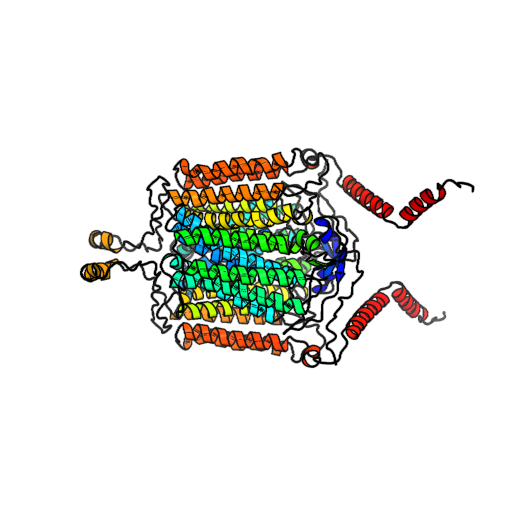98 ARG B CA 1
ATOM 8248 C C . ARG B 1 498 ? -6.246 -25.25 -33.062 1 44.78 498 ARG B C 1
ATOM 8250 O O . ARG B 1 498 ? -5.398 -26.141 -33.062 1 44.78 498 ARG B O 1
ATOM 8257 N N . GLU B 1 499 ? -5.992 -23.984 -33.406 1 46.84 499 GLU B N 1
ATOM 8258 C CA . GLU B 1 499 ? -4.656 -23.672 -33.938 1 46.84 499 GLU B CA 1
ATOM 8259 C C . GLU B 1 499 ? -3.633 -23.641 -32.781 1 46.84 499 GLU B C 1
ATOM 8261 O O . GLU B 1 499 ? -2.514 -24.125 -32.938 1 46.84 499 GLU B O 1
ATOM 8266 N N . GLU B 1 500 ? -3.969 -23.125 -31.672 1 47.69 500 GLU B N 1
ATOM 8267 C CA . GLU B 1 500 ? -3.059 -23.172 -30.531 1 47.69 500 GLU B CA 1
ATOM 8268 C C . GLU B 1 500 ? -2.881 -24.594 -30.016 1 47.69 500 GLU B C 1
ATOM 8270 O O . GLU B 1 500 ? -1.773 -25 -29.641 1 47.69 500 GLU B O 1
ATOM 8275 N N . GLU B 1 501 ? -3.963 -25.453 -29.953 1 49.5 501 GLU B N 1
ATOM 8276 C CA . GLU B 1 501 ? -3.838 -26.875 -29.672 1 49.5 501 GLU B CA 1
ATOM 8277 C C . GLU B 1 501 ? -3.023 -27.578 -30.75 1 49.5 501 GLU B C 1
ATOM 8279 O O . GLU B 1 501 ? -2.215 -28.469 -30.453 1 49.5 501 GLU B O 1
ATOM 8284 N N . GLU B 1 502 ? -3.252 -27.203 -32 1 50.44 502 GLU B N 1
ATOM 8285 C CA . GLU B 1 502 ? -2.469 -27.797 -33.094 1 50.44 502 GLU B CA 1
ATOM 8286 C C . GLU B 1 502 ? -1.01 -27.359 -33.031 1 50.44 502 GLU B C 1
ATOM 8288 O O . GLU B 1 502 ? -0.102 -28.156 -33.25 1 50.44 502 GLU B O 1
ATOM 8293 N N . GLU B 1 503 ? -0.816 -26.125 -32.688 1 51.19 503 GLU B N 1
ATOM 8294 C CA . GLU B 1 503 ? 0.555 -25.641 -32.531 1 51.19 503 GLU B CA 1
ATOM 8295 C C . GLU B 1 503 ? 1.209 -26.234 -31.281 1 51.19 503 GLU B C 1
ATOM 8297 O O . GLU B 1 503 ? 2.379 -26.625 -31.312 1 51.19 503 GLU B O 1
ATOM 8302 N N . ASN B 1 504 ? 0.495 -26.359 -30.172 1 50.31 504 ASN B N 1
ATOM 8303 C CA . ASN B 1 504 ? 0.978 -27.062 -28.984 1 50.31 504 ASN B CA 1
ATOM 8304 C C . ASN B 1 504 ? 1.146 -28.547 -29.234 1 50.31 504 ASN B C 1
ATOM 8306 O O . ASN B 1 504 ? 2.105 -29.156 -28.766 1 50.31 504 ASN B O 1
ATOM 8310 N N . ARG B 1 505 ? 0.219 -29.219 -29.953 1 51.22 505 ARG B N 1
ATOM 8311 C CA . ARG B 1 505 ? 0.379 -30.594 -30.406 1 51.22 505 ARG B CA 1
ATOM 8312 C C . ARG B 1 505 ? 1.564 -30.719 -31.344 1 51.22 505 ARG B C 1
ATOM 8314 O O . ARG B 1 505 ? 2.334 -31.688 -31.266 1 51.22 505 ARG B O 1
ATOM 8321 N N . ALA B 1 506 ? 1.755 -29.812 -32.312 1 53.34 506 ALA B N 1
ATOM 8322 C CA . ALA B 1 506 ? 2.896 -29.812 -33.219 1 53.34 506 ALA B CA 1
ATOM 8323 C C . ALA B 1 506 ? 4.203 -29.578 -32.469 1 53.34 506 ALA B C 1
ATOM 8325 O O . ALA B 1 506 ? 5.219 -30.203 -32.75 1 53.34 506 ALA B O 1
ATOM 8326 N N . HIS B 1 507 ? 4.219 -28.688 -31.562 1 49.47 507 HIS B N 1
ATOM 8327 C CA . HIS B 1 507 ? 5.398 -28.438 -30.734 1 49.47 507 HIS B CA 1
ATOM 8328 C C . HIS B 1 507 ? 5.699 -29.609 -29.812 1 49.47 507 HIS B C 1
ATOM 8330 O O . HIS B 1 507 ? 6.863 -29.969 -29.625 1 49.47 507 HIS B O 1
ATOM 8336 N N . ARG B 1 508 ? 4.703 -30.297 -29.203 1 46.88 508 ARG B N 1
ATOM 8337 C CA . ARG B 1 508 ? 4.863 -31.547 -28.453 1 46.88 508 ARG B CA 1
ATOM 8338 C C . ARG B 1 508 ? 5.352 -32.656 -29.375 1 46.88 508 ARG B C 1
ATOM 8340 O O . ARG B 1 508 ? 6.16 -33.5 -28.969 1 46.88 508 ARG B O 1
ATOM 8347 N N . HIS B 1 509 ? 4.793 -32.688 -30.547 1 48.84 509 HIS B N 1
ATOM 8348 C CA . HIS B 1 509 ? 5.273 -33.688 -31.5 1 48.84 509 HIS B CA 1
ATOM 8349 C C . HIS B 1 509 ? 6.727 -33.438 -31.875 1 48.84 509 HIS B C 1
ATOM 8351 O O . HIS B 1 509 ? 7.492 -34.375 -32.094 1 48.84 509 HIS B O 1
ATOM 8357 N N . ARG B 1 510 ? 7.137 -32.188 -32 1 49.75 510 ARG B N 1
ATOM 8358 C CA . ARG B 1 510 ? 8.523 -31.875 -32.344 1 49.75 510 ARG B CA 1
ATOM 8359 C C . ARG B 1 510 ? 9.445 -32.125 -31.156 1 49.75 510 ARG B C 1
ATOM 8361 O O . ARG B 1 510 ? 10.625 -32.406 -31.328 1 49.75 510 ARG B O 1
ATOM 8368 N N . GLN B 1 511 ? 8.969 -32 -29.938 1 40.44 511 GLN B N 1
ATOM 8369 C CA . GLN B 1 511 ? 9.797 -32.25 -28.75 1 40.44 511 GLN B CA 1
ATOM 8370 C C . GLN B 1 511 ? 9.703 -33.719 -28.312 1 40.44 511 GLN B C 1
ATOM 8372 O O . GLN B 1 511 ? 10.336 -34.094 -27.328 1 40.44 511 GLN B O 1
ATOM 8377 N N . SER B 1 512 ? 8.758 -34.531 -28.797 1 37.44 512 SER B N 1
ATOM 8378 C CA . SER B 1 512 ? 8.797 -35.969 -28.516 1 37.44 512 SER B CA 1
ATOM 8379 C C . SER B 1 512 ? 10.102 -36.594 -29 1 37.44 512 SER B C 1
ATOM 8381 O O . SER B 1 512 ? 10.57 -36.281 -30.094 1 37.44 512 SER B O 1
ATOM 8383 N N . PRO B 1 513 ? 10.836 -37.094 -28.031 1 44.22 513 PRO B N 1
ATOM 8384 C CA . PRO B 1 513 ? 12.102 -37.75 -28.391 1 44.22 513 PRO B CA 1
ATOM 8385 C C . PRO B 1 513 ? 11.984 -38.594 -29.656 1 44.22 513 PRO B C 1
ATOM 8387 O O . PRO B 1 513 ? 12.984 -38.875 -30.312 1 44.22 513 PRO B O 1
ATOM 8390 N N . ARG B 1 514 ? 10.82 -39.219 -29.891 1 45.31 514 ARG B N 1
ATOM 8391 C CA . ARG B 1 514 ? 10.781 -40.125 -31.047 1 45.31 514 ARG B CA 1
ATOM 8392 C C . ARG B 1 514 ? 10.953 -39.344 -32.344 1 45.31 514 ARG B C 1
ATOM 8394 O O . ARG B 1 514 ? 11.57 -39.844 -33.281 1 45.31 514 ARG B O 1
ATOM 8401 N N . ALA B 1 515 ? 10.516 -38.094 -32.406 1 43.5 515 ALA B N 1
ATOM 8402 C CA . ALA B 1 515 ? 10.711 -37.344 -33.625 1 43.5 515 ALA B CA 1
ATOM 8403 C C . ALA B 1 515 ? 12.133 -36.812 -33.719 1 43.5 515 ALA B C 1
ATOM 8405 O O . ALA B 1 515 ? 12.703 -36.719 -34.812 1 43.5 515 ALA B O 1
ATOM 8406 N N . SER B 1 516 ? 12.828 -36.5 -32.594 1 40.44 516 SER B N 1
ATOM 8407 C CA . SER B 1 516 ? 14.266 -36.219 -32.656 1 40.44 516 SER B CA 1
ATOM 8408 C C . SER B 1 516 ? 15.055 -37.469 -33.062 1 40.44 516 SER B C 1
ATOM 8410 O O . SER B 1 516 ? 16.078 -37.375 -33.75 1 40.44 516 SER B O 1
ATOM 8412 N N . GLN B 1 517 ? 14.656 -38.625 -32.562 1 40.41 517 GLN B N 1
ATOM 8413 C CA . GLN B 1 517 ? 15.336 -39.844 -33.031 1 40.41 517 GLN B CA 1
ATOM 8414 C C . GLN B 1 517 ? 15.086 -40.094 -34.5 1 40.41 517 GLN B C 1
ATOM 8416 O O . GLN B 1 517 ? 15.992 -40.531 -35.219 1 40.41 517 GLN B O 1
ATOM 8421 N N . GLU B 1 518 ? 13.922 -39.844 -35 1 43.78 518 GLU B N 1
ATOM 8422 C CA . GLU B 1 518 ? 13.688 -40.125 -36.406 1 43.78 518 GLU B CA 1
ATOM 8423 C C . GLU B 1 518 ? 14.43 -39.094 -37.281 1 43.78 518 GLU B C 1
ATOM 8425 O O . GLU B 1 518 ? 14.938 -39.438 -38.344 1 43.78 518 GLU B O 1
ATOM 8430 N N . TYR B 1 519 ? 14.578 -37.844 -36.781 1 42.06 519 TYR B N 1
ATOM 8431 C CA . TYR B 1 519 ? 15.367 -36.875 -37.531 1 42.06 519 TYR B CA 1
ATOM 8432 C C . TYR B 1 519 ? 16.859 -37.188 -37.438 1 42.06 519 TYR B C 1
ATOM 8434 O O . TYR B 1 519 ? 17.594 -37.062 -38.406 1 42.06 519 TYR B O 1
ATOM 8442 N N . GLU B 1 520 ? 17.359 -37.625 -36.25 1 43 520 GLU B N 1
ATOM 8443 C CA . GLU B 1 520 ? 18.734 -38.062 -36.125 1 43 520 GLU B CA 1
ATOM 8444 C C . GLU B 1 520 ? 18.969 -39.344 -36.906 1 43 520 GLU B C 1
ATOM 8446 O O . GLU B 1 520 ? 20.016 -39.5 -37.562 1 43 520 GLU B O 1
ATOM 8451 N N . ASP B 1 521 ? 18.016 -40.219 -36.875 1 43.38 521 ASP B N 1
ATOM 8452 C CA . ASP B 1 521 ? 18.188 -41.438 -37.656 1 43.38 521 ASP B CA 1
ATOM 8453 C C . ASP B 1 521 ? 18.188 -41.156 -39.156 1 43.38 521 ASP B C 1
ATOM 8455 O O . ASP B 1 521 ? 18.906 -41.812 -39.906 1 43.38 521 ASP B O 1
ATOM 8459 N N . THR B 1 522 ? 17.406 -40.125 -39.562 1 43.94 522 THR B N 1
ATOM 8460 C CA . THR B 1 522 ? 17.438 -39.812 -41 1 43.94 522 THR B CA 1
ATOM 8461 C C . THR B 1 522 ? 18.734 -39.125 -41.375 1 43.94 522 THR B C 1
ATOM 8463 O O . THR B 1 522 ? 19.203 -39.219 -42.531 1 43.94 522 THR B O 1
ATOM 8466 N N . ILE B 1 523 ? 19.328 -38.312 -40.438 1 42.91 523 ILE B N 1
ATOM 8467 C CA . ILE B 1 523 ? 20.594 -37.688 -40.781 1 42.91 523 ILE B CA 1
ATOM 8468 C C . ILE B 1 523 ? 21.719 -38.719 -40.75 1 42.91 523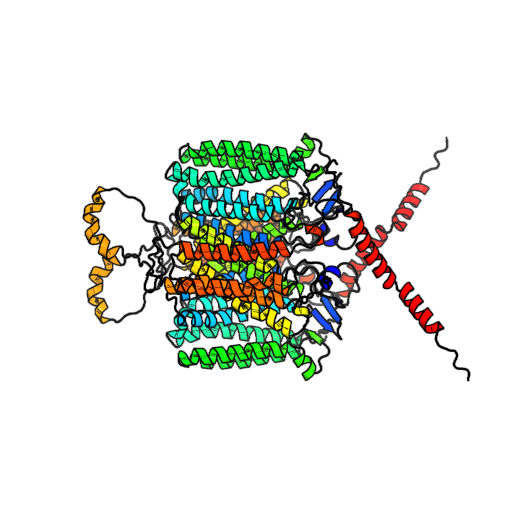 ILE B C 1
ATOM 8470 O O . ILE B 1 523 ? 22.672 -38.625 -41.531 1 42.91 523 ILE B O 1
ATOM 8474 N N . GLU B 1 524 ? 21.641 -39.688 -39.781 1 39.06 524 GLU B N 1
ATOM 8475 C CA . GLU B 1 524 ? 22.703 -40.688 -39.719 1 39.06 524 GLU B CA 1
ATOM 8476 C C . GLU B 1 524 ? 22.656 -41.562 -40.969 1 39.06 524 GLU B C 1
ATOM 8478 O O . GLU B 1 524 ? 23.688 -42.094 -41.406 1 39.06 524 GLU B O 1
ATOM 8483 N N . GLU B 1 525 ? 21.453 -41.875 -41.469 1 41.88 525 GLU B N 1
ATOM 8484 C CA . GLU B 1 525 ? 21.438 -42.781 -42.625 1 41.88 525 GLU B CA 1
ATOM 8485 C C . GLU B 1 525 ? 22.016 -42.094 -43.844 1 41.88 525 GLU B C 1
ATOM 8487 O O . GLU B 1 525 ? 22.266 -42.75 -44.875 1 41.88 525 GLU B O 1
ATOM 8492 N N . ARG B 1 526 ? 21.953 -40.688 -43.875 1 39.91 526 ARG B N 1
ATOM 8493 C CA . ARG B 1 526 ? 22.469 -40.094 -45.094 1 39.91 526 ARG B CA 1
ATOM 8494 C C . ARG B 1 526 ? 23.984 -39.938 -45.031 1 39.91 526 ARG B C 1
ATOM 8496 O O . ARG B 1 526 ? 24.531 -39 -45.625 1 39.91 526 ARG B O 1
ATOM 8503 N N . LYS B 1 527 ? 24.609 -40.5 -43.938 1 41.34 527 LYS B N 1
ATOM 8504 C CA . LYS B 1 527 ? 26.062 -40.406 -44.031 1 41.34 527 LYS B CA 1
ATOM 8505 C C . LYS B 1 527 ? 26.562 -41.219 -45.25 1 41.34 527 LYS B C 1
ATOM 8507 O O . LYS B 1 527 ? 26.25 -42.375 -45.406 1 41.34 527 LYS B O 1
ATOM 8512 N N . PRO B 1 528 ? 26.922 -40.562 -46.375 1 36.28 528 PRO B N 1
ATOM 8513 C CA . PRO B 1 528 ? 27.531 -41.281 -47.5 1 36.28 528 PRO B CA 1
ATOM 8514 C C . PRO B 1 528 ? 28.688 -42.188 -47.094 1 36.28 528 PRO B C 1
ATOM 8516 O O . PRO B 1 528 ? 29.328 -41.938 -46.094 1 36.28 528 PRO B O 1
ATOM 8519 N N . SER B 1 529 ? 28.547 -43.562 -47.281 1 32.97 529 SER B N 1
ATOM 8520 C CA . SER B 1 529 ? 29.562 -44.594 -47.188 1 32.97 529 SER B CA 1
ATOM 8521 C C . SER B 1 529 ? 30.875 -44.156 -47.844 1 32.97 529 SER B C 1
ATOM 8523 O O . SER B 1 529 ? 30.953 -44.062 -49.062 1 32.97 529 SER B O 1
ATOM 8525 N N . VAL B 1 530 ? 31.578 -43.156 -47.438 1 31.64 530 VAL B N 1
ATOM 8526 C CA . VAL B 1 530 ? 32.875 -42.906 -48 1 31.64 530 VAL B CA 1
ATOM 8527 C C . VAL B 1 530 ? 33.812 -44.094 -47.781 1 31.64 530 VAL B C 1
ATOM 8529 O O . VAL B 1 530 ? 33.938 -44.562 -46.656 1 31.64 530 VAL B O 1
ATOM 8532 N N . SER B 1 531 ? 33.938 -45.094 -48.75 1 32.25 531 SER B N 1
ATOM 8533 C CA . SER B 1 531 ? 34.969 -46.156 -48.906 1 32.25 531 SER B CA 1
ATOM 8534 C C . SER B 1 531 ? 36.344 -45.625 -48.531 1 32.25 531 SER B C 1
ATOM 8536 O O . SER B 1 531 ? 36.656 -44.469 -48.719 1 32.25 531 SER B O 1
ATOM 8538 N N . PRO B 1 532 ? 37.219 -46.625 -47.844 1 30.39 532 PRO B N 1
ATOM 8539 C CA . PRO B 1 532 ? 38.625 -46.25 -47.719 1 30.39 532 PRO B CA 1
ATOM 8540 C C . PRO B 1 532 ? 39.25 -45.875 -49.062 1 30.39 532 PRO B C 1
ATOM 8542 O O . PRO B 1 532 ? 38.812 -46.375 -50.094 1 30.39 532 PRO B O 1
#

Organism: Diutina rugosa (NCBI:txid5481)

Radius of gyration: 30.86 Å; Cα contacts (8 Å, |Δi|>4): 1457; chains: 2; bounding box: 74×117×84 Å

Nearest PDB structures (foldseek):
  7dqk-assembly1_A  TM=1.792E-01  e=1.622E-01  Nicotiana tabacum
  6h2f-assembly1_H  TM=1.125E-01  e=7.574E+00  Aeromonas hydrophila subsp. hydrophila AL09-71
  7dqk-assembly1_A  TM=1.683E-01  e=4.732E-01  Nicotiana tabacum

Sequence (1064 aa):
MPINWDYEPEVIDSQRDDDSLVQKHGKISFRYISRPPQNFWFIRPHALNYFKDGVLHRTKGERSSSTLELFVDLLYVGLITNLAGEAAKESTGLSLLKYFLYFMPIWQVWCDIKDGVNYYYNEDFTQKLYVFFIIVLLMFYANSHSKAPESLQGAALTIVPYMIARVSLATLYLFYSCWIPQHRLQMRFYALSIYVTSCLWIIVIFVGNRAKVGVSIAIFALENASFIYAYSPMIKRTFKLTMSTALNLEHEIERFSAFVTVAIGEYPYKAVATAPIGAGFNIRLARGVFMLLIAYILFWIYNYGSTIQRRVHPLRRSATTACLFIYSHLPLIAAIVLSADASGDLIKVENGSTKRGATGLTHDEHQSAGSEALVLLKRSVVQAASAGEEESHNMFGLSFYFAGGIGVSLLSMWVLGMLFKDEDEKCTFVLPRWARIGWRLPVGVGIAMLPFAEMDVTLLMGMTSVMLGFVFIWESVFQTPTATWFKFNLVEPAAIAREEEEENRAHRHRQSPRASQEYEDTIEERKPSVSPMPINWDYEPEVIDSQRDDDSLVQKHGKISFRYISRPPQNFWFIRPHALNYFKDGVLHRTKGERSSSTLELFVDLLYVGLITNLAGEAAKESTGLSLLKYFLYFMPIWQVWCDIKDGVNYYYNEDFTQKLYVFFIIVLLMFYANSHSKAPESLQGAALTIVPYMIARVSLATLYLFYSCWIPQHRLQMRFYALSIYVTSCLWIIVIFVGNRAKVGVSIAIFALENASFIYAYSPMIKRTFKLTMSTALNLEHEIERFSAFVTVAIGEYPYKAVATAPIGAGFNIRLARGVFMLLIAYILFWIYNYGSTIQRRVHPLRRSATTACLFIYSHLPLIAAIVLSADASGDLIKVENGSTKRGATGLTHDEHQSAGSEALVLLKRSVVQAASAGEEESHNMFGLSFYFAGGIGVSLLSMWVLGMLFKDEDEKCTFVLPRWARIGWRLPVGVGIAMLPFAEMDVTLLMGMTSVMLGFVFIWESVFQTPTATWFKFNLVEPAAIAREEEEENRAHRHRQSPRASQEYEDTIEERKPSVSP

Solvent-accessible surface area (backbone atoms only — not comparable to full-atom values): 55544 Å² total; per-residue (Å²): 126,82,77,78,73,76,75,71,65,52,74,46,84,77,73,73,66,70,42,60,71,61,38,60,44,36,90,72,64,71,45,32,26,56,77,75,76,90,38,64,62,67,48,80,64,50,71,40,28,32,26,51,80,84,33,36,36,33,51,71,71,86,79,82,54,61,62,58,53,49,38,50,42,38,33,49,48,15,41,51,40,25,44,32,53,60,22,50,62,51,34,43,72,65,30,49,51,51,36,53,62,62,42,46,59,55,52,51,52,51,50,49,51,54,49,46,49,56,36,47,62,75,84,16,44,60,56,51,51,50,53,53,53,48,51,53,36,49,47,49,25,54,25,12,46,85,33,31,82,76,38,56,64,23,20,41,51,26,50,46,38,55,40,49,51,48,45,50,47,22,50,49,33,48,57,44,32,75,58,26,73,63,45,21,68,47,30,44,52,44,23,50,51,42,52,54,55,45,55,54,52,58,54,48,39,74,48,55,70,73,52,30,56,56,51,49,53,50,49,51,51,50,54,52,50,48,51,50,43,48,75,30,71,59,39,36,66,72,67,67,52,63,40,39,82,32,78,53,60,68,58,52,52,50,49,52,51,50,46,49,40,56,33,44,22,41,29,46,20,47,54,22,32,74,33,53,48,42,64,72,94,49,76,29,42,56,39,44,51,34,46,42,49,42,37,52,49,55,51,49,53,56,73,53,49,54,62,58,88,45,41,36,40,26,73,67,70,39,71,66,40,28,49,51,52,58,57,39,45,51,59,24,50,56,17,39,35,33,15,25,49,33,45,43,57,59,35,33,28,76,70,42,51,23,31,85,88,30,61,26,54,45,68,80,70,80,77,78,86,75,76,76,72,68,49,64,71,52,47,72,63,46,68,72,24,64,59,45,79,50,62,58,30,45,25,37,34,36,40,40,39,27,30,32,14,51,13,44,26,34,38,31,48,37,52,54,27,65,49,44,44,80,65,53,65,88,72,43,35,80,52,58,62,68,67,48,55,45,56,32,48,62,51,15,52,51,36,39,51,48,52,80,67,41,46,40,50,61,56,50,46,47,50,47,33,50,54,52,47,49,50,53,51,53,36,57,59,50,50,38,40,43,72,61,73,71,47,78,84,74,81,58,72,65,56,59,54,47,47,52,50,46,48,50,48,50,50,50,49,59,65,33,64,67,47,49,45,51,51,49,50,54,56,60,66,66,55,76,82,78,75,133,128,83,76,77,73,74,75,71,67,53,74,46,84,79,72,73,67,68,40,61,72,61,37,60,43,37,88,71,64,70,45,32,26,58,77,75,78,88,40,64,62,66,46,80,63,49,73,38,27,31,27,50,81,85,32,36,36,35,51,72,71,85,78,82,54,61,61,58,53,50,36,50,43,38,31,49,46,15,39,51,39,24,43,31,52,59,23,48,60,50,33,43,73,66,30,50,51,51,36,51,62,63,44,46,60,56,52,50,53,50,51,49,52,54,49,47,48,54,35,46,62,75,84,17,44,61,56,53,51,49,53,52,52,48,52,52,36,48,47,48,24,54,25,12,45,87,34,31,83,74,39,56,64,24,20,40,51,25,49,45,39,54,41,51,52,48,44,51,48,24,52,49,34,48,58,43,30,76,58,27,73,62,45,22,67,46,31,44,52,43,21,50,51,42,51,54,54,44,56,55,51,58,54,48,41,75,49,55,68,73,53,29,55,55,52,50,53,50,49,52,52,50,53,51,48,47,50,51,41,46,75,30,72,61,40,36,65,73,66,67,52,62,42,39,83,33,78,54,61,69,59,52,53,48,49,52,51,50,47,49,39,55,34,45,21,40,30,45,19,48,54,23,31,75,32,54,48,41,65,72,93,49,74,30,42,56,40,44,51,32,46,42,48,42,35,53,49,53,51,49,54,57,71,51,49,54,64,57,87,45,40,36,39,25,75,67,70,39,70,66,40,27,49,50,53,58,58,38,45,50,58,24,51,55,18,39,34,33,14,25,50,33,44,42,55,56,34,32,27,75,70,40,52,21,31,85,88,29,62,27,55,44,68,79,70,81,75,80,87,75,76,76,73,68,49,64,72,51,49,72,64,46,67,72,25,64,57,46,81,49,61,59,29,46,27,37,35,35,39,40,40,26,31,32,14,51,13,45,27,34,39,30,47,36,54,54,27,65,50,45,42,80,64,55,64,93,66,47,36,82,51,57,63,69,67,48,55,44,55,33,50,62,50,14,53,50,36,39,49,48,50,81,67,42,46,41,49,60,56,50,45,47,51,48,34,50,56,51,48,49,50,52,53,52,33,57,60,50,49,40,41,42,70,61,72,70,46,77,82,74,79,58,72,63,56,59,55,47,47,52,49,46,48,50,50,49,50,49,48,62,65,33,63,67,46,49,48,51,52,49,50,54,55,59,67,63,54,76,83,76,73,135